Protein AF-R6Y3Z9-F1 (afdb_monomer_lite)

Structure (mmCIF, N/CA/C/O backbone):
data_AF-R6Y3Z9-F1
#
_entry.id   AF-R6Y3Z9-F1
#
loop_
_atom_site.group_PDB
_atom_site.id
_atom_site.type_symbol
_atom_site.label_atom_id
_atom_site.label_alt_id
_atom_site.label_comp_id
_atom_site.label_asym_id
_atom_site.label_entity_id
_atom_site.label_seq_id
_atom_site.pdbx_PDB_ins_code
_atom_site.Cartn_x
_atom_site.Cartn_y
_atom_site.Cartn_z
_atom_site.occupancy
_atom_site.B_iso_or_equiv
_atom_site.auth_seq_id
_atom_site.auth_comp_id
_atom_site.auth_asym_id
_atom_site.auth_atom_id
_atom_site.pdbx_PDB_model_num
ATOM 1 N N . MET A 1 1 ? -20.462 -10.550 63.765 1.00 69.75 1 MET A N 1
ATOM 2 C CA . MET A 1 1 ? -19.801 -11.656 64.482 1.00 69.75 1 MET A CA 1
ATOM 3 C C . MET A 1 1 ? -20.075 -11.483 65.968 1.00 69.75 1 MET A C 1
ATOM 5 O O . MET A 1 1 ? -20.494 -10.391 66.350 1.00 69.75 1 MET A O 1
ATOM 9 N N . THR A 1 2 ? -19.900 -12.527 66.764 1.00 77.75 2 THR A N 1
ATOM 10 C CA . THR A 1 2 ? -20.039 -12.509 68.226 1.00 77.75 2 THR A CA 1
ATOM 11 C C . THR A 1 2 ? -18.724 -13.006 68.818 1.00 77.75 2 THR A C 1
ATOM 13 O O . THR A 1 2 ? -18.253 -14.058 68.393 1.00 77.75 2 THR A O 1
ATOM 16 N N . LEU A 1 3 ? -18.127 -12.248 69.741 1.00 85.56 3 LEU A N 1
ATOM 17 C CA . LEU A 1 3 ? -16.827 -12.554 70.341 1.00 85.56 3 LEU A CA 1
ATOM 18 C C . LEU A 1 3 ? -17.008 -13.151 71.740 1.00 85.56 3 LEU A C 1
ATOM 20 O O . LEU A 1 3 ? -17.742 -12.592 72.562 1.00 85.56 3 LEU A O 1
ATOM 24 N N . TYR A 1 4 ? -16.312 -14.255 71.994 1.00 86.69 4 TYR A N 1
ATOM 25 C CA . TYR A 1 4 ? -16.205 -14.884 73.302 1.00 86.69 4 TYR A CA 1
ATOM 26 C C . TYR A 1 4 ? -14.735 -15.044 73.700 1.00 86.69 4 TYR A C 1
ATOM 28 O O . TYR A 1 4 ? -13.902 -15.367 72.856 1.00 86.69 4 TYR A O 1
ATOM 36 N N . LEU A 1 5 ? -14.437 -14.848 74.981 1.00 88.44 5 LEU A N 1
ATOM 37 C CA . LEU A 1 5 ? -13.170 -15.232 75.602 1.00 88.44 5 LEU A CA 1
ATOM 38 C C . LEU A 1 5 ? -13.414 -16.510 76.407 1.00 88.44 5 LEU A C 1
ATOM 40 O O . LEU A 1 5 ? -14.320 -16.521 77.242 1.00 88.44 5 LEU A O 1
ATOM 44 N N . ALA A 1 6 ? -12.656 -17.565 76.116 1.00 89.94 6 ALA A N 1
ATOM 45 C CA . ALA A 1 6 ? -12.663 -18.825 76.847 1.00 89.94 6 ALA A CA 1
ATOM 46 C C . ALA A 1 6 ? -11.373 -18.922 77.670 1.00 89.94 6 ALA A C 1
ATOM 48 O O . ALA A 1 6 ? -10.288 -19.070 77.104 1.00 89.94 6 ALA A O 1
ATOM 49 N N . GLU A 1 7 ? -11.503 -18.792 78.987 1.00 88.88 7 GLU A N 1
ATOM 50 C CA . GLU A 1 7 ? -10.387 -18.806 79.933 1.00 88.88 7 GLU A CA 1
ATOM 51 C C . GLU A 1 7 ? -10.322 -20.174 80.604 1.00 88.88 7 GLU A C 1
ATOM 53 O O . GLU A 1 7 ? -11.295 -20.598 81.229 1.00 88.88 7 GLU A O 1
ATOM 58 N N . GLY A 1 8 ? -9.196 -20.866 80.447 1.00 86.69 8 GLY A N 1
ATOM 59 C CA . GLY A 1 8 ? -8.933 -22.129 81.121 1.00 86.69 8 GLY A CA 1
ATOM 60 C C . GLY A 1 8 ? -8.849 -21.976 82.641 1.00 86.69 8 GLY A C 1
ATOM 61 O O . GLY A 1 8 ? -8.557 -20.899 83.167 1.00 86.69 8 GLY A O 1
ATOM 62 N N . VAL A 1 9 ? -9.127 -23.060 83.359 1.00 84.56 9 VAL A N 1
ATOM 63 C CA . VAL A 1 9 ? -9.030 -23.148 84.817 1.00 84.56 9 VAL A CA 1
ATOM 64 C C . VAL A 1 9 ? -8.372 -24.479 85.184 1.00 84.56 9 VAL A C 1
ATOM 66 O O . VAL A 1 9 ? -9.011 -25.534 85.115 1.00 84.56 9 VAL A O 1
ATOM 69 N N . ASP A 1 10 ? -7.112 -24.418 85.619 1.00 77.94 10 ASP A N 1
ATOM 70 C CA . ASP A 1 10 ? -6.374 -25.564 86.155 1.00 77.94 10 ASP A CA 1
ATOM 71 C C . ASP A 1 10 ? -6.906 -25.963 87.543 1.00 77.94 10 ASP A C 1
ATOM 73 O O . ASP A 1 10 ? -6.975 -25.156 88.477 1.00 77.94 10 ASP A O 1
ATOM 77 N N . LYS A 1 11 ? -7.286 -27.237 87.691 1.00 76.12 11 LYS A N 1
ATOM 78 C CA . LYS A 1 11 ? -7.746 -27.825 88.960 1.00 76.12 11 LYS A CA 1
ATOM 79 C C . LYS A 1 11 ? -6.637 -28.543 89.739 1.00 76.12 11 LYS A C 1
ATOM 81 O O . LYS A 1 11 ? -6.927 -29.178 90.756 1.00 76.12 11 LYS A O 1
ATOM 86 N N . GLY A 1 12 ? -5.378 -28.421 89.318 1.00 63.56 12 GLY A N 1
ATOM 87 C CA . GLY A 1 12 ? -4.197 -28.933 90.015 1.00 63.56 12 GLY A CA 1
ATOM 88 C C . GLY A 1 12 ? -3.803 -30.363 89.633 1.00 63.56 12 GLY A C 1
ATOM 89 O O . GLY A 1 12 ? -3.169 -31.056 90.432 1.00 63.56 12 GLY A O 1
ATOM 90 N N . SER A 1 13 ? -4.189 -30.837 88.442 1.00 60.31 13 SER A N 1
ATOM 91 C CA . SER A 1 13 ? -3.697 -32.097 87.865 1.00 60.31 13 SER A CA 1
ATOM 92 C C . SER A 1 13 ? -3.667 -32.018 86.338 1.00 60.31 13 SER A C 1
ATOM 94 O O . SER A 1 13 ? -4.591 -31.469 85.748 1.00 60.31 13 SER A O 1
ATOM 96 N N . SER A 1 14 ? -2.671 -32.635 85.690 1.00 57.97 14 SER A N 1
ATOM 97 C CA . SER A 1 14 ? -2.417 -32.557 84.235 1.00 57.97 14 SER A CA 1
ATOM 98 C C . SER A 1 14 ? -3.512 -33.138 83.315 1.00 57.97 14 SER A C 1
ATOM 100 O O . SER A 1 14 ? -3.312 -33.244 82.105 1.00 57.97 14 SER A O 1
ATOM 102 N N . VAL A 1 15 ? -4.659 -33.544 83.871 1.00 59.69 15 VAL A N 1
ATOM 103 C CA . VAL A 1 15 ? -5.774 -34.204 83.170 1.00 59.69 15 VAL A CA 1
ATOM 104 C C . VAL A 1 15 ? -7.168 -33.679 83.559 1.00 59.69 15 VAL A C 1
ATOM 106 O O . VAL A 1 15 ? -8.153 -34.189 83.029 1.00 59.69 15 VAL A O 1
ATOM 109 N N . ASP A 1 16 ? -7.290 -32.702 84.469 1.00 71.81 16 ASP A N 1
ATOM 110 C CA . ASP A 1 16 ? -8.589 -32.164 84.923 1.00 71.81 16 ASP A CA 1
ATOM 111 C C . ASP A 1 16 ? -8.645 -30.642 84.716 1.00 71.81 16 ASP A C 1
ATOM 113 O O . ASP A 1 16 ? -8.129 -29.876 85.529 1.00 71.81 16 ASP A O 1
ATOM 117 N N . PHE A 1 17 ? -9.267 -30.221 83.609 1.00 80.12 17 PHE A N 1
ATOM 118 C CA . PHE A 1 17 ? -9.411 -28.819 83.208 1.00 80.12 17 PHE A CA 1
ATOM 119 C C . PHE A 1 17 ? -10.882 -28.381 83.206 1.00 80.12 17 PHE A C 1
ATOM 121 O O . PHE A 1 17 ? -11.789 -29.165 82.916 1.00 80.12 17 PHE A O 1
ATOM 128 N N . ASP A 1 18 ? -11.123 -27.107 83.509 1.00 80.06 18 ASP A N 1
ATOM 129 C CA . ASP A 1 18 ? -12.419 -26.430 83.360 1.00 80.06 18 ASP A CA 1
ATOM 130 C C . ASP A 1 18 ? -12.234 -25.102 82.620 1.00 80.06 18 ASP A C 1
ATOM 132 O O . ASP A 1 18 ? -11.107 -24.737 82.289 1.00 80.06 18 ASP A O 1
ATOM 136 N N . PHE A 1 19 ? -13.317 -24.374 82.345 1.00 86.31 19 PHE A N 1
ATOM 137 C CA . PHE A 1 19 ? -13.204 -23.049 81.737 1.00 86.31 19 PHE A CA 1
ATOM 138 C C . PHE A 1 19 ? -14.346 -22.099 82.086 1.00 86.31 19 PHE A C 1
ATOM 140 O O . PHE A 1 19 ? -15.481 -22.501 82.347 1.00 86.31 19 PHE A O 1
ATOM 147 N N . GLU A 1 20 ? -14.048 -20.806 82.003 1.00 86.56 20 GLU A N 1
ATOM 148 C CA . GLU A 1 20 ? -15.029 -19.728 82.048 1.00 86.56 20 GLU A CA 1
ATOM 149 C C . GLU A 1 20 ? -15.212 -19.100 80.661 1.00 86.56 20 GLU A C 1
ATOM 151 O O . GLU A 1 20 ? -14.265 -18.969 79.885 1.00 86.56 20 GLU A O 1
ATOM 156 N N . LEU A 1 21 ? -16.447 -18.698 80.333 1.00 84.94 21 LEU A N 1
ATOM 157 C CA . LEU A 1 21 ? -16.773 -18.052 79.061 1.00 84.94 21 LEU A CA 1
ATOM 158 C C . LEU A 1 21 ? -17.305 -16.631 79.297 1.00 84.94 21 LEU A C 1
ATOM 160 O O . LEU A 1 21 ? -18.277 -16.420 80.026 1.00 84.94 21 LEU A O 1
ATOM 164 N N . LYS A 1 22 ? -16.721 -15.638 78.624 1.00 87.25 22 LYS A N 1
ATOM 165 C CA . LYS A 1 22 ? -17.171 -14.234 78.666 1.00 87.25 22 LYS A CA 1
ATOM 166 C C . LYS A 1 22 ? -17.605 -13.769 77.281 1.00 87.25 22 LYS A C 1
ATOM 168 O O . LYS A 1 22 ? -16.864 -13.923 76.315 1.00 87.25 22 LYS A O 1
ATOM 173 N N . LYS A 1 23 ? -18.808 -13.190 77.166 1.00 85.25 23 LYS A N 1
ATOM 174 C CA . LYS A 1 23 ? -19.363 -12.652 75.910 1.00 85.25 23 LYS A CA 1
ATOM 175 C C . LYS A 1 23 ? -19.139 -11.144 75.822 1.00 85.25 23 LYS A C 1
ATOM 177 O O . LYS A 1 23 ? -19.573 -10.405 76.707 1.00 85.25 23 LYS A O 1
ATOM 182 N N . TYR A 1 24 ? -18.559 -10.691 74.714 1.00 81.50 24 TYR A N 1
ATOM 183 C CA . TYR A 1 24 ? -18.303 -9.275 74.451 1.00 81.50 24 TYR A CA 1
ATOM 184 C C . TYR A 1 24 ? -19.310 -8.710 73.445 1.00 81.50 24 TYR A C 1
ATOM 186 O O . TYR A 1 24 ? -19.535 -9.281 72.372 1.00 81.50 24 TYR A O 1
ATOM 194 N N . SER A 1 25 ? -19.924 -7.568 73.770 1.00 74.00 25 SER A N 1
ATOM 195 C CA . SER A 1 25 ? -20.572 -6.728 72.759 1.00 74.00 25 SER A CA 1
ATOM 196 C C . SER A 1 25 ? -19.545 -5.830 72.058 1.00 74.00 25 SER A C 1
ATOM 198 O O . SER A 1 25 ? -18.432 -5.631 72.542 1.00 74.00 25 SER A O 1
ATOM 200 N N . TYR A 1 26 ? -19.922 -5.262 70.909 1.00 67.19 26 TYR A N 1
ATOM 201 C CA . TYR A 1 26 ? -19.079 -4.291 70.200 1.00 67.19 26 TYR A CA 1
ATOM 202 C C . TYR A 1 26 ? -18.751 -3.066 71.072 1.00 67.19 26 TYR A C 1
ATOM 204 O O . TYR A 1 26 ? -17.643 -2.539 71.024 1.00 67.19 26 TYR A O 1
ATOM 212 N N . GLU A 1 27 ? -19.704 -2.647 71.905 1.00 70.50 27 GLU A N 1
ATOM 213 C CA . GLU A 1 27 ? -19.538 -1.550 72.858 1.00 70.50 27 GLU A CA 1
ATOM 214 C C . GLU A 1 27 ? -18.656 -1.950 74.046 1.00 70.50 27 GLU A C 1
ATOM 216 O O . GLU A 1 27 ? -17.901 -1.113 74.532 1.00 70.50 27 GLU A O 1
ATOM 221 N N . ASP A 1 28 ? -18.701 -3.210 74.490 1.00 72.75 28 ASP A N 1
ATOM 222 C CA . ASP A 1 28 ? -17.817 -3.696 75.556 1.00 72.75 28 ASP A CA 1
ATOM 223 C C . ASP A 1 28 ? -16.355 -3.729 75.087 1.00 72.75 28 ASP A C 1
ATOM 225 O O . ASP A 1 28 ? -15.474 -3.285 75.815 1.00 72.75 28 ASP A O 1
ATOM 229 N N . TYR A 1 29 ? -16.109 -4.157 73.844 1.00 64.38 29 TYR A N 1
ATOM 230 C CA . TYR A 1 29 ? -14.773 -4.188 73.240 1.00 64.38 29 TYR A CA 1
ATOM 231 C C . TYR A 1 29 ? -14.165 -2.787 73.049 1.00 64.38 29 TYR A C 1
ATOM 233 O O . TYR A 1 29 ? -13.040 -2.547 73.472 1.00 64.38 29 TYR A O 1
ATOM 241 N N . ILE A 1 30 ? -14.902 -1.838 72.453 1.00 67.50 30 ILE A N 1
ATOM 242 C CA . ILE A 1 30 ? -14.382 -0.476 72.192 1.00 67.50 30 ILE A CA 1
ATOM 243 C C . ILE A 1 30 ? -14.073 0.287 73.480 1.00 67.50 30 ILE A C 1
ATOM 245 O O . ILE A 1 30 ? -13.162 1.110 73.506 1.00 67.50 30 ILE A O 1
ATOM 249 N N . ASN A 1 31 ? -14.854 0.048 74.532 1.00 72.62 31 ASN A N 1
ATOM 250 C CA . ASN A 1 31 ? -14.716 0.767 75.794 1.00 72.62 31 ASN A CA 1
ATOM 251 C C . ASN A 1 31 ? -13.853 0.018 76.820 1.00 72.62 31 ASN A C 1
ATOM 253 O O . ASN A 1 31 ? -13.790 0.453 77.967 1.00 72.62 31 ASN A O 1
ATOM 257 N N . SER A 1 32 ? -13.219 -1.096 76.432 1.00 67.56 32 SER A N 1
ATOM 258 C CA . SER A 1 32 ? -12.432 -1.961 77.322 1.00 67.56 32 SER A CA 1
ATOM 259 C C . SER A 1 32 ? -13.198 -2.398 78.582 1.00 67.56 32 SER A C 1
ATOM 261 O O . SER A 1 32 ? -12.622 -2.503 79.665 1.00 67.56 32 SER A O 1
ATOM 263 N N . ASN A 1 33 ? -14.510 -2.622 78.460 1.00 74.62 33 ASN A N 1
ATOM 264 C CA . ASN A 1 33 ? -15.328 -3.131 79.558 1.00 74.62 33 ASN A CA 1
ATOM 265 C C . ASN A 1 33 ? -15.111 -4.639 79.720 1.00 74.62 33 ASN A C 1
ATOM 267 O O . ASN A 1 33 ? -14.927 -5.361 78.738 1.00 74.62 33 ASN A O 1
ATOM 271 N N . ASP A 1 34 ? -15.206 -5.120 80.959 1.00 69.44 34 ASP A N 1
ATOM 272 C CA . ASP A 1 34 ? -15.143 -6.551 81.243 1.00 69.44 34 ASP A CA 1
ATOM 273 C C . ASP A 1 34 ? -16.349 -7.261 80.600 1.00 69.44 34 ASP A C 1
ATOM 275 O O . ASP A 1 34 ? -17.496 -6.807 80.716 1.00 69.44 34 ASP A O 1
ATOM 279 N N . GLY A 1 35 ? -16.085 -8.335 79.853 1.00 72.94 35 GLY A N 1
ATOM 280 C CA . GLY A 1 35 ? -17.117 -9.075 79.128 1.00 72.94 35 GLY A CA 1
ATOM 281 C C . GLY A 1 35 ? -18.161 -9.651 80.088 1.00 72.94 35 GLY A C 1
ATOM 282 O O . GLY A 1 35 ? -17.903 -9.858 81.271 1.00 72.94 35 GLY A O 1
ATOM 283 N N . LYS A 1 36 ? -19.371 -9.941 79.602 1.00 79.00 36 LYS A N 1
ATOM 284 C CA . LYS A 1 36 ? -20.421 -10.503 80.468 1.00 79.00 36 LYS A CA 1
ATOM 285 C C . LYS A 1 36 ? -20.208 -12.013 80.627 1.00 79.00 36 LYS A C 1
ATOM 287 O O . LYS A 1 36 ? -20.245 -12.704 79.602 1.00 79.00 36 LYS A O 1
ATOM 292 N N . PRO A 1 37 ? -20.037 -12.546 81.856 1.00 80.44 37 PRO A N 1
ATOM 293 C CA . PRO A 1 37 ? -19.935 -13.985 82.073 1.00 80.44 37 PRO A CA 1
ATOM 294 C C . PRO A 1 37 ? -21.169 -14.706 81.531 1.00 80.44 37 PRO A C 1
ATOM 296 O O . PRO A 1 37 ? -22.305 -14.264 81.721 1.00 80.44 37 PRO A O 1
ATOM 299 N N . THR A 1 38 ? -20.949 -15.820 80.850 1.00 77.81 38 THR A N 1
ATOM 300 C CA . THR A 1 38 ? -21.993 -16.704 80.336 1.00 77.81 38 THR A CA 1
ATOM 301 C C . THR A 1 38 ? -21.530 -18.149 80.477 1.00 77.81 38 THR A C 1
ATOM 303 O O . THR A 1 38 ? -20.341 -18.429 80.505 1.00 77.81 38 THR A O 1
ATOM 306 N N . SER A 1 39 ? -22.465 -19.088 80.565 1.00 67.44 39 SER A N 1
ATOM 307 C CA . SER A 1 39 ? -22.162 -20.524 80.558 1.00 67.44 39 SER A CA 1
ATOM 308 C C . SER A 1 39 ? -22.491 -21.193 79.223 1.00 67.44 39 SER A C 1
ATOM 310 O O . SER A 1 39 ? -22.217 -22.380 79.054 1.00 67.44 39 SER A O 1
ATOM 312 N N . VAL A 1 40 ? -23.101 -20.454 78.280 1.00 71.56 40 VAL A N 1
ATOM 313 C CA . VAL A 1 40 ? -23.561 -20.991 76.993 1.00 71.56 40 VAL A CA 1
ATOM 314 C C . VAL A 1 40 ? -23.344 -20.044 75.811 1.00 71.56 40 VAL A C 1
ATOM 316 O O . VAL A 1 40 ? -23.397 -18.817 75.952 1.00 71.56 40 VAL A O 1
ATOM 319 N N . ILE A 1 41 ? -23.187 -20.623 74.620 1.00 76.00 41 ILE A N 1
ATOM 320 C CA . ILE A 1 41 ? -23.390 -19.934 73.337 1.00 76.00 41 ILE A CA 1
ATOM 321 C C . ILE A 1 41 ? -24.903 -19.812 73.085 1.00 76.00 41 ILE A C 1
ATOM 323 O O . ILE A 1 41 ? -25.613 -20.810 73.120 1.00 76.00 41 ILE A O 1
ATOM 327 N N . ASP A 1 42 ? -25.414 -18.600 72.844 1.00 66.00 42 ASP A N 1
ATOM 328 C CA . ASP A 1 42 ? -26.853 -18.262 72.799 1.00 66.00 42 ASP A CA 1
ATOM 329 C C . ASP A 1 42 ? -27.325 -17.653 71.459 1.00 66.00 42 ASP A C 1
ATOM 331 O O . ASP A 1 42 ? -28.527 -17.567 71.205 1.00 66.00 42 ASP A O 1
ATOM 335 N N . ASP A 1 43 ? -26.398 -17.239 70.589 1.00 66.88 43 ASP A N 1
ATOM 336 C CA . ASP A 1 43 ? -26.689 -16.622 69.290 1.00 66.88 43 ASP A CA 1
ATOM 337 C C . ASP A 1 43 ? -25.793 -17.199 68.183 1.00 66.88 43 ASP A C 1
ATOM 339 O O . ASP A 1 43 ? -24.638 -16.807 68.020 1.00 66.88 43 ASP A O 1
ATOM 343 N N . VAL A 1 44 ? -26.365 -18.108 67.388 1.00 68.94 44 VAL A N 1
ATOM 344 C CA . VAL A 1 44 ? -25.735 -18.712 66.197 1.00 68.94 44 VAL A CA 1
ATOM 345 C C . VAL A 1 44 ? -26.158 -18.029 64.887 1.00 68.94 44 VAL A C 1
ATOM 347 O O . VAL A 1 44 ? -25.829 -18.502 63.800 1.00 68.94 44 VAL A O 1
ATOM 350 N N . SER A 1 45 ? -26.885 -16.903 64.961 1.00 64.88 45 SER A N 1
ATOM 351 C CA . SER A 1 45 ? -27.300 -16.131 63.776 1.00 64.88 45 SER A CA 1
ATOM 352 C C . SER A 1 45 ? -26.157 -15.317 63.154 1.00 64.88 45 SER A C 1
ATOM 354 O O . SER A 1 45 ? -26.309 -14.740 62.075 1.00 64.88 45 SER A O 1
ATOM 356 N N . LYS A 1 46 ? -24.999 -15.275 63.824 1.00 73.38 46 LYS A N 1
ATOM 357 C CA . LYS A 1 46 ? -23.768 -14.595 63.411 1.00 73.38 46 LYS A CA 1
ATOM 358 C C . LYS A 1 46 ? -22.587 -15.560 63.530 1.00 73.38 46 LYS A C 1
ATOM 360 O O . LYS A 1 46 ? -22.638 -16.505 64.309 1.00 73.38 46 LYS A O 1
ATOM 365 N N . HIS A 1 47 ? -21.497 -15.291 62.810 1.00 77.50 47 HIS A N 1
ATOM 366 C CA . HIS A 1 47 ? -20.234 -16.008 63.030 1.00 77.50 47 HIS A CA 1
ATOM 367 C C . HIS A 1 47 ? -19.709 -15.773 64.448 1.00 77.50 47 HIS A C 1
ATOM 369 O O . HIS A 1 47 ? -19.779 -14.644 64.942 1.00 77.50 47 HIS A O 1
ATOM 375 N N . ILE A 1 48 ? -19.182 -16.827 65.064 1.00 85.44 48 ILE A N 1
ATOM 376 C CA . ILE A 1 48 ? -18.653 -16.837 66.428 1.00 85.44 48 ILE A CA 1
ATOM 377 C C . ILE A 1 48 ? -17.125 -16.808 66.351 1.00 85.44 48 ILE A C 1
ATOM 379 O O . ILE A 1 48 ? -16.542 -17.555 65.569 1.00 85.44 48 ILE A O 1
ATOM 383 N N . VAL A 1 49 ? -16.502 -15.945 67.148 1.00 88.88 49 VAL A N 1
ATOM 384 C CA . VAL A 1 49 ? -15.050 -15.872 67.344 1.00 88.88 49 VAL A CA 1
ATOM 385 C C . VAL A 1 49 ? -14.769 -16.218 68.800 1.00 88.88 49 VAL A C 1
ATOM 387 O O . VAL A 1 49 ? -15.434 -15.679 69.686 1.00 88.88 49 VAL A O 1
ATOM 390 N N . ILE A 1 50 ? -13.820 -17.122 69.034 1.00 90.00 50 ILE A N 1
ATOM 391 C CA . ILE A 1 50 ? -13.415 -17.567 70.369 1.00 90.00 50 ILE A CA 1
ATOM 392 C C . ILE A 1 50 ? -11.933 -17.240 70.520 1.00 90.00 50 ILE A C 1
ATOM 394 O O . ILE A 1 50 ? -11.120 -17.751 69.756 1.00 90.00 50 ILE A O 1
ATOM 398 N N . ALA A 1 51 ? -11.601 -16.383 71.479 1.00 90.62 51 ALA A N 1
ATOM 399 C CA . ALA A 1 51 ? -10.234 -16.200 71.942 1.00 90.62 51 ALA A CA 1
ATOM 400 C C . ALA A 1 51 ? -9.986 -17.196 73.080 1.00 90.62 51 ALA A C 1
ATOM 402 O O . ALA A 1 51 ? -10.744 -17.209 74.050 1.00 90.62 51 ALA A O 1
ATOM 403 N N . PHE A 1 52 ? -8.977 -18.051 72.938 1.00 91.31 52 PHE A N 1
ATOM 404 C CA . PHE A 1 52 ? -8.581 -19.014 73.963 1.00 91.31 52 PHE A CA 1
ATOM 405 C C . PHE A 1 52 ? -7.439 -18.435 74.797 1.00 91.31 52 PHE A C 1
ATOM 407 O O . PHE A 1 52 ? -6.456 -17.958 74.234 1.00 91.31 52 PHE A O 1
ATOM 414 N N . ASN A 1 53 ? -7.580 -18.490 76.119 1.00 90.00 53 ASN A N 1
ATOM 415 C CA . ASN A 1 53 ? -6.535 -18.131 77.065 1.00 90.00 53 ASN A CA 1
ATOM 416 C C . ASN A 1 53 ? -6.248 -19.335 77.971 1.00 90.00 53 ASN A C 1
ATOM 418 O O . ASN A 1 53 ? -7.138 -19.770 78.705 1.00 90.00 53 ASN A O 1
ATOM 422 N N . SER A 1 54 ? -5.034 -19.879 77.878 1.00 89.62 54 SER A N 1
ATOM 423 C CA . SER A 1 54 ? -4.611 -21.067 78.630 1.00 89.62 54 SER A CA 1
ATOM 424 C C . SER A 1 54 ? -4.272 -20.708 80.075 1.00 89.62 54 SER A C 1
ATOM 426 O O . SER A 1 54 ? -3.614 -19.695 80.315 1.00 89.62 54 SER A O 1
ATOM 428 N N . SER A 1 55 ? -4.672 -21.545 81.034 1.00 88.62 55 SER A N 1
ATOM 429 C CA . SER A 1 55 ? -4.247 -21.391 82.435 1.00 88.62 55 SER A CA 1
ATOM 430 C C . SER A 1 55 ? -2.871 -22.002 82.718 1.00 88.62 55 SER A C 1
ATOM 432 O O . SER A 1 55 ? -2.268 -21.714 83.749 1.00 88.62 55 SER A O 1
ATOM 434 N N . VAL A 1 56 ? -2.357 -22.796 81.775 1.00 88.44 56 VAL A N 1
ATOM 435 C CA . VAL A 1 56 ? -1.106 -23.566 81.861 1.00 88.44 56 VAL A CA 1
ATOM 436 C C . VAL A 1 56 ? -0.170 -23.236 80.692 1.00 88.44 56 VAL A C 1
ATOM 438 O O . VAL A 1 56 ? 0.481 -24.111 80.127 1.00 88.44 56 VAL A O 1
ATOM 441 N N . ALA A 1 57 ? -0.131 -21.965 80.279 1.00 84.81 57 ALA A N 1
ATOM 442 C CA . ALA A 1 57 ? 0.576 -21.519 79.074 1.00 84.81 57 ALA A CA 1
ATOM 443 C C . ALA A 1 57 ? 2.083 -21.868 79.058 1.00 84.81 57 ALA A C 1
ATOM 445 O O . ALA A 1 57 ? 2.628 -22.149 77.989 1.00 84.81 57 ALA A O 1
ATOM 446 N N . ASP A 1 58 ? 2.731 -21.918 80.225 1.00 84.19 58 ASP A N 1
ATOM 447 C CA . ASP A 1 58 ? 4.163 -22.228 80.378 1.00 84.19 58 ASP A CA 1
ATOM 448 C C . ASP A 1 58 ? 4.485 -23.735 80.442 1.00 84.19 58 ASP A C 1
ATOM 450 O O . ASP A 1 58 ? 5.652 -24.119 80.410 1.00 84.19 58 ASP A O 1
ATOM 454 N N . SER A 1 59 ? 3.469 -24.603 80.510 1.00 88.06 59 SER A N 1
ATOM 455 C CA . SER A 1 59 ? 3.634 -26.064 80.543 1.00 88.06 59 SER A CA 1
ATOM 456 C C . SER A 1 59 ? 3.907 -26.652 79.155 1.00 88.06 59 SER A C 1
ATOM 458 O O . SER A 1 59 ? 3.818 -25.957 78.142 1.00 88.06 59 SER A O 1
ATOM 460 N N . SER A 1 60 ? 4.185 -27.957 79.081 1.00 89.38 60 SER A N 1
ATOM 461 C CA . SER A 1 60 ? 4.441 -28.663 77.815 1.00 89.38 60 SER A CA 1
ATOM 462 C C . SER A 1 60 ? 3.323 -28.548 76.765 1.00 89.38 60 SER A C 1
ATOM 464 O O . SER A 1 60 ? 2.151 -28.331 77.093 1.00 89.38 60 SER A O 1
ATOM 466 N N . ASN A 1 61 ? 3.659 -28.744 75.480 1.00 91.00 61 ASN A N 1
ATOM 467 C CA . ASN A 1 61 ? 2.688 -28.655 74.373 1.00 91.00 61 ASN A CA 1
ATOM 468 C C . ASN A 1 61 ? 1.496 -29.606 74.568 1.00 91.00 61 ASN A C 1
ATOM 470 O O . ASN A 1 61 ? 0.347 -29.220 74.347 1.00 91.00 61 ASN A O 1
ATOM 474 N N . TYR A 1 62 ? 1.750 -30.820 75.063 1.00 89.44 62 TYR A N 1
ATOM 475 C CA . TYR A 1 62 ? 0.704 -31.790 75.389 1.00 89.44 62 TYR A CA 1
ATOM 476 C C . TYR A 1 62 ? -0.258 -31.299 76.486 1.00 89.44 62 TYR A C 1
ATOM 478 O O . TYR A 1 62 ? -1.467 -31.516 76.400 1.00 89.44 62 TYR A O 1
ATOM 486 N N . THR A 1 63 ? 0.253 -30.608 77.508 1.00 89.50 63 THR A N 1
ATOM 487 C CA . THR A 1 63 ? -0.565 -30.107 78.625 1.00 89.50 63 THR A CA 1
ATOM 488 C C . THR A 1 63 ? -1.486 -28.974 78.172 1.00 89.50 63 THR A C 1
ATOM 490 O O . THR A 1 63 ? -2.687 -29.016 78.442 1.00 89.50 63 THR A O 1
ATOM 493 N N . VAL A 1 64 ? -0.957 -28.019 77.398 1.00 91.44 64 VAL A N 1
ATOM 494 C CA . VAL A 1 64 ? -1.750 -26.934 76.792 1.00 91.44 64 VAL A CA 1
ATOM 495 C C . VAL A 1 64 ? -2.799 -27.490 75.823 1.00 91.44 64 VAL A C 1
ATOM 497 O O . VAL A 1 64 ? -3.943 -27.029 75.806 1.00 91.44 64 VAL A O 1
ATOM 500 N N . TYR A 1 65 ? -2.439 -28.513 75.040 1.00 93.06 65 TYR A N 1
ATOM 501 C CA . TYR A 1 65 ? -3.366 -29.190 74.138 1.00 93.06 65 TYR A CA 1
ATOM 502 C C . TYR A 1 65 ? -4.558 -29.818 74.871 1.00 93.06 65 TYR A C 1
ATOM 504 O O . TYR A 1 65 ? -5.695 -29.644 74.433 1.00 93.06 65 TYR A O 1
ATOM 512 N N . ASN A 1 66 ? -4.336 -30.490 76.003 1.00 90.50 66 ASN A N 1
ATOM 513 C CA . ASN A 1 66 ? -5.415 -31.130 76.763 1.00 90.50 66 ASN A CA 1
ATOM 514 C C . ASN A 1 66 ? -6.450 -30.125 77.295 1.00 90.50 66 ASN A C 1
ATOM 516 O O . ASN A 1 66 ? -7.656 -30.398 77.249 1.00 90.50 66 ASN A O 1
ATOM 520 N N . GLU A 1 67 ? -6.005 -28.957 77.769 1.00 90.75 67 GLU A N 1
ATOM 521 C CA . GLU A 1 67 ? -6.909 -27.881 78.188 1.00 90.75 67 GLU A CA 1
ATOM 522 C C . GLU A 1 67 ? -7.709 -27.349 76.989 1.00 90.75 67 GLU A C 1
ATOM 524 O O . GLU A 1 67 ? -8.942 -27.327 77.017 1.00 90.75 67 GLU A O 1
ATOM 529 N N . PHE A 1 68 ? -7.023 -27.013 75.893 1.00 93.19 68 PHE A N 1
ATOM 530 C CA . PHE A 1 68 ? -7.645 -26.518 74.663 1.00 93.19 68 PHE A CA 1
ATOM 531 C C . PHE A 1 68 ? -8.694 -27.485 74.093 1.00 93.19 68 PHE A C 1
ATOM 533 O O . PHE A 1 68 ? -9.820 -27.087 73.770 1.00 93.19 68 PHE A O 1
ATOM 540 N N . HIS A 1 69 ? -8.343 -28.770 74.014 1.00 92.44 69 HIS A N 1
ATOM 541 C CA . HIS A 1 69 ? -9.217 -29.848 73.567 1.00 92.44 69 HIS A CA 1
ATOM 542 C C . HIS A 1 69 ? -10.498 -29.918 74.411 1.00 92.44 69 HIS A C 1
ATOM 544 O O . HIS A 1 69 ? -11.604 -29.942 73.868 1.00 92.44 69 HIS A O 1
ATOM 550 N N . THR A 1 70 ? -10.363 -29.881 75.742 1.00 88.44 70 THR A N 1
ATOM 551 C CA . THR A 1 70 ? -11.492 -29.952 76.687 1.00 88.44 70 THR A CA 1
ATOM 552 C C . THR A 1 70 ? -12.496 -28.812 76.472 1.00 88.44 70 THR A C 1
ATOM 554 O O . THR A 1 70 ? -13.713 -29.034 76.468 1.00 88.44 70 THR A O 1
ATOM 557 N N . ILE A 1 71 ? -12.003 -27.594 76.236 1.00 89.81 71 ILE A N 1
ATOM 558 C CA . ILE A 1 71 ? -12.836 -26.406 76.011 1.00 89.81 71 ILE A CA 1
ATOM 559 C C . ILE A 1 71 ? -13.584 -26.495 74.677 1.00 89.81 71 ILE A C 1
ATOM 561 O O . ILE A 1 71 ? -14.806 -26.297 74.630 1.00 89.81 71 ILE A O 1
ATOM 565 N N . LEU A 1 72 ? -12.879 -26.806 73.583 1.00 90.94 72 LEU A N 1
ATOM 566 C CA . LEU A 1 72 ? -13.495 -26.882 72.257 1.00 90.94 72 LEU A CA 1
ATOM 567 C C . LEU A 1 72 ? -14.524 -28.008 72.145 1.00 90.94 72 LEU A C 1
ATOM 569 O O . LEU A 1 72 ? -15.550 -27.827 71.478 1.00 90.94 72 LEU A O 1
ATOM 573 N N . ASP A 1 73 ? -14.314 -29.133 72.824 1.00 88.06 73 ASP A N 1
ATOM 574 C CA . ASP A 1 73 ? -15.287 -30.226 72.871 1.00 88.06 73 ASP A CA 1
ATOM 575 C C . ASP A 1 73 ? -16.588 -29.805 73.566 1.00 88.06 73 ASP A C 1
ATOM 577 O O . ASP A 1 73 ? -17.688 -30.070 73.058 1.00 88.06 73 ASP A O 1
ATOM 581 N N . ASN A 1 74 ? -16.495 -29.074 74.683 1.00 86.81 74 ASN A N 1
ATOM 582 C CA . ASN A 1 74 ? -17.672 -28.546 75.373 1.00 86.81 74 ASN A CA 1
ATOM 583 C C . ASN A 1 74 ? -18.440 -27.552 74.487 1.00 86.81 74 ASN A C 1
ATOM 585 O O . ASN A 1 74 ? -19.654 -27.676 74.298 1.00 86.81 74 ASN A O 1
ATOM 589 N N . ILE A 1 75 ? -17.726 -26.612 73.865 1.00 87.62 75 ILE A N 1
ATOM 590 C CA . ILE A 1 75 ? -18.301 -25.622 72.948 1.00 87.62 75 ILE A CA 1
ATOM 591 C C . ILE A 1 75 ? -18.970 -26.297 71.738 1.00 87.62 75 ILE A C 1
ATOM 593 O O . ILE A 1 75 ? -20.085 -25.928 71.345 1.00 87.62 75 ILE A O 1
ATOM 597 N N . SER A 1 76 ? -18.342 -27.331 71.177 1.00 87.62 76 SER A N 1
ATOM 598 C CA . SER A 1 76 ? -18.892 -28.116 70.066 1.00 87.62 76 SER A CA 1
ATOM 599 C C . SER A 1 76 ? -20.211 -28.790 70.428 1.00 87.62 76 SER A C 1
ATOM 601 O O . SER A 1 76 ? -21.163 -28.776 69.635 1.00 87.62 76 SER A O 1
ATOM 603 N N . ALA A 1 77 ? -20.299 -29.343 71.640 1.00 83.25 77 ALA A N 1
ATOM 604 C CA . ALA A 1 77 ? -21.522 -29.945 72.152 1.00 83.25 77 ALA A CA 1
ATOM 605 C C . ALA A 1 77 ? -22.658 -28.913 72.272 1.00 83.25 77 ALA A C 1
ATOM 607 O O . ALA A 1 77 ? -23.791 -29.193 71.866 1.00 83.25 77 ALA A O 1
ATOM 608 N N . GLN A 1 78 ? -22.364 -27.701 72.755 1.00 83.12 78 GLN A N 1
ATOM 609 C CA . GLN A 1 78 ? -23.351 -26.621 72.852 1.00 83.12 78 GLN A CA 1
ATOM 610 C C . GLN A 1 78 ? -23.866 -26.172 71.475 1.00 83.12 78 GLN A C 1
ATOM 612 O O . GLN A 1 78 ? -25.077 -26.056 71.275 1.00 83.12 78 GLN A O 1
ATOM 617 N N . TYR A 1 79 ? -22.975 -25.985 70.496 1.00 81.62 79 TYR A N 1
ATOM 618 C CA . TYR A 1 79 ? -23.353 -25.588 69.134 1.00 81.62 79 TYR A CA 1
ATOM 619 C C . TYR A 1 79 ? -24.265 -26.621 68.451 1.00 81.62 79 TYR A C 1
ATOM 621 O O . TYR A 1 79 ? -25.273 -26.267 67.824 1.00 81.62 79 TYR A O 1
ATOM 629 N N . LYS A 1 80 ? -23.955 -27.915 68.612 1.00 79.94 80 LYS A N 1
ATOM 630 C CA . LYS A 1 80 ? -24.762 -29.016 68.067 1.00 79.94 80 LYS A CA 1
ATOM 631 C C . LYS A 1 80 ? -26.182 -29.030 68.623 1.00 79.94 80 LYS A C 1
ATOM 633 O O . LYS A 1 80 ? -27.117 -29.295 67.869 1.00 79.94 80 LYS A O 1
ATOM 638 N N . ASN A 1 81 ? -26.360 -28.701 69.901 1.00 72.81 81 ASN A N 1
ATOM 639 C CA . ASN A 1 81 ? -27.685 -28.634 70.520 1.00 72.81 81 ASN A CA 1
ATOM 640 C C . ASN A 1 81 ? -28.579 -27.540 69.906 1.00 72.81 81 ASN A C 1
ATOM 642 O O . ASN A 1 81 ? -29.795 -27.712 69.861 1.00 72.81 81 ASN A O 1
ATOM 646 N N . LEU A 1 82 ? -28.002 -26.443 69.403 1.00 69.19 82 LEU A N 1
ATOM 647 C CA . LEU A 1 82 ? -28.753 -25.331 68.802 1.00 69.19 82 LEU A CA 1
ATOM 648 C C . LEU A 1 82 ? -29.072 -25.530 67.318 1.00 69.19 82 LEU A C 1
ATOM 650 O O . LEU A 1 82 ? -30.093 -25.047 66.832 1.00 69.19 82 LEU A O 1
ATOM 654 N N . THR A 1 83 ? -28.187 -26.204 66.585 1.00 70.12 83 THR A N 1
ATOM 655 C CA . THR A 1 83 ? -28.245 -26.270 65.113 1.00 70.12 83 THR A CA 1
ATOM 656 C C . THR A 1 83 ? -28.565 -27.661 64.569 1.00 70.12 83 THR A C 1
ATOM 658 O O . THR A 1 83 ? -28.976 -27.788 63.416 1.00 70.12 83 THR A O 1
ATOM 661 N N . GLY A 1 84 ? -28.392 -28.708 65.381 1.00 71.69 84 GLY A N 1
ATOM 662 C CA . GLY A 1 84 ? -28.523 -30.108 64.982 1.00 71.69 84 GLY A CA 1
ATOM 663 C C . GLY A 1 84 ? -27.273 -30.714 64.328 1.00 71.69 84 GLY A C 1
ATOM 664 O O . GLY A 1 84 ? -27.302 -31.897 63.987 1.00 71.69 84 GLY A O 1
ATOM 665 N N . VAL A 1 85 ? -26.177 -29.959 64.163 1.00 77.25 85 VAL A N 1
ATOM 666 C CA . VAL A 1 85 ? -24.927 -30.406 63.507 1.00 77.25 85 VAL A CA 1
ATOM 667 C C . VAL A 1 85 ? -23.681 -29.960 64.290 1.00 77.25 85 VAL A C 1
ATOM 669 O O . VAL A 1 85 ? -23.717 -28.941 64.970 1.00 77.25 85 VAL A O 1
ATOM 672 N N . LEU A 1 86 ? -22.578 -30.722 64.225 1.00 83.06 86 LEU A N 1
ATOM 673 C CA . LEU A 1 86 ? -21.297 -30.317 64.835 1.00 83.06 86 LEU A CA 1
ATOM 674 C C . LEU A 1 86 ? -20.692 -29.113 64.085 1.00 83.06 86 LEU A C 1
ATOM 676 O O . LEU A 1 86 ? -20.856 -29.033 62.862 1.00 83.06 86 LEU A O 1
ATOM 680 N N . PRO A 1 87 ? -20.003 -28.186 64.778 1.00 86.44 87 PRO A N 1
ATOM 681 C CA . PRO A 1 87 ? -19.306 -27.094 64.111 1.00 86.44 87 PRO A CA 1
ATOM 682 C C . PRO A 1 87 ? -18.060 -27.598 63.368 1.00 86.44 87 PRO A C 1
ATOM 684 O O . PRO A 1 87 ? -17.513 -28.653 63.683 1.00 86.44 87 PRO A O 1
ATOM 687 N N . ARG A 1 88 ? -17.592 -26.804 62.397 1.00 88.12 88 ARG A N 1
ATOM 688 C CA . ARG A 1 88 ? -16.212 -26.880 61.901 1.00 88.12 88 ARG A CA 1
ATOM 689 C C . ARG A 1 88 ? -15.471 -25.609 62.297 1.00 88.12 88 ARG A C 1
ATOM 691 O O . ARG A 1 88 ? -15.999 -24.517 62.084 1.00 88.12 88 ARG A O 1
ATOM 698 N N . PHE A 1 89 ? -14.269 -25.744 62.840 1.00 90.81 89 PHE A N 1
ATOM 699 C CA . PHE A 1 89 ? -13.465 -24.628 63.329 1.00 90.81 89 PHE A CA 1
ATOM 700 C C . PHE A 1 89 ? -12.494 -24.106 62.270 1.00 90.81 89 PHE A C 1
ATOM 702 O O . PHE A 1 89 ? -11.904 -24.875 61.513 1.00 90.81 89 PHE A O 1
ATOM 709 N N . ASN A 1 90 ? -12.316 -22.786 62.233 1.00 93.25 90 ASN A N 1
ATOM 710 C CA . ASN A 1 90 ? -11.107 -22.187 61.680 1.00 93.25 90 ASN A CA 1
ATOM 711 C C . ASN A 1 90 ? -10.185 -21.938 62.870 1.00 93.25 90 ASN A C 1
ATOM 713 O O . ASN A 1 90 ? -10.543 -21.159 63.751 1.00 93.25 90 ASN A O 1
ATOM 717 N N . LEU A 1 91 ? -9.058 -22.633 62.912 1.00 94.62 91 LEU A N 1
ATOM 718 C CA . LEU A 1 91 ? -8.076 -22.519 63.978 1.00 94.62 91 LEU A CA 1
ATOM 719 C C . LEU A 1 91 ? -6.990 -21.547 63.528 1.00 94.62 91 LEU A C 1
ATOM 721 O O . LEU A 1 91 ? -6.439 -21.714 62.444 1.00 94.62 91 LEU A O 1
ATOM 725 N N . VAL A 1 92 ? -6.717 -20.519 64.327 1.00 94.06 92 VAL A N 1
ATOM 726 C CA . VAL A 1 92 ? -5.649 -19.545 64.071 1.00 94.06 92 VAL A CA 1
ATOM 727 C C . VAL A 1 92 ? -4.719 -19.587 65.271 1.00 94.06 92 VAL A C 1
ATOM 729 O O . VAL A 1 92 ? -5.182 -19.457 66.402 1.00 94.06 92 VAL A O 1
ATOM 732 N N . GLY A 1 93 ? -3.436 -19.842 65.041 1.00 92.50 93 GLY A N 1
ATOM 733 C CA . GLY A 1 93 ? -2.432 -19.973 66.089 1.00 92.50 93 GLY A CA 1
ATOM 734 C C . GLY A 1 93 ? -1.164 -19.228 65.715 1.00 92.50 93 GLY A C 1
ATOM 735 O O . GLY A 1 93 ? -0.747 -19.243 64.561 1.00 92.50 93 GLY A O 1
ATOM 736 N N . HIS A 1 94 ? -0.557 -18.578 66.696 1.00 91.56 94 HIS A N 1
ATOM 737 C CA . HIS A 1 94 ? 0.768 -17.980 66.584 1.00 91.56 94 HIS A CA 1
ATOM 738 C C . HIS A 1 94 ? 1.722 -18.734 67.505 1.00 91.56 94 HIS A C 1
ATOM 740 O O . HIS A 1 94 ? 1.293 -19.215 68.561 1.00 91.56 94 HIS A O 1
ATOM 746 N N . SER A 1 95 ? 2.982 -18.876 67.092 1.00 89.94 95 SER A N 1
ATOM 747 C CA . SER A 1 95 ? 4.006 -19.588 67.855 1.00 89.94 95 SER A CA 1
ATOM 748 C C . SER A 1 95 ? 3.514 -20.988 68.272 1.00 89.94 95 SER A C 1
ATOM 750 O O . SER A 1 95 ? 2.915 -21.710 67.469 1.00 89.94 95 SER A O 1
ATOM 752 N N . ARG A 1 96 ? 3.680 -21.379 69.539 1.00 89.19 96 ARG A N 1
ATOM 753 C CA . ARG A 1 96 ? 3.198 -22.658 70.099 1.00 89.19 96 ARG A CA 1
ATOM 754 C C . ARG A 1 96 ? 1.699 -22.919 69.893 1.00 89.19 96 ARG A C 1
ATOM 756 O O . ARG A 1 96 ? 1.287 -24.074 69.796 1.00 89.19 96 ARG A O 1
ATOM 763 N N . GLY A 1 97 ? 0.876 -21.880 69.734 1.00 90.94 97 GLY A N 1
ATOM 764 C CA . GLY A 1 97 ? -0.549 -22.032 69.424 1.00 90.94 97 GLY A CA 1
ATOM 765 C C . GLY A 1 97 ? -0.813 -22.749 68.093 1.00 90.94 97 GLY A C 1
ATOM 766 O O . GLY A 1 97 ? -1.822 -23.442 67.953 1.00 90.94 97 GLY A O 1
ATOM 767 N N . GLY A 1 98 ? 0.097 -22.641 67.118 1.00 92.88 98 GLY A N 1
ATOM 768 C CA . GLY A 1 98 ? 0.009 -23.391 65.863 1.00 92.88 98 GLY A CA 1
ATOM 769 C C . GLY A 1 98 ? 0.253 -24.896 66.034 1.00 92.88 98 GLY A C 1
ATOM 770 O O . GLY A 1 98 ? -0.366 -25.690 65.319 1.00 92.88 98 GLY A O 1
ATOM 771 N N . ILE A 1 99 ? 1.082 -25.304 67.005 1.00 93.62 99 ILE A N 1
ATOM 772 C CA . ILE A 1 99 ? 1.295 -26.717 67.371 1.00 93.62 99 ILE A CA 1
ATOM 773 C C . ILE A 1 99 ? 0.024 -27.270 68.018 1.00 93.62 99 ILE A C 1
ATOM 775 O O . ILE A 1 99 ? -0.508 -28.274 67.546 1.00 93.62 99 ILE A O 1
ATOM 779 N N . THR A 1 100 ? -0.530 -26.567 69.011 1.00 94.31 100 THR A N 1
ATOM 780 C CA . THR A 1 100 ? -1.798 -26.932 69.671 1.00 94.31 100 THR A CA 1
ATOM 781 C C . THR A 1 100 ? -2.935 -27.129 68.663 1.00 94.31 100 THR A C 1
ATOM 783 O O . THR A 1 100 ? -3.679 -28.110 68.729 1.00 94.31 100 THR A O 1
ATOM 786 N N . ASN A 1 101 ? -3.043 -26.232 67.678 1.00 95.25 101 ASN A N 1
ATOM 787 C CA . ASN A 1 101 ? -4.042 -26.336 66.616 1.00 95.25 101 ASN A CA 1
ATOM 788 C C . ASN A 1 101 ? -3.834 -27.564 65.719 1.00 95.25 101 ASN A C 1
ATOM 790 O O . ASN A 1 101 ? -4.814 -28.200 65.328 1.00 95.25 101 ASN A O 1
ATOM 794 N N . ILE A 1 102 ? -2.584 -27.904 65.389 1.00 93.69 102 ILE A N 1
ATOM 795 C CA . ILE A 1 102 ? -2.266 -29.089 64.582 1.00 93.69 102 ILE A CA 1
ATOM 796 C C . ILE A 1 102 ? -2.519 -30.380 65.360 1.00 93.69 102 ILE A C 1
ATOM 798 O O . ILE A 1 102 ? -3.075 -31.311 64.780 1.00 93.69 102 ILE A O 1
ATOM 802 N N . MET A 1 103 ? -2.212 -30.427 66.659 1.00 94.19 103 MET A N 1
ATOM 803 C CA . MET A 1 103 ? -2.558 -31.563 67.522 1.00 94.19 103 MET A CA 1
ATOM 804 C C . MET A 1 103 ? -4.079 -31.793 67.545 1.00 94.19 103 MET A C 1
ATOM 806 O O . MET A 1 103 ? -4.535 -32.906 67.283 1.00 94.19 103 MET A O 1
ATOM 810 N N . TYR A 1 104 ? -4.879 -30.727 67.707 1.00 93.50 104 TYR A N 1
ATOM 811 C CA . TYR A 1 104 ? -6.346 -30.827 67.642 1.00 93.50 104 TYR A CA 1
ATOM 812 C C . TYR A 1 104 ? -6.840 -31.271 66.267 1.00 93.50 104 TYR A C 1
ATOM 814 O O . TYR A 1 104 ? -7.727 -32.115 66.154 1.00 93.50 104 TYR A O 1
ATOM 822 N N . ALA A 1 105 ? -6.267 -30.717 65.200 1.00 92.75 105 ALA A N 1
ATOM 823 C CA . ALA A 1 105 ? -6.646 -31.063 63.839 1.00 92.75 105 ALA A CA 1
ATOM 824 C C . ALA A 1 105 ? -6.254 -32.502 63.459 1.00 92.75 105 ALA A C 1
ATOM 826 O O . ALA A 1 105 ? -6.950 -33.111 62.648 1.00 92.75 105 ALA A O 1
ATOM 827 N N . ALA A 1 106 ? -5.184 -33.052 64.040 1.00 91.69 106 ALA A N 1
ATOM 828 C CA . ALA A 1 106 ? -4.772 -34.438 63.840 1.00 91.69 106 ALA A CA 1
ATOM 829 C C . ALA A 1 106 ? -5.740 -35.428 64.512 1.00 91.69 106 ALA A C 1
ATOM 831 O O . ALA A 1 106 ? -6.089 -36.443 63.909 1.00 91.69 106 ALA A O 1
ATOM 832 N N . GLU A 1 107 ? -6.230 -35.120 65.717 1.00 91.56 107 GLU A N 1
ATOM 833 C CA . GLU A 1 107 ? -7.207 -35.964 66.422 1.00 91.56 107 GLU A CA 1
ATOM 834 C C . GLU A 1 107 ? -8.650 -35.773 65.916 1.00 91.56 107 GLU A C 1
ATOM 836 O O . GLU A 1 107 ? -9.422 -36.734 65.856 1.00 91.56 107 GLU A O 1
ATOM 841 N N . HIS A 1 108 ? -9.009 -34.560 65.471 1.00 89.94 108 HIS A N 1
ATOM 842 C CA . HIS A 1 108 ? -10.370 -34.183 65.049 1.00 89.94 108 HIS A CA 1
ATOM 843 C C . HIS A 1 108 ? -10.454 -33.628 63.616 1.00 89.94 108 HIS A C 1
ATOM 845 O O . HIS A 1 108 ? -11.054 -32.569 63.389 1.00 89.94 108 HIS A O 1
ATOM 851 N N . PRO A 1 109 ? -9.937 -34.328 62.591 1.00 87.50 109 PRO A N 1
ATOM 852 C CA . PRO A 1 109 ? -9.718 -33.729 61.273 1.00 87.50 109 PRO A CA 1
ATOM 853 C C . PRO A 1 109 ? -11.005 -33.335 60.525 1.00 87.50 109 PRO A C 1
ATOM 855 O O . PRO A 1 109 ? -10.984 -32.469 59.650 1.00 87.50 109 PRO A O 1
ATOM 858 N N . TYR A 1 110 ? -12.157 -33.916 60.876 1.00 85.50 110 TYR A N 1
ATOM 859 C CA . TYR A 1 110 ? -13.455 -33.548 60.293 1.00 85.50 110 TYR A CA 1
ATOM 860 C C . TYR A 1 110 ? -14.090 -32.307 60.940 1.00 85.50 110 TYR A C 1
ATOM 862 O O . TYR A 1 110 ? -14.922 -31.647 60.308 1.00 85.50 110 TYR A O 1
ATOM 870 N N . ASN A 1 111 ? -13.682 -31.963 62.165 1.00 88.56 111 ASN A N 1
ATOM 871 C CA . ASN A 1 111 ? -14.195 -30.814 62.914 1.00 88.56 111 ASN A CA 1
ATOM 872 C C . ASN A 1 111 ? -13.396 -29.538 62.624 1.00 88.56 111 ASN A C 1
ATOM 874 O O . ASN A 1 111 ? -13.713 -28.478 63.155 1.00 88.56 111 ASN A O 1
ATOM 878 N N . VAL A 1 112 ? -12.390 -29.602 61.753 1.00 91.00 112 VAL A N 1
ATOM 879 C CA . VAL A 1 112 ? -11.557 -28.457 61.381 1.00 91.00 112 VAL A CA 1
ATOM 880 C C . VAL A 1 112 ? -11.764 -28.139 59.901 1.00 91.00 112 VAL A C 1
ATOM 882 O O . VAL A 1 112 ? -11.734 -29.009 59.030 1.00 91.00 112 VAL A O 1
ATOM 885 N N . ALA A 1 113 ? -12.081 -26.880 59.607 1.00 90.00 113 ALA A N 1
ATOM 886 C CA . ALA A 1 113 ? -12.187 -26.349 58.250 1.00 90.00 113 ALA A CA 1
ATOM 887 C C . ALA A 1 113 ? -10.837 -25.832 57.758 1.00 90.00 113 ALA A C 1
ATOM 889 O O . ALA A 1 113 ? -10.440 -26.127 56.627 1.00 90.00 113 ALA A O 1
ATOM 890 N N . SER A 1 114 ? -10.138 -25.109 58.632 1.00 92.81 114 SER A N 1
ATOM 891 C CA . SER A 1 114 ? -8.861 -24.485 58.317 1.00 92.81 114 SER A CA 1
ATOM 892 C C . SER A 1 114 ? -7.958 -24.432 59.539 1.00 92.81 114 SER A C 1
ATOM 894 O O . SER A 1 114 ? -8.461 -24.256 60.649 1.00 92.81 114 SER A O 1
ATOM 896 N N . VAL A 1 115 ? -6.649 -24.494 59.313 1.00 93.75 115 VAL A N 1
ATOM 897 C CA . VAL A 1 115 ? -5.619 -24.171 60.304 1.00 93.75 115 VAL A CA 1
ATOM 898 C C . VAL A 1 115 ? -4.726 -23.089 59.706 1.00 93.75 115 VAL A C 1
ATOM 900 O O . VAL A 1 115 ? -4.229 -23.258 58.596 1.00 93.75 115 VAL A O 1
ATOM 903 N N . PHE A 1 116 ? -4.555 -21.981 60.416 1.00 94.88 116 PHE A N 1
ATOM 904 C CA . PHE A 1 116 ? -3.661 -20.887 60.059 1.00 94.88 116 PHE A CA 1
ATOM 905 C C . PHE A 1 116 ? -2.617 -20.745 61.156 1.00 94.88 116 PHE A C 1
ATOM 907 O O . PHE A 1 116 ? -2.974 -20.585 62.324 1.00 94.88 116 PHE A O 1
ATOM 914 N N . SER A 1 117 ? -1.354 -20.788 60.766 1.00 94.12 117 SER A N 1
ATOM 915 C CA . SER A 1 117 ? -0.227 -20.789 61.689 1.00 94.12 117 SER A CA 1
ATOM 916 C C . SER A 1 117 ? 0.740 -19.678 61.323 1.00 94.12 117 SER A C 1
ATOM 918 O O . SER A 1 117 ? 1.067 -19.533 60.148 1.00 94.12 117 SER A O 1
ATOM 920 N N . LEU A 1 118 ? 1.172 -18.897 62.308 1.00 92.56 118 LEU A N 1
ATOM 921 C CA . LEU A 1 118 ? 2.162 -17.827 62.159 1.00 92.56 118 LEU A CA 1
ATOM 922 C C . LEU A 1 118 ? 3.347 -18.123 63.083 1.00 92.56 118 LEU A C 1
ATOM 924 O O . LEU A 1 118 ? 3.108 -18.528 64.226 1.00 92.56 118 LEU A O 1
ATOM 928 N N . GLY A 1 119 ? 4.582 -18.003 62.592 1.00 89.06 119 GLY A N 1
ATOM 929 C CA . GLY A 1 119 ? 5.792 -18.146 63.416 1.00 89.06 119 GLY A CA 1
ATOM 930 C C . GLY A 1 119 ? 5.884 -19.469 64.186 1.00 89.06 119 GLY A C 1
ATOM 931 O O . GLY A 1 119 ? 6.427 -19.526 65.280 1.00 89.06 119 GLY A O 1
ATOM 932 N N . THR A 1 120 ? 5.240 -20.542 63.721 1.00 93.31 120 THR A N 1
ATOM 933 C CA . THR A 1 120 ? 5.042 -21.749 64.544 1.00 93.31 120 THR A CA 1
ATOM 934 C C . THR A 1 120 ? 6.258 -22.681 64.490 1.00 93.31 120 THR A C 1
ATOM 936 O O . THR A 1 120 ? 6.618 -23.096 63.393 1.00 93.31 120 THR A O 1
ATOM 939 N N . PRO A 1 121 ? 6.845 -23.109 65.625 1.00 91.38 121 PRO A N 1
ATOM 940 C CA . PRO A 1 121 ? 8.048 -23.947 65.634 1.00 91.38 121 PRO A CA 1
ATOM 941 C C . PRO A 1 121 ? 7.752 -25.427 65.342 1.00 91.38 121 PRO A C 1
ATOM 943 O O . PRO A 1 121 ? 7.878 -26.286 66.211 1.00 91.38 121 PRO A O 1
ATOM 946 N N . TYR A 1 122 ? 7.324 -25.756 64.120 1.00 92.00 122 TYR A N 1
ATOM 947 C CA . TYR A 1 122 ? 6.964 -27.133 63.756 1.00 92.00 122 TYR A CA 1
ATOM 948 C C . TYR A 1 122 ? 8.133 -28.109 63.744 1.00 92.00 122 TYR A C 1
ATOM 950 O O . TYR A 1 122 ? 7.909 -29.311 63.923 1.00 92.00 122 TYR A O 1
ATOM 958 N N . SER A 1 123 ? 9.334 -27.585 63.507 1.00 86.25 123 SER A N 1
ATOM 959 C CA . SER A 1 123 ? 10.584 -28.337 63.482 1.00 86.25 123 SER A CA 1
ATOM 960 C C . SER A 1 123 ? 11.573 -27.898 64.563 1.00 86.25 123 SER A C 1
ATOM 962 O O . SER A 1 123 ? 12.757 -28.206 64.489 1.00 86.25 123 SER A O 1
ATOM 964 N N . GLY A 1 124 ? 11.072 -27.188 65.573 1.00 83.25 124 GLY A N 1
ATOM 965 C CA . GLY A 1 124 ? 11.858 -26.614 66.654 1.00 83.25 124 GLY A CA 1
ATOM 966 C C . GLY A 1 124 ? 12.309 -25.194 66.354 1.00 83.25 124 GLY A C 1
ATOM 967 O O . GLY A 1 124 ? 11.686 -24.500 65.546 1.00 83.25 124 GLY A O 1
ATOM 968 N N . SER A 1 125 ? 13.342 -24.739 67.054 1.00 81.25 125 SER A N 1
ATOM 969 C CA . SER A 1 125 ? 13.791 -23.353 67.005 1.00 81.25 125 SER A CA 1
ATOM 970 C C . SER A 1 125 ? 15.309 -23.272 66.869 1.00 81.25 125 SER A C 1
ATOM 972 O O . SER A 1 125 ? 16.024 -23.478 67.842 1.00 81.25 125 SER A O 1
ATOM 974 N N . ALA A 1 126 ? 15.813 -22.962 65.670 1.00 69.94 126 ALA A N 1
ATOM 975 C CA . ALA A 1 126 ? 17.257 -22.875 65.435 1.00 69.94 126 ALA A CA 1
ATOM 976 C C . ALA A 1 126 ? 17.934 -21.766 66.262 1.00 69.94 126 ALA A C 1
ATOM 978 O O . ALA A 1 126 ? 19.062 -21.938 66.713 1.00 69.94 126 ALA A O 1
ATOM 979 N N . LEU A 1 127 ? 17.248 -20.636 66.480 1.00 70.50 127 LEU A N 1
ATOM 980 C CA . LEU A 1 127 ? 17.749 -19.544 67.320 1.00 70.50 127 LEU A CA 1
ATOM 981 C C . LEU A 1 127 ? 17.250 -19.625 68.769 1.00 70.50 127 LEU A C 1
ATOM 983 O O . LEU A 1 127 ? 17.831 -19.000 69.649 1.00 70.50 127 LEU A O 1
ATOM 987 N N . GLY A 1 128 ? 16.232 -20.437 69.054 1.00 65.75 128 GLY A N 1
ATOM 988 C CA . GLY A 1 128 ? 15.767 -20.736 70.411 1.00 65.75 128 GLY A CA 1
ATOM 989 C C . GLY A 1 128 ? 16.715 -21.612 71.232 1.00 65.75 128 GLY A C 1
ATOM 990 O O . GLY A 1 128 ? 16.418 -21.859 72.391 1.00 65.75 128 GLY A O 1
ATOM 991 N N . GLU A 1 129 ? 17.845 -22.062 70.677 1.00 69.44 129 GLU A N 1
ATOM 992 C CA . GLU A 1 129 ? 18.976 -22.622 71.443 1.00 69.44 129 GLU A CA 1
ATOM 993 C C . GLU A 1 129 ? 19.932 -21.532 71.951 1.00 69.44 129 GLU A C 1
ATOM 995 O O . GLU A 1 129 ? 20.800 -21.809 72.777 1.00 69.44 129 GLU A O 1
ATOM 1000 N N . LEU A 1 130 ? 19.784 -20.287 71.479 1.00 78.06 130 LEU A N 1
ATOM 1001 C CA . LEU A 1 130 ? 20.626 -19.172 71.894 1.00 78.06 130 LEU A CA 1
ATOM 1002 C C . LEU A 1 130 ? 20.164 -18.626 73.239 1.00 78.06 130 LEU A C 1
ATOM 1004 O O . LEU A 1 130 ? 19.155 -17.924 73.336 1.00 78.06 130 LEU A O 1
ATOM 1008 N N . GLU A 1 131 ? 20.971 -18.873 74.262 1.00 78.88 131 GLU A N 1
ATOM 1009 C CA . GLU A 1 131 ? 20.766 -18.389 75.627 1.00 78.88 131 GLU A CA 1
ATOM 1010 C C . GLU A 1 131 ? 20.477 -16.871 75.681 1.00 78.88 131 GLU A C 1
ATOM 1012 O O . GLU A 1 131 ? 19.535 -16.447 76.349 1.00 78.88 131 GLU A O 1
ATOM 1017 N N . ILE A 1 132 ? 21.192 -16.051 74.896 1.00 80.06 132 ILE A N 1
ATOM 1018 C CA . ILE A 1 132 ? 20.974 -14.590 74.820 1.00 80.06 132 ILE A CA 1
ATOM 1019 C C . ILE A 1 132 ? 19.591 -14.220 74.280 1.00 80.06 132 ILE A C 1
ATOM 1021 O O . ILE A 1 132 ? 18.945 -13.303 74.795 1.00 80.06 132 ILE A O 1
ATOM 1025 N N . LEU A 1 133 ? 19.109 -14.940 73.266 1.00 79.12 133 LEU A N 1
ATOM 1026 C CA . LEU A 1 133 ? 17.789 -14.696 72.694 1.00 79.12 133 LEU A CA 1
ATOM 1027 C C . LEU A 1 133 ? 16.683 -15.154 73.652 1.00 79.12 133 LEU A C 1
ATOM 1029 O O . LEU A 1 133 ? 15.719 -14.423 73.871 1.00 79.12 133 LEU A O 1
ATOM 1033 N N . LEU A 1 134 ? 16.846 -16.322 74.280 1.00 79.25 134 LEU A N 1
ATOM 1034 C CA . LEU A 1 134 ? 15.909 -16.814 75.290 1.00 79.25 134 LEU A CA 1
ATOM 1035 C C . LEU A 1 134 ? 15.829 -15.880 76.507 1.00 79.25 134 LEU A C 1
ATOM 1037 O O . LEU A 1 134 ? 14.730 -15.621 77.003 1.00 79.25 134 LEU A O 1
ATOM 1041 N N . GLY A 1 135 ? 16.959 -15.319 76.944 1.00 79.00 135 GLY A N 1
ATOM 1042 C CA . GLY A 1 135 ? 17.007 -14.313 78.006 1.00 79.00 135 GLY A CA 1
ATOM 1043 C C . GLY A 1 135 ? 16.262 -13.030 77.641 1.00 79.00 135 GLY A C 1
ATOM 1044 O O . GLY A 1 135 ? 15.490 -12.511 78.448 1.00 79.00 135 GLY A O 1
ATOM 1045 N N . MET A 1 136 ? 16.379 -12.565 76.393 1.00 78.94 136 MET A N 1
ATOM 1046 C CA . MET A 1 136 ? 15.597 -11.424 75.894 1.00 78.94 136 MET A CA 1
ATOM 1047 C C . MET A 1 136 ? 14.102 -11.673 75.791 1.00 78.94 136 MET A C 1
ATOM 1049 O O . MET A 1 136 ? 13.297 -10.750 75.922 1.00 78.94 136 MET A O 1
ATOM 1053 N N . MET A 1 137 ? 13.721 -12.922 75.570 1.00 76.50 137 MET A N 1
ATOM 1054 C CA . MET A 1 137 ? 12.325 -13.328 75.553 1.00 76.50 137 MET A CA 1
ATOM 1055 C C . MET A 1 137 ? 11.771 -13.605 76.955 1.00 76.50 137 MET A C 1
ATOM 1057 O O . MET A 1 137 ? 10.555 -13.722 77.109 1.00 76.50 137 MET A O 1
ATOM 1061 N N . GLY A 1 138 ? 12.628 -13.616 77.982 1.00 76.38 138 GLY A N 1
ATOM 1062 C CA . GLY A 1 138 ? 12.256 -13.832 79.379 1.00 76.38 138 GLY A CA 1
ATOM 1063 C C . GLY A 1 138 ? 12.102 -15.304 79.765 1.00 76.38 138 GLY A C 1
ATOM 1064 O O . GLY A 1 138 ? 11.382 -15.600 80.714 1.00 76.38 138 GLY A O 1
ATOM 1065 N N . TYR A 1 139 ? 12.741 -16.220 79.029 1.00 78.56 139 TYR A N 1
ATOM 1066 C CA . TYR A 1 139 ? 12.666 -17.668 79.261 1.00 78.56 139 TYR A CA 1
ATOM 1067 C C . TYR A 1 139 ? 13.833 -18.243 80.069 1.00 78.56 139 TYR A C 1
ATOM 1069 O O . TYR A 1 139 ? 13.805 -19.427 80.416 1.00 78.56 139 TYR A O 1
ATOM 1077 N N . THR A 1 140 ? 14.841 -17.428 80.379 1.00 77.31 140 THR A N 1
ATOM 1078 C CA . THR A 1 140 ? 15.963 -17.822 81.234 1.00 77.31 140 THR A CA 1
ATOM 1079 C C . THR A 1 140 ? 16.038 -16.985 82.501 1.00 77.31 140 THR A C 1
ATOM 1081 O O . THR A 1 140 ? 15.564 -15.847 82.548 1.00 77.31 140 THR A O 1
ATOM 1084 N N . ASP A 1 141 ? 16.697 -17.529 83.522 1.00 72.81 141 ASP A N 1
ATOM 1085 C CA . ASP A 1 141 ? 17.145 -16.751 84.676 1.00 72.81 141 ASP A CA 1
ATOM 1086 C C . ASP A 1 141 ? 18.367 -15.868 84.338 1.00 72.81 141 ASP A C 1
ATOM 1088 O O . ASP A 1 141 ? 18.898 -15.901 83.227 1.00 72.81 141 ASP A O 1
ATOM 1092 N N . GLU A 1 142 ? 18.845 -15.092 85.320 1.00 67.38 142 GLU A N 1
ATOM 1093 C CA . GLU A 1 142 ? 20.028 -14.213 85.221 1.00 67.38 142 GLU A CA 1
ATOM 1094 C C . GLU A 1 142 ? 21.335 -14.951 84.835 1.00 67.38 142 GLU A C 1
ATOM 1096 O O . GLU A 1 142 ? 22.331 -14.304 84.515 1.00 67.38 142 GLU A O 1
ATOM 1101 N N . ASN A 1 143 ? 21.348 -16.290 84.877 1.00 70.38 143 ASN A N 1
ATOM 1102 C CA . ASN A 1 143 ? 22.483 -17.153 84.542 1.00 70.38 143 ASN A CA 1
ATOM 1103 C C . ASN A 1 143 ? 22.253 -17.964 83.256 1.00 70.38 143 ASN A C 1
ATOM 1105 O O . ASN A 1 143 ? 22.970 -18.942 83.046 1.00 70.38 143 ASN A O 1
ATOM 1109 N N . TYR A 1 144 ? 21.280 -17.572 82.426 1.00 70.88 144 TYR A N 1
ATOM 1110 C CA . TYR A 1 144 ? 20.941 -18.216 81.155 1.00 70.88 144 TYR A CA 1
ATOM 1111 C C . TYR A 1 144 ? 20.379 -19.648 81.264 1.00 70.88 144 TYR A C 1
ATOM 1113 O O . TYR A 1 144 ? 20.321 -20.382 80.280 1.00 70.88 144 TYR A O 1
ATOM 1121 N N . VAL A 1 145 ? 19.885 -20.054 82.439 1.00 76.12 145 VAL A N 1
ATOM 1122 C CA . VAL A 1 145 ? 19.240 -21.365 82.608 1.00 76.12 145 VAL A CA 1
ATOM 1123 C C . VAL A 1 145 ? 17.771 -21.275 82.196 1.00 76.12 145 VAL A C 1
ATOM 1125 O O . VAL A 1 145 ? 17.034 -20.453 82.739 1.00 76.12 145 VAL A O 1
ATOM 1128 N N . VAL A 1 146 ? 17.343 -22.126 81.258 1.00 76.69 146 VAL A N 1
ATOM 1129 C CA . VAL A 1 146 ? 15.942 -22.221 80.805 1.00 76.69 146 VAL A CA 1
ATOM 1130 C C . VAL A 1 146 ? 15.046 -22.714 81.945 1.00 76.69 146 VAL A C 1
ATOM 1132 O O . VAL A 1 146 ? 15.310 -23.765 82.525 1.00 76.69 146 VAL A O 1
ATOM 1135 N N . ASP A 1 147 ? 13.976 -21.972 82.245 1.00 73.00 147 ASP A N 1
ATOM 1136 C CA . ASP A 1 147 ? 12.979 -22.306 83.280 1.00 73.00 147 ASP A CA 1
ATOM 1137 C C . ASP A 1 147 ? 11.554 -22.257 82.694 1.00 73.00 147 ASP A C 1
ATOM 1139 O O . ASP A 1 147 ? 10.679 -21.520 83.151 1.00 73.00 147 ASP A O 1
ATOM 1143 N N . ASN A 1 148 ? 11.330 -22.981 81.589 1.00 82.25 148 ASN A N 1
ATOM 1144 C CA . ASN A 1 148 ? 10.031 -23.043 80.910 1.00 82.25 148 ASN A CA 1
ATOM 1145 C C . ASN A 1 148 ? 9.843 -24.386 80.176 1.00 82.25 148 ASN A C 1
ATOM 1147 O O . ASN A 1 148 ? 10.451 -24.622 79.130 1.00 82.25 148 ASN A O 1
ATOM 1151 N N . GLU A 1 149 ? 8.960 -25.254 80.688 1.00 83.56 149 GLU A N 1
ATOM 1152 C CA . GLU A 1 149 ? 8.654 -26.569 80.086 1.00 83.56 149 GLU A CA 1
ATOM 1153 C C . GLU A 1 149 ? 8.136 -26.450 78.640 1.00 83.56 149 GLU A C 1
ATOM 1155 O O . GLU A 1 149 ? 8.302 -27.348 77.809 1.00 83.56 149 GLU A O 1
ATOM 1160 N N . GLY A 1 150 ? 7.481 -25.333 78.325 1.00 84.75 150 GLY A N 1
ATOM 1161 C CA . GLY A 1 150 ? 7.012 -25.012 76.989 1.00 84.75 150 GLY A CA 1
ATOM 1162 C C . GLY A 1 150 ? 8.136 -24.804 75.977 1.00 84.75 150 GLY A C 1
ATOM 1163 O O . GLY A 1 150 ? 8.014 -25.270 74.842 1.00 84.75 150 GLY A O 1
ATOM 1164 N N . VAL A 1 151 ? 9.224 -24.146 76.389 1.00 84.50 151 VAL A N 1
ATOM 1165 C CA . VAL A 1 151 ? 10.444 -23.998 75.581 1.00 84.50 151 VAL A CA 1
ATOM 1166 C C . VAL A 1 151 ? 11.111 -25.359 75.408 1.00 84.50 151 VAL A C 1
ATOM 1168 O O . VAL A 1 151 ? 11.369 -25.765 74.281 1.00 84.50 151 VAL A O 1
ATOM 1171 N N . GLU A 1 152 ? 11.274 -26.134 76.482 1.00 85.00 152 GLU A N 1
ATOM 1172 C CA . GLU A 1 152 ? 11.830 -27.495 76.392 1.00 85.00 152 GLU A CA 1
ATOM 1173 C C . GLU A 1 152 ? 11.056 -28.384 75.399 1.00 85.00 152 GLU A C 1
ATOM 1175 O O . GLU A 1 152 ? 11.657 -29.138 74.635 1.00 85.00 152 GLU A O 1
ATOM 1180 N N . SER A 1 153 ? 9.725 -28.251 75.349 1.00 87.31 153 SER A N 1
ATOM 1181 C CA . SER A 1 153 ? 8.866 -29.035 74.447 1.00 87.31 153 SER A CA 1
ATOM 1182 C C . SER A 1 153 ? 9.035 -28.673 72.967 1.00 87.31 153 SER A C 1
ATOM 1184 O O . SER A 1 153 ? 8.853 -29.531 72.107 1.00 87.31 153 SER A O 1
ATOM 1186 N N . ILE A 1 154 ? 9.362 -27.417 72.635 1.00 87.44 154 ILE A N 1
ATOM 1187 C CA . ILE A 1 154 ? 9.664 -27.031 71.243 1.00 87.44 154 ILE A CA 1
ATOM 1188 C C . ILE A 1 154 ? 11.116 -27.332 70.857 1.00 87.44 154 ILE A C 1
ATOM 1190 O O . ILE A 1 154 ? 11.419 -27.390 69.673 1.00 87.44 154 ILE A O 1
ATOM 1194 N N . MET A 1 155 ? 12.000 -27.575 71.826 1.00 84.25 155 MET A N 1
ATOM 1195 C CA . MET A 1 155 ? 13.370 -28.041 71.573 1.00 84.25 155 MET A CA 1
ATOM 1196 C C . MET A 1 155 ? 13.472 -29.573 71.517 1.00 84.25 155 MET A C 1
ATOM 1198 O O . MET A 1 155 ? 14.497 -30.126 71.125 1.00 84.25 155 MET A O 1
ATOM 1202 N N . ASN A 1 156 ? 12.403 -30.285 71.884 1.00 87.94 156 ASN A N 1
ATOM 1203 C CA . ASN A 1 156 ? 12.347 -31.739 71.843 1.00 87.94 156 ASN A CA 1
ATOM 1204 C C . ASN A 1 156 ? 11.986 -32.245 70.437 1.00 87.94 156 ASN A C 1
ATOM 1206 O O . ASN A 1 156 ? 10.815 -32.356 70.065 1.00 87.94 156 ASN A O 1
ATOM 1210 N N . GLU A 1 157 ? 13.013 -32.598 69.663 1.00 86.06 157 GLU A N 1
ATOM 1211 C CA . GLU A 1 157 ? 12.858 -33.097 68.293 1.00 86.06 157 GLU A CA 1
ATOM 1212 C C . GLU A 1 157 ? 11.954 -34.343 68.209 1.00 86.06 157 GLU A C 1
ATOM 1214 O O . GLU A 1 157 ? 11.110 -34.434 67.318 1.00 86.06 157 GLU A O 1
ATOM 1219 N N . GLU A 1 158 ? 12.066 -35.282 69.158 1.00 88.69 158 GLU A N 1
ATOM 1220 C CA . GLU A 1 158 ? 11.250 -36.505 69.177 1.00 88.69 158 GLU A CA 1
ATOM 1221 C C . GLU A 1 158 ? 9.760 -36.180 69.376 1.00 88.69 158 GLU A C 1
ATOM 1223 O O . GLU A 1 158 ? 8.895 -36.753 68.707 1.00 88.69 158 GLU A O 1
ATOM 1228 N N . GLU A 1 159 ? 9.436 -35.239 70.267 1.00 90.94 159 GLU A N 1
ATOM 1229 C CA . GLU A 1 159 ? 8.058 -34.787 70.493 1.00 90.94 159 GLU A CA 1
ATOM 1230 C C . GLU A 1 159 ? 7.457 -34.165 69.225 1.00 90.94 159 GLU A C 1
ATOM 1232 O O . GLU A 1 159 ? 6.360 -34.543 68.800 1.00 90.94 159 GLU A O 1
ATOM 1237 N N . LEU A 1 160 ? 8.189 -33.262 68.572 1.00 91.00 160 LEU A N 1
ATOM 1238 C CA . LEU A 1 160 ? 7.709 -32.578 67.374 1.00 91.00 160 LEU A CA 1
ATOM 1239 C C . LEU A 1 160 ? 7.615 -33.509 66.152 1.00 91.00 160 LEU A C 1
ATOM 1241 O O . LEU A 1 160 ? 6.664 -33.403 65.370 1.00 91.00 160 LEU A O 1
ATOM 1245 N N . GLN A 1 161 ? 8.535 -34.469 66.004 1.00 91.19 161 GLN A N 1
ATOM 1246 C CA . GLN A 1 161 ? 8.439 -35.525 64.989 1.00 91.19 161 GLN A CA 1
ATOM 1247 C C . GLN A 1 161 ? 7.191 -36.395 65.206 1.00 91.19 161 GLN A C 1
ATOM 1249 O O . GLN A 1 161 ? 6.468 -36.682 64.249 1.00 91.19 161 GLN A O 1
ATOM 1254 N N . ASN A 1 162 ? 6.873 -36.752 66.455 1.00 91.56 162 ASN A N 1
ATOM 1255 C CA . ASN A 1 162 ? 5.656 -37.502 66.779 1.00 91.56 162 ASN A CA 1
ATOM 1256 C C . ASN A 1 162 ? 4.381 -36.714 66.427 1.00 91.56 162 ASN A C 1
ATOM 1258 O O . ASN A 1 162 ? 3.438 -37.282 65.866 1.00 91.56 162 ASN A O 1
ATOM 1262 N N . ILE A 1 163 ? 4.352 -35.403 66.695 1.00 93.00 163 ILE A N 1
ATOM 1263 C CA . ILE A 1 163 ? 3.235 -34.519 66.318 1.00 93.00 163 ILE A CA 1
ATOM 1264 C C . ILE A 1 163 ? 3.088 -34.449 64.790 1.00 93.00 163 ILE A C 1
ATOM 1266 O O . ILE A 1 163 ? 1.978 -34.597 64.265 1.00 93.00 163 ILE A O 1
ATOM 1270 N N . ARG A 1 164 ? 4.197 -34.288 64.058 1.00 92.88 164 ARG A N 1
ATOM 1271 C CA . ARG A 1 164 ? 4.215 -34.307 62.588 1.00 92.88 164 ARG A CA 1
ATOM 1272 C C . ARG A 1 164 ? 3.678 -35.615 62.029 1.00 92.88 164 ARG A C 1
ATOM 1274 O O . ARG A 1 164 ? 2.881 -35.601 61.091 1.00 92.88 164 ARG A O 1
ATOM 1281 N N . ASP A 1 165 ? 4.117 -36.744 62.566 1.00 92.25 165 ASP A N 1
ATOM 1282 C CA . ASP A 1 165 ? 3.747 -38.061 62.058 1.00 92.25 165 ASP A CA 1
ATOM 1283 C C . ASP A 1 165 ? 2.272 -38.374 62.344 1.00 92.25 165 ASP A C 1
ATOM 1285 O O . ASP A 1 165 ? 1.575 -38.918 61.476 1.00 92.25 165 ASP A O 1
ATOM 1289 N N . ALA A 1 166 ? 1.759 -37.944 63.502 1.00 91.38 166 ALA A N 1
ATOM 1290 C CA . ALA A 1 166 ? 0.333 -37.979 63.819 1.00 91.38 166 ALA A CA 1
ATOM 1291 C C . ALA A 1 166 ? -0.482 -37.125 62.832 1.00 91.38 166 ALA A C 1
ATOM 1293 O O . ALA A 1 166 ? -1.455 -37.614 62.248 1.00 91.38 166 ALA A O 1
ATOM 1294 N N . TRP A 1 167 ? -0.045 -35.890 62.561 1.00 91.88 167 TRP A N 1
ATOM 1295 C CA . TRP A 1 167 ? -0.659 -35.019 61.556 1.00 91.88 167 TRP A CA 1
ATOM 1296 C C . TRP A 1 167 ? -0.638 -35.638 60.154 1.00 91.88 167 TRP A C 1
ATOM 1298 O O . TRP A 1 167 ? -1.671 -35.731 59.491 1.00 91.88 167 TRP A O 1
ATOM 1308 N N . ASN A 1 168 ? 0.525 -36.093 59.689 1.00 91.94 168 ASN A N 1
ATOM 1309 C CA . ASN A 1 168 ? 0.701 -36.661 58.355 1.00 91.94 168 ASN A CA 1
ATOM 1310 C C . ASN A 1 168 ? -0.159 -37.919 58.159 1.00 91.94 168 ASN A C 1
ATOM 1312 O O . ASN A 1 168 ? -0.720 -38.128 57.076 1.00 91.94 168 ASN A O 1
ATOM 1316 N N . SER A 1 169 ? -0.315 -38.721 59.214 1.00 88.56 169 SER A N 1
ATOM 1317 C CA . SER A 1 169 ? -1.216 -39.874 59.242 1.00 88.56 169 SER A CA 1
ATOM 1318 C C . SER A 1 169 ? -2.688 -39.453 59.162 1.00 88.56 169 SER A C 1
ATOM 1320 O O . SER A 1 169 ? -3.443 -40.021 58.375 1.00 88.56 169 SER A O 1
ATOM 1322 N N . ALA A 1 170 ? -3.099 -38.425 59.907 1.00 84.81 170 ALA A N 1
ATOM 1323 C CA . ALA A 1 170 ? -4.460 -37.893 59.857 1.00 84.81 170 ALA A CA 1
ATOM 1324 C C . ALA A 1 170 ? -4.795 -37.247 58.498 1.00 84.81 170 ALA A C 1
ATOM 1326 O O . ALA A 1 170 ? -5.877 -37.463 57.950 1.00 84.81 170 ALA A O 1
ATOM 1327 N N . TYR A 1 171 ? -3.858 -36.499 57.909 1.00 83.69 171 TYR A N 1
ATOM 1328 C CA . TYR A 1 171 ? -4.062 -35.785 56.647 1.00 83.69 171 TYR A CA 1
ATOM 1329 C C . TYR A 1 171 ? -4.241 -36.726 55.444 1.00 83.69 171 TYR A C 1
ATOM 1331 O O . TYR A 1 171 ? -5.031 -36.455 54.539 1.00 83.69 171 TYR A O 1
ATOM 1339 N N . THR A 1 172 ? -3.545 -37.868 55.436 1.00 78.19 172 THR A N 1
ATOM 1340 C CA . THR A 1 172 ? -3.646 -38.866 54.353 1.00 78.19 172 THR A CA 1
ATOM 1341 C C . THR A 1 172 ? -4.995 -39.597 54.301 1.00 78.19 172 THR A C 1
ATOM 1343 O O . THR A 1 172 ? -5.288 -40.255 53.303 1.00 78.19 172 THR A O 1
ATOM 1346 N N . ALA A 1 173 ? -5.862 -39.425 55.306 1.00 67.81 173 ALA A N 1
ATOM 1347 C CA . ALA A 1 173 ? -7.210 -39.995 55.366 1.00 67.81 173 ALA A CA 1
ATOM 1348 C C . ALA A 1 173 ? -8.287 -39.215 54.562 1.00 67.81 173 ALA A C 1
ATOM 1350 O O . ALA A 1 173 ? -9.476 -39.374 54.832 1.00 67.81 173 ALA A O 1
ATOM 1351 N N . ASP A 1 174 ? -7.887 -38.417 53.560 1.00 60.50 174 ASP A N 1
ATOM 1352 C CA . ASP A 1 174 ? -8.749 -37.633 52.644 1.00 60.50 174 ASP A CA 1
ATOM 1353 C C . ASP A 1 174 ? -9.566 -36.517 53.328 1.00 60.50 174 ASP A C 1
ATOM 1355 O O . ASP A 1 174 ? -10.771 -36.336 53.127 1.00 60.50 174 ASP A O 1
ATOM 1359 N N . VAL A 1 175 ? -8.892 -35.743 54.180 1.00 63.41 175 VAL A N 1
ATOM 1360 C CA . VAL A 1 175 ? -9.499 -34.636 54.928 1.00 63.41 175 VAL A CA 1
ATOM 1361 C C . VAL A 1 175 ? -9.331 -33.326 54.149 1.00 63.41 175 VAL A C 1
ATOM 1363 O O . VAL A 1 175 ? -8.236 -32.792 53.997 1.00 63.41 175 VAL A O 1
ATOM 1366 N N . ASN A 1 176 ? -10.435 -32.791 53.614 1.00 72.38 176 ASN A N 1
ATOM 1367 C CA . ASN A 1 176 ? -10.458 -31.520 52.874 1.00 72.38 176 ASN A CA 1
ATOM 1368 C C . ASN A 1 176 ? -10.355 -30.318 53.841 1.00 72.38 176 ASN A C 1
ATOM 1370 O O . ASN A 1 176 ? -11.342 -29.613 54.096 1.00 72.38 176 ASN A O 1
ATOM 1374 N N . MET A 1 177 ? -9.170 -30.154 54.434 1.00 85.06 177 MET A N 1
ATOM 1375 C CA . MET A 1 177 ? -8.811 -29.111 55.394 1.00 85.06 177 MET A CA 1
ATOM 1376 C C . MET A 1 177 ? -7.835 -28.118 54.758 1.00 85.06 177 MET A C 1
ATOM 1378 O O . MET A 1 177 ? -6.855 -28.513 54.124 1.00 85.06 177 MET A O 1
ATOM 1382 N N . ASN A 1 178 ? -8.099 -26.822 54.924 1.00 88.25 178 ASN A N 1
ATOM 1383 C CA . ASN A 1 178 ? -7.216 -25.769 54.433 1.00 88.25 178 ASN A CA 1
ATOM 1384 C C . ASN A 1 178 ? -6.154 -25.430 55.484 1.00 88.25 178 ASN A C 1
ATOM 1386 O O . ASN A 1 178 ? -6.448 -24.697 56.422 1.00 88.25 178 ASN A O 1
ATOM 1390 N N . VAL A 1 179 ? -4.933 -25.937 55.330 1.00 91.12 179 VAL A N 1
ATOM 1391 C CA . VAL A 1 179 ? -3.838 -25.629 56.259 1.00 91.12 179 VAL A CA 1
ATOM 1392 C C . VAL A 1 179 ? -2.869 -24.648 55.629 1.00 91.12 179 VAL A C 1
ATOM 1394 O O . VAL A 1 179 ? -2.399 -24.870 54.511 1.00 91.12 179 VAL A O 1
ATOM 1397 N N . VAL A 1 180 ? -2.600 -23.555 56.334 1.00 93.38 180 VAL A N 1
ATOM 1398 C CA . VAL A 1 180 ? -1.773 -22.448 55.872 1.00 93.38 180 VAL A CA 1
ATOM 1399 C C . VAL A 1 180 ? -0.747 -22.099 56.945 1.00 93.38 180 VAL A C 1
ATOM 1401 O O . VAL A 1 180 ? -1.116 -21.792 58.073 1.00 93.38 180 VAL A O 1
ATOM 1404 N N . ALA A 1 181 ? 0.527 -22.130 56.576 1.00 94.50 181 ALA A N 1
ATOM 1405 C CA . ALA A 1 181 ? 1.639 -21.683 57.399 1.00 94.50 181 ALA A CA 1
ATOM 1406 C C . ALA A 1 181 ? 2.210 -20.387 56.811 1.00 94.50 181 ALA A C 1
ATOM 1408 O O . ALA A 1 181 ? 2.585 -20.347 55.633 1.00 94.50 181 ALA A O 1
ATOM 1409 N N . TYR A 1 182 ? 2.246 -19.341 57.628 1.00 93.62 182 TYR A N 1
ATOM 1410 C CA . TYR A 1 182 ? 2.883 -18.064 57.341 1.00 93.62 182 TYR A CA 1
ATOM 1411 C C . TYR A 1 182 ? 4.239 -18.051 58.031 1.00 93.62 182 TYR A C 1
ATOM 1413 O O . TYR A 1 182 ? 4.315 -18.172 59.251 1.00 93.62 182 TYR A O 1
ATOM 1421 N N . GLY A 1 183 ? 5.286 -17.943 57.223 1.00 92.62 183 GLY A N 1
ATOM 1422 C CA . GLY A 1 183 ? 6.659 -17.832 57.674 1.00 92.62 183 GLY A CA 1
ATOM 1423 C C . GLY A 1 183 ? 7.201 -16.430 57.430 1.00 92.62 183 GLY A C 1
ATOM 1424 O O . GLY A 1 183 ? 6.984 -15.849 56.363 1.00 92.62 183 GLY A O 1
ATOM 1425 N N . SER A 1 184 ? 7.929 -15.885 58.386 1.00 92.88 184 SER A N 1
ATOM 1426 C CA . SER A 1 184 ? 8.484 -14.542 58.304 1.00 92.88 184 SER A CA 1
ATOM 1427 C C . SER A 1 184 ? 10.003 -14.570 58.294 1.00 92.88 184 SER A C 1
ATOM 1429 O O . SER A 1 184 ? 10.641 -15.419 58.907 1.00 92.88 184 SER A O 1
ATOM 1431 N N . MET A 1 185 ? 10.567 -13.641 57.530 1.00 92.06 185 MET A N 1
ATOM 1432 C CA . MET A 1 185 ? 12.000 -13.412 57.402 1.00 92.06 185 MET A CA 1
ATOM 1433 C C . MET A 1 185 ? 12.300 -11.987 57.833 1.00 92.06 185 MET A C 1
ATOM 1435 O O . MET A 1 185 ? 11.532 -11.069 57.531 1.00 92.06 185 MET A O 1
ATOM 1439 N N . THR A 1 186 ? 13.441 -11.794 58.472 1.00 91.69 186 THR A N 1
ATOM 1440 C CA . THR A 1 186 ? 13.840 -10.498 59.009 1.00 91.69 186 THR A CA 1
ATOM 1441 C C . THR A 1 186 ? 14.814 -9.809 58.066 1.00 91.69 186 THR A C 1
ATOM 1443 O O . THR A 1 186 ? 15.879 -10.348 57.787 1.00 91.69 186 THR A O 1
ATOM 1446 N N . SER A 1 187 ? 14.483 -8.623 57.553 1.00 91.38 187 SER A N 1
ATOM 1447 C CA . SER A 1 187 ? 15.445 -7.839 56.766 1.00 91.38 187 SER A CA 1
ATOM 1448 C C . SER A 1 187 ? 16.511 -7.188 57.644 1.00 91.38 187 SER A C 1
ATOM 1450 O O . SER A 1 187 ? 16.263 -6.868 58.808 1.00 91.38 187 SER A O 1
ATOM 1452 N N . ILE A 1 188 ? 17.673 -6.900 57.055 1.00 87.69 188 ILE A N 1
ATOM 1453 C CA . ILE A 1 188 ? 18.699 -6.085 57.717 1.00 87.69 188 ILE A CA 1
ATOM 1454 C C . ILE A 1 188 ? 18.172 -4.698 58.122 1.00 87.69 188 ILE A C 1
ATOM 1456 O O . ILE A 1 188 ? 18.448 -4.244 59.224 1.00 87.69 188 ILE A O 1
ATOM 1460 N N . HIS A 1 189 ? 17.326 -4.071 57.300 1.00 90.12 189 HIS A N 1
ATOM 1461 C CA . HIS A 1 189 ? 16.752 -2.759 57.610 1.00 90.12 189 HIS A CA 1
ATOM 1462 C C . HIS A 1 189 ? 15.801 -2.795 58.816 1.00 90.12 189 HIS A C 1
ATOM 1464 O O . HIS A 1 189 ? 15.686 -1.811 59.543 1.00 90.12 189 HIS A O 1
ATOM 1470 N N . LEU A 1 190 ? 15.105 -3.915 59.054 1.00 91.81 190 LEU A N 1
ATOM 1471 C CA . LEU A 1 190 ? 14.317 -4.075 60.277 1.00 91.81 190 LEU A CA 1
ATOM 1472 C C . LEU A 1 190 ? 15.217 -4.265 61.503 1.00 91.81 190 LEU A C 1
ATOM 1474 O O . LEU A 1 190 ? 14.881 -3.750 62.565 1.00 91.81 190 LEU A O 1
ATOM 1478 N N . LEU A 1 191 ? 16.357 -4.953 61.369 1.00 90.06 191 LEU A N 1
ATOM 1479 C CA . LEU A 1 191 ? 17.338 -5.062 62.456 1.00 90.06 191 LEU A CA 1
ATOM 1480 C C . LEU A 1 191 ? 17.920 -3.698 62.829 1.00 90.06 191 LEU A C 1
ATOM 1482 O O . LEU A 1 191 ? 18.033 -3.396 64.010 1.00 90.06 191 LEU A O 1
ATOM 1486 N N . GLU A 1 192 ? 18.226 -2.855 61.842 1.00 90.19 192 GLU A N 1
ATOM 1487 C CA . GLU A 1 192 ? 18.661 -1.472 62.074 1.00 90.19 192 GLU A CA 1
ATOM 1488 C C . GLU A 1 192 ? 17.593 -0.669 62.833 1.00 90.19 192 GLU A C 1
ATOM 1490 O O . GLU A 1 192 ? 17.907 -0.002 63.818 1.00 90.19 192 GLU A O 1
ATOM 1495 N N . ALA A 1 193 ? 16.321 -0.784 62.432 1.00 90.56 193 ALA A N 1
ATOM 1496 C CA . ALA A 1 193 ? 15.205 -0.136 63.125 1.00 90.56 193 ALA A CA 1
ATOM 1497 C C . ALA A 1 193 ? 14.999 -0.674 64.557 1.00 90.56 193 ALA A C 1
ATOM 1499 O O . ALA A 1 193 ? 14.658 0.086 65.463 1.00 90.56 193 ALA A O 1
ATOM 1500 N N . LEU A 1 194 ? 15.228 -1.974 64.772 1.00 90.69 194 LEU A N 1
ATOM 1501 C CA . LEU A 1 194 ? 15.182 -2.616 66.086 1.00 90.69 194 LEU A CA 1
ATOM 1502 C C . LEU A 1 194 ? 16.306 -2.106 67.002 1.00 90.69 194 LEU A C 1
ATOM 1504 O O . LEU A 1 194 ? 16.031 -1.779 68.154 1.00 90.69 194 LEU A O 1
ATOM 1508 N N . ILE A 1 195 ? 17.543 -1.997 66.501 1.00 90.06 195 ILE A N 1
ATOM 1509 C CA . ILE A 1 195 ? 18.666 -1.398 67.244 1.00 90.06 195 ILE A CA 1
ATOM 1510 C C . ILE A 1 195 ? 18.351 0.055 67.605 1.00 90.06 195 ILE A C 1
ATOM 1512 O O . ILE A 1 195 ? 18.489 0.436 68.764 1.00 90.06 195 ILE A O 1
ATOM 1516 N N . GLU A 1 196 ? 17.867 0.851 66.647 1.00 89.94 196 GLU A N 1
ATOM 1517 C CA . GLU A 1 196 ? 17.506 2.250 66.896 1.00 89.94 196 GLU A CA 1
ATOM 1518 C C . GLU A 1 196 ? 16.425 2.371 67.987 1.00 89.94 196 GLU A C 1
ATOM 1520 O O . GLU A 1 196 ? 16.534 3.217 68.876 1.00 89.94 196 GLU A O 1
ATOM 1525 N N . ASP A 1 197 ? 15.409 1.501 67.981 1.00 88.81 197 ASP A N 1
ATOM 1526 C CA . ASP A 1 197 ? 14.388 1.458 69.034 1.00 88.81 197 ASP A CA 1
ATOM 1527 C C . ASP A 1 197 ? 14.966 1.055 70.398 1.00 88.81 197 ASP A C 1
ATOM 1529 O O . ASP A 1 197 ? 14.614 1.663 71.410 1.00 88.81 197 ASP A O 1
ATOM 1533 N N . MET A 1 198 ? 15.851 0.056 70.447 1.00 87.31 198 MET A N 1
ATOM 1534 C CA . MET A 1 198 ? 16.489 -0.376 71.695 1.00 87.31 198 MET A CA 1
ATOM 1535 C C . MET A 1 198 ? 17.418 0.695 72.270 1.00 87.31 198 MET A C 1
ATOM 1537 O O . MET A 1 198 ? 17.404 0.898 73.481 1.00 87.31 198 MET A O 1
ATOM 1541 N N . ASP A 1 199 ? 18.130 1.445 71.428 1.00 87.56 199 ASP A N 1
ATOM 1542 C CA . ASP A 1 199 ? 18.967 2.571 71.850 1.00 87.56 199 ASP A CA 1
ATOM 1543 C C . ASP A 1 199 ? 18.123 3.756 72.353 1.00 87.56 199 ASP A C 1
ATOM 1545 O O . ASP A 1 199 ? 18.410 4.338 73.404 1.00 87.56 199 ASP A O 1
ATOM 1549 N N . ILE A 1 200 ? 17.052 4.119 71.634 1.00 87.06 200 ILE A N 1
ATOM 1550 C CA . ILE A 1 200 ? 16.157 5.228 72.015 1.00 87.06 200 ILE A CA 1
ATOM 1551 C C . ILE A 1 200 ? 15.388 4.900 73.299 1.00 87.06 200 ILE A C 1
ATOM 1553 O O . ILE A 1 200 ? 15.217 5.767 74.161 1.00 87.06 200 ILE A O 1
ATOM 1557 N N . ASN A 1 201 ? 14.914 3.662 73.427 1.00 84.88 201 ASN A N 1
ATOM 1558 C CA . ASN A 1 201 ? 14.089 3.199 74.538 1.00 84.88 201 ASN A CA 1
ATOM 1559 C C . ASN A 1 201 ? 14.871 2.323 75.530 1.00 84.88 201 ASN A C 1
ATOM 1561 O O . ASN A 1 201 ? 14.267 1.542 76.263 1.00 84.88 201 ASN A O 1
ATOM 1565 N N . TYR A 1 202 ? 16.193 2.484 75.611 1.00 84.19 202 TYR A N 1
ATOM 1566 C CA . TYR A 1 202 ? 17.078 1.675 76.455 1.00 84.19 202 TYR A CA 1
ATOM 1567 C C . TYR A 1 202 ? 16.577 1.530 77.899 1.00 84.19 202 TYR A C 1
ATOM 1569 O O . TYR A 1 202 ? 16.413 0.418 78.395 1.00 84.19 202 TYR A O 1
ATOM 1577 N N . GLU A 1 203 ? 16.222 2.644 78.557 1.00 83.19 203 GLU A N 1
ATOM 1578 C CA . GLU A 1 203 ? 15.735 2.635 79.948 1.00 83.19 203 GLU A CA 1
ATOM 1579 C C . GLU A 1 203 ? 14.447 1.806 80.130 1.00 83.19 203 GLU A C 1
ATOM 1581 O O . GLU A 1 203 ? 14.199 1.267 81.210 1.00 83.19 203 GLU A O 1
ATOM 1586 N N . LYS A 1 204 ? 13.609 1.703 79.087 1.00 84.75 204 LYS A N 1
ATOM 1587 C CA . LYS A 1 204 ? 12.381 0.892 79.098 1.00 84.75 204 LYS A CA 1
ATOM 1588 C C . LYS A 1 204 ? 12.724 -0.596 79.104 1.00 84.75 204 LYS A C 1
ATOM 1590 O O . LYS A 1 204 ? 12.107 -1.338 79.859 1.00 84.75 204 LYS A O 1
ATOM 1595 N N . TYR A 1 205 ? 13.678 -1.018 78.280 1.00 85.56 205 TYR A N 1
ATOM 1596 C CA . TYR A 1 205 ? 14.025 -2.429 78.113 1.00 85.56 205 TYR A CA 1
ATOM 1597 C C . TYR A 1 205 ? 14.996 -2.935 79.182 1.00 85.56 205 TYR A C 1
ATOM 1599 O O . TYR A 1 205 ? 14.789 -4.022 79.711 1.00 85.56 205 TYR A O 1
ATOM 1607 N N . GLU A 1 206 ? 15.987 -2.133 79.583 1.00 82.44 206 GLU A N 1
ATOM 1608 C CA . GLU A 1 206 ? 16.904 -2.464 80.685 1.00 82.44 206 GLU A CA 1
ATOM 1609 C C . GLU A 1 206 ? 16.135 -2.711 81.992 1.00 82.44 206 GLU A C 1
ATOM 1611 O O . GLU A 1 206 ? 16.488 -3.587 82.780 1.00 82.44 206 GLU A O 1
ATOM 1616 N N . ARG A 1 207 ? 15.036 -1.979 82.218 1.00 82.38 207 ARG A N 1
ATOM 1617 C CA . ARG A 1 207 ? 14.189 -2.165 83.399 1.00 82.38 207 ARG A CA 1
ATOM 1618 C C . ARG A 1 207 ? 13.585 -3.568 83.492 1.00 82.38 207 ARG A C 1
ATOM 1620 O O . ARG A 1 207 ? 13.496 -4.096 84.600 1.00 82.38 207 ARG A O 1
ATOM 1627 N N . ASP A 1 208 ? 13.130 -4.112 82.369 1.00 78.31 208 ASP A N 1
ATOM 1628 C CA . ASP A 1 208 ? 12.371 -5.365 82.328 1.00 78.31 208 ASP A CA 1
ATOM 1629 C C . ASP A 1 208 ? 13.274 -6.576 82.020 1.00 78.31 208 ASP A C 1
ATOM 1631 O O . ASP A 1 208 ? 12.952 -7.685 82.440 1.00 78.31 208 ASP A O 1
ATOM 1635 N N . TYR A 1 209 ? 14.423 -6.365 81.361 1.00 80.12 209 TYR A N 1
ATOM 1636 C CA . TYR A 1 209 ? 15.320 -7.432 80.891 1.00 80.12 209 TYR A CA 1
ATOM 1637 C C . TYR A 1 209 ? 16.791 -7.288 81.329 1.00 80.12 209 TYR A C 1
ATOM 1639 O O . TYR A 1 209 ? 17.628 -8.115 80.975 1.00 80.12 209 TYR A O 1
ATOM 1647 N N . GLY A 1 210 ? 17.148 -6.268 82.113 1.00 80.50 210 GLY A N 1
ATOM 1648 C CA . GLY A 1 210 ? 18.492 -6.121 82.682 1.00 80.50 210 GLY A CA 1
ATOM 1649 C C . GLY A 1 210 ? 19.608 -6.061 81.632 1.00 80.50 210 GLY A C 1
ATOM 1650 O O . GLY A 1 210 ? 19.461 -5.436 80.584 1.00 80.50 210 GLY A O 1
ATOM 1651 N N . THR A 1 211 ? 20.741 -6.720 81.907 1.00 74.75 211 THR A N 1
ATOM 1652 C CA . THR A 1 211 ? 21.911 -6.725 81.007 1.00 74.75 211 THR A CA 1
ATOM 1653 C C . THR A 1 211 ? 21.697 -7.518 79.718 1.00 74.75 211 THR A C 1
ATOM 1655 O O . THR A 1 211 ? 22.483 -7.348 78.788 1.00 74.75 211 THR A O 1
ATOM 1658 N N . PHE A 1 212 ? 20.642 -8.340 79.629 1.00 81.00 212 PHE A N 1
ATOM 1659 C CA . PHE A 1 212 ? 20.330 -9.111 78.422 1.00 81.00 212 PHE A CA 1
ATOM 1660 C C . PHE A 1 212 ? 20.060 -8.206 77.215 1.00 81.00 212 PHE A C 1
ATOM 1662 O O . PHE A 1 212 ? 20.392 -8.582 76.097 1.00 81.00 212 PHE A O 1
ATOM 1669 N N . VAL A 1 213 ? 19.528 -6.991 77.427 1.00 83.62 213 VAL A N 1
ATOM 1670 C CA . VAL A 1 213 ? 19.262 -6.051 76.323 1.00 83.62 213 VAL A CA 1
ATOM 1671 C C . VAL A 1 213 ? 20.542 -5.552 75.661 1.00 83.62 213 VAL A C 1
ATOM 1673 O O . VAL A 1 213 ? 20.565 -5.353 74.448 1.00 83.62 213 VAL A O 1
ATOM 1676 N N . ASN A 1 214 ? 21.623 -5.434 76.432 1.00 84.38 214 ASN A N 1
ATOM 1677 C CA . ASN A 1 214 ? 22.925 -4.986 75.936 1.00 84.38 214 ASN A CA 1
ATOM 1678 C C . ASN A 1 214 ? 23.582 -6.109 75.155 1.00 84.38 214 ASN A C 1
ATOM 1680 O O . ASN A 1 214 ? 23.982 -5.911 74.016 1.00 84.38 214 ASN A O 1
ATOM 1684 N N . ASP A 1 215 ? 23.595 -7.306 75.742 1.00 85.88 215 ASP A N 1
ATOM 1685 C CA . ASP A 1 215 ? 24.159 -8.495 75.112 1.00 85.88 215 ASP A CA 1
ATOM 1686 C C . ASP A 1 215 ? 23.424 -8.829 73.792 1.00 85.88 215 ASP A C 1
ATOM 1688 O O . ASP A 1 215 ? 24.040 -9.205 72.796 1.00 85.88 215 ASP A O 1
ATOM 1692 N N . TYR A 1 216 ? 22.108 -8.617 73.732 1.00 86.31 216 TYR A N 1
ATOM 1693 C CA . TYR A 1 216 ? 21.328 -8.805 72.509 1.00 86.31 216 TYR A CA 1
ATOM 1694 C C . TYR A 1 216 ? 21.545 -7.710 71.462 1.00 86.31 216 TYR A C 1
ATOM 1696 O O . TYR A 1 216 ? 21.692 -8.011 70.276 1.00 86.31 216 TYR A O 1
ATOM 1704 N N . SER A 1 217 ? 21.609 -6.446 71.890 1.00 86.50 217 SER A N 1
ATOM 1705 C CA . SER A 1 217 ? 21.926 -5.315 71.007 1.00 86.50 217 SER A CA 1
ATOM 1706 C C . SER A 1 217 ? 23.316 -5.468 70.389 1.00 86.50 217 SER A C 1
ATOM 1708 O O . SER A 1 217 ? 23.474 -5.312 69.178 1.00 86.50 217 SER A O 1
ATOM 1710 N N . ASP A 1 218 ? 24.310 -5.851 71.191 1.00 86.19 218 ASP A N 1
ATOM 1711 C CA . ASP A 1 218 ? 25.683 -6.095 70.745 1.00 86.19 218 ASP A CA 1
ATOM 1712 C C . ASP A 1 218 ? 25.744 -7.268 69.750 1.00 86.19 218 ASP A C 1
ATOM 1714 O O . ASP A 1 218 ? 26.474 -7.205 68.752 1.00 86.19 218 ASP A O 1
ATOM 1718 N N . LEU A 1 219 ? 24.946 -8.325 69.967 1.00 84.38 219 LEU A N 1
ATOM 1719 C CA . LEU A 1 219 ? 24.862 -9.475 69.061 1.00 84.38 219 LEU A CA 1
ATOM 1720 C C . LEU A 1 219 ? 24.268 -9.073 67.704 1.00 84.38 219 LEU A C 1
ATOM 1722 O O . LEU A 1 219 ? 24.861 -9.371 66.665 1.00 84.38 219 LEU A O 1
ATOM 1726 N N . ILE A 1 220 ? 23.139 -8.359 67.696 1.00 86.19 220 ILE A N 1
ATOM 1727 C CA . ILE A 1 220 ? 22.504 -7.887 66.457 1.00 86.19 220 ILE A CA 1
ATOM 1728 C C . ILE A 1 220 ? 23.424 -6.909 65.713 1.00 86.19 220 ILE A C 1
ATOM 1730 O O . ILE A 1 220 ? 23.629 -7.070 64.510 1.00 86.19 220 ILE A O 1
ATOM 1734 N N . ASN A 1 221 ? 24.039 -5.949 66.410 1.00 84.81 221 ASN A N 1
ATOM 1735 C CA . ASN A 1 221 ? 24.999 -5.013 65.815 1.00 84.81 221 ASN A CA 1
ATOM 1736 C C . ASN A 1 221 ? 26.198 -5.737 65.189 1.00 84.81 221 ASN A C 1
ATOM 1738 O O . ASN A 1 221 ? 26.621 -5.403 64.082 1.00 84.81 221 ASN A O 1
ATOM 1742 N N . SER A 1 222 ? 26.727 -6.762 65.862 1.00 82.31 222 SER A N 1
ATOM 1743 C CA . SER A 1 222 ? 27.807 -7.598 65.328 1.00 82.31 222 SER A CA 1
ATOM 1744 C C . SER A 1 222 ? 27.391 -8.299 64.030 1.00 82.31 222 SER A C 1
ATOM 1746 O O . SER A 1 222 ? 28.161 -8.328 63.069 1.00 82.31 222 SER A O 1
ATOM 1748 N N . VAL A 1 223 ? 26.159 -8.814 63.963 1.00 78.94 223 VAL A N 1
ATOM 1749 C CA . VAL A 1 223 ? 25.605 -9.447 62.756 1.00 78.94 223 VAL A CA 1
ATOM 1750 C C . VAL A 1 223 ? 25.428 -8.431 61.622 1.00 78.94 223 VAL A C 1
ATOM 1752 O O . VAL A 1 223 ? 25.865 -8.710 60.504 1.00 78.94 223 VAL A O 1
ATOM 1755 N N . ILE A 1 224 ? 24.872 -7.243 61.893 1.00 81.88 224 ILE A N 1
ATOM 1756 C CA . ILE A 1 224 ? 24.731 -6.155 60.905 1.00 81.88 224 ILE A CA 1
ATOM 1757 C C . ILE A 1 224 ? 26.105 -5.770 60.342 1.00 81.88 224 ILE A C 1
ATOM 1759 O O . ILE A 1 224 ? 26.298 -5.816 59.128 1.00 81.88 224 ILE A O 1
ATOM 1763 N N . ASN A 1 225 ? 27.086 -5.497 61.209 1.00 80.31 225 ASN A N 1
ATOM 1764 C CA . ASN A 1 225 ? 28.445 -5.121 60.808 1.00 80.31 225 ASN A CA 1
ATOM 1765 C C . ASN A 1 225 ? 29.100 -6.184 59.909 1.00 80.31 225 ASN A C 1
ATOM 1767 O O . ASN A 1 225 ? 29.756 -5.863 58.914 1.00 80.31 225 ASN A O 1
ATOM 1771 N N . VAL A 1 226 ? 28.925 -7.469 60.239 1.00 75.44 226 VAL A N 1
ATOM 1772 C CA . VAL A 1 226 ? 29.440 -8.577 59.422 1.00 75.44 226 VAL A CA 1
ATOM 1773 C C . VAL A 1 226 ? 28.756 -8.621 58.052 1.00 75.44 226 VAL A C 1
ATOM 1775 O O . VAL A 1 226 ? 29.444 -8.814 57.045 1.00 75.44 226 VAL A O 1
ATOM 1778 N N . ILE A 1 227 ? 27.438 -8.417 57.991 1.00 74.06 227 ILE A N 1
ATOM 1779 C CA . ILE A 1 227 ? 26.671 -8.399 56.740 1.00 74.06 227 ILE A CA 1
ATOM 1780 C C . ILE A 1 227 ? 27.057 -7.198 55.859 1.00 74.06 227 ILE A C 1
ATOM 1782 O O . ILE A 1 227 ? 27.295 -7.380 54.663 1.00 74.06 227 ILE A O 1
ATOM 1786 N N . GLU A 1 228 ? 27.161 -5.991 56.422 1.00 75.94 228 GLU A N 1
ATOM 1787 C CA . GLU A 1 228 ? 27.518 -4.767 55.689 1.00 75.94 228 GLU A CA 1
ATOM 1788 C C . GLU A 1 228 ? 28.924 -4.833 55.080 1.00 75.94 228 GLU A C 1
ATOM 1790 O O . GLU A 1 228 ? 29.130 -4.461 53.921 1.00 75.94 228 GLU A O 1
ATOM 1795 N N . ASP A 1 229 ? 29.895 -5.353 55.835 1.00 71.00 229 ASP A N 1
ATOM 1796 C CA . ASP A 1 229 ? 31.273 -5.517 55.367 1.00 71.00 229 ASP A CA 1
ATOM 1797 C C . ASP A 1 229 ? 31.415 -6.642 54.330 1.00 71.00 229 ASP A C 1
ATOM 1799 O O . ASP A 1 229 ? 32.371 -6.664 53.545 1.00 71.00 229 ASP A O 1
ATOM 1803 N N . CYS A 1 230 ? 30.488 -7.602 54.332 1.00 67.12 230 CYS A N 1
ATOM 1804 C CA . CYS A 1 230 ? 30.477 -8.758 53.440 1.00 67.12 230 CYS A CA 1
ATOM 1805 C C . CYS A 1 230 ? 29.119 -8.902 52.723 1.00 67.12 230 CYS A C 1
ATOM 1807 O O . CYS A 1 230 ? 28.466 -9.937 52.854 1.00 67.12 230 CYS A O 1
ATOM 1809 N N . PRO A 1 231 ? 28.717 -7.951 51.855 1.00 58.75 231 PRO A N 1
ATOM 1810 C CA . PRO A 1 231 ? 27.360 -7.875 51.288 1.00 58.75 231 PRO A CA 1
ATOM 1811 C C . PRO A 1 231 ? 27.000 -9.015 50.309 1.00 58.75 231 PRO A C 1
ATOM 1813 O O . PRO A 1 231 ? 25.903 -9.049 49.758 1.00 58.75 231 PRO A O 1
ATOM 1816 N N . GLY A 1 232 ? 27.931 -9.942 50.048 1.00 55.53 232 GLY A N 1
ATOM 1817 C CA . GLY A 1 232 ? 27.734 -11.165 49.254 1.00 55.53 232 GLY A CA 1
ATOM 1818 C C . GLY A 1 232 ? 27.690 -12.458 50.082 1.00 55.53 232 GLY A C 1
ATOM 1819 O O . GLY A 1 232 ? 27.776 -13.553 49.511 1.00 55.53 232 GLY A O 1
ATOM 1820 N N . LEU A 1 233 ? 27.620 -12.352 51.412 1.00 62.44 233 LEU A N 1
ATOM 1821 C CA . LEU A 1 233 ? 27.475 -13.487 52.318 1.00 62.44 233 LEU A CA 1
ATOM 1822 C C . LEU A 1 233 ? 26.057 -14.066 52.157 1.00 62.44 233 LEU A C 1
ATOM 1824 O O . LEU A 1 233 ? 25.070 -13.452 52.539 1.00 62.44 233 LEU A O 1
ATOM 1828 N N . THR A 1 234 ? 25.952 -15.232 51.522 1.00 57.28 234 THR A N 1
ATOM 1829 C CA . THR A 1 234 ? 24.697 -15.993 51.390 1.00 57.28 234 THR A CA 1
ATOM 1830 C C . THR A 1 234 ? 24.892 -17.366 52.019 1.00 57.28 234 THR A C 1
ATOM 1832 O O . THR A 1 234 ? 26.026 -17.849 52.063 1.00 57.28 234 THR A O 1
ATOM 1835 N N . SER A 1 235 ? 23.818 -18.056 52.403 1.00 52.91 235 SER A N 1
ATOM 1836 C CA . SER A 1 235 ? 23.874 -19.453 52.872 1.00 52.91 235 SER A CA 1
ATOM 1837 C C . SER A 1 235 ? 24.628 -20.399 51.914 1.00 52.91 235 SER A C 1
ATOM 1839 O O . SER A 1 235 ? 25.271 -21.360 52.335 1.00 52.91 235 SER A O 1
ATOM 1841 N N . THR A 1 236 ? 24.642 -20.108 50.605 1.00 51.47 236 THR A N 1
ATOM 1842 C CA . THR A 1 236 ? 25.417 -20.874 49.607 1.00 51.47 236 THR A CA 1
ATOM 1843 C C . THR A 1 236 ? 26.916 -20.532 49.649 1.00 51.47 236 THR A C 1
ATOM 1845 O O . THR A 1 236 ? 27.759 -21.411 49.465 1.00 51.47 236 THR A O 1
ATOM 1848 N N . THR A 1 237 ? 27.259 -19.270 49.929 1.00 54.62 237 THR A N 1
ATOM 1849 C CA . THR A 1 237 ? 28.637 -18.797 50.146 1.00 54.62 237 THR A CA 1
ATOM 1850 C C . THR A 1 237 ? 29.204 -19.334 51.466 1.00 54.62 237 THR A C 1
ATOM 1852 O O . THR A 1 237 ? 30.365 -19.730 51.499 1.00 54.62 237 THR A O 1
ATOM 1855 N N . LEU A 1 238 ? 28.389 -19.426 52.523 1.00 53.19 238 LEU A N 1
ATOM 1856 C CA . LEU A 1 238 ? 28.772 -19.975 53.830 1.00 53.19 238 LEU A CA 1
ATOM 1857 C C . LEU A 1 238 ? 29.005 -21.488 53.783 1.00 53.19 238 LEU A C 1
ATOM 1859 O O . LEU A 1 238 ? 30.038 -21.936 54.250 1.00 53.19 238 LEU A O 1
ATOM 1863 N N . ASN A 1 239 ? 28.166 -22.264 53.088 1.00 50.41 239 ASN A N 1
ATOM 1864 C CA . ASN A 1 239 ? 28.422 -23.698 52.868 1.00 50.41 239 ASN A CA 1
ATOM 1865 C C . ASN A 1 239 ? 29.732 -23.971 52.088 1.00 50.41 239 ASN A C 1
ATOM 1867 O O . ASN A 1 239 ? 30.409 -24.979 52.302 1.00 50.41 239 ASN A O 1
ATOM 1871 N N . PHE A 1 240 ? 30.116 -23.067 51.175 1.00 49.53 240 PHE A N 1
ATOM 1872 C CA . PHE A 1 240 ? 31.408 -23.106 50.476 1.00 49.53 240 PHE A CA 1
ATOM 1873 C C . PHE A 1 240 ? 32.579 -22.712 51.398 1.00 49.53 240 PHE A C 1
ATOM 1875 O O . PHE A 1 240 ? 33.649 -23.320 51.325 1.00 49.53 240 PHE A O 1
ATOM 1882 N N . VAL A 1 241 ? 32.365 -21.735 52.285 1.00 51.78 241 VAL A N 1
ATOM 1883 C CA . VAL A 1 241 ? 33.312 -21.298 53.322 1.00 51.78 241 VAL A CA 1
ATOM 1884 C C . VAL A 1 241 ? 33.489 -22.361 54.410 1.00 51.78 241 VAL A C 1
ATOM 1886 O O . VAL A 1 241 ? 34.626 -22.592 54.782 1.00 51.78 241 VAL A O 1
ATOM 1889 N N . ASP A 1 242 ? 32.455 -23.098 54.817 1.00 49.09 242 ASP A N 1
ATOM 1890 C CA . ASP A 1 242 ? 32.522 -24.239 55.746 1.00 49.09 242 ASP A CA 1
ATOM 1891 C C . ASP A 1 242 ? 33.307 -25.418 55.163 1.00 49.09 242 ASP A C 1
ATOM 1893 O O . ASP A 1 242 ? 34.142 -26.037 55.833 1.00 49.09 242 ASP A O 1
ATOM 1897 N N . GLY A 1 243 ? 33.091 -25.711 53.875 1.00 52.16 243 GLY A N 1
ATOM 1898 C CA . GLY A 1 243 ? 33.875 -26.702 53.138 1.00 52.16 243 GLY A CA 1
ATOM 1899 C C . GLY A 1 243 ? 35.361 -26.331 53.046 1.00 52.16 243 GLY A C 1
ATOM 1900 O O . GLY A 1 243 ? 36.219 -27.211 53.117 1.00 52.16 243 GLY A O 1
ATOM 1901 N N . LEU A 1 244 ? 35.673 -25.035 52.934 1.00 50.50 244 LEU A N 1
ATOM 1902 C CA . LEU A 1 244 ? 37.037 -24.497 52.970 1.00 50.50 244 LEU A CA 1
ATOM 1903 C C . LEU A 1 244 ? 37.598 -24.404 54.398 1.00 50.50 244 LEU A C 1
ATOM 1905 O O . LEU A 1 244 ? 38.767 -24.716 54.592 1.00 50.50 244 LEU A O 1
ATOM 1909 N N . ALA A 1 245 ? 36.795 -24.041 55.397 1.00 50.72 245 ALA A N 1
ATOM 1910 C CA . ALA A 1 245 ? 37.183 -23.916 56.799 1.00 50.72 245 ALA A CA 1
ATOM 1911 C C . ALA A 1 245 ? 37.573 -25.277 57.385 1.00 50.72 245 ALA A C 1
ATOM 1913 O O . ALA A 1 245 ? 38.579 -25.364 58.079 1.00 50.72 245 ALA A O 1
ATOM 1914 N N . LYS A 1 246 ? 36.892 -26.370 57.002 1.00 52.41 246 LYS A N 1
ATOM 1915 C CA . LYS A 1 246 ? 37.347 -27.743 57.307 1.00 52.41 246 LYS A CA 1
ATOM 1916 C C . LYS A 1 246 ? 38.721 -28.070 56.710 1.00 52.41 246 LYS A C 1
ATOM 1918 O O . LYS A 1 246 ? 39.494 -28.776 57.344 1.00 52.41 246 LYS A O 1
ATOM 1923 N N . ILE A 1 247 ? 39.042 -27.548 55.523 1.00 50.22 247 ILE A N 1
ATOM 1924 C CA . ILE A 1 247 ? 40.357 -27.725 54.882 1.00 50.22 247 ILE A CA 1
ATOM 1925 C C . ILE A 1 247 ? 41.420 -26.840 55.553 1.00 50.22 247 ILE A C 1
ATOM 1927 O O . ILE A 1 247 ? 42.554 -27.280 55.706 1.00 50.22 247 ILE A O 1
ATOM 1931 N N . PHE A 1 248 ? 41.088 -25.610 55.955 1.00 49.53 248 PHE A N 1
ATOM 1932 C CA . PHE A 1 248 ? 42.022 -24.665 56.584 1.00 49.53 248 PHE A CA 1
ATOM 1933 C C . PHE A 1 248 ? 42.259 -24.925 58.079 1.00 49.53 248 PHE A C 1
ATOM 1935 O O . PHE A 1 248 ? 43.371 -24.676 58.552 1.00 49.53 248 PHE A O 1
ATOM 1942 N N . ASN A 1 249 ? 41.301 -25.528 58.790 1.00 54.03 249 ASN A N 1
ATOM 1943 C CA . ASN A 1 249 ? 41.503 -25.998 60.162 1.00 54.03 249 ASN A CA 1
ATOM 1944 C C . ASN A 1 249 ? 42.570 -27.106 60.240 1.00 54.03 249 ASN A C 1
ATOM 1946 O O . ASN A 1 249 ? 43.373 -27.109 61.172 1.00 54.03 249 ASN A O 1
ATOM 1950 N N . ASP A 1 250 ? 42.707 -27.951 59.209 1.00 52.06 250 ASP A N 1
ATOM 1951 C CA . ASP A 1 250 ? 43.829 -28.902 59.082 1.00 52.06 250 ASP A CA 1
ATOM 1952 C C . ASP A 1 250 ? 45.201 -28.204 58.897 1.00 52.06 250 ASP A C 1
ATOM 1954 O O . ASP A 1 250 ? 46.252 -28.813 59.118 1.00 52.06 250 ASP A O 1
ATOM 1958 N N . PHE A 1 251 ? 45.213 -26.915 58.531 1.00 46.72 251 PHE A N 1
ATOM 1959 C CA . PHE A 1 251 ? 46.402 -26.055 58.442 1.00 46.72 251 PHE A CA 1
ATOM 1960 C C . PHE A 1 251 ? 46.554 -25.084 59.630 1.00 46.72 251 PHE A C 1
ATOM 1962 O O . PHE A 1 251 ? 47.468 -24.256 59.617 1.00 46.72 251 PHE A O 1
ATOM 1969 N N . GLY A 1 252 ? 45.712 -25.197 60.665 1.00 45.91 252 GLY A N 1
ATOM 1970 C CA . GLY A 1 252 ? 45.767 -24.364 61.871 1.00 45.91 252 GLY A CA 1
ATOM 1971 C C . GLY A 1 252 ? 45.310 -22.915 61.671 1.00 45.91 252 GLY A C 1
ATOM 1972 O O . GLY A 1 252 ? 45.765 -22.039 62.403 1.00 45.91 252 GLY A O 1
ATOM 1973 N N . ILE A 1 253 ? 44.469 -22.654 60.665 1.00 51.28 253 ILE A N 1
ATOM 1974 C CA . ILE A 1 253 ? 43.861 -21.344 60.403 1.00 51.28 253 ILE A CA 1
ATOM 1975 C C . ILE A 1 253 ? 42.348 -21.509 60.529 1.00 51.28 253 ILE A C 1
ATOM 1977 O O . ILE A 1 253 ? 41.726 -22.095 59.640 1.00 51.28 253 ILE A O 1
ATOM 1981 N N . ASP A 1 254 ? 41.766 -20.982 61.606 1.00 54.28 254 ASP A N 1
ATOM 1982 C CA . ASP A 1 254 ? 40.315 -20.936 61.748 1.00 54.28 254 ASP A CA 1
ATOM 1983 C C . ASP A 1 254 ? 39.782 -19.763 60.917 1.00 54.28 254 ASP A C 1
ATOM 1985 O O . ASP A 1 254 ? 40.014 -18.588 61.209 1.00 54.28 254 ASP A O 1
ATOM 1989 N N . LEU A 1 255 ? 39.138 -20.075 59.794 1.00 51.81 255 LEU A N 1
ATOM 1990 C CA . LEU A 1 255 ? 38.670 -19.059 58.852 1.00 51.81 255 LEU A CA 1
ATOM 1991 C C . LEU A 1 255 ? 37.559 -18.191 59.460 1.00 51.81 255 LEU A C 1
ATOM 1993 O O . LEU A 1 255 ? 37.339 -17.069 59.000 1.00 51.81 255 LEU A O 1
ATOM 1997 N N . PHE A 1 256 ? 36.904 -18.679 60.511 1.00 54.56 256 PHE A N 1
ATOM 1998 C CA . PHE A 1 256 ? 35.910 -17.909 61.223 1.00 54.56 256 PHE A CA 1
ATOM 1999 C C . PHE A 1 256 ? 36.466 -17.071 62.371 1.00 54.56 256 PHE A C 1
ATOM 2001 O O . PHE A 1 256 ? 35.795 -16.106 62.716 1.00 54.56 256 PHE A O 1
ATOM 2008 N N . ASP A 1 257 ? 37.686 -17.302 62.874 1.00 60.91 257 ASP A N 1
ATOM 2009 C CA . ASP A 1 257 ? 38.326 -16.379 63.834 1.00 60.91 257 ASP A CA 1
ATOM 2010 C C . ASP A 1 257 ? 38.386 -14.951 63.262 1.00 60.91 257 ASP A C 1
ATOM 2012 O O . ASP A 1 257 ? 38.206 -13.964 63.968 1.00 60.91 257 ASP A O 1
ATOM 2016 N N . VAL A 1 258 ? 38.568 -14.816 61.945 1.00 59.81 258 VAL A N 1
ATOM 2017 C CA . VAL A 1 258 ? 38.603 -13.513 61.261 1.00 59.81 258 VAL A CA 1
ATOM 2018 C C . VAL A 1 258 ? 37.229 -12.832 61.240 1.00 59.81 258 VAL A C 1
ATOM 2020 O O . VAL A 1 258 ? 37.159 -11.609 61.345 1.00 59.81 258 VAL A O 1
ATOM 2023 N N . LEU A 1 259 ? 36.136 -13.592 61.130 1.00 59.38 259 LEU A N 1
ATOM 2024 C CA . LEU A 1 259 ? 34.775 -13.052 61.238 1.00 59.38 259 LEU A CA 1
ATOM 2025 C C . LEU A 1 259 ? 34.405 -12.792 62.706 1.00 59.38 259 LEU A C 1
ATOM 2027 O O . LEU A 1 259 ? 33.816 -11.759 63.006 1.00 59.38 259 LEU A O 1
ATOM 2031 N N . PHE A 1 260 ? 34.834 -13.665 63.622 1.00 64.88 260 PHE A N 1
ATOM 2032 C CA . PHE A 1 260 ? 34.593 -13.562 65.061 1.00 64.88 260 PHE A CA 1
ATOM 2033 C C . PHE A 1 260 ? 35.331 -12.373 65.694 1.00 64.88 260 PHE A C 1
ATOM 2035 O O . PHE A 1 260 ? 34.817 -11.760 66.619 1.00 64.88 260 PHE A O 1
ATOM 2042 N N . THR A 1 261 ? 36.476 -11.940 65.142 1.00 67.81 261 THR A N 1
ATOM 2043 C CA . THR A 1 261 ? 37.150 -10.691 65.576 1.00 67.81 261 THR A CA 1
ATOM 2044 C C . THR A 1 261 ? 36.331 -9.415 65.352 1.00 67.81 261 THR A C 1
ATOM 2046 O O . THR A 1 261 ? 36.724 -8.356 65.841 1.00 67.81 261 THR A O 1
ATOM 2049 N N . LYS A 1 262 ? 35.226 -9.492 64.598 1.00 68.19 262 LYS A N 1
ATOM 2050 C CA . LYS A 1 262 ? 34.292 -8.379 64.376 1.00 68.19 262 LYS A CA 1
ATOM 2051 C C . LYS A 1 262 ? 33.089 -8.395 65.313 1.00 68.19 262 LYS A C 1
ATOM 2053 O O . LYS A 1 262 ? 32.289 -7.465 65.268 1.00 68.19 262 LYS A O 1
ATOM 2058 N N . ILE A 1 263 ? 32.955 -9.444 66.115 1.00 73.12 263 ILE A N 1
ATOM 2059 C CA . ILE A 1 263 ? 31.940 -9.520 67.157 1.00 73.12 263 ILE A CA 1
ATOM 2060 C C . ILE A 1 263 ? 32.363 -8.616 68.300 1.00 73.12 263 ILE A C 1
ATOM 2062 O O . ILE A 1 263 ? 33.556 -8.504 68.599 1.00 73.12 263 ILE A O 1
ATOM 2066 N N . ASP A 1 264 ? 31.383 -7.973 68.925 1.00 76.69 264 ASP A N 1
ATOM 2067 C CA . ASP A 1 264 ? 31.626 -7.149 70.095 1.00 76.69 264 ASP A CA 1
ATOM 2068 C C . ASP A 1 264 ? 32.384 -7.949 71.182 1.00 76.69 264 ASP A C 1
ATOM 2070 O O . ASP A 1 264 ? 31.910 -9.004 71.619 1.00 76.69 264 ASP A O 1
ATOM 2074 N N . PRO A 1 265 ? 33.555 -7.470 71.648 1.00 77.75 265 PRO A N 1
ATOM 2075 C CA . PRO A 1 265 ? 34.312 -8.112 72.720 1.00 77.75 265 PRO A CA 1
ATOM 2076 C C . PRO A 1 265 ? 33.516 -8.315 74.019 1.00 77.75 265 PRO A C 1
ATOM 2078 O O . PRO A 1 265 ? 33.872 -9.180 74.817 1.00 77.75 265 PRO A O 1
ATOM 2081 N N . ASN A 1 266 ? 32.443 -7.552 74.252 1.00 79.06 266 ASN A N 1
ATOM 2082 C CA . ASN A 1 266 ? 31.565 -7.708 75.416 1.00 79.06 266 ASN A CA 1
ATOM 2083 C C . ASN A 1 266 ? 30.798 -9.043 75.422 1.00 79.06 266 ASN A C 1
ATOM 2085 O O . ASN A 1 266 ? 30.322 -9.469 76.480 1.00 79.06 266 ASN A O 1
ATOM 2089 N N . LEU A 1 267 ? 30.714 -9.718 74.271 1.00 76.25 267 LEU A N 1
ATOM 2090 C CA . LEU A 1 267 ? 30.079 -11.028 74.105 1.00 76.25 267 LEU A CA 1
ATOM 2091 C C . LEU A 1 267 ? 31.054 -12.200 74.317 1.00 76.25 267 LEU A C 1
ATOM 2093 O O . LEU A 1 267 ? 30.641 -13.363 74.286 1.00 76.25 267 LEU A O 1
ATOM 2097 N N . GLU A 1 268 ? 32.344 -11.928 74.557 1.00 74.00 268 GLU A N 1
ATOM 2098 C CA . GLU A 1 268 ? 33.369 -12.956 74.761 1.00 74.00 268 GLU A CA 1
ATOM 2099 C C . GLU A 1 268 ? 33.037 -13.834 75.985 1.00 74.00 268 GLU A C 1
ATOM 2101 O O . GLU A 1 268 ? 32.974 -13.370 77.124 1.00 74.00 268 GLU A O 1
ATOM 2106 N N . GLY A 1 269 ? 32.812 -15.130 75.744 1.00 72.06 269 GLY A N 1
ATOM 2107 C CA . GLY A 1 269 ? 32.427 -16.102 76.773 1.00 72.06 269 GLY A CA 1
ATOM 2108 C C . GLY A 1 269 ? 30.929 -16.159 77.096 1.00 72.06 269 GLY A C 1
ATOM 2109 O O . GLY A 1 269 ? 30.555 -16.974 77.937 1.00 72.06 269 GLY A O 1
ATOM 2110 N N . LYS A 1 270 ? 30.095 -15.337 76.439 1.00 74.00 270 LYS A N 1
ATOM 2111 C CA . LYS A 1 270 ? 28.622 -15.354 76.540 1.00 74.00 270 LYS A CA 1
ATOM 2112 C C . LYS A 1 270 ? 27.929 -15.956 75.318 1.00 74.00 270 LYS A C 1
ATOM 2114 O O . LYS A 1 270 ? 26.817 -16.441 75.447 1.00 74.00 270 LYS A O 1
ATOM 2119 N N . ILE A 1 271 ? 28.584 -15.914 74.158 1.00 74.00 271 ILE A N 1
ATOM 2120 C CA . ILE A 1 271 ? 28.162 -16.636 72.955 1.00 74.00 271 ILE A CA 1
ATOM 2121 C C . ILE A 1 271 ? 29.251 -17.593 72.505 1.00 74.00 271 ILE A C 1
ATOM 2123 O O . ILE A 1 271 ? 30.450 -17.306 72.626 1.00 74.00 271 ILE A O 1
ATOM 2127 N N . THR A 1 272 ? 28.847 -18.724 71.946 1.00 75.50 272 THR A N 1
ATOM 2128 C CA . THR A 1 272 ? 29.776 -19.664 71.332 1.00 75.50 272 THR A CA 1
ATOM 2129 C C . THR A 1 272 ? 29.979 -19.362 69.852 1.00 75.50 272 THR A C 1
ATOM 2131 O O . THR A 1 272 ? 29.163 -18.760 69.156 1.00 75.50 272 THR A O 1
ATOM 2134 N N . TYR A 1 273 ? 31.115 -19.817 69.335 1.00 71.00 273 TYR A N 1
ATOM 2135 C CA . TYR A 1 273 ? 31.422 -19.712 67.915 1.00 71.00 273 TYR A CA 1
ATOM 2136 C C . TYR A 1 273 ? 30.369 -20.407 67.024 1.00 71.00 273 TYR A C 1
ATOM 2138 O O . TYR A 1 273 ? 30.003 -19.901 65.961 1.00 71.00 273 TYR A O 1
ATOM 2146 N N . LYS A 1 274 ? 29.836 -21.539 67.497 1.00 72.06 274 LYS A N 1
ATOM 2147 C CA . LYS A 1 274 ? 28.785 -22.303 66.821 1.00 72.06 274 LYS A CA 1
ATOM 2148 C C . LYS A 1 274 ? 27.497 -21.486 66.680 1.00 72.06 274 LYS A C 1
ATOM 2150 O O . LYS A 1 274 ? 26.964 -21.401 65.582 1.00 72.06 274 LYS A O 1
ATOM 2155 N N . GLU A 1 275 ? 27.084 -20.807 67.741 1.00 73.31 275 GLU A N 1
ATOM 2156 C CA . GLU A 1 275 ? 25.879 -19.970 67.774 1.00 73.31 275 GLU A CA 1
ATOM 2157 C C . GLU A 1 275 ? 25.927 -18.821 66.762 1.00 73.31 275 GLU A C 1
ATOM 2159 O O . GLU A 1 275 ? 24.978 -18.587 66.018 1.00 73.31 275 GLU A O 1
ATOM 2164 N N . VAL A 1 276 ? 27.069 -18.141 66.656 1.00 72.38 276 VAL A N 1
ATOM 2165 C CA . VAL A 1 276 ? 27.253 -17.069 65.666 1.00 72.38 276 VAL A CA 1
ATOM 2166 C C . VAL A 1 276 ? 27.234 -17.626 64.248 1.00 72.38 276 VAL A C 1
ATOM 2168 O O . VAL A 1 276 ? 26.663 -17.021 63.339 1.00 72.38 276 VAL A O 1
ATOM 2171 N N . SER A 1 277 ? 27.859 -18.786 64.050 1.00 71.31 277 SER A N 1
ATOM 2172 C CA . SER A 1 277 ? 27.812 -19.483 62.770 1.00 71.31 277 SER A CA 1
ATOM 2173 C C . SER A 1 277 ? 26.383 -19.869 62.376 1.00 71.31 277 SER A C 1
ATOM 2175 O O . SER A 1 277 ? 26.053 -19.802 61.194 1.00 71.31 277 SER A O 1
ATOM 2177 N N . ASP A 1 278 ? 25.542 -20.248 63.337 1.00 74.06 278 ASP A N 1
ATOM 2178 C CA . ASP A 1 278 ? 24.150 -20.632 63.100 1.00 74.06 278 ASP A CA 1
ATOM 2179 C C . ASP A 1 278 ? 23.281 -19.420 62.734 1.00 74.06 278 ASP A C 1
ATOM 2181 O O . ASP A 1 278 ? 22.569 -19.473 61.731 1.00 74.06 278 ASP A O 1
ATOM 2185 N N . VAL A 1 279 ? 23.445 -18.277 63.415 1.00 74.81 279 VAL A N 1
ATOM 2186 C CA . VAL A 1 279 ? 22.790 -17.006 63.035 1.00 74.81 279 VAL A CA 1
ATOM 2187 C C . VAL A 1 279 ? 23.197 -16.558 61.627 1.00 74.81 279 VAL A C 1
ATOM 2189 O O . VAL A 1 279 ? 22.345 -16.224 60.801 1.00 74.81 279 VAL A O 1
ATOM 2192 N N . LEU A 1 280 ? 24.498 -16.575 61.311 1.00 74.94 280 LEU A N 1
ATOM 2193 C CA . LEU A 1 280 ? 24.993 -16.185 59.985 1.00 74.94 280 LEU A CA 1
ATOM 2194 C C . LEU A 1 280 ? 24.573 -17.181 58.893 1.00 74.94 280 LEU A C 1
ATOM 2196 O O . LEU A 1 280 ? 24.313 -16.772 57.762 1.00 74.94 280 LEU A O 1
ATOM 2200 N N . GLY A 1 281 ? 24.465 -18.473 59.217 1.00 72.00 281 GLY A N 1
ATOM 2201 C CA . GLY A 1 281 ? 24.010 -19.536 58.314 1.00 72.00 281 GLY A CA 1
ATOM 2202 C C . GLY A 1 281 ? 22.590 -19.332 57.780 1.00 72.00 281 GLY A C 1
ATOM 2203 O O . GLY A 1 281 ? 22.273 -19.786 56.676 1.00 72.00 281 GLY A O 1
ATOM 2204 N N . LEU A 1 282 ? 21.765 -18.590 58.522 1.00 77.50 282 LEU A N 1
ATOM 2205 C CA . LEU A 1 282 ? 20.404 -18.216 58.141 1.00 77.50 282 LEU A CA 1
ATOM 2206 C C . LEU A 1 282 ? 20.355 -16.974 57.234 1.00 77.50 282 LEU A C 1
ATOM 2208 O O . LEU A 1 282 ? 19.296 -16.671 56.684 1.00 77.50 282 LEU A O 1
ATOM 2212 N N . VAL A 1 283 ? 21.471 -16.269 57.015 1.00 80.19 283 VAL A N 1
ATOM 2213 C CA . VAL A 1 283 ? 21.520 -15.081 56.149 1.00 80.19 283 VAL A CA 1
ATOM 2214 C C . VAL A 1 283 ? 21.414 -15.469 54.671 1.00 80.19 283 VAL A C 1
ATOM 2216 O O . VAL A 1 283 ? 22.131 -16.329 54.144 1.00 80.19 283 VAL A O 1
ATOM 2219 N N . ASN A 1 284 ? 20.522 -14.790 53.958 1.00 79.06 284 ASN A N 1
ATOM 2220 C CA . ASN A 1 284 ? 20.280 -14.989 52.540 1.00 79.06 284 ASN A CA 1
ATOM 2221 C C . ASN A 1 284 ? 19.969 -13.662 51.836 1.00 79.06 284 ASN A C 1
ATOM 2223 O O . ASN A 1 284 ? 19.709 -12.645 52.471 1.00 79.06 284 ASN A O 1
ATOM 2227 N N . VAL A 1 285 ? 19.985 -13.669 50.503 1.00 78.19 285 VAL A N 1
ATOM 2228 C CA . VAL A 1 285 ? 19.598 -12.505 49.696 1.00 78.19 285 VAL A CA 1
ATOM 2229 C C . VAL A 1 285 ? 18.376 -12.861 48.864 1.00 78.19 285 VAL A C 1
ATOM 2231 O O . VAL A 1 285 ? 18.456 -13.668 47.936 1.00 78.19 285 VAL A O 1
ATOM 2234 N N . ILE A 1 286 ? 17.238 -12.246 49.183 1.00 75.94 286 ILE A N 1
ATOM 2235 C CA . ILE A 1 286 ? 15.956 -12.472 48.508 1.00 75.94 286 ILE A CA 1
ATOM 2236 C C . ILE A 1 286 ? 15.460 -11.137 47.965 1.00 75.94 286 ILE A C 1
ATOM 2238 O O . ILE A 1 286 ? 15.434 -10.142 48.673 1.00 75.94 286 ILE A O 1
ATOM 2242 N N . ASN A 1 287 ? 15.077 -11.097 46.685 1.00 77.00 287 ASN A N 1
ATOM 2243 C CA . ASN A 1 287 ? 14.614 -9.873 46.013 1.00 77.00 287 ASN A CA 1
ATOM 2244 C C . ASN A 1 287 ? 15.567 -8.665 46.163 1.00 77.00 287 ASN A C 1
ATOM 2246 O O . ASN A 1 287 ? 15.112 -7.530 46.249 1.00 77.00 287 ASN A O 1
ATOM 2250 N N . ASN A 1 288 ? 16.884 -8.913 46.138 1.00 76.38 288 ASN A N 1
ATOM 2251 C CA . ASN A 1 288 ? 17.953 -7.924 46.356 1.00 76.38 288 ASN A CA 1
ATOM 2252 C C . ASN A 1 288 ? 18.016 -7.318 47.771 1.00 76.38 288 ASN A C 1
ATOM 2254 O O . ASN A 1 288 ? 18.738 -6.343 47.972 1.00 76.38 288 ASN A O 1
ATOM 2258 N N . GLU A 1 289 ? 17.326 -7.905 48.741 1.00 78.62 289 GLU A N 1
ATOM 2259 C CA . GLU A 1 289 ? 17.398 -7.527 50.147 1.00 78.62 289 GLU A CA 1
ATOM 2260 C C . GLU A 1 289 ? 18.127 -8.612 50.942 1.00 78.62 289 GLU A C 1
ATOM 2262 O O . GLU A 1 289 ? 17.912 -9.806 50.709 1.00 78.62 289 GLU A O 1
ATOM 2267 N N . VAL A 1 290 ? 19.022 -8.201 51.845 1.00 83.25 290 VAL A N 1
ATOM 2268 C CA . VAL A 1 290 ? 19.671 -9.133 52.770 1.00 83.25 290 VAL A CA 1
ATOM 2269 C C . VAL A 1 290 ? 18.703 -9.423 53.906 1.00 83.25 290 VAL A C 1
ATOM 2271 O O . VAL A 1 290 ? 18.214 -8.505 54.567 1.00 83.25 290 VAL A O 1
ATOM 2274 N N . VAL A 1 291 ? 18.415 -10.704 54.102 1.00 86.56 291 VAL A N 1
ATOM 2275 C CA . VAL A 1 291 ? 17.429 -11.185 55.063 1.00 86.56 291 VAL A CA 1
ATOM 2276 C C . VAL A 1 291 ? 18.008 -12.319 55.891 1.00 86.56 291 VAL A C 1
ATOM 2278 O O . VAL A 1 291 ? 18.744 -13.162 55.382 1.00 86.56 291 VAL A O 1
ATOM 2281 N N . ILE A 1 292 ? 17.639 -12.369 57.161 1.00 87.06 292 ILE A N 1
ATOM 2282 C CA . ILE A 1 292 ? 17.763 -13.556 57.994 1.00 87.06 292 ILE A CA 1
ATOM 2283 C C . ILE A 1 292 ? 16.519 -14.405 57.729 1.00 87.06 292 ILE A C 1
ATOM 2285 O O . ILE A 1 292 ? 15.390 -13.916 57.806 1.00 87.06 292 ILE A O 1
ATOM 2289 N N . MET A 1 293 ? 16.723 -15.672 57.372 1.00 88.19 293 MET A N 1
ATOM 2290 C CA . MET A 1 293 ? 15.672 -16.661 57.105 1.00 88.19 293 MET A CA 1
ATOM 2291 C C . MET A 1 293 ? 15.009 -17.147 58.407 1.00 88.19 293 MET A C 1
ATOM 2293 O O . MET A 1 293 ? 14.864 -18.347 58.621 1.00 88.19 293 MET A O 1
ATOM 2297 N N . ASP A 1 294 ? 14.650 -16.208 59.277 1.00 89.00 294 ASP A N 1
ATOM 2298 C CA . ASP A 1 294 ? 14.167 -16.401 60.641 1.00 89.00 294 ASP A CA 1
ATOM 2299 C C . ASP A 1 294 ? 13.359 -15.161 61.072 1.00 89.00 294 ASP A C 1
ATOM 2301 O O . ASP A 1 294 ? 13.606 -14.049 60.579 1.00 89.00 294 ASP A O 1
ATOM 2305 N N . ASP A 1 295 ? 12.408 -15.333 61.988 1.00 89.75 295 ASP A N 1
ATOM 2306 C CA . ASP A 1 295 ? 11.625 -14.244 62.588 1.00 89.75 295 ASP A CA 1
ATOM 2307 C C . ASP A 1 295 ? 12.275 -13.642 63.861 1.00 89.75 295 ASP A C 1
ATOM 2309 O O . ASP A 1 295 ? 11.640 -12.883 64.603 1.00 89.75 295 ASP A O 1
ATOM 2313 N N . LEU A 1 296 ? 13.566 -13.933 64.054 1.00 85.69 296 LEU A N 1
ATOM 2314 C CA . LEU A 1 296 ? 14.377 -13.695 65.253 1.00 85.69 296 LEU A CA 1
ATOM 2315 C C . LEU A 1 296 ? 13.935 -14.523 66.456 1.00 85.69 296 LEU A C 1
ATOM 2317 O O . LEU A 1 296 ? 14.161 -14.119 67.594 1.00 85.69 296 LEU A O 1
ATOM 2321 N N . PHE A 1 297 ? 13.321 -15.670 66.201 1.00 85.19 297 PHE A N 1
ATOM 2322 C CA . PHE A 1 297 ? 13.105 -16.715 67.180 1.00 85.19 297 PHE A CA 1
ATOM 2323 C C . PHE A 1 297 ? 13.077 -18.078 66.497 1.00 85.19 297 PHE A C 1
ATOM 2325 O O . PHE A 1 297 ? 13.865 -18.940 66.862 1.00 85.19 297 PHE A O 1
ATOM 2332 N N . ILE A 1 298 ? 12.208 -18.267 65.507 1.00 88.38 298 ILE A N 1
ATOM 2333 C CA . ILE A 1 298 ? 11.972 -19.526 64.805 1.00 88.38 298 ILE A CA 1
ATOM 2334 C C . ILE A 1 298 ? 12.471 -19.427 63.361 1.00 88.38 298 ILE A C 1
ATOM 2336 O O . ILE A 1 298 ? 12.120 -18.498 62.629 1.00 88.38 298 ILE A O 1
ATOM 2340 N N . ASP A 1 299 ? 13.190 -20.442 62.881 1.00 87.31 299 ASP A N 1
ATOM 2341 C CA . ASP A 1 299 ? 13.682 -20.452 61.503 1.00 87.31 299 ASP A CA 1
ATOM 2342 C C . ASP A 1 299 ? 12.545 -20.648 60.496 1.00 87.31 299 ASP A C 1
ATOM 2344 O O . ASP A 1 299 ? 11.556 -21.346 60.742 1.00 87.31 299 ASP A O 1
ATOM 2348 N N . LEU A 1 300 ? 12.696 -20.062 59.309 1.00 90.44 300 LEU A N 1
ATOM 2349 C CA . LEU A 1 300 ? 11.648 -20.059 58.294 1.00 90.44 300 LEU A CA 1
ATOM 2350 C C . LEU A 1 300 ? 11.205 -21.474 57.894 1.00 90.44 300 LEU A C 1
ATOM 2352 O O . LEU A 1 300 ? 10.035 -21.686 57.571 1.00 90.44 300 LEU A O 1
ATOM 2356 N N . ASN A 1 301 ? 12.112 -22.453 57.875 1.00 89.31 301 ASN A N 1
ATOM 2357 C CA . ASN A 1 301 ? 11.745 -23.802 57.460 1.00 89.31 301 ASN A CA 1
ATOM 2358 C C . ASN A 1 301 ? 10.880 -24.493 58.514 1.00 89.31 301 ASN A C 1
ATOM 2360 O O . ASN A 1 301 ? 9.874 -25.110 58.147 1.00 89.31 301 ASN A O 1
ATOM 2364 N N . SER A 1 302 ? 11.223 -24.325 59.791 1.00 90.12 302 SER A N 1
ATOM 2365 C CA . SER A 1 302 ? 10.393 -24.740 60.919 1.00 90.12 302 SER A CA 1
ATOM 2366 C C . SER A 1 302 ? 9.033 -24.038 60.900 1.00 90.12 302 SER A C 1
ATOM 2368 O O . SER A 1 302 ? 8.008 -24.718 60.898 1.00 90.12 302 SER A O 1
ATOM 2370 N N . GLN A 1 303 ? 8.984 -22.712 60.712 1.00 92.94 303 GLN A N 1
ATOM 2371 C CA . GLN A 1 303 ? 7.724 -21.954 60.590 1.00 92.94 303 GLN A CA 1
ATOM 2372 C C . GLN A 1 303 ? 6.782 -22.516 59.513 1.00 92.94 303 GLN A C 1
ATOM 2374 O O . GLN A 1 303 ? 5.559 -22.560 59.671 1.00 92.94 303 GLN A O 1
ATOM 2379 N N . LEU A 1 304 ? 7.354 -22.976 58.399 1.00 93.00 304 LEU A N 1
ATOM 2380 C CA . LEU A 1 304 ? 6.621 -23.504 57.252 1.00 93.00 304 LEU A CA 1
ATOM 2381 C C . LEU A 1 304 ? 6.351 -25.016 57.329 1.00 93.00 304 LEU A C 1
ATOM 2383 O O . LEU A 1 304 ? 5.761 -25.578 56.397 1.00 93.00 304 LEU A O 1
ATOM 2387 N N . GLY A 1 305 ? 6.781 -25.697 58.393 1.00 90.50 305 GLY A N 1
ATOM 2388 C CA . GLY A 1 305 ? 6.650 -27.146 58.538 1.00 90.50 305 GLY A CA 1
ATOM 2389 C C . GLY A 1 305 ? 7.379 -27.917 57.433 1.00 90.50 305 GLY A C 1
ATOM 2390 O O . GLY A 1 305 ? 6.845 -28.898 56.896 1.00 90.50 305 GLY A O 1
ATOM 2391 N N . TYR A 1 306 ? 8.546 -27.431 57.002 1.00 88.62 306 TYR A N 1
ATOM 2392 C CA . TYR A 1 306 ? 9.487 -28.229 56.217 1.00 88.62 306 TYR A CA 1
ATOM 2393 C C . TYR A 1 306 ? 10.219 -29.221 57.129 1.00 88.62 306 TYR A C 1
ATOM 2395 O O . TYR A 1 306 ? 10.308 -29.019 58.337 1.00 88.62 306 TYR A O 1
ATOM 2403 N N . GLY A 1 307 ? 10.661 -30.341 56.555 1.00 72.19 307 GLY A N 1
ATOM 2404 C CA . GLY A 1 307 ? 11.194 -31.458 57.335 1.00 72.19 307 GLY A CA 1
ATOM 2405 C C . GLY A 1 307 ? 12.456 -31.135 58.130 1.00 72.19 307 GLY A C 1
ATOM 2406 O O . GLY A 1 307 ? 13.211 -30.241 57.756 1.00 72.19 307 GLY A O 1
ATOM 2407 N N . PHE A 1 308 ? 12.649 -31.908 59.201 1.00 66.69 308 PHE A N 1
ATOM 2408 C CA . PHE A 1 308 ? 13.847 -31.941 60.046 1.00 66.69 308 PHE A CA 1
ATOM 2409 C C . PHE A 1 308 ? 15.047 -32.519 59.265 1.00 66.69 308 PHE A C 1
ATOM 2411 O O . PHE A 1 308 ? 15.027 -32.610 58.034 1.00 66.69 308 PHE A O 1
ATOM 2418 N N . GLU A 1 309 ? 16.076 -33.009 59.961 1.00 66.88 309 GLU A N 1
ATOM 2419 C CA . GLU A 1 309 ? 17.185 -33.750 59.343 1.00 66.88 309 GLU A CA 1
ATOM 2420 C C . GLU A 1 309 ? 16.730 -35.014 58.583 1.00 66.88 309 GLU A C 1
ATOM 2422 O O . GLU A 1 309 ? 17.391 -35.453 57.639 1.00 66.88 309 GLU A O 1
ATOM 2427 N N . ASP A 1 310 ? 15.572 -35.582 58.939 1.00 75.44 310 ASP A N 1
ATOM 2428 C CA . ASP A 1 310 ? 14.983 -36.748 58.269 1.00 75.44 310 ASP A CA 1
ATOM 2429 C C . ASP A 1 310 ? 14.352 -36.440 56.893 1.00 75.44 310 ASP A C 1
ATOM 2431 O O . ASP A 1 310 ? 14.012 -37.358 56.138 1.00 75.44 310 ASP A O 1
ATOM 2435 N N . GLY A 1 311 ? 14.210 -35.156 56.543 1.00 78.25 311 GLY A N 1
ATOM 2436 C CA . GLY A 1 311 ? 13.673 -34.679 55.269 1.00 78.25 311 GLY A CA 1
ATOM 2437 C C . GLY A 1 311 ? 12.152 -34.803 55.104 1.00 78.25 311 GLY A C 1
ATOM 2438 O O . GLY A 1 311 ? 11.641 -34.559 54.005 1.00 78.25 311 GLY A O 1
ATOM 2439 N N . ILE A 1 312 ? 11.398 -35.163 56.150 1.00 85.50 312 ILE A N 1
ATOM 2440 C CA . ILE A 1 312 ? 9.944 -35.376 56.067 1.00 85.50 312 ILE A CA 1
ATOM 2441 C C . ILE A 1 312 ? 9.197 -34.110 56.502 1.00 85.50 312 ILE A C 1
ATOM 2443 O O . ILE A 1 312 ? 9.213 -33.730 57.669 1.00 85.50 312 ILE A O 1
ATOM 2447 N N . SER A 1 313 ? 8.501 -33.463 55.562 1.00 91.38 313 SER A N 1
ATOM 2448 C CA . SER A 1 313 ? 7.712 -32.240 55.811 1.00 91.38 313 SER A CA 1
ATOM 2449 C C . SER A 1 313 ? 6.281 -32.533 56.286 1.00 91.38 313 SER A C 1
ATOM 2451 O O . SER A 1 313 ? 5.753 -33.628 56.078 1.00 91.38 313 SER A O 1
ATOM 2453 N N . TYR A 1 314 ? 5.609 -31.525 56.848 1.00 91.56 314 TYR A N 1
ATOM 2454 C CA . TYR A 1 314 ? 4.169 -31.576 57.109 1.00 91.56 314 TYR A CA 1
ATOM 2455 C C . TYR A 1 314 ? 3.375 -31.575 55.789 1.00 91.56 314 TYR A C 1
ATOM 2457 O O . TYR A 1 314 ? 3.573 -30.732 54.900 1.00 91.56 314 TYR A O 1
ATOM 2465 N N . ASN A 1 315 ? 2.455 -32.531 55.660 1.00 88.75 315 ASN A N 1
ATOM 2466 C CA . ASN A 1 315 ? 1.598 -32.721 54.496 1.00 88.75 315 ASN A CA 1
ATOM 2467 C C . ASN A 1 315 ? 0.498 -31.658 54.438 1.00 88.75 315 ASN A C 1
ATOM 2469 O O . ASN A 1 315 ? -0.072 -31.273 55.455 1.00 88.75 315 ASN A O 1
ATOM 2473 N N . GLY A 1 316 ? 0.166 -31.205 53.227 1.00 86.81 316 GLY A N 1
ATOM 2474 C CA . GLY A 1 316 ? -0.994 -30.338 52.988 1.00 86.81 316 GLY A CA 1
ATOM 2475 C C . GLY A 1 316 ? -0.808 -28.849 53.282 1.00 86.81 316 GLY A C 1
ATOM 2476 O O . GLY A 1 316 ? -1.693 -28.064 52.945 1.00 86.81 316 GLY A O 1
ATOM 2477 N N . PHE A 1 317 ? 0.326 -28.445 53.861 1.00 92.19 317 PHE A N 1
ATOM 2478 C CA . PHE A 1 317 ? 0.589 -27.053 54.223 1.00 92.19 317 PHE A CA 1
ATOM 2479 C C . PHE A 1 317 ? 0.744 -26.173 52.978 1.00 92.19 317 PHE A C 1
ATOM 2481 O O . PHE A 1 317 ? 1.628 -26.389 52.139 1.00 92.19 317 PHE A O 1
ATOM 2488 N N . LYS A 1 318 ? -0.087 -25.135 52.886 1.00 92.62 318 LYS A N 1
ATOM 2489 C CA . LYS A 1 318 ? 0.131 -23.988 52.003 1.00 92.62 318 LYS A CA 1
ATOM 2490 C C . LYS A 1 318 ? 1.066 -23.023 52.711 1.00 92.62 318 LYS A C 1
ATOM 2492 O O . LYS A 1 318 ? 0.797 -22.627 53.835 1.00 92.62 318 LYS A O 1
ATOM 2497 N N . ARG A 1 319 ? 2.163 -22.671 52.060 1.00 92.44 319 ARG A N 1
ATOM 2498 C CA . ARG A 1 319 ? 3.269 -21.946 52.680 1.00 92.44 319 ARG A CA 1
ATOM 2499 C C . ARG A 1 319 ? 3.337 -20.549 52.088 1.00 92.44 319 ARG A C 1
ATOM 2501 O O . ARG A 1 319 ? 3.454 -20.417 50.870 1.00 92.44 319 ARG A O 1
ATOM 2508 N N . TYR A 1 320 ? 3.239 -19.539 52.938 1.00 90.38 320 TYR A N 1
ATOM 2509 C CA . TYR A 1 320 ? 3.360 -18.135 52.568 1.00 90.38 320 TYR A CA 1
ATOM 2510 C C . TYR A 1 320 ? 4.530 -17.533 53.314 1.00 90.38 320 TYR A C 1
ATOM 2512 O O . TYR A 1 320 ? 4.720 -17.824 54.487 1.00 90.38 320 TYR A O 1
ATOM 2520 N N . THR A 1 321 ? 5.305 -16.699 52.631 1.00 91.00 321 THR A N 1
ATOM 2521 C CA . THR A 1 321 ? 6.487 -16.076 53.219 1.00 91.00 321 THR A CA 1
ATOM 2522 C C . THR A 1 321 ? 6.465 -14.574 53.031 1.00 91.00 321 THR A C 1
ATOM 2524 O O . THR A 1 321 ? 6.167 -14.116 51.923 1.00 91.00 321 THR A O 1
ATOM 2527 N N . LYS A 1 322 ? 6.845 -13.814 54.059 1.00 90.38 322 LYS A N 1
ATOM 2528 C CA . LYS A 1 322 ? 7.042 -12.361 53.967 1.00 90.38 322 LYS A CA 1
ATOM 2529 C C . LYS A 1 322 ? 8.408 -11.960 54.519 1.00 90.38 322 LYS A C 1
ATOM 2531 O O . LYS A 1 322 ? 8.854 -12.497 55.525 1.00 90.38 322 LYS A O 1
ATOM 2536 N N . ILE A 1 323 ? 9.041 -10.997 53.853 1.00 91.94 323 ILE A N 1
ATOM 2537 C CA . ILE A 1 323 ? 10.187 -10.261 54.394 1.00 91.94 323 ILE A CA 1
ATOM 2538 C C . ILE A 1 323 ? 9.621 -9.079 55.179 1.00 91.94 323 ILE A C 1
ATOM 2540 O O . ILE A 1 323 ? 8.846 -8.307 54.614 1.00 91.94 323 ILE A O 1
ATOM 2544 N N . PHE A 1 324 ? 9.971 -8.966 56.456 1.00 92.62 324 PHE A N 1
ATOM 2545 C CA . PHE A 1 324 ? 9.616 -7.819 57.282 1.00 92.62 324 PHE A CA 1
ATOM 2546 C C . PHE A 1 324 ? 10.708 -6.751 57.161 1.00 92.62 324 PHE A C 1
ATOM 2548 O O . PHE A 1 324 ? 11.873 -6.986 57.502 1.00 92.62 324 PHE A O 1
ATOM 2555 N N . GLY A 1 325 ? 10.314 -5.598 56.619 1.00 91.38 325 GLY A N 1
ATOM 2556 C CA . GLY A 1 325 ? 11.159 -4.424 56.382 1.00 91.38 325 GLY A CA 1
ATOM 2557 C C . GLY A 1 325 ? 11.076 -3.396 57.510 1.00 91.38 325 GLY A C 1
ATOM 2558 O O . GLY A 1 325 ? 10.215 -3.498 58.378 1.00 91.38 325 GLY A O 1
ATOM 2559 N N . ALA A 1 326 ? 11.893 -2.340 57.462 1.00 88.62 326 ALA A N 1
ATOM 2560 C CA . ALA A 1 326 ? 11.808 -1.225 58.418 1.00 88.62 326 ALA A CA 1
ATOM 2561 C C . ALA A 1 326 ? 10.392 -0.606 58.510 1.00 88.62 326 ALA A C 1
ATOM 2563 O O . ALA A 1 326 ? 9.963 -0.168 59.571 1.00 88.62 326 ALA A O 1
ATOM 2564 N N . GLU A 1 327 ? 9.635 -0.612 57.408 1.00 87.88 327 GLU A N 1
ATOM 2565 C CA . GLU A 1 327 ? 8.234 -0.167 57.348 1.00 87.88 327 GLU A CA 1
ATOM 2566 C C . GLU A 1 327 ? 7.233 -1.044 58.115 1.00 87.88 327 GLU A C 1
ATOM 2568 O O . GLU A 1 327 ? 6.149 -0.570 58.453 1.00 87.88 327 GLU A O 1
ATOM 2573 N N . ASP A 1 328 ? 7.574 -2.308 58.373 1.00 89.12 328 ASP A N 1
ATOM 2574 C CA . ASP A 1 328 ? 6.762 -3.215 59.182 1.00 89.12 328 ASP A CA 1
ATOM 2575 C C . ASP A 1 328 ? 7.060 -3.058 60.688 1.00 89.12 328 ASP A C 1
ATOM 2577 O O . ASP A 1 328 ? 6.315 -3.599 61.509 1.00 89.12 328 ASP A O 1
ATOM 2581 N N . TYR A 1 329 ? 8.110 -2.314 61.071 1.00 88.06 329 TYR A N 1
ATOM 2582 C CA . TYR A 1 329 ? 8.435 -2.050 62.474 1.00 88.06 329 TYR A CA 1
ATOM 2583 C C . TYR A 1 329 ? 7.429 -1.068 63.091 1.00 88.06 329 TYR A C 1
ATOM 2585 O O . TYR A 1 329 ? 7.175 0.018 62.567 1.00 88.06 329 TYR A O 1
ATOM 2593 N N . THR A 1 330 ? 6.834 -1.440 64.225 1.00 82.31 330 THR A N 1
ATOM 2594 C CA . THR A 1 330 ? 5.776 -0.662 64.881 1.00 82.31 330 THR A CA 1
ATOM 2595 C C . THR A 1 330 ? 5.823 -0.815 66.399 1.00 82.31 330 THR A C 1
ATOM 2597 O O . THR A 1 330 ? 6.183 -1.867 66.926 1.00 82.31 330 THR A O 1
ATOM 2600 N N . GLU A 1 331 ? 5.396 0.225 67.121 1.00 75.50 331 GLU A N 1
ATOM 2601 C CA . GLU A 1 331 ? 5.187 0.157 68.575 1.00 75.50 331 GLU A CA 1
ATOM 2602 C C . GLU A 1 331 ? 4.001 -0.753 68.954 1.00 75.50 331 GLU A C 1
ATOM 2604 O O . GLU A 1 331 ? 3.895 -1.202 70.097 1.00 75.50 331 GLU A O 1
ATOM 2609 N N . ASN A 1 332 ? 3.098 -1.035 68.006 1.00 78.31 332 ASN A N 1
ATOM 2610 C CA . ASN A 1 332 ? 1.963 -1.928 68.213 1.00 78.31 332 ASN A CA 1
ATOM 2611 C C . ASN A 1 332 ? 2.364 -3.386 67.945 1.00 78.31 332 ASN A C 1
ATOM 2613 O O . ASN A 1 332 ? 2.312 -3.852 66.809 1.00 78.31 332 ASN A O 1
ATOM 2617 N N . ARG A 1 333 ? 2.741 -4.097 69.007 1.00 81.31 333 ARG A N 1
ATOM 2618 C CA . ARG A 1 333 ? 3.267 -5.472 68.989 1.00 81.31 333 ARG A CA 1
ATOM 2619 C C . ARG A 1 333 ? 2.517 -6.375 69.966 1.00 81.31 333 ARG A C 1
ATOM 2621 O O . ARG A 1 333 ? 1.876 -5.877 70.891 1.00 81.31 333 ARG A O 1
ATOM 2628 N N . ALA A 1 334 ? 2.611 -7.692 69.766 1.00 77.88 334 ALA A N 1
ATOM 2629 C CA . ALA A 1 334 ? 1.925 -8.703 70.579 1.00 77.88 334 ALA A CA 1
ATOM 2630 C C . ALA A 1 334 ? 2.160 -8.523 72.087 1.00 77.88 334 ALA A C 1
ATOM 2632 O O . ALA A 1 334 ? 1.222 -8.584 72.881 1.00 77.88 334 ALA A O 1
ATOM 2633 N N . ILE A 1 335 ? 3.415 -8.252 72.459 1.00 77.50 335 ILE A N 1
ATOM 2634 C CA . ILE A 1 335 ? 3.854 -8.008 73.832 1.00 77.50 335 ILE A CA 1
ATOM 2635 C C . ILE A 1 335 ? 4.508 -6.616 73.870 1.00 77.50 335 ILE A C 1
ATOM 2637 O O . ILE A 1 335 ? 5.688 -6.478 73.549 1.00 77.50 335 ILE A O 1
ATOM 2641 N N . PRO A 1 336 ? 3.765 -5.547 74.227 1.00 75.62 336 PRO A N 1
ATOM 2642 C CA . PRO A 1 336 ? 4.246 -4.161 74.138 1.00 75.62 336 PRO A CA 1
ATOM 2643 C C . PRO A 1 336 ? 5.514 -3.848 74.951 1.00 75.62 336 PRO A C 1
ATOM 2645 O O . PRO A 1 336 ? 6.202 -2.859 74.670 1.00 75.62 336 PRO A O 1
ATOM 2648 N N . THR A 1 337 ? 5.837 -4.670 75.949 1.00 75.69 337 THR A N 1
ATOM 2649 C CA . THR A 1 337 ? 7.020 -4.528 76.810 1.00 75.69 337 THR A CA 1
ATOM 2650 C C . THR A 1 337 ? 8.301 -5.091 76.186 1.00 75.69 337 THR A C 1
ATOM 2652 O O . THR A 1 337 ? 9.361 -4.536 76.443 1.00 75.69 337 THR A O 1
ATOM 2655 N N . GLN A 1 338 ? 8.221 -6.092 75.302 1.00 81.50 338 GLN A N 1
ATOM 2656 C CA . GLN A 1 338 ? 9.383 -6.690 74.619 1.00 81.50 338 GLN A CA 1
ATOM 2657 C C . GLN A 1 338 ? 9.831 -5.862 73.411 1.00 81.50 338 GLN A C 1
ATOM 2659 O O . GLN A 1 338 ? 8.976 -5.209 72.824 1.00 81.50 338 GLN A O 1
ATOM 2664 N N . PRO A 1 339 ? 11.109 -5.888 72.989 1.00 83.81 339 PRO A N 1
ATOM 2665 C CA . PRO A 1 339 ? 11.539 -5.309 71.713 1.00 83.81 339 PRO A CA 1
ATOM 2666 C C . PRO A 1 339 ? 10.754 -5.862 70.508 1.00 83.81 339 PRO A C 1
ATOM 2668 O O . PRO A 1 339 ? 10.194 -6.960 70.552 1.00 83.81 339 PRO A O 1
ATOM 2671 N N . GLY A 1 340 ? 10.672 -5.083 69.426 1.00 84.44 340 GLY A N 1
ATOM 2672 C CA . GLY A 1 340 ? 9.873 -5.406 68.240 1.00 84.44 340 GLY A CA 1
ATOM 2673 C C . GLY A 1 340 ? 10.515 -6.445 67.318 1.00 84.44 340 GLY A C 1
ATOM 2674 O O . GLY A 1 340 ? 10.765 -6.144 66.157 1.00 84.44 340 GLY A O 1
ATOM 2675 N N . ILE A 1 341 ? 10.782 -7.657 67.805 1.00 87.50 341 ILE A N 1
ATOM 2676 C CA . ILE A 1 341 ? 11.247 -8.755 66.945 1.00 87.50 341 ILE A CA 1
ATOM 2677 C C . ILE A 1 341 ? 10.134 -9.219 66.001 1.00 87.50 341 ILE A C 1
ATOM 2679 O O . ILE A 1 341 ? 8.951 -9.131 66.351 1.00 87.50 341 ILE A O 1
ATOM 2683 N N . VAL A 1 342 ? 10.492 -9.735 64.818 1.00 90.62 342 VAL A N 1
ATOM 2684 C CA . VAL A 1 342 ? 9.505 -10.117 63.793 1.00 90.62 342 VAL A CA 1
ATOM 2685 C C . VAL A 1 342 ? 8.472 -11.084 64.357 1.00 90.62 342 VAL A C 1
ATOM 2687 O O . VAL A 1 342 ? 7.287 -10.827 64.156 1.00 90.62 342 VAL A O 1
ATOM 2690 N N . HIS A 1 343 ? 8.886 -12.072 65.158 1.00 89.00 343 HIS A N 1
ATOM 2691 C CA . HIS A 1 343 ? 7.999 -13.030 65.825 1.00 89.00 343 HIS A CA 1
ATOM 2692 C C . HIS A 1 343 ? 6.806 -12.363 66.540 1.00 89.00 343 HIS A C 1
ATOM 2694 O O . HIS A 1 343 ? 5.670 -12.814 66.429 1.00 89.00 343 HIS A O 1
ATOM 2700 N N . ASN A 1 344 ? 7.014 -11.222 67.206 1.00 87.31 344 ASN A N 1
ATOM 2701 C CA . ASN A 1 344 ? 5.968 -10.514 67.958 1.00 87.31 344 ASN A CA 1
ATOM 2702 C C . ASN A 1 344 ? 5.226 -9.450 67.129 1.00 87.31 344 ASN A C 1
ATOM 2704 O O . ASN A 1 344 ? 4.228 -8.879 67.590 1.00 87.31 344 ASN A O 1
ATOM 2708 N N . LEU A 1 345 ? 5.714 -9.162 65.920 1.00 89.81 345 LEU A N 1
ATOM 2709 C CA . LEU A 1 345 ? 5.109 -8.241 64.957 1.00 89.81 345 LEU A CA 1
ATOM 2710 C C . LEU A 1 345 ? 4.151 -8.955 63.993 1.00 89.81 345 LEU A C 1
ATOM 2712 O O . LEU A 1 345 ? 3.241 -8.318 63.458 1.00 89.81 345 LEU A O 1
ATOM 2716 N N . GLU A 1 346 ? 4.299 -10.267 63.786 1.00 90.12 346 GLU A N 1
ATOM 2717 C CA . GLU A 1 346 ? 3.529 -11.022 62.786 1.00 90.12 346 GLU A CA 1
ATOM 2718 C C . GLU A 1 346 ? 2.012 -10.897 62.967 1.00 90.12 346 GLU A C 1
ATOM 2720 O O . GLU A 1 346 ? 1.283 -10.654 62.002 1.00 90.12 346 GLU A O 1
ATOM 2725 N N . ILE A 1 347 ? 1.527 -11.020 64.210 1.00 86.44 347 ILE A N 1
ATOM 2726 C CA . ILE A 1 347 ? 0.090 -10.974 64.520 1.00 86.44 347 ILE A CA 1
ATOM 2727 C C . ILE A 1 347 ? -0.506 -9.565 64.409 1.00 86.44 347 ILE A C 1
ATOM 2729 O O . ILE A 1 347 ? -1.724 -9.412 64.334 1.00 86.44 347 ILE A O 1
ATOM 2733 N N . MET A 1 348 ? 0.345 -8.537 64.385 1.00 85.31 348 MET A N 1
ATOM 2734 C CA . MET A 1 348 ? -0.051 -7.141 64.194 1.00 85.31 348 MET A CA 1
ATOM 2735 C C . MET A 1 348 ? 0.101 -6.700 62.734 1.00 85.31 348 MET A C 1
ATOM 2737 O O . MET A 1 348 ? -0.300 -5.590 62.379 1.00 85.31 348 MET A O 1
ATOM 2741 N N . ASN A 1 349 ? 0.635 -7.564 61.862 1.00 89.06 349 ASN A N 1
ATOM 2742 C CA . ASN A 1 349 ? 0.804 -7.244 60.456 1.00 89.06 349 ASN A CA 1
ATOM 2743 C C . ASN A 1 349 ? -0.541 -7.280 59.719 1.00 89.06 349 ASN A C 1
ATOM 2745 O O . ASN A 1 349 ? -1.155 -8.337 59.540 1.00 89.06 349 ASN A O 1
ATOM 2749 N N . GLU A 1 350 ? -0.977 -6.125 59.212 1.00 84.25 350 GLU A N 1
ATOM 2750 C CA . GLU A 1 350 ? -2.254 -6.002 58.503 1.00 84.25 350 GLU A CA 1
ATOM 2751 C C . GLU A 1 350 ? -2.350 -6.932 57.286 1.00 84.25 350 GLU A C 1
ATOM 2753 O O . GLU A 1 350 ? -3.442 -7.380 56.945 1.00 84.25 350 GLU A O 1
ATOM 2758 N N . THR A 1 351 ? -1.231 -7.251 56.624 1.00 84.94 351 THR A N 1
ATOM 2759 C CA . THR A 1 351 ? -1.249 -8.117 55.434 1.00 84.94 351 THR A CA 1
ATOM 2760 C C . THR A 1 351 ? -1.614 -9.549 55.808 1.00 84.94 351 THR A C 1
ATOM 2762 O O . THR A 1 351 ? -2.530 -10.115 55.213 1.00 84.94 351 THR A O 1
ATOM 2765 N N . TYR A 1 352 ? -0.951 -10.112 56.820 1.00 88.38 352 TYR A N 1
ATOM 2766 C CA . TYR A 1 352 ? -1.264 -11.449 57.322 1.00 88.38 352 TYR A CA 1
ATOM 2767 C C . TYR A 1 352 ? -2.670 -11.514 57.909 1.00 88.38 352 TYR A C 1
ATOM 2769 O O . TYR A 1 352 ? -3.434 -12.413 57.563 1.00 88.38 352 TYR A O 1
ATOM 2777 N N . MET A 1 353 ? -3.059 -10.533 58.729 1.00 88.38 353 MET A N 1
ATOM 2778 C CA . MET A 1 353 ? -4.390 -10.527 59.338 1.00 88.38 353 MET A CA 1
ATOM 2779 C C . MET A 1 353 ? -5.507 -10.400 58.297 1.00 88.38 353 MET A C 1
ATOM 2781 O O . MET A 1 353 ? -6.518 -11.097 58.397 1.00 88.38 353 MET A O 1
ATOM 2785 N N . ASN A 1 354 ? -5.327 -9.573 57.262 1.00 87.38 354 ASN A N 1
ATOM 2786 C CA . ASN A 1 354 ? -6.288 -9.474 56.164 1.00 87.38 354 ASN A CA 1
ATOM 2787 C C . ASN A 1 354 ? -6.338 -10.758 55.328 1.00 87.38 354 ASN A C 1
ATOM 2789 O O . ASN A 1 354 ? -7.428 -11.184 54.951 1.00 87.38 354 ASN A O 1
ATOM 2793 N N . ASP A 1 355 ? -5.197 -11.383 55.027 1.00 88.38 355 ASP A N 1
ATOM 2794 C CA . ASP A 1 355 ? -5.165 -12.627 54.251 1.00 88.38 355 ASP A CA 1
ATOM 2795 C C . ASP A 1 355 ? -5.831 -13.786 55.002 1.00 88.38 355 ASP A C 1
ATOM 2797 O O . ASP A 1 355 ? -6.687 -14.474 54.438 1.00 88.38 355 ASP A O 1
ATOM 2801 N N . ILE A 1 356 ? -5.538 -13.932 56.298 1.00 90.06 356 ILE A N 1
ATOM 2802 C CA . ILE A 1 356 ? -6.206 -14.903 57.168 1.00 90.06 356 ILE A CA 1
ATOM 2803 C C . ILE A 1 356 ? -7.704 -14.615 57.196 1.00 90.06 356 ILE A C 1
ATOM 2805 O O . ILE A 1 356 ? -8.486 -15.504 56.867 1.00 90.06 356 ILE A O 1
ATOM 2809 N N . ALA A 1 357 ? -8.120 -13.378 57.495 1.00 86.31 357 ALA A N 1
ATOM 2810 C CA . ALA A 1 357 ? -9.534 -12.999 57.556 1.00 86.31 357 ALA A CA 1
ATOM 2811 C C . ALA A 1 357 ? -10.289 -13.274 56.242 1.00 86.31 357 ALA A C 1
ATOM 2813 O O . ALA A 1 357 ? -11.444 -13.706 56.275 1.00 86.31 357 ALA A O 1
ATOM 2814 N N . ASN A 1 358 ? -9.636 -13.067 55.094 1.00 85.75 358 ASN A N 1
ATOM 2815 C CA . ASN A 1 358 ? -10.187 -13.357 53.769 1.00 85.75 358 ASN A CA 1
ATOM 2816 C C . ASN A 1 358 ? -10.193 -14.858 53.429 1.00 85.75 358 ASN A C 1
ATOM 2818 O O . ASN A 1 358 ? -10.991 -15.289 52.595 1.00 85.75 358 ASN A O 1
ATOM 2822 N N . SER A 1 359 ? -9.328 -15.645 54.069 1.00 87.12 359 SER A N 1
ATOM 2823 C CA . SER A 1 359 ? -9.177 -17.087 53.851 1.00 87.12 359 SER A CA 1
ATOM 2824 C C . SER A 1 359 ? -10.009 -17.946 54.807 1.00 87.12 359 SER A C 1
ATOM 2826 O O . SER A 1 359 ? -10.151 -19.150 54.575 1.00 87.12 359 SER A O 1
ATOM 2828 N N . LEU A 1 360 ? -10.577 -17.355 55.866 1.00 87.94 360 LEU A N 1
ATOM 2829 C CA . LEU A 1 360 ? -11.462 -18.044 56.805 1.00 87.94 360 LEU A CA 1
ATOM 2830 C C . LEU A 1 360 ? -12.644 -18.697 56.067 1.00 87.94 360 LEU A C 1
ATOM 2832 O O . LEU A 1 360 ? -13.393 -18.061 55.321 1.00 87.94 360 LEU A O 1
ATOM 2836 N N . VAL A 1 361 ? -12.858 -19.987 56.323 1.00 84.56 361 VAL A N 1
ATOM 2837 C CA . VAL A 1 361 ? -13.972 -20.745 55.749 1.00 84.56 361 VAL A CA 1
ATOM 2838 C C . VAL A 1 361 ? -15.213 -20.512 56.603 1.00 84.56 361 VAL A C 1
ATOM 2840 O O . VAL A 1 361 ? -15.403 -21.125 57.656 1.00 84.56 361 VAL A O 1
ATOM 2843 N N . PHE A 1 362 ? -16.078 -19.612 56.148 1.00 76.31 362 PHE A N 1
ATOM 2844 C CA . PHE A 1 362 ? -17.333 -19.298 56.823 1.00 76.31 362 PHE A CA 1
ATOM 2845 C C . PHE A 1 362 ? -18.481 -20.197 56.340 1.00 76.31 362 PHE A C 1
ATOM 2847 O O . PHE A 1 362 ? -18.793 -20.254 55.151 1.00 76.31 362 PHE A O 1
ATOM 2854 N N . GLY A 1 363 ? -19.164 -20.873 57.269 1.00 65.62 363 GLY A N 1
ATOM 2855 C CA . GLY A 1 363 ? -20.449 -21.529 56.991 1.00 65.62 363 GLY A CA 1
ATOM 2856 C C . GLY A 1 363 ? -21.593 -20.515 56.876 1.00 65.62 363 GLY A C 1
ATOM 2857 O O . GLY A 1 363 ? -21.530 -19.441 57.463 1.00 65.62 363 GLY A O 1
ATOM 2858 N N . THR A 1 364 ? -22.670 -20.824 56.151 1.00 57.28 364 THR A N 1
ATOM 2859 C CA . THR A 1 364 ? -23.850 -19.940 56.094 1.00 57.28 364 THR A CA 1
ATOM 2860 C C . THR A 1 364 ? -24.514 -19.817 57.473 1.00 57.28 364 THR A C 1
ATOM 2862 O O . THR A 1 364 ? -24.886 -20.853 58.030 1.00 57.28 364 THR A O 1
ATOM 2865 N N . PRO A 1 365 ? -24.731 -18.598 58.010 1.00 52.88 365 PRO A N 1
ATOM 2866 C CA . PRO A 1 365 ? -25.498 -18.412 59.239 1.00 52.88 365 PRO A CA 1
ATOM 2867 C C . PRO A 1 365 ? -26.895 -19.024 59.092 1.00 52.88 365 PRO A C 1
ATOM 2869 O O . PRO A 1 365 ? -27.579 -18.796 58.091 1.00 52.88 365 PRO A O 1
ATOM 2872 N N . THR A 1 366 ? -27.344 -19.806 60.070 1.00 50.69 366 THR A N 1
ATOM 2873 C CA . THR A 1 366 ? -28.670 -20.430 60.036 1.00 50.69 366 THR A CA 1
ATOM 2874 C C . THR A 1 366 ? -29.749 -19.383 60.347 1.00 50.69 366 THR A C 1
ATOM 2876 O O . THR A 1 366 ? -30.078 -19.082 61.490 1.00 50.69 366 THR A O 1
ATOM 2879 N N . SER A 1 367 ? -30.306 -18.776 59.295 1.00 44.09 367 SER A N 1
ATOM 2880 C CA . SER A 1 367 ? -31.356 -17.753 59.371 1.00 44.09 367 SER A CA 1
ATOM 2881 C C . SER A 1 367 ? -32.738 -18.365 59.655 1.00 44.09 367 SER A C 1
ATOM 2883 O O . SER A 1 367 ? -33.364 -18.931 58.757 1.00 44.09 367 SER A O 1
ATOM 2885 N N . ALA A 1 368 ? -33.274 -18.222 60.867 1.00 53.75 368 ALA A N 1
ATOM 2886 C CA . ALA A 1 368 ? -34.634 -18.690 61.173 1.00 53.75 368 ALA A CA 1
ATOM 2887 C C . ALA A 1 368 ? -35.766 -17.699 60.780 1.00 53.75 368 ALA A C 1
ATOM 2889 O O . ALA A 1 368 ? -36.936 -18.077 60.838 1.00 53.75 368 ALA A O 1
ATOM 2890 N N . ILE A 1 369 ? -35.466 -16.464 60.335 1.00 58.53 369 ILE A N 1
ATOM 2891 C CA . ILE A 1 369 ? -36.464 -15.434 59.948 1.00 58.53 369 ILE A CA 1
ATOM 2892 C C . ILE A 1 369 ? -36.316 -15.052 58.466 1.00 58.53 369 ILE A C 1
ATOM 2894 O O . ILE A 1 369 ? -35.215 -14.752 58.012 1.00 58.53 369 ILE A O 1
ATOM 2898 N N . VAL A 1 370 ? -37.428 -15.024 57.719 1.00 63.59 370 VAL A N 1
ATOM 2899 C CA . VAL A 1 370 ? -37.464 -14.724 56.272 1.00 63.59 370 VAL A CA 1
ATOM 2900 C C . VAL A 1 370 ? -38.007 -13.307 56.009 1.00 63.59 370 VAL A C 1
ATOM 2902 O O . VAL A 1 370 ? -39.038 -12.925 56.562 1.00 63.59 370 VAL A O 1
ATOM 2905 N N . GLY A 1 371 ? -37.339 -12.521 55.155 1.00 72.81 371 GLY A N 1
ATOM 2906 C CA . GLY A 1 371 ? -37.814 -11.203 54.695 1.00 72.81 371 GLY A CA 1
ATOM 2907 C C . GLY A 1 371 ? -38.703 -11.277 53.443 1.00 72.81 371 GLY A C 1
ATOM 2908 O O . GLY A 1 371 ? -38.493 -12.155 52.609 1.00 72.81 371 GLY A O 1
ATOM 2909 N N . LEU A 1 372 ? -39.674 -10.362 53.290 1.00 80.94 372 LEU A N 1
ATOM 2910 C CA . LEU A 1 372 ? -40.596 -10.312 52.134 1.00 80.94 372 LEU A CA 1
ATOM 2911 C C . LEU A 1 372 ? -40.359 -9.085 51.227 1.00 80.94 372 LEU A C 1
ATOM 2913 O O . LEU A 1 372 ? -40.224 -7.968 51.726 1.00 80.94 372 LEU A O 1
ATOM 2917 N N . SER A 1 373 ? -40.374 -9.291 49.902 1.00 80.31 373 SER A N 1
ATOM 2918 C CA . SER A 1 373 ? -40.399 -8.257 48.844 1.00 80.31 373 SER A CA 1
ATOM 2919 C C . SER A 1 373 ? -41.752 -8.234 48.116 1.00 80.31 373 SER A C 1
ATOM 2921 O O . SER A 1 373 ? -42.465 -9.232 48.137 1.00 80.31 373 SER A O 1
ATOM 2923 N N . ASP A 1 374 ? -42.098 -7.131 47.434 1.00 81.56 374 ASP A N 1
ATOM 2924 C CA . ASP A 1 374 ? -43.395 -6.907 46.745 1.00 81.56 374 ASP A CA 1
ATOM 2925 C C . ASP A 1 374 ? -43.709 -7.890 45.574 1.00 81.56 374 ASP A C 1
ATOM 2927 O O . ASP A 1 374 ? -44.711 -7.729 44.872 1.00 81.56 374 ASP A O 1
ATOM 2931 N N . ASP A 1 375 ? -42.866 -8.899 45.349 1.00 79.56 375 ASP A N 1
ATOM 2932 C CA . ASP A 1 375 ? -42.974 -9.981 44.359 1.00 79.56 375 ASP A CA 1
ATOM 2933 C C . ASP A 1 375 ? -42.458 -11.346 44.872 1.00 79.56 375 ASP A C 1
ATOM 2935 O O . ASP A 1 375 ? -42.155 -12.255 44.089 1.00 79.56 375 ASP A O 1
ATOM 2939 N N . PHE A 1 376 ? -42.356 -11.503 46.192 1.00 85.50 376 PHE A N 1
ATOM 2940 C CA . PHE A 1 376 ? -41.807 -12.688 46.837 1.00 85.50 376 PHE A CA 1
ATOM 2941 C C . PHE A 1 376 ? -42.614 -13.954 46.520 1.00 85.50 376 PHE A C 1
ATOM 2943 O O . PHE A 1 376 ? -43.842 -13.971 46.597 1.00 85.50 376 PHE A O 1
ATOM 2950 N N . ASN A 1 377 ? -41.909 -15.048 46.231 1.00 86.50 377 ASN A N 1
ATOM 2951 C CA . ASN A 1 377 ? -42.463 -16.395 46.128 1.00 86.50 377 ASN A CA 1
ATOM 2952 C C . ASN A 1 377 ? -41.475 -17.390 46.749 1.00 86.50 377 ASN A C 1
ATOM 2954 O O . ASN A 1 377 ? -40.284 -17.345 46.448 1.00 86.50 377 ASN A O 1
ATOM 2958 N N . GLY A 1 378 ? -41.955 -18.303 47.589 1.00 82.62 378 GLY A N 1
ATOM 2959 C CA . GLY A 1 378 ? -41.124 -19.303 48.259 1.00 82.62 378 GLY A CA 1
ATOM 2960 C C . GLY A 1 378 ? -41.920 -20.532 48.686 1.00 82.62 378 GLY A C 1
ATOM 2961 O O . GLY A 1 378 ? -43.144 -20.518 48.681 1.00 82.62 378 GLY A O 1
ATOM 2962 N N . SER A 1 379 ? -41.229 -21.607 49.060 1.00 83.00 379 SER A N 1
ATOM 2963 C CA . SER A 1 379 ? -41.847 -22.809 49.629 1.00 83.00 379 SER A CA 1
ATOM 2964 C C . SER A 1 379 ? -41.051 -23.249 50.845 1.00 83.00 379 SER A C 1
ATOM 2966 O O . SER A 1 379 ? -39.822 -23.299 50.784 1.00 83.00 379 SER A O 1
ATOM 2968 N N . TYR A 1 380 ? -41.729 -23.548 51.950 1.00 78.50 380 TYR A N 1
ATOM 2969 C CA . TYR A 1 380 ? -41.061 -23.885 53.204 1.00 78.50 380 TYR A CA 1
ATOM 2970 C C . TYR A 1 380 ? -41.697 -25.084 53.896 1.00 78.50 380 TYR A C 1
ATOM 2972 O O . TYR A 1 380 ? -42.917 -25.167 54.006 1.00 78.50 380 TYR A O 1
ATOM 2980 N N . LEU A 1 381 ? -40.844 -25.961 54.428 1.00 76.06 381 LEU A N 1
ATOM 2981 C CA . LEU A 1 381 ? -41.226 -27.073 55.293 1.00 76.06 381 LEU A CA 1
ATOM 2982 C C . LEU A 1 381 ? -41.140 -26.643 56.765 1.00 76.06 381 LEU A C 1
ATOM 2984 O O . LEU A 1 381 ? -40.081 -26.194 57.207 1.00 76.06 381 LEU A O 1
ATOM 2988 N N . PHE A 1 382 ? -42.234 -26.760 57.518 1.00 69.38 382 PHE A N 1
ATOM 2989 C CA . PHE A 1 382 ? -42.269 -26.498 58.964 1.00 69.38 382 PHE A CA 1
ATOM 2990 C C . PHE A 1 382 ? -43.436 -27.243 59.638 1.00 69.38 382 PHE A C 1
ATOM 2992 O O . PHE A 1 382 ? -44.414 -27.581 58.978 1.00 69.38 382 PHE A O 1
ATOM 2999 N N . ASN A 1 383 ? -43.302 -27.540 60.941 1.00 56.69 383 ASN A N 1
ATOM 3000 C CA . ASN A 1 383 ? -44.247 -28.376 61.708 1.00 56.69 383 ASN A CA 1
ATOM 3001 C C . ASN A 1 383 ? -45.261 -27.572 62.546 1.00 56.69 383 ASN A C 1
ATOM 3003 O O . ASN A 1 383 ? -46.382 -28.018 62.731 1.00 56.69 383 ASN A O 1
ATOM 3007 N N . LEU A 1 384 ? -44.862 -26.410 63.083 1.00 60.50 384 LEU A N 1
ATOM 3008 C CA . LEU A 1 384 ? -45.652 -25.670 64.090 1.00 60.50 384 LEU A CA 1
ATOM 3009 C C . LEU A 1 384 ? -45.815 -24.175 63.780 1.00 60.50 384 LEU A C 1
ATOM 3011 O O . LEU A 1 384 ? -46.765 -23.550 64.239 1.00 60.50 384 LEU A O 1
ATOM 3015 N N . GLY A 1 385 ? -44.922 -23.595 62.978 1.00 67.69 385 GLY A N 1
ATOM 3016 C CA . GLY A 1 385 ? -45.073 -22.230 62.491 1.00 67.69 385 GLY A CA 1
ATOM 3017 C C . GLY A 1 385 ? -43.811 -21.688 61.832 1.00 67.69 385 GLY A C 1
ATOM 3018 O O . GLY A 1 385 ? -42.717 -22.225 62.018 1.00 67.69 385 GLY A O 1
ATOM 3019 N N . LYS A 1 386 ? -43.965 -20.622 61.047 1.00 77.69 386 LYS A N 1
ATOM 3020 C CA . LYS A 1 386 ? -42.862 -19.879 60.432 1.00 77.69 386 LYS A CA 1
ATOM 3021 C C . LYS A 1 386 ? -43.167 -18.385 60.404 1.00 77.69 386 LYS A C 1
ATOM 3023 O O . LYS A 1 386 ? -44.294 -17.986 60.121 1.00 77.69 386 LYS A O 1
ATOM 3028 N N . ALA A 1 387 ? -42.159 -17.570 60.701 1.00 75.94 387 ALA A N 1
ATOM 3029 C CA . ALA A 1 387 ? -42.295 -16.122 60.805 1.00 75.94 387 ALA A CA 1
ATOM 3030 C C . ALA A 1 387 ? -41.644 -15.395 59.619 1.00 75.94 387 ALA A C 1
ATOM 3032 O O . ALA A 1 387 ? -40.535 -15.729 59.191 1.00 75.94 387 ALA A O 1
ATOM 3033 N N . PHE A 1 388 ? -42.332 -14.364 59.134 1.00 83.88 388 PHE A N 1
ATOM 3034 C CA . PHE A 1 388 ? -41.918 -13.499 58.034 1.00 83.88 388 PHE A CA 1
ATOM 3035 C C . PHE A 1 388 ? -42.003 -12.040 58.482 1.00 83.88 388 PHE A C 1
ATOM 3037 O O . PHE A 1 388 ? -43.035 -11.618 58.991 1.00 83.88 388 PHE A O 1
ATOM 3044 N N . SER A 1 389 ? -40.948 -11.248 58.302 1.00 81.62 389 SER A N 1
ATOM 3045 C CA . SER A 1 389 ? -40.920 -9.836 58.725 1.00 81.62 389 SER A CA 1
ATOM 3046 C C . SER A 1 389 ? -40.694 -8.923 57.524 1.00 81.62 389 SER A C 1
ATOM 3048 O O . SER A 1 389 ? -39.868 -9.229 56.667 1.00 81.62 389 SER A O 1
ATOM 3050 N N . PHE A 1 390 ? -41.366 -7.769 57.482 1.00 85.88 390 PHE A N 1
ATOM 3051 C CA . PHE A 1 390 ? -41.108 -6.740 56.465 1.00 85.88 390 PHE A CA 1
ATOM 3052 C C . PHE A 1 390 ? -41.557 -5.338 56.908 1.00 85.88 390 PHE A C 1
ATOM 3054 O O . PHE A 1 390 ? -42.394 -5.196 57.795 1.00 85.88 390 PHE A O 1
ATOM 3061 N N . THR A 1 391 ? -41.006 -4.299 56.276 1.00 86.19 391 THR A N 1
ATOM 3062 C CA . THR A 1 391 ? -41.347 -2.886 56.523 1.00 86.19 391 THR A CA 1
ATOM 3063 C C . THR A 1 391 ? -41.592 -2.197 55.173 1.00 86.19 391 THR A C 1
ATOM 3065 O O . THR A 1 391 ? -40.628 -1.974 54.436 1.00 86.19 391 THR A O 1
ATOM 3068 N N . PRO A 1 392 ? -42.844 -1.867 54.796 1.00 84.25 392 PRO A N 1
ATOM 3069 C CA . PRO A 1 392 ? -43.138 -1.192 53.538 1.00 84.25 392 PRO A CA 1
ATOM 3070 C C . PRO A 1 392 ? -42.575 0.229 53.528 1.00 84.25 392 PRO A C 1
ATOM 3072 O O . PRO A 1 392 ? -42.698 0.973 54.498 1.00 84.25 392 PRO A O 1
ATOM 3075 N N . THR A 1 393 ? -42.023 0.653 52.396 1.00 80.56 393 THR A N 1
ATOM 3076 C CA . THR A 1 393 ? -41.548 2.035 52.194 1.00 80.56 393 THR A CA 1
ATOM 3077 C C . THR A 1 393 ? -42.607 2.943 51.562 1.00 80.56 393 THR A C 1
ATOM 3079 O O . THR A 1 393 ? -42.521 4.162 51.685 1.00 80.56 393 THR A O 1
ATOM 3082 N N . HIS A 1 394 ? -43.614 2.356 50.905 1.00 86.69 394 HIS A N 1
ATOM 3083 C CA . HIS A 1 394 ? -44.678 3.049 50.174 1.00 86.69 394 HIS A CA 1
ATOM 3084 C C . HIS A 1 394 ? -46.031 2.392 50.455 1.00 86.69 394 HIS A C 1
ATOM 3086 O O . HIS A 1 394 ? -46.130 1.160 50.534 1.00 86.69 394 HIS A O 1
ATOM 3092 N N . LYS A 1 395 ? -47.071 3.218 50.559 1.00 88.56 395 LYS A N 1
ATOM 3093 C CA . LYS A 1 395 ? -48.457 2.784 50.708 1.00 88.56 395 LYS A CA 1
ATOM 3094 C C . LYS A 1 395 ? -48.921 2.042 49.453 1.00 88.56 395 LYS A C 1
ATOM 3096 O O . LYS A 1 395 ? -48.658 2.493 48.339 1.00 88.56 395 LYS A O 1
ATOM 3101 N N . GLY A 1 396 ? -49.593 0.914 49.648 1.00 88.56 396 GLY A N 1
ATOM 3102 C CA . GLY A 1 396 ? -50.137 0.101 48.561 1.00 88.56 396 GLY A CA 1
ATOM 3103 C C . GLY A 1 396 ? -50.713 -1.222 49.053 1.00 88.56 396 GLY A C 1
ATOM 3104 O O . GLY A 1 396 ? -50.341 -1.723 50.125 1.00 88.56 396 GLY A O 1
ATOM 3105 N N . THR A 1 397 ? -51.608 -1.790 48.257 1.00 91.12 397 THR A N 1
ATOM 3106 C CA . THR A 1 397 ? -52.281 -3.057 48.553 1.00 91.12 397 THR A CA 1
ATOM 3107 C C . THR A 1 397 ? -51.378 -4.229 48.183 1.00 91.12 397 THR A C 1
ATOM 3109 O O . THR A 1 397 ? -51.003 -4.373 47.018 1.00 91.12 397 THR A O 1
ATOM 3112 N N . ARG A 1 398 ? -51.037 -5.087 49.156 1.00 91.75 398 ARG A N 1
ATOM 3113 C CA . ARG A 1 398 ? -50.342 -6.359 48.891 1.00 91.75 398 ARG A CA 1
ATOM 3114 C C . ARG A 1 398 ? -51.193 -7.555 49.277 1.00 91.75 398 ARG A C 1
ATOM 3116 O O . ARG A 1 398 ? -51.985 -7.485 50.216 1.00 91.75 398 ARG A O 1
ATOM 3123 N N . LYS A 1 399 ? -50.963 -8.667 48.584 1.00 92.06 399 LYS A N 1
ATOM 3124 C CA . LYS A 1 399 ? -51.558 -9.970 48.858 1.00 92.06 399 LYS A CA 1
ATOM 3125 C C . LYS A 1 399 ? -50.490 -10.957 49.319 1.00 92.06 399 LYS A C 1
ATOM 3127 O O . LYS A 1 399 ? -49.584 -11.282 48.558 1.00 92.06 399 LYS A O 1
ATOM 3132 N N . PHE A 1 400 ? -50.625 -11.462 50.540 1.00 92.12 400 PHE A N 1
ATOM 3133 C CA . PHE A 1 400 ? -49.894 -12.615 51.058 1.00 92.12 400 PHE A CA 1
ATOM 3134 C C . PHE A 1 400 ? -50.728 -13.887 50.853 1.00 92.12 400 PHE A C 1
ATOM 3136 O O . PHE A 1 400 ? -51.929 -13.892 51.116 1.00 92.12 400 PHE A O 1
ATOM 3143 N N . THR A 1 401 ? -50.130 -14.976 50.381 1.00 90.44 401 THR A N 1
ATOM 3144 C CA . THR A 1 401 ? -50.801 -16.276 50.200 1.00 90.44 401 THR A CA 1
ATOM 3145 C C . THR A 1 401 ? -49.972 -17.358 50.873 1.00 90.44 401 THR A C 1
ATOM 3147 O O . THR A 1 401 ? -48.769 -17.398 50.663 1.00 90.44 401 THR A O 1
ATOM 3150 N N . ALA A 1 402 ? -50.611 -18.221 51.658 1.00 88.44 402 ALA A N 1
ATOM 3151 C CA . ALA A 1 402 ? -50.072 -19.436 52.262 1.00 88.44 402 ALA A CA 1
ATOM 3152 C C . ALA A 1 402 ? -51.210 -20.471 52.363 1.00 88.44 402 ALA A C 1
ATOM 3154 O O . ALA A 1 402 ? -51.948 -20.517 53.348 1.00 88.44 402 ALA A O 1
ATOM 3155 N N . ASN A 1 403 ? -51.406 -21.258 51.302 1.00 82.94 403 ASN A N 1
ATOM 3156 C CA . ASN A 1 403 ? -52.553 -22.167 51.184 1.00 82.94 403 ASN A CA 1
ATOM 3157 C C . ASN A 1 403 ? -52.495 -23.301 52.223 1.00 82.94 403 ASN A C 1
ATOM 3159 O O . ASN A 1 403 ? -51.466 -23.958 52.357 1.00 82.94 403 ASN A O 1
ATOM 3163 N N . GLY A 1 404 ? -53.614 -23.565 52.901 1.00 79.75 404 GLY A N 1
ATOM 3164 C CA . GLY A 1 404 ? -53.735 -24.592 53.942 1.00 79.75 404 GLY A CA 1
ATOM 3165 C C . GLY A 1 404 ? -53.235 -24.165 55.326 1.00 79.75 404 GLY A C 1
ATOM 3166 O O . GLY A 1 404 ? -53.163 -25.011 56.212 1.00 79.75 404 GLY A O 1
ATOM 3167 N N . CYS A 1 405 ? -52.895 -22.885 55.509 1.00 85.12 405 CYS A N 1
ATOM 3168 C CA . CYS A 1 405 ? -52.344 -22.356 56.754 1.00 85.12 405 CYS A CA 1
ATOM 3169 C C . CYS A 1 405 ? -53.164 -21.195 57.322 1.00 85.12 405 CYS A C 1
ATOM 3171 O O . CYS A 1 405 ? -53.778 -20.408 56.589 1.00 85.12 405 CYS A O 1
ATOM 3173 N N . THR A 1 406 ? -53.058 -21.030 58.640 1.00 87.06 406 THR A N 1
ATOM 3174 C CA . THR A 1 406 ? -53.513 -19.832 59.348 1.00 87.06 406 THR A CA 1
ATOM 3175 C C . THR A 1 406 ? -52.438 -18.753 59.243 1.00 87.06 406 THR A C 1
ATOM 3177 O O . THR A 1 406 ? -51.285 -18.992 59.596 1.00 87.06 406 THR A O 1
ATOM 3180 N N . ILE A 1 407 ? -52.802 -17.559 58.779 1.00 90.00 407 ILE A N 1
ATOM 3181 C CA . ILE A 1 407 ? -51.920 -16.392 58.678 1.00 90.00 407 ILE A CA 1
ATOM 3182 C C . ILE A 1 407 ? -52.331 -15.389 59.754 1.00 90.00 407 ILE A C 1
ATOM 3184 O O . ILE A 1 407 ? -53.471 -14.927 59.768 1.00 90.00 407 ILE A O 1
ATOM 3188 N N . LYS A 1 408 ? -51.397 -15.016 60.627 1.00 88.12 408 LYS A N 1
ATOM 3189 C CA . LYS A 1 408 ? -51.560 -13.959 61.631 1.00 88.12 408 LYS A CA 1
ATOM 3190 C C . LYS A 1 408 ? -50.675 -12.776 61.264 1.00 88.12 408 LYS A C 1
ATOM 3192 O O . LYS A 1 408 ? -49.460 -12.927 61.148 1.00 88.12 408 LYS A O 1
ATOM 3197 N N . LEU A 1 409 ? -51.274 -11.604 61.084 1.00 90.50 409 LEU A N 1
ATOM 3198 C CA . LEU A 1 409 ? -50.563 -10.355 60.832 1.00 90.50 409 LEU A CA 1
ATOM 3199 C C . LEU A 1 409 ? -50.433 -9.558 62.128 1.00 90.50 409 LEU A C 1
ATOM 3201 O O . LEU A 1 409 ? -51.421 -9.304 62.815 1.00 90.50 409 LEU A O 1
ATOM 3205 N N . TYR A 1 410 ? -49.217 -9.105 62.402 1.00 84.06 410 TYR A N 1
ATOM 3206 C CA . TYR A 1 410 ? -48.868 -8.224 63.504 1.00 84.06 410 TYR A CA 1
ATOM 3207 C C . TYR A 1 410 ? -48.190 -6.957 62.983 1.00 84.06 410 TYR A C 1
ATOM 3209 O O . TYR A 1 410 ? -47.550 -6.970 61.928 1.00 84.06 410 TYR A O 1
ATOM 3217 N N . GLN A 1 411 ? -48.260 -5.888 63.770 1.00 86.94 411 GLN A N 1
ATOM 3218 C CA . GLN A 1 411 ? -47.428 -4.692 63.629 1.00 86.94 411 GLN A CA 1
ATOM 3219 C C . GLN A 1 411 ? -46.623 -4.446 64.902 1.00 86.94 411 GLN A C 1
ATOM 3221 O O . GLN A 1 411 ? -47.070 -4.786 65.997 1.00 86.94 411 GLN A O 1
ATOM 3226 N N . TYR A 1 412 ? -45.450 -3.838 64.756 1.00 78.12 412 TYR A N 1
ATOM 3227 C CA . TYR A 1 412 ? -44.682 -3.320 65.885 1.00 78.12 412 TYR A CA 1
ATOM 3228 C C . TYR A 1 412 ? -45.163 -1.914 66.246 1.00 78.12 412 TYR A C 1
ATOM 3230 O O . TYR A 1 412 ? -45.362 -1.078 65.361 1.00 78.12 412 TYR A O 1
ATOM 3238 N N . ASP A 1 413 ? -45.331 -1.649 67.539 1.00 76.25 413 ASP A N 1
ATOM 3239 C CA . ASP A 1 413 ? -45.552 -0.296 68.049 1.00 76.25 413 ASP A CA 1
ATOM 3240 C C . ASP A 1 413 ? -44.231 0.486 68.227 1.00 76.25 413 ASP A C 1
ATOM 3242 O O . ASP A 1 413 ? -43.138 -0.004 67.928 1.00 76.25 413 ASP A O 1
ATOM 3246 N N . ALA A 1 414 ? -44.326 1.726 68.720 1.00 69.06 414 ALA A N 1
ATOM 3247 C CA . ALA A 1 414 ? -43.182 2.620 68.915 1.00 69.06 414 ALA A CA 1
ATOM 3248 C C . ALA A 1 414 ? -42.146 2.124 69.949 1.00 69.06 414 ALA A C 1
ATOM 3250 O O . ALA A 1 414 ? -41.026 2.626 69.957 1.00 69.06 414 ALA A O 1
ATOM 3251 N N . ASN A 1 415 ? -42.495 1.142 70.789 1.00 66.69 415 ASN A N 1
ATOM 3252 C CA . ASN A 1 415 ? -41.617 0.552 71.805 1.00 66.69 415 ASN A CA 1
ATOM 3253 C C . ASN A 1 415 ? -41.072 -0.824 71.380 1.00 66.69 415 ASN A C 1
ATOM 3255 O O . ASN A 1 415 ? -40.475 -1.528 72.192 1.00 66.69 415 ASN A O 1
ATOM 3259 N N . ASN A 1 416 ? -41.255 -1.200 70.109 1.00 63.00 416 ASN A N 1
ATOM 3260 C CA . ASN A 1 416 ? -40.826 -2.474 69.533 1.00 63.00 416 ASN A CA 1
ATOM 3261 C C . ASN A 1 416 ? -41.578 -3.703 70.098 1.00 63.00 416 ASN A C 1
ATOM 3263 O O . ASN A 1 416 ? -41.057 -4.821 70.065 1.00 63.00 416 ASN A O 1
ATOM 3267 N N . CYS A 1 417 ? -42.823 -3.509 70.556 1.00 61.28 417 CYS A N 1
ATOM 3268 C CA . CYS A 1 417 ? -43.727 -4.570 71.010 1.00 61.28 417 CYS A CA 1
ATOM 3269 C C . CYS A 1 417 ? -44.722 -4.986 69.907 1.00 61.28 417 CYS A C 1
ATOM 3271 O O . CYS A 1 417 ? -45.174 -4.158 69.117 1.00 61.28 417 CYS A O 1
ATOM 3273 N N . LEU A 1 418 ? -45.082 -6.276 69.853 1.00 69.50 418 LEU A N 1
ATOM 3274 C CA . LEU A 1 418 ? -45.980 -6.854 68.838 1.00 69.50 418 LEU A CA 1
ATOM 3275 C C . LEU A 1 418 ? -47.471 -6.632 69.165 1.00 69.50 418 LEU A C 1
ATOM 3277 O O . LEU A 1 418 ? -47.922 -6.976 70.255 1.00 69.50 418 LEU A O 1
ATOM 3281 N N . GLN A 1 419 ? -48.248 -6.151 68.186 1.00 78.12 419 GLN A N 1
ATOM 3282 C CA . GLN A 1 419 ? -49.709 -5.972 68.234 1.00 78.12 419 GLN A CA 1
ATOM 3283 C C . GLN A 1 419 ? -50.394 -6.752 67.101 1.00 78.12 419 GLN A C 1
ATOM 3285 O O . GLN A 1 419 ? -49.980 -6.638 65.949 1.00 78.12 419 GLN A O 1
ATOM 3290 N N . VAL A 1 420 ? -51.446 -7.523 67.402 1.00 82.75 420 VAL A N 1
ATOM 3291 C CA . VAL A 1 420 ? -52.207 -8.302 66.400 1.00 82.75 420 VAL A CA 1
ATOM 3292 C C . VAL A 1 420 ? -53.097 -7.372 65.568 1.00 82.75 420 VAL A C 1
ATOM 3294 O O . VAL A 1 420 ? -53.848 -6.582 66.133 1.00 82.75 420 VAL A O 1
ATOM 3297 N N . ILE A 1 421 ? -53.045 -7.499 64.239 1.00 88.50 421 ILE A N 1
ATOM 3298 C CA . ILE A 1 421 ? -53.910 -6.771 63.295 1.00 88.50 421 ILE A CA 1
ATOM 3299 C C . ILE A 1 421 ? -55.030 -7.676 62.784 1.00 88.50 421 ILE A C 1
ATOM 3301 O O . ILE A 1 421 ? -56.202 -7.329 62.886 1.00 88.50 421 ILE A O 1
ATOM 3305 N N . GLU A 1 422 ? -54.674 -8.832 62.220 1.00 88.06 422 GLU A N 1
ATOM 3306 C CA . GLU A 1 422 ? -55.624 -9.689 61.509 1.00 88.06 422 GLU A CA 1
ATOM 3307 C C . GLU A 1 422 ? -55.221 -11.165 61.598 1.00 88.06 422 GLU A C 1
ATOM 3309 O O . GLU A 1 422 ? -54.045 -11.500 61.747 1.00 88.06 422 GLU A O 1
ATOM 3314 N N . THR A 1 423 ? -56.196 -12.069 61.522 1.00 88.31 423 THR A N 1
ATOM 3315 C CA . THR A 1 423 ? -55.969 -13.517 61.431 1.00 88.31 423 THR A CA 1
ATOM 3316 C C . THR A 1 423 ? -56.900 -14.099 60.377 1.00 88.31 423 THR A C 1
ATOM 3318 O O . THR A 1 423 ? -58.117 -13.991 60.511 1.00 88.31 423 THR A O 1
ATOM 3321 N N . VAL A 1 424 ? -56.338 -14.710 59.334 1.00 91.12 424 VAL A N 1
ATOM 3322 C CA . VAL A 1 424 ? -57.089 -15.223 58.176 1.00 91.12 424 VAL A CA 1
ATOM 3323 C C . VAL A 1 424 ? -56.553 -16.571 57.700 1.00 91.12 424 VAL A C 1
ATOM 3325 O O . VAL A 1 424 ? -55.431 -16.958 58.012 1.00 91.12 424 VAL A O 1
ATOM 3328 N N . GLN A 1 425 ? -57.361 -17.290 56.922 1.00 90.00 425 GLN A N 1
ATOM 3329 C CA . GLN A 1 425 ? -56.975 -18.553 56.287 1.00 90.00 425 GLN A CA 1
ATOM 3330 C C . GLN A 1 425 ? -56.533 -18.334 54.840 1.00 90.00 425 GLN A C 1
ATOM 3332 O O . GLN A 1 425 ? -57.166 -17.570 54.112 1.00 90.00 425 GLN A O 1
ATOM 3337 N N . ASN A 1 426 ? -55.527 -19.091 54.397 1.00 88.19 426 ASN A N 1
ATOM 3338 C CA . ASN A 1 426 ? -55.034 -19.199 53.015 1.00 88.19 426 ASN A CA 1
ATOM 3339 C C . ASN A 1 426 ? -54.409 -17.942 52.397 1.00 88.19 426 ASN A C 1
ATOM 3341 O O . ASN A 1 426 ? -53.365 -18.034 51.761 1.00 88.19 426 ASN A O 1
ATOM 3345 N N . SER A 1 427 ? -55.039 -16.775 52.499 1.00 91.50 427 SER A N 1
ATOM 3346 C CA . SER A 1 427 ? -54.533 -15.545 51.897 1.00 91.50 427 SER A CA 1
ATOM 3347 C C . SER A 1 427 ? -55.024 -14.314 52.644 1.00 91.50 427 SER A C 1
ATOM 3349 O O . SER A 1 427 ? -56.163 -14.263 53.098 1.00 91.50 427 SER A O 1
ATOM 3351 N N . LEU A 1 428 ? -54.146 -13.319 52.735 1.00 91.81 428 LEU A N 1
ATOM 3352 C CA . LEU A 1 428 ? -54.376 -12.023 53.347 1.00 91.81 428 LEU A CA 1
ATOM 3353 C C . LEU A 1 428 ? -54.103 -10.928 52.317 1.00 91.81 428 LEU A C 1
ATOM 3355 O O . LEU A 1 428 ? -52.981 -10.821 51.826 1.00 91.81 428 LEU A O 1
ATOM 3359 N N . THR A 1 429 ? -55.096 -10.094 52.024 1.00 92.31 429 THR A N 1
ATOM 3360 C CA . THR A 1 429 ? -54.906 -8.871 51.233 1.00 92.31 429 THR A CA 1
ATOM 3361 C C . THR A 1 429 ? -55.084 -7.675 52.148 1.00 92.31 429 THR A C 1
ATOM 3363 O O . THR A 1 429 ? -56.145 -7.521 52.743 1.00 92.31 429 THR A O 1
ATOM 3366 N N . TYR A 1 430 ? -54.065 -6.825 52.245 1.00 91.56 430 TYR A N 1
ATOM 3367 C CA . TYR A 1 430 ? -54.071 -5.696 53.170 1.00 91.56 430 TYR A CA 1
ATOM 3368 C C . TYR A 1 430 ? -53.372 -4.471 52.558 1.00 91.56 430 TYR A C 1
ATOM 3370 O O . TYR A 1 430 ? -52.415 -4.597 51.785 1.00 91.56 430 TYR A O 1
ATOM 3378 N N . GLU A 1 431 ? -53.864 -3.270 52.880 1.00 90.00 431 GLU A N 1
ATOM 3379 C CA . GLU A 1 431 ? -53.233 -2.006 52.484 1.00 90.00 431 GLU A CA 1
ATOM 3380 C C . GLU A 1 431 ? -52.185 -1.618 53.530 1.00 90.00 431 GLU A C 1
ATOM 3382 O O . GLU A 1 431 ? -52.492 -1.112 54.609 1.00 90.00 431 GLU A O 1
ATOM 3387 N N . TYR A 1 432 ? -50.918 -1.862 53.211 1.00 89.06 432 TYR A N 1
ATOM 3388 C CA . TYR A 1 432 ? -49.832 -1.622 54.151 1.00 89.06 432 TYR A CA 1
ATOM 3389 C C . TYR A 1 432 ? -49.366 -0.168 54.094 1.00 89.06 432 TYR A C 1
ATOM 3391 O O . TYR A 1 432 ? -49.048 0.358 53.023 1.00 89.06 432 TYR A O 1
ATOM 3399 N N . VAL A 1 433 ? -49.290 0.468 55.262 1.00 86.56 433 VAL A N 1
ATOM 3400 C CA . VAL A 1 433 ? -48.809 1.847 55.422 1.00 86.56 433 VAL A CA 1
ATOM 3401 C C . VAL A 1 433 ? -47.280 1.873 55.441 1.00 86.56 433 VAL A C 1
ATOM 3403 O O . VAL A 1 433 ? -46.639 0.977 55.992 1.00 86.56 433 VAL A O 1
ATOM 3406 N N . SER A 1 434 ? -46.688 2.909 54.846 1.00 82.38 434 SER A N 1
ATOM 3407 C CA . SER A 1 434 ? -45.238 3.112 54.851 1.00 82.38 434 SER A CA 1
ATOM 3408 C C . SER A 1 434 ? -44.669 3.282 56.266 1.00 82.38 434 SER A C 1
ATOM 3410 O O . SER A 1 434 ? -45.304 3.902 57.116 1.00 82.38 434 SER A O 1
ATOM 3412 N N . SER A 1 435 ? -43.437 2.817 56.476 1.00 81.44 435 SER A N 1
ATOM 3413 C CA . SER A 1 435 ? -42.619 2.997 57.688 1.00 81.44 435 SER A CA 1
ATOM 3414 C C . SER A 1 435 ? -43.063 2.228 58.941 1.00 81.44 435 SER A C 1
ATOM 3416 O O . SER A 1 435 ? -42.458 2.407 59.994 1.00 81.44 435 SER A O 1
ATOM 3418 N N . ILE A 1 436 ? -44.060 1.345 58.845 1.00 83.62 436 ILE A N 1
ATOM 3419 C CA . ILE A 1 436 ? -44.468 0.448 59.941 1.00 83.62 436 ILE A CA 1
ATOM 3420 C C . ILE A 1 436 ? -43.847 -0.938 59.719 1.00 83.62 436 ILE A C 1
ATOM 3422 O O . ILE A 1 436 ? -43.916 -1.468 58.611 1.00 83.62 436 ILE A O 1
ATOM 3426 N N . ARG A 1 437 ? -43.233 -1.540 60.749 1.00 85.25 437 ARG A N 1
ATOM 3427 C CA . ARG A 1 437 ? -42.730 -2.924 60.680 1.00 85.25 437 ARG A CA 1
ATOM 3428 C C . ARG A 1 437 ? -43.878 -3.896 60.938 1.00 85.25 437 ARG A C 1
ATOM 3430 O O . ARG A 1 437 ? -44.559 -3.787 61.955 1.00 85.25 437 ARG A O 1
ATOM 3437 N N . TYR A 1 438 ? -44.041 -4.869 60.050 1.00 87.69 438 TYR A N 1
ATOM 3438 C CA . TYR A 1 438 ? -45.041 -5.927 60.145 1.00 87.69 438 TYR A CA 1
ATOM 3439 C C . TYR A 1 438 ? -44.375 -7.295 60.309 1.00 87.69 438 TYR A C 1
ATOM 3441 O O . TYR A 1 438 ? -43.295 -7.554 59.766 1.00 87.69 438 TYR A O 1
ATOM 3449 N N . LEU A 1 439 ? -45.043 -8.178 61.048 1.00 83.69 439 LEU A N 1
ATOM 3450 C CA . LEU A 1 439 ? -44.678 -9.582 61.208 1.00 83.69 439 LEU A CA 1
ATOM 3451 C C . LEU A 1 439 ? -45.867 -10.445 60.780 1.00 83.69 439 LEU A C 1
ATOM 3453 O O . LEU A 1 439 ? -46.978 -10.268 61.263 1.00 83.69 439 LEU A O 1
ATOM 3457 N N . LEU A 1 440 ? -45.631 -11.378 59.871 1.00 86.44 440 LEU A N 1
ATOM 3458 C CA . LEU A 1 440 ? -46.574 -12.389 59.418 1.00 86.44 440 LEU A CA 1
ATOM 3459 C C . LEU A 1 440 ? -46.149 -13.728 60.013 1.00 86.44 440 LEU A C 1
ATOM 3461 O O . LEU A 1 440 ? -45.045 -14.204 59.750 1.00 86.44 440 LEU A O 1
ATOM 3465 N N . ILE A 1 441 ? -47.013 -14.338 60.812 1.00 83.38 441 ILE A N 1
ATOM 3466 C CA . ILE A 1 441 ? -46.803 -15.685 61.342 1.00 83.38 441 ILE A CA 1
ATOM 3467 C C . ILE A 1 441 ? -47.732 -16.630 60.594 1.00 83.38 441 ILE A C 1
ATOM 3469 O O . ILE A 1 441 ? -48.936 -16.392 60.511 1.00 83.38 441 ILE A O 1
ATOM 3473 N N . VAL A 1 442 ? -47.157 -17.689 60.035 1.00 82.94 442 VAL A N 1
ATOM 3474 C CA . VAL A 1 442 ? -47.881 -18.740 59.324 1.00 82.94 442 VAL A CA 1
ATOM 3475 C C . VAL A 1 442 ? -47.840 -20.000 60.172 1.00 82.94 442 VAL A C 1
ATOM 3477 O O . VAL A 1 442 ? -46.757 -20.486 60.489 1.00 82.94 442 VAL A O 1
ATOM 3480 N N . GLU A 1 443 ? -49.003 -20.531 60.525 1.00 82.38 443 GLU A N 1
ATOM 3481 C CA . GLU A 1 443 ? -49.166 -21.742 61.334 1.00 82.38 443 GLU A CA 1
ATOM 3482 C C . GLU A 1 443 ? -49.823 -22.843 60.493 1.00 82.38 443 GLU A C 1
ATOM 3484 O O . GLU A 1 443 ? -50.745 -22.571 59.718 1.00 82.38 443 GLU A O 1
ATOM 3489 N N . ALA A 1 444 ? -49.332 -24.075 60.643 1.00 75.12 444 ALA A N 1
ATOM 3490 C CA . ALA A 1 444 ? -49.827 -25.262 59.950 1.00 75.12 444 ALA A CA 1
ATOM 3491 C C . ALA A 1 444 ? -50.164 -26.359 60.969 1.00 75.12 444 ALA A C 1
ATOM 3493 O O . ALA A 1 444 ? -49.465 -26.501 61.970 1.00 75.12 444 ALA A O 1
ATOM 3494 N N . ASP A 1 445 ? -51.198 -27.153 60.687 1.00 70.06 445 ASP A N 1
ATOM 3495 C CA . ASP A 1 445 ? -51.687 -28.201 61.599 1.00 70.06 445 ASP A CA 1
ATOM 3496 C C . ASP A 1 445 ? -50.847 -29.501 61.552 1.00 70.06 445 ASP A C 1
ATOM 3498 O O . ASP A 1 445 ? -51.047 -30.411 62.357 1.00 70.06 445 ASP A O 1
ATOM 3502 N N . SER A 1 446 ? -49.910 -29.615 60.601 1.00 69.25 446 SER A N 1
ATOM 3503 C CA . SER A 1 446 ? -48.998 -30.756 60.421 1.00 69.25 446 SER A CA 1
ATOM 3504 C C . SER A 1 446 ? -47.787 -30.376 59.558 1.00 69.25 446 SER A C 1
ATOM 3506 O O . SER A 1 446 ? -47.867 -29.421 58.785 1.00 69.25 446 SER A O 1
ATOM 3508 N N . ILE A 1 447 ? -46.701 -31.166 59.603 1.00 65.81 447 ILE A N 1
ATOM 3509 C CA . ILE A 1 447 ? -45.528 -31.003 58.719 1.00 65.81 447 ILE A CA 1
ATOM 3510 C C . ILE A 1 447 ? -45.963 -31.011 57.250 1.00 65.81 447 ILE A C 1
ATOM 3512 O O . ILE A 1 447 ? -46.268 -32.065 56.700 1.00 65.81 447 ILE A O 1
ATOM 3516 N N . ASN A 1 448 ? -45.936 -29.847 56.605 1.00 69.31 448 ASN A N 1
ATOM 3517 C CA . ASN A 1 448 ? -46.273 -29.681 55.194 1.00 69.31 448 ASN A CA 1
ATOM 3518 C C . ASN A 1 448 ? -45.288 -28.720 54.524 1.00 69.31 448 ASN A C 1
ATOM 3520 O O . ASN A 1 448 ? -44.761 -27.804 55.156 1.00 69.31 448 ASN A O 1
ATOM 3524 N N . ASN A 1 449 ? -45.040 -28.927 53.229 1.00 80.44 449 ASN A N 1
ATOM 3525 C CA . ASN A 1 449 ? -44.328 -27.954 52.409 1.00 80.44 449 ASN A CA 1
ATOM 3526 C C . ASN A 1 449 ? -45.336 -26.921 51.889 1.00 80.44 449 ASN A C 1
ATOM 3528 O O . ASN A 1 449 ? -46.186 -27.247 51.061 1.00 80.44 449 ASN A O 1
ATOM 3532 N N . VAL A 1 450 ? -45.264 -25.694 52.400 1.00 80.88 450 VAL A N 1
ATOM 3533 C CA . VAL A 1 450 ? -46.254 -24.642 52.143 1.00 80.88 450 VAL A CA 1
ATOM 3534 C C . VAL A 1 450 ? -45.690 -23.641 51.146 1.00 80.88 450 VAL A C 1
ATOM 3536 O O . VAL A 1 450 ? -44.655 -23.023 51.402 1.00 80.88 450 VAL A O 1
ATOM 3539 N N . GLY A 1 451 ? -46.394 -23.461 50.027 1.00 85.50 451 GLY A N 1
ATOM 3540 C CA . GLY A 1 451 ? -46.117 -22.401 49.060 1.00 85.50 451 GLY A CA 1
ATOM 3541 C C . GLY A 1 451 ? -46.599 -21.048 49.579 1.00 85.50 451 GLY A C 1
ATOM 3542 O O . GLY A 1 451 ? -47.755 -20.915 49.983 1.00 85.50 451 GLY A O 1
ATOM 3543 N N . ILE A 1 452 ? -45.711 -20.059 49.556 1.00 88.50 452 ILE A N 1
ATOM 3544 C CA . ILE A 1 452 ? -45.929 -18.708 50.062 1.00 88.50 452 ILE A CA 1
ATOM 3545 C C . ILE A 1 452 ? -45.669 -17.689 48.956 1.00 88.50 452 ILE A C 1
ATOM 3547 O O . ILE A 1 452 ? -44.627 -17.743 48.306 1.00 88.50 452 ILE A O 1
ATOM 3551 N N . SER A 1 453 ? -46.576 -16.730 48.772 1.00 90.25 453 SER A N 1
ATOM 3552 C CA . SER A 1 453 ? -46.379 -15.597 47.860 1.00 90.25 453 SER A CA 1
ATOM 3553 C C . SER A 1 453 ? -46.726 -14.269 48.527 1.00 90.25 453 SER A C 1
ATOM 3555 O O . SER A 1 453 ? -47.653 -14.213 49.330 1.00 90.25 453 SER A O 1
ATOM 3557 N N . PHE A 1 454 ? -46.029 -13.193 48.167 1.00 90.25 454 PHE A N 1
ATOM 3558 C CA . PHE A 1 454 ? -46.341 -11.819 48.565 1.00 90.25 454 PHE A CA 1
ATOM 3559 C C . PHE A 1 454 ? -46.231 -10.903 47.340 1.00 90.25 454 PHE A C 1
ATOM 3561 O O . PHE A 1 454 ? -45.161 -10.806 46.747 1.00 90.25 454 PHE A O 1
ATOM 3568 N N . SER A 1 455 ? -47.333 -10.275 46.918 1.00 89.31 455 SER A N 1
ATOM 3569 C CA . SER A 1 455 ? -47.374 -9.479 45.679 1.00 89.31 455 SER A CA 1
ATOM 3570 C C . SER A 1 455 ? -48.107 -8.147 45.819 1.00 89.31 455 SER A C 1
ATOM 3572 O O . SER A 1 455 ? -49.140 -8.079 46.482 1.00 89.31 455 SER A O 1
ATOM 3574 N N . LEU A 1 456 ? -47.613 -7.100 45.147 1.00 90.25 456 LEU A N 1
ATOM 3575 C CA . LEU A 1 456 ? -48.332 -5.829 44.969 1.00 90.25 456 LEU A CA 1
ATOM 3576 C C . LEU A 1 456 ? -49.502 -5.974 43.977 1.00 90.25 456 LEU A C 1
ATOM 3578 O O . LEU A 1 456 ? -49.311 -6.442 42.850 1.00 90.25 456 LEU A O 1
ATOM 3582 N N . GLU A 1 457 ? -50.687 -5.501 44.370 1.00 90.44 457 GLU A N 1
ATOM 3583 C CA . GLU A 1 457 ? -51.922 -5.603 43.576 1.00 90.44 457 GLU A CA 1
ATOM 3584 C C . GLU A 1 457 ? -52.276 -4.325 42.793 1.00 90.44 457 GLU A C 1
ATOM 3586 O O . GLU A 1 457 ? -52.928 -4.418 41.751 1.00 90.44 457 GLU A O 1
ATOM 3591 N N . ASP A 1 458 ? -51.823 -3.147 43.235 1.00 89.25 458 ASP A N 1
ATOM 3592 C CA . ASP A 1 458 ? -52.118 -1.865 42.577 1.00 89.25 458 ASP A CA 1
ATOM 3593 C C . ASP A 1 458 ? -51.397 -1.745 41.216 1.00 89.25 458 ASP A C 1
ATOM 3595 O O . ASP A 1 458 ? -50.171 -1.879 41.131 1.00 89.25 458 ASP A O 1
ATOM 3599 N N . LYS A 1 459 ? -52.144 -1.477 40.132 1.00 89.62 459 LYS A N 1
ATOM 3600 C CA . LYS A 1 459 ? -51.647 -1.486 38.737 1.00 89.62 459 LYS A CA 1
ATOM 3601 C C . LYS A 1 459 ? -51.826 -0.144 38.025 1.00 89.62 459 LYS A C 1
ATOM 3603 O O . LYS A 1 459 ? -52.754 0.601 38.320 1.00 89.62 459 LYS A O 1
ATOM 3608 N N . MET A 1 460 ? -50.939 0.125 37.069 1.00 89.12 460 MET A N 1
ATOM 3609 C CA . MET A 1 460 ? -51.010 1.227 36.107 1.00 89.12 460 MET A CA 1
ATOM 3610 C C . MET A 1 460 ? -50.923 0.644 34.690 1.00 89.12 460 MET A C 1
ATOM 3612 O O . MET A 1 460 ? -50.024 -0.150 34.403 1.00 89.12 460 MET A O 1
ATOM 3616 N N . GLU A 1 461 ? -51.861 1.005 33.820 1.00 88.94 461 GLU A N 1
ATOM 3617 C CA . GLU A 1 461 ? -51.977 0.501 32.449 1.00 88.94 461 GLU A CA 1
ATOM 3618 C C . GLU A 1 461 ? -51.358 1.467 31.426 1.00 88.94 461 GLU A C 1
ATOM 3620 O O . GLU A 1 461 ? -51.073 2.629 31.723 1.00 88.94 461 GLU A O 1
ATOM 3625 N N . LEU A 1 462 ? -51.131 0.977 30.203 1.00 89.69 462 LEU A N 1
ATOM 3626 C CA . LEU A 1 462 ? -50.816 1.845 29.067 1.00 89.69 462 LEU A CA 1
ATOM 3627 C C . LEU A 1 462 ? -52.076 2.636 28.681 1.00 89.69 462 LEU A C 1
ATOM 3629 O O . LEU A 1 462 ? -53.146 2.048 28.549 1.00 89.69 462 LEU A O 1
ATOM 3633 N N . GLY A 1 463 ? -51.942 3.945 28.469 1.00 88.56 463 GLY A N 1
ATOM 3634 C CA . GLY A 1 463 ? -53.060 4.874 28.293 1.00 88.56 463 GLY A CA 1
ATOM 3635 C C . GLY A 1 463 ? -53.351 5.696 29.551 1.00 88.56 463 GLY A C 1
ATOM 3636 O O . GLY A 1 463 ? -52.449 5.965 30.346 1.00 88.56 463 GLY A O 1
ATOM 3637 N N . ASP A 1 464 ? -54.601 6.129 29.701 1.00 90.81 464 ASP A N 1
ATOM 3638 C CA . ASP A 1 464 ? -55.058 7.000 30.785 1.00 90.81 464 ASP A CA 1
ATOM 3639 C C . ASP A 1 464 ? -55.287 6.244 32.100 1.00 90.81 464 ASP A C 1
ATOM 3641 O O . ASP A 1 464 ? -56.067 5.295 32.161 1.00 90.81 464 ASP A O 1
ATOM 3645 N N . ASN A 1 465 ? -54.689 6.727 33.190 1.00 90.44 465 ASN A N 1
ATOM 3646 C CA . ASN A 1 465 ? -54.893 6.198 34.539 1.00 90.44 465 ASN A CA 1
ATOM 3647 C C . ASN A 1 465 ? -55.369 7.310 35.476 1.00 90.44 465 ASN A C 1
ATOM 3649 O O . ASN A 1 465 ? -54.746 8.365 35.543 1.00 90.44 465 ASN A O 1
ATOM 3653 N N . THR A 1 466 ? -56.431 7.080 36.250 1.00 91.00 466 THR A N 1
ATOM 3654 C CA . THR A 1 466 ? -56.886 8.031 37.281 1.00 91.00 466 THR A CA 1
ATOM 3655 C C . THR A 1 466 ? -56.429 7.559 38.655 1.00 91.00 466 THR A C 1
ATOM 3657 O O . THR A 1 466 ? -56.798 6.471 39.088 1.00 91.00 466 THR A O 1
ATOM 3660 N N . VAL A 1 467 ? -55.627 8.375 39.341 1.00 88.88 467 VAL A N 1
ATOM 3661 C CA . VAL A 1 467 ? -54.994 8.020 40.617 1.00 88.88 467 VAL A CA 1
ATOM 3662 C C . VAL A 1 467 ? -55.285 9.077 41.677 1.00 88.88 467 VAL A C 1
ATOM 3664 O O . VAL A 1 467 ? -55.107 10.267 41.437 1.00 88.88 467 VAL A O 1
ATOM 3667 N N . GLU A 1 468 ? -55.687 8.646 42.872 1.00 88.62 468 GLU A N 1
ATOM 3668 C CA . GLU A 1 468 ? -55.819 9.504 44.053 1.00 88.62 468 GLU A CA 1
ATOM 3669 C C . GLU A 1 468 ? -54.632 9.292 45.002 1.00 88.62 468 GLU A C 1
ATOM 3671 O O . GLU A 1 468 ? -54.295 8.156 45.329 1.00 88.62 468 GLU A O 1
ATOM 3676 N N . VAL A 1 469 ? -53.993 10.372 45.459 1.00 87.69 469 VAL A N 1
ATOM 3677 C CA . VAL A 1 469 ? -52.878 10.322 46.421 1.00 87.69 469 VAL A CA 1
ATOM 3678 C C . VAL A 1 469 ? -53.192 11.243 47.601 1.00 87.69 469 VAL A C 1
ATOM 3680 O O . VAL A 1 469 ? -53.425 12.436 47.403 1.00 87.69 469 VAL A O 1
ATOM 3683 N N . GLY A 1 470 ? -53.211 10.697 48.823 1.00 83.12 470 GLY A N 1
ATOM 3684 C CA . GLY A 1 470 ? -53.508 11.438 50.053 1.00 83.12 470 GLY A CA 1
ATOM 3685 C C . GLY A 1 470 ? -52.460 12.501 50.402 1.00 83.12 470 GLY A C 1
ATOM 3686 O O . GLY A 1 470 ? -51.409 12.586 49.769 1.00 83.12 470 GLY A O 1
ATOM 3687 N N . SER A 1 471 ? -52.747 13.343 51.396 1.00 83.50 471 SER A N 1
ATOM 3688 C CA . SER A 1 471 ? -51.818 14.380 51.884 1.00 83.50 471 SER A CA 1
ATOM 3689 C C . SER A 1 471 ? -50.528 13.763 52.436 1.00 83.50 471 SER A C 1
ATOM 3691 O O . SER A 1 471 ? -50.591 12.948 53.352 1.00 83.50 471 SER A O 1
ATOM 3693 N N . GLY A 1 472 ? -49.366 14.131 51.885 1.00 78.12 472 GLY A N 1
ATOM 3694 C CA . GLY A 1 472 ? -48.065 13.581 52.296 1.00 78.12 472 GLY A CA 1
ATOM 3695 C C . GLY A 1 472 ? -47.842 12.095 51.967 1.00 78.12 472 GLY A C 1
ATOM 3696 O O . GLY A 1 472 ? -46.793 11.549 52.318 1.00 78.12 472 GLY A O 1
ATOM 3697 N N . ASP A 1 473 ? -48.791 11.443 51.285 1.00 83.00 473 ASP A N 1
ATOM 3698 C CA . ASP A 1 473 ? -48.723 10.019 50.956 1.00 83.00 473 ASP A CA 1
ATOM 3699 C C . ASP A 1 473 ? -47.681 9.728 49.864 1.00 83.00 473 ASP A C 1
ATOM 3701 O O . ASP A 1 473 ? -47.474 10.498 48.915 1.00 83.00 473 ASP A O 1
ATOM 3705 N N . LYS A 1 474 ? -47.091 8.533 49.964 1.00 87.44 474 LYS A N 1
ATOM 3706 C CA . LYS A 1 474 ? -46.259 7.908 48.931 1.00 87.44 474 LYS A CA 1
ATOM 3707 C C . LYS A 1 474 ? -46.920 6.615 48.467 1.00 87.44 474 LYS A C 1
ATOM 3709 O O . LYS A 1 474 ? -47.010 5.679 49.259 1.00 87.44 474 LYS A O 1
ATOM 3714 N N . ARG A 1 475 ? -47.361 6.540 47.210 1.00 89.56 475 ARG A N 1
ATOM 3715 C CA . ARG A 1 475 ? -48.016 5.355 46.626 1.00 89.56 475 ARG A CA 1
ATOM 3716 C C . ARG A 1 475 ? -47.124 4.625 45.630 1.00 89.56 475 ARG A C 1
ATOM 3718 O O . ARG A 1 475 ? -46.295 5.259 44.983 1.00 89.56 475 ARG A O 1
ATOM 3725 N N . ILE A 1 476 ? -47.320 3.315 45.494 1.00 91.75 476 ILE A N 1
ATOM 3726 C CA . ILE A 1 476 ? -46.624 2.445 44.535 1.00 91.75 476 ILE A CA 1
ATOM 3727 C C . ILE A 1 476 ? -47.630 1.775 43.588 1.00 91.75 476 ILE A C 1
ATOM 3729 O O . ILE A 1 476 ? -48.685 1.328 44.023 1.00 91.75 476 ILE A O 1
ATOM 3733 N N . TYR A 1 477 ? -47.290 1.696 42.301 1.00 91.62 477 TYR A N 1
ATOM 3734 C CA . TYR A 1 477 ? -48.076 1.025 41.263 1.00 91.62 477 TYR A CA 1
ATOM 3735 C C . TYR A 1 477 ? -47.192 0.124 40.404 1.00 91.62 477 TYR A C 1
ATOM 3737 O O . TYR A 1 477 ? -46.044 0.460 40.104 1.00 91.62 477 TYR A O 1
ATOM 3745 N N . LYS A 1 478 ? -47.745 -1.000 39.951 1.00 91.31 478 LYS A N 1
ATOM 3746 C CA . LYS A 1 478 ? -47.120 -1.916 38.993 1.00 91.31 478 LYS A CA 1
ATOM 3747 C C . LYS A 1 478 ? -47.503 -1.554 37.555 1.00 91.31 478 LYS A C 1
ATOM 3749 O O . LYS A 1 478 ? -48.677 -1.595 37.204 1.00 91.31 478 LYS A O 1
ATOM 3754 N N . LEU A 1 479 ? -46.510 -1.271 36.714 1.00 92.06 479 LEU A N 1
ATOM 3755 C CA . LEU A 1 479 ? -46.643 -0.991 35.281 1.00 92.06 479 LEU A CA 1
ATOM 3756 C C . LEU A 1 479 ? -46.027 -2.129 34.454 1.00 92.06 479 LEU A C 1
ATOM 3758 O O . LEU A 1 479 ? -44.910 -2.573 34.726 1.00 92.06 479 LEU A O 1
ATOM 3762 N N . THR A 1 480 ? -46.737 -2.596 33.427 1.00 90.12 480 THR A N 1
ATOM 3763 C CA . THR A 1 480 ? -46.276 -3.646 32.501 1.00 90.12 480 THR A CA 1
ATOM 3764 C C . THR A 1 480 ? -46.577 -3.265 31.058 1.00 90.12 480 THR A C 1
ATOM 3766 O O . THR A 1 480 ? -47.624 -2.687 30.784 1.00 90.12 480 THR A O 1
ATOM 3769 N N . ALA A 1 481 ? -45.702 -3.648 30.126 1.00 91.19 481 ALA A N 1
ATOM 3770 C CA . ALA A 1 481 ? -45.929 -3.497 28.689 1.00 91.19 481 ALA A CA 1
ATOM 3771 C C . ALA A 1 481 ? -45.672 -4.817 27.951 1.00 91.19 481 ALA A C 1
ATOM 3773 O O . ALA A 1 481 ? -44.818 -5.604 28.358 1.00 91.19 481 ALA A O 1
ATOM 3774 N N . SER A 1 482 ? -46.387 -5.049 26.850 1.00 89.62 482 SER A N 1
ATOM 3775 C CA . SER A 1 482 ? -46.241 -6.252 26.014 1.00 89.62 482 SER A CA 1
ATOM 3776 C C . SER A 1 482 ? -45.009 -6.217 25.101 1.00 89.62 482 SER A C 1
ATOM 3778 O O . SER A 1 482 ? -44.541 -7.266 24.664 1.00 89.62 482 SER A O 1
ATOM 3780 N N . VAL A 1 483 ? -44.456 -5.028 24.835 1.00 90.06 483 VAL A N 1
ATOM 3781 C CA . VAL A 1 483 ? -43.282 -4.819 23.975 1.00 90.06 483 VAL A CA 1
ATOM 3782 C C . VAL A 1 483 ? -42.210 -4.049 24.742 1.00 90.06 483 VAL A C 1
ATOM 3784 O O . VAL A 1 483 ? -42.502 -3.022 25.361 1.00 90.06 483 VAL A O 1
ATOM 3787 N N . SER A 1 484 ? -40.964 -4.531 24.687 1.00 93.94 484 SER A N 1
ATOM 3788 C CA . SER A 1 484 ? -39.823 -3.831 25.282 1.00 93.94 484 SER A CA 1
ATOM 3789 C C . SER A 1 484 ? -39.576 -2.502 24.569 1.00 93.94 484 SER A C 1
ATOM 3791 O O . SER A 1 484 ? -39.526 -2.464 23.340 1.00 93.94 484 SER A O 1
ATOM 3793 N N . GLY A 1 485 ? -39.381 -1.420 25.316 1.00 93.69 485 GLY A N 1
ATOM 3794 C CA . GLY A 1 485 ? -39.124 -0.111 24.728 1.00 93.69 485 GLY A CA 1
ATOM 3795 C C . GLY A 1 485 ? -39.181 1.031 25.730 1.00 93.69 485 GLY A C 1
ATOM 3796 O O . GLY A 1 485 ? -39.393 0.829 26.926 1.00 93.69 485 GLY A O 1
ATOM 3797 N N . TYR A 1 486 ? -38.976 2.244 25.225 1.00 94.25 486 TYR A N 1
ATOM 3798 C CA . TYR A 1 486 ? -39.165 3.467 25.996 1.00 94.25 486 TYR A CA 1
ATOM 3799 C C . TYR A 1 486 ? -40.583 3.997 25.799 1.00 94.25 486 TYR A C 1
ATOM 3801 O O . TYR A 1 486 ? -41.071 4.054 24.672 1.00 94.25 486 TYR A O 1
ATOM 3809 N N . TYR A 1 487 ? -41.209 4.403 26.898 1.00 93.44 487 TYR A N 1
ATOM 3810 C CA . TYR A 1 487 ? -42.553 4.972 26.955 1.00 93.44 487 TYR A CA 1
ATOM 3811 C C . TYR A 1 487 ? -42.497 6.331 27.647 1.00 93.44 487 TYR A C 1
ATOM 3813 O O . TYR A 1 487 ? -41.665 6.551 28.531 1.00 93.44 487 TYR A O 1
ATOM 3821 N N . LEU A 1 488 ? -43.370 7.243 27.236 1.00 93.50 488 LEU A N 1
ATOM 3822 C CA . LEU A 1 488 ? -43.546 8.555 27.844 1.00 93.50 488 LEU A CA 1
ATOM 3823 C C . LEU A 1 488 ? -44.670 8.486 28.876 1.00 93.50 488 LEU A C 1
ATOM 3825 O O . LEU A 1 488 ? -45.657 7.785 28.675 1.00 93.50 488 LEU A O 1
ATOM 3829 N N . ILE A 1 489 ? -44.512 9.216 29.978 1.00 93.19 489 ILE A N 1
ATOM 3830 C CA . ILE A 1 489 ? -45.520 9.347 31.030 1.00 93.19 489 ILE A CA 1
ATOM 3831 C C . ILE A 1 489 ? -45.843 10.825 31.204 1.00 93.19 489 ILE A C 1
ATOM 3833 O O . ILE A 1 489 ? -44.929 11.648 31.316 1.00 93.19 489 ILE A O 1
ATOM 3837 N N . SER A 1 490 ? -47.125 11.174 31.269 1.00 91.75 490 SER A N 1
ATOM 3838 C CA . SER A 1 490 ? -47.548 12.510 31.671 1.00 91.75 490 SER A CA 1
ATOM 3839 C C . SER A 1 490 ? -48.494 12.535 32.846 1.00 91.75 490 SER A C 1
ATOM 3841 O O . SER A 1 490 ? -49.419 11.745 32.916 1.00 91.75 490 SER A O 1
ATOM 3843 N N . VAL A 1 491 ? -48.246 13.472 33.755 1.00 91.31 491 VAL A N 1
ATOM 3844 C CA . VAL A 1 491 ? -48.970 13.650 35.010 1.00 91.31 491 VAL A CA 1
ATOM 3845 C C . VAL A 1 491 ? -49.668 15.005 34.956 1.00 91.31 491 VAL A C 1
ATOM 3847 O O . VAL A 1 491 ? -49.012 16.031 34.773 1.00 91.31 491 VAL A O 1
ATOM 3850 N N . SER A 1 492 ? -50.993 15.024 35.111 1.00 88.06 492 SER A N 1
ATOM 3851 C CA . SER A 1 492 ? -51.802 16.234 34.900 1.00 88.06 492 SER A CA 1
ATOM 3852 C C . SER A 1 492 ? -51.640 17.322 35.974 1.00 88.06 492 SER A C 1
ATOM 3854 O O . SER A 1 492 ? -52.090 18.450 35.773 1.00 88.06 492 SER A O 1
ATOM 3856 N N . ASN A 1 493 ? -50.987 17.023 37.104 1.00 85.44 493 ASN A N 1
ATOM 3857 C CA . ASN A 1 493 ? -50.780 17.956 38.212 1.00 85.44 493 ASN A CA 1
ATOM 3858 C C . ASN A 1 493 ? -49.327 17.941 38.705 1.00 85.44 493 ASN A C 1
ATOM 3860 O O . ASN A 1 493 ? -48.808 16.909 39.120 1.00 85.44 493 ASN A O 1
ATOM 3864 N N . THR A 1 494 ? -48.688 19.108 38.723 1.00 81.44 494 THR A N 1
ATOM 3865 C CA . THR A 1 494 ? -47.261 19.271 39.041 1.00 81.44 494 THR A CA 1
ATOM 3866 C C . THR A 1 494 ? -46.926 19.136 40.527 1.00 81.44 494 THR A C 1
ATOM 3868 O O . THR A 1 494 ? -45.752 19.009 40.866 1.00 81.44 494 THR A O 1
ATOM 3871 N N . LYS A 1 495 ? -47.926 19.128 41.425 1.00 85.56 495 LYS A N 1
ATOM 3872 C CA . LYS A 1 495 ? -47.719 18.835 42.857 1.00 85.56 495 LYS A CA 1
ATOM 3873 C C . LYS A 1 495 ? -47.495 17.345 43.142 1.00 85.56 495 LYS A C 1
ATOM 3875 O O . LYS A 1 495 ? -47.041 17.001 44.237 1.00 85.56 495 LYS A O 1
ATOM 3880 N N . ILE A 1 496 ? -47.802 16.488 42.166 1.00 88.50 496 ILE A N 1
ATOM 3881 C CA . ILE A 1 496 ? -47.505 15.059 42.190 1.00 88.50 496 ILE A CA 1
ATOM 3882 C C . ILE A 1 496 ? -46.168 14.834 41.491 1.00 88.50 496 ILE A C 1
ATOM 3884 O O . ILE A 1 496 ? -46.026 15.084 40.291 1.00 88.50 496 ILE A O 1
ATOM 3888 N N . SER A 1 497 ? -45.183 14.349 42.243 1.00 86.44 497 SER A N 1
ATOM 3889 C CA . SER A 1 497 ? -43.913 13.908 41.675 1.00 86.44 497 SER A CA 1
ATOM 3890 C C . SER A 1 497 ? -43.938 12.404 41.441 1.00 86.44 497 SER A C 1
ATOM 3892 O O . SER A 1 497 ? -44.534 11.642 42.206 1.00 86.44 497 SER A O 1
ATOM 3894 N N . LEU A 1 498 ? -43.295 11.986 40.353 1.00 90.06 498 LEU A N 1
ATOM 3895 C CA . LEU A 1 498 ? -43.193 10.590 39.961 1.00 90.06 498 LEU A CA 1
ATOM 3896 C C . LEU A 1 498 ? -41.730 10.154 40.055 1.00 90.06 498 LEU A C 1
ATOM 3898 O O . LEU A 1 498 ? -40.842 10.812 39.512 1.00 90.06 498 LEU A O 1
ATOM 3902 N N . SER A 1 499 ? -41.480 9.039 40.736 1.00 86.81 499 SER A N 1
ATOM 3903 C CA . SER A 1 499 ? -40.187 8.351 40.738 1.00 86.81 499 SER A CA 1
ATOM 3904 C C . SER A 1 499 ? -40.349 6.919 40.209 1.00 86.81 499 SER A C 1
ATOM 3906 O O . SER A 1 499 ? -41.462 6.417 40.049 1.00 86.81 499 SER A O 1
ATOM 3908 N N . GLY A 1 500 ? -39.246 6.275 39.818 1.00 87.69 500 GLY A N 1
ATOM 3909 C CA . GLY A 1 500 ? -39.276 5.025 39.033 1.00 87.69 500 GLY A CA 1
ATOM 3910 C C . GLY A 1 500 ? -39.295 5.237 37.508 1.00 87.69 500 GLY A C 1
ATOM 3911 O O . GLY A 1 500 ? -39.103 4.282 36.754 1.00 87.69 500 GLY A O 1
ATOM 3912 N N . ALA A 1 501 ? -39.421 6.492 37.064 1.00 91.94 501 ALA A N 1
ATOM 3913 C CA . ALA A 1 501 ? -39.200 6.952 35.694 1.00 91.94 501 ALA A CA 1
ATOM 3914 C C . ALA A 1 501 ? -38.231 8.148 35.681 1.00 91.94 501 ALA A C 1
ATOM 3916 O O . ALA A 1 501 ? -37.972 8.772 36.712 1.00 91.94 501 ALA A O 1
ATOM 3917 N N . THR A 1 502 ? -37.688 8.482 34.514 1.00 91.88 502 THR A N 1
ATOM 3918 C CA . THR A 1 502 ? -36.756 9.597 34.337 1.00 91.88 502 THR A CA 1
ATOM 3919 C C . THR A 1 502 ? -37.504 10.879 33.987 1.00 91.88 502 THR A C 1
ATOM 3921 O O . THR A 1 502 ? -38.279 10.922 33.035 1.00 91.88 502 THR A O 1
ATOM 3924 N N . TYR A 1 503 ? -37.256 11.941 34.750 1.00 89.94 503 TYR A N 1
ATOM 3925 C CA . TYR A 1 503 ? -37.848 13.262 34.537 1.00 89.94 503 TYR A CA 1
ATOM 3926 C C . TYR A 1 503 ? -37.384 13.904 33.218 1.00 89.94 503 TYR A C 1
ATOM 3928 O O . TYR A 1 503 ? -36.194 13.884 32.896 1.00 89.94 503 TYR A O 1
ATOM 3936 N N . ILE A 1 504 ? -38.320 14.496 32.467 1.00 88.00 504 ILE A N 1
ATOM 3937 C CA . ILE A 1 504 ? -38.047 15.271 31.245 1.00 88.00 504 ILE A CA 1
ATOM 3938 C C . ILE A 1 504 ? -38.212 16.764 31.520 1.00 88.00 504 ILE A C 1
ATOM 3940 O O . ILE A 1 504 ? -37.284 17.546 31.337 1.00 88.00 504 ILE A O 1
ATOM 3944 N N . THR A 1 505 ? -39.427 17.148 31.902 1.00 87.00 505 THR A N 1
ATOM 3945 C CA . THR A 1 505 ? -39.855 18.515 32.203 1.00 87.00 505 THR A CA 1
ATOM 3946 C C . THR A 1 505 ? -41.119 18.444 33.062 1.00 87.00 505 THR A C 1
ATOM 3948 O O . THR A 1 505 ? -41.611 17.351 33.340 1.00 87.00 505 THR A O 1
ATOM 3951 N N . SER A 1 506 ? -41.648 19.585 33.500 1.00 86.19 506 SER A N 1
ATOM 3952 C CA . SER A 1 506 ? -42.779 19.661 34.430 1.00 86.19 506 SER A CA 1
ATOM 3953 C C . SER A 1 506 ? -43.943 18.759 33.990 1.00 86.19 506 SER A C 1
ATOM 3955 O O . SER A 1 506 ? -44.513 18.950 32.916 1.00 86.19 506 SER A O 1
ATOM 3957 N N . GLY A 1 507 ? -44.253 17.735 34.797 1.00 86.25 507 GLY A N 1
ATOM 3958 C CA . GLY A 1 507 ? -45.324 16.766 34.529 1.00 86.25 507 GLY A CA 1
ATOM 3959 C C . GLY A 1 507 ? -45.059 15.752 33.404 1.00 86.25 507 GLY A C 1
ATOM 3960 O O . GLY A 1 507 ? -45.984 15.037 33.031 1.00 86.25 507 GLY A O 1
ATOM 3961 N N . LYS A 1 508 ? -43.842 15.656 32.849 1.00 90.19 508 LYS A N 1
ATOM 3962 C CA . LYS A 1 508 ? -43.473 14.723 31.766 1.00 90.19 508 LYS A CA 1
ATOM 3963 C C . LYS A 1 508 ? -42.245 13.886 32.147 1.00 90.19 508 LYS A C 1
ATOM 3965 O O . LYS A 1 508 ? -41.217 14.424 32.562 1.00 90.19 508 LYS A O 1
ATOM 3970 N N . TYR A 1 509 ? -42.332 12.576 31.950 1.00 92.69 509 TYR A N 1
ATOM 3971 C CA . TYR A 1 509 ? -41.301 11.591 32.286 1.00 92.69 509 TYR A CA 1
ATOM 3972 C C . TYR A 1 509 ? -41.155 10.561 31.156 1.00 92.69 509 TYR A C 1
ATOM 3974 O O . TYR A 1 509 ? -42.014 10.473 30.281 1.00 92.69 509 TYR A O 1
ATOM 3982 N N . TYR A 1 510 ? -40.094 9.756 31.178 1.00 93.38 510 TYR A N 1
ATOM 3983 C CA . TYR A 1 510 ? -39.988 8.545 30.362 1.00 93.38 510 TYR A CA 1
ATOM 3984 C C . TYR A 1 510 ? -39.509 7.352 31.181 1.00 93.38 510 TYR A C 1
ATOM 3986 O O . TYR A 1 510 ? -38.772 7.503 32.153 1.00 93.38 510 TYR A O 1
ATOM 3994 N N . VAL A 1 511 ? -39.884 6.148 30.765 1.00 94.12 511 VAL A N 1
ATOM 3995 C CA . VAL A 1 511 ? -39.477 4.900 31.413 1.00 94.12 511 VAL A CA 1
ATOM 3996 C C . VAL A 1 511 ? -39.128 3.852 30.363 1.00 94.12 511 VAL A C 1
ATOM 3998 O O . VAL A 1 511 ? -39.770 3.768 29.318 1.00 94.12 511 VAL A O 1
ATOM 4001 N N . HIS A 1 512 ? -38.099 3.049 30.634 1.00 94.69 512 HIS A N 1
ATOM 4002 C CA . HIS A 1 512 ? -37.835 1.830 29.872 1.00 94.69 512 HIS A CA 1
ATOM 4003 C C . HIS A 1 512 ? -38.603 0.665 30.494 1.00 94.69 512 HIS A C 1
ATOM 4005 O O . HIS A 1 512 ? -38.456 0.390 31.688 1.00 94.69 512 HIS A O 1
ATOM 4011 N N . LEU A 1 513 ? -39.413 -0.011 29.684 1.00 92.88 513 LEU A N 1
ATOM 4012 C CA . LEU A 1 513 ? -40.161 -1.202 30.070 1.00 92.88 513 LEU A CA 1
ATOM 4013 C C . LEU A 1 513 ? -39.618 -2.396 29.289 1.00 92.88 513 LEU A C 1
ATOM 4015 O O . LEU A 1 513 ? -39.418 -2.312 28.079 1.00 92.88 513 LEU A O 1
ATOM 4019 N N . LYS A 1 514 ? -39.397 -3.517 29.979 1.00 91.19 514 LYS A N 1
ATOM 4020 C CA . LYS A 1 514 ? -39.126 -4.814 29.348 1.00 91.19 514 LYS A CA 1
ATOM 4021 C C . LYS A 1 514 ? -40.445 -5.557 29.159 1.00 91.19 514 LYS A C 1
ATOM 4023 O O . LYS A 1 514 ? -41.302 -5.515 30.043 1.00 91.19 514 LYS A O 1
ATOM 4028 N N . ALA A 1 515 ? -40.593 -6.241 28.027 1.00 90.12 515 ALA A N 1
ATOM 4029 C CA . ALA A 1 515 ? -41.790 -7.007 27.702 1.00 90.12 515 ALA A CA 1
ATOM 4030 C C . ALA A 1 515 ? -42.172 -7.954 28.851 1.00 90.12 515 ALA A C 1
ATOM 4032 O O . ALA A 1 515 ? -41.329 -8.686 29.373 1.00 90.12 515 ALA A O 1
ATOM 4033 N N . ASN A 1 516 ? -43.444 -7.913 29.247 1.00 86.50 516 ASN A N 1
ATOM 4034 C CA . ASN A 1 516 ? -44.055 -8.758 30.276 1.00 86.50 516 ASN A CA 1
ATOM 4035 C C . ASN A 1 516 ? -43.356 -8.716 31.650 1.00 86.50 516 ASN A C 1
ATOM 4037 O O . ASN A 1 516 ? -43.554 -9.605 32.473 1.00 86.50 516 ASN A O 1
ATOM 4041 N N . THR A 1 517 ? -42.549 -7.683 31.915 1.00 89.06 517 THR A N 1
ATOM 4042 C CA . THR A 1 517 ? -41.844 -7.496 33.187 1.00 89.06 517 THR A CA 1
ATOM 4043 C C . THR A 1 517 ? -42.463 -6.335 33.957 1.00 89.06 517 THR A C 1
ATOM 4045 O O . THR A 1 517 ? -42.717 -5.269 33.396 1.00 89.06 517 THR A O 1
ATOM 4048 N N . ALA A 1 518 ? -42.695 -6.537 35.253 1.00 87.00 518 ALA A N 1
ATOM 4049 C CA . ALA A 1 518 ? -43.206 -5.509 36.150 1.00 87.00 518 ALA A CA 1
ATOM 4050 C C . ALA A 1 518 ? -42.167 -4.400 36.374 1.00 87.00 518 ALA A C 1
ATOM 4052 O O . ALA A 1 518 ? -41.021 -4.678 36.726 1.00 87.00 518 ALA A O 1
ATOM 4053 N N . LYS A 1 519 ? -42.576 -3.140 36.224 1.00 90.94 519 LYS A N 1
ATOM 4054 C CA . LYS A 1 519 ? -41.822 -1.966 36.669 1.00 90.94 519 LYS A CA 1
ATOM 4055 C C . LYS A 1 519 ? -42.654 -1.215 37.701 1.00 90.94 519 LYS A C 1
ATOM 4057 O O . LYS A 1 519 ? -43.833 -0.969 37.473 1.00 90.94 519 LYS A O 1
ATOM 4062 N N . TYR A 1 520 ? -42.047 -0.847 38.822 1.00 90.88 520 TYR A N 1
ATOM 4063 C CA . TYR A 1 520 ? -42.741 -0.124 39.886 1.00 90.88 520 TYR A CA 1
ATOM 4064 C C . TYR A 1 520 ? -42.587 1.388 39.708 1.00 90.88 520 TYR A C 1
ATOM 4066 O O . TYR A 1 520 ? -41.471 1.888 39.539 1.00 90.88 520 TYR A O 1
ATOM 4074 N N . ILE A 1 521 ? -43.718 2.090 39.724 1.00 91.81 521 ILE A N 1
ATOM 4075 C CA . ILE A 1 521 ? -43.831 3.544 39.605 1.00 91.81 521 ILE A CA 1
ATOM 4076 C C . ILE A 1 521 ? -44.336 4.091 40.934 1.00 91.81 521 ILE A C 1
ATOM 4078 O O . ILE A 1 521 ? -45.315 3.585 41.482 1.00 91.81 521 ILE A O 1
ATOM 4082 N N . TYR A 1 522 ? -43.681 5.131 41.441 1.00 90.88 522 TYR A N 1
ATOM 4083 C CA . TYR A 1 522 ? -44.001 5.707 42.740 1.00 90.88 522 TYR A CA 1
ATOM 4084 C C . TYR A 1 522 ? -44.505 7.133 42.572 1.00 90.88 522 TYR A C 1
ATOM 4086 O O . TYR A 1 522 ? -43.894 7.937 41.867 1.00 90.88 522 TYR A O 1
ATOM 4094 N N . LEU A 1 523 ? -45.609 7.454 43.240 1.00 90.75 523 LEU A N 1
ATOM 4095 C CA . LEU A 1 523 ? -46.206 8.782 43.238 1.00 90.75 523 LEU A CA 1
ATOM 4096 C C . LEU A 1 523 ? -46.102 9.372 44.638 1.00 90.75 523 LEU A C 1
ATOM 4098 O O . LEU A 1 523 ? -46.511 8.741 45.611 1.00 90.75 523 LEU A O 1
ATOM 4102 N N . THR A 1 524 ? -45.570 10.586 44.738 1.00 89.44 524 THR A N 1
ATOM 4103 C CA . THR A 1 524 ? -45.475 11.324 46.002 1.00 89.44 524 THR A CA 1
ATOM 4104 C C . THR A 1 524 ? -46.297 12.599 45.911 1.00 89.44 524 THR A C 1
ATOM 4106 O O . THR A 1 524 ? -46.102 13.406 44.999 1.00 89.44 524 THR A O 1
ATOM 4109 N N . ASN A 1 525 ? -47.206 12.792 46.866 1.00 90.00 525 ASN A N 1
ATOM 4110 C CA . ASN A 1 525 ? -47.966 14.029 46.977 1.00 90.00 525 ASN A CA 1
ATOM 4111 C C . ASN A 1 525 ? -47.281 14.997 47.946 1.00 90.00 525 ASN A C 1
ATOM 4113 O O . ASN A 1 525 ? -47.185 14.742 49.143 1.00 90.00 525 ASN A O 1
ATOM 4117 N N . SER A 1 526 ? -46.822 16.130 47.417 1.00 85.56 526 SER A N 1
ATOM 4118 C CA . SER A 1 526 ? -46.191 17.195 48.209 1.00 85.56 526 SER A CA 1
ATOM 4119 C C . SER A 1 526 ? -47.192 18.188 48.817 1.00 85.56 526 SER A C 1
ATOM 4121 O O . SER A 1 526 ? -46.803 19.076 49.575 1.00 85.56 526 SER A O 1
ATOM 4123 N N . ALA A 1 527 ? -48.480 18.078 48.481 1.00 84.19 527 ALA A N 1
ATOM 4124 C CA . ALA A 1 527 ? -49.522 18.954 48.995 1.00 84.19 527 ALA A CA 1
ATOM 4125 C C . ALA A 1 527 ? -50.060 18.479 50.352 1.00 84.19 527 ALA A C 1
ATOM 4127 O O . ALA A 1 527 ? -50.144 17.285 50.623 1.00 84.19 527 ALA A O 1
ATOM 4128 N N . ALA A 1 528 ? -50.526 19.434 51.161 1.00 84.75 528 ALA A N 1
ATOM 4129 C CA . ALA A 1 528 ? -51.181 19.181 52.447 1.00 84.75 528 ALA A CA 1
ATOM 4130 C C . ALA A 1 528 ? -52.635 18.658 52.321 1.00 84.75 528 ALA A C 1
ATOM 4132 O O . ALA A 1 528 ? -53.381 18.656 53.299 1.00 84.75 528 ALA A O 1
ATOM 4133 N N . TYR A 1 529 ? -53.059 18.248 51.124 1.00 87.38 529 TYR A N 1
ATOM 4134 C CA . TYR A 1 529 ? -54.403 17.758 50.812 1.00 87.38 529 TYR A CA 1
ATOM 4135 C C . TYR A 1 529 ? -54.342 16.679 49.722 1.00 87.38 529 TYR A C 1
ATOM 4137 O O . TYR A 1 529 ? -53.384 16.635 48.948 1.00 87.38 529 TYR A O 1
ATOM 4145 N N . SER A 1 530 ? -55.362 15.819 49.650 1.00 87.44 530 SER A N 1
ATOM 4146 C CA . SER A 1 530 ? -55.456 14.752 48.643 1.00 87.44 530 SER A CA 1
ATOM 4147 C C . SER A 1 530 ? -55.606 15.306 47.223 1.00 87.44 530 SER A C 1
ATOM 4149 O O . SER A 1 530 ? -56.318 16.287 47.005 1.00 87.44 530 SER A O 1
ATOM 4151 N N . ILE A 1 531 ? -54.957 14.669 46.248 1.00 89.75 531 ILE A N 1
ATOM 4152 C CA . ILE A 1 531 ? -55.016 15.057 44.832 1.00 89.75 531 ILE A CA 1
ATOM 4153 C C . ILE A 1 531 ? -55.434 13.854 43.986 1.00 89.75 531 ILE A C 1
ATOM 4155 O O . ILE A 1 531 ? -54.811 12.796 44.063 1.00 89.75 531 ILE A O 1
ATOM 4159 N N . THR A 1 532 ? -56.431 14.051 43.120 1.00 90.44 532 THR A N 1
ATOM 4160 C CA . THR A 1 532 ? -56.736 13.150 42.001 1.00 90.44 532 THR A CA 1
ATOM 4161 C C . THR A 1 532 ? -56.006 13.636 40.752 1.00 90.44 532 THR A C 1
ATOM 4163 O O . THR A 1 532 ? -56.143 14.796 40.358 1.00 90.44 532 THR A O 1
ATOM 4166 N N . VAL A 1 533 ? -55.209 12.767 40.136 1.00 90.00 533 VAL A N 1
ATOM 4167 C CA . VAL A 1 533 ? -54.367 13.082 38.979 1.00 90.00 533 VAL A CA 1
ATOM 4168 C C . VAL A 1 533 ? -54.585 12.062 37.863 1.00 90.00 533 VAL A C 1
ATOM 4170 O O . VAL A 1 533 ? -54.774 10.876 38.131 1.00 90.00 533 VAL A O 1
ATOM 4173 N N . ASN A 1 534 ? -54.567 12.526 36.611 1.00 91.38 534 ASN A N 1
ATOM 4174 C CA . ASN A 1 534 ? -54.493 11.647 35.446 1.00 91.38 534 ASN A CA 1
ATOM 4175 C C . ASN A 1 534 ? -53.009 11.397 35.131 1.00 91.38 534 ASN A C 1
ATOM 4177 O O . ASN A 1 534 ? -52.216 12.345 35.065 1.00 91.38 534 ASN A O 1
ATOM 4181 N N . VAL A 1 535 ? -52.652 10.122 34.985 1.00 91.81 535 VAL A N 1
ATOM 4182 C CA . VAL A 1 535 ? -51.342 9.649 34.547 1.00 91.81 535 VAL A CA 1
ATOM 4183 C C . VAL A 1 535 ? -51.505 8.913 33.219 1.00 91.81 535 VAL A C 1
ATOM 4185 O O . VAL A 1 535 ? -52.029 7.801 33.181 1.00 91.81 535 VAL A O 1
ATOM 4188 N N . GLU A 1 536 ? -51.039 9.522 32.137 1.00 93.56 536 GLU A N 1
ATOM 4189 C CA . GLU A 1 536 ? -51.088 8.957 30.787 1.00 93.56 536 GLU A CA 1
ATOM 4190 C C . GLU A 1 536 ? -49.747 8.294 30.444 1.00 93.56 536 GLU A C 1
ATOM 4192 O O . GLU A 1 536 ? -48.701 8.934 30.582 1.00 93.56 536 GLU A O 1
ATOM 4197 N N . VAL A 1 537 ? -49.754 7.043 29.972 1.00 92.69 537 VAL A N 1
ATOM 4198 C CA . VAL A 1 537 ? -48.554 6.314 29.512 1.00 92.69 537 VAL A CA 1
ATOM 4199 C C . VAL A 1 537 ? -48.672 5.977 28.020 1.00 92.69 537 VAL A C 1
ATOM 4201 O O . VAL A 1 537 ? -49.542 5.202 27.635 1.00 92.69 537 VAL A O 1
ATOM 4204 N N . TYR A 1 538 ? -47.789 6.513 27.172 1.00 92.19 538 TYR A N 1
ATOM 4205 C CA . TYR A 1 538 ? -47.902 6.438 25.703 1.00 92.19 538 TYR A CA 1
ATOM 4206 C C . TYR A 1 538 ? -46.553 6.213 24.997 1.00 92.19 538 TYR A C 1
ATOM 4208 O O . TYR A 1 538 ? -45.478 6.315 25.593 1.00 92.19 538 TYR A O 1
ATOM 4216 N N . THR A 1 539 ? -46.592 5.862 23.707 1.00 91.19 539 THR A N 1
ATOM 4217 C CA . THR A 1 539 ? -45.386 5.609 22.901 1.00 91.19 539 THR A CA 1
ATOM 4218 C C . THR A 1 539 ? -44.759 6.902 22.360 1.00 91.19 539 THR A C 1
ATOM 4220 O O . THR A 1 539 ? -45.498 7.819 22.006 1.00 91.19 539 THR A O 1
ATOM 4223 N N . PRO A 1 540 ? -43.421 6.977 22.219 1.00 92.00 540 PRO A N 1
ATOM 4224 C CA . PRO A 1 540 ? -42.746 8.130 21.619 1.00 92.00 540 PRO A CA 1
ATOM 4225 C C . PRO A 1 540 ? -43.047 8.311 20.120 1.00 92.00 540 PRO A C 1
ATOM 4227 O O . PRO A 1 540 ? -43.414 7.354 19.437 1.00 92.00 540 PRO A O 1
ATOM 4230 N N . ASN A 1 541 ? -42.808 9.519 19.602 1.00 89.69 541 ASN A N 1
ATOM 4231 C CA . ASN A 1 541 ? -42.948 9.851 18.176 1.00 89.69 541 ASN A CA 1
ATOM 4232 C C . ASN A 1 541 ? -41.898 9.137 17.302 1.00 89.69 541 ASN A C 1
ATOM 4234 O O . ASN A 1 541 ? -40.780 8.883 17.758 1.00 89.69 541 ASN A O 1
ATOM 4238 N N . GLU A 1 542 ? -42.226 8.855 16.035 1.00 89.12 542 GLU A N 1
ATOM 4239 C CA . GLU A 1 542 ? -41.301 8.211 15.089 1.00 89.12 542 GLU A CA 1
ATOM 4240 C C . GLU A 1 542 ? -40.384 9.208 14.355 1.00 89.12 542 GLU A C 1
ATOM 4242 O O . GLU A 1 542 ? -40.781 10.330 14.035 1.00 89.12 542 GLU A O 1
ATOM 4247 N N . ILE A 1 543 ? -39.143 8.793 14.080 1.00 86.88 543 ILE A N 1
ATOM 4248 C CA . ILE A 1 543 ? -38.201 9.507 13.212 1.00 86.88 543 ILE A CA 1
ATOM 4249 C C . ILE A 1 543 ? -38.495 9.134 11.754 1.00 86.88 543 ILE A C 1
ATOM 4251 O O . ILE A 1 543 ? -38.395 7.963 11.388 1.00 86.88 543 ILE A O 1
ATOM 4255 N N . ASP A 1 544 ? -38.809 10.126 10.920 1.00 78.12 544 ASP A N 1
ATOM 4256 C CA . ASP A 1 544 ? -38.981 9.963 9.473 1.00 78.12 544 ASP A CA 1
ATOM 4257 C C . ASP A 1 544 ? -37.645 10.191 8.746 1.00 78.12 544 ASP A C 1
ATOM 4259 O O . ASP A 1 544 ? -37.087 11.287 8.792 1.00 78.12 544 ASP A O 1
ATOM 4263 N N . LEU A 1 545 ? -37.149 9.158 8.055 1.00 72.88 545 LEU A N 1
ATOM 4264 C CA . LEU A 1 545 ? -35.923 9.200 7.242 1.00 72.88 545 LEU A CA 1
ATOM 4265 C C . LEU A 1 545 ? -36.001 10.183 6.064 1.00 72.88 545 LEU A C 1
ATOM 4267 O O . LEU A 1 545 ? -34.964 10.609 5.565 1.00 72.88 545 LEU A O 1
ATOM 4271 N N . ASN A 1 546 ? -37.203 10.518 5.589 1.00 67.94 546 ASN A N 1
ATOM 4272 C CA . ASN A 1 546 ? -37.385 11.418 4.448 1.00 67.94 546 ASN A CA 1
ATOM 4273 C C . ASN A 1 546 ? -37.432 12.894 4.861 1.00 67.94 546 ASN A C 1
ATOM 4275 O O . ASN A 1 546 ? -37.406 13.776 4.000 1.00 67.94 546 ASN A O 1
ATOM 4279 N N . GLN A 1 547 ? -37.511 13.184 6.162 1.00 70.38 547 GLN A N 1
ATOM 4280 C CA . GLN A 1 547 ? -37.451 14.548 6.668 1.00 70.38 547 GLN A CA 1
ATOM 4281 C C . GLN A 1 547 ? -35.999 14.963 6.875 1.00 70.38 547 GLN A C 1
ATOM 4283 O O . GLN A 1 547 ? -35.274 14.393 7.686 1.00 70.38 547 GLN A O 1
ATOM 4288 N N . THR A 1 548 ? -35.586 16.014 6.169 1.00 63.97 548 THR A N 1
ATOM 4289 C CA . THR A 1 548 ? -34.206 16.507 6.209 1.00 63.97 548 THR A CA 1
ATOM 4290 C C . THR A 1 548 ? -33.818 17.124 7.546 1.00 63.97 548 THR A C 1
ATOM 4292 O O . THR A 1 548 ? -32.627 17.299 7.764 1.00 63.97 548 THR A O 1
ATOM 4295 N N . THR A 1 549 ? -34.774 17.502 8.412 1.00 77.69 549 THR A N 1
ATOM 4296 C CA . THR A 1 549 ? -34.495 18.086 9.736 1.00 77.69 549 THR A CA 1
ATOM 4297 C C . THR A 1 549 ? -35.628 17.874 10.735 1.00 77.69 549 THR A C 1
ATOM 4299 O O . THR A 1 549 ? -36.765 18.265 10.478 1.00 77.69 549 THR A O 1
ATOM 4302 N N . GLN A 1 550 ? -35.303 17.321 11.909 1.00 76.81 550 GLN A N 1
ATOM 4303 C CA . GLN A 1 550 ? -36.221 17.219 13.047 1.00 76.81 550 GLN A CA 1
ATOM 4304 C C . GLN A 1 550 ? -35.914 18.275 14.112 1.00 76.81 550 GLN A C 1
ATOM 4306 O O . GLN A 1 550 ? -34.767 18.394 14.534 1.00 76.81 550 GLN A O 1
ATOM 4311 N N . ILE A 1 551 ? -36.936 19.012 14.561 1.00 76.75 551 ILE A N 1
ATOM 4312 C CA . ILE A 1 551 ? -36.863 19.984 15.669 1.00 76.75 551 ILE A CA 1
ATOM 4313 C C . ILE A 1 551 ? -37.246 19.273 16.971 1.00 76.75 551 ILE A C 1
ATOM 4315 O O . ILE A 1 551 ? -38.224 18.531 16.970 1.00 76.75 551 ILE A O 1
ATOM 4319 N N . ILE A 1 552 ? -36.514 19.492 18.070 1.00 79.50 552 ILE A N 1
ATOM 4320 C CA . ILE A 1 552 ? -36.721 18.767 19.338 1.00 79.50 552 ILE A CA 1
ATOM 4321 C C . ILE A 1 552 ? -37.479 19.609 20.375 1.00 79.50 552 ILE A C 1
ATOM 4323 O O . ILE A 1 552 ? -36.993 20.634 20.828 1.00 79.50 552 ILE A O 1
ATOM 4327 N N . ASN A 1 553 ? -38.646 19.150 20.835 1.00 79.31 553 ASN A N 1
ATOM 4328 C CA . ASN A 1 553 ? -39.372 19.722 21.983 1.00 79.31 553 ASN A CA 1
ATOM 4329 C C . ASN A 1 553 ? -39.638 18.675 23.086 1.00 79.31 553 ASN A C 1
ATOM 4331 O O . ASN A 1 553 ? -39.130 17.554 23.034 1.00 79.31 553 ASN A O 1
ATOM 4335 N N . SER A 1 554 ? -40.429 19.019 24.111 1.00 73.06 554 SER A N 1
ATOM 4336 C CA . SER A 1 554 ? -40.730 18.130 25.248 1.00 73.06 554 SER A CA 1
ATOM 4337 C C . SER A 1 554 ? -41.349 16.782 24.852 1.00 73.06 554 SER A C 1
ATOM 4339 O O . SER A 1 554 ? -41.026 15.777 25.482 1.00 73.06 554 SER A O 1
ATOM 4341 N N . ASN A 1 555 ? -42.157 16.732 23.789 1.00 75.94 555 ASN A N 1
ATOM 4342 C CA . ASN A 1 555 ? -42.760 15.497 23.269 1.00 75.94 555 ASN A CA 1
ATOM 4343 C C . ASN A 1 555 ? -41.824 14.727 22.318 1.00 75.94 555 ASN A C 1
ATOM 4345 O O . ASN A 1 555 ? -42.125 13.601 21.937 1.00 75.94 555 ASN A O 1
ATOM 4349 N N . GLN A 1 556 ? -40.694 15.324 21.929 1.00 84.06 556 GLN A N 1
ATOM 4350 C CA . GLN A 1 556 ? -39.678 14.741 21.041 1.00 84.06 556 GLN A CA 1
ATOM 4351 C C . GLN A 1 556 ? -38.346 14.499 21.769 1.00 84.06 556 GLN A C 1
ATOM 4353 O O . GLN A 1 556 ? -37.330 14.187 21.157 1.00 84.06 556 GLN A O 1
ATOM 4358 N N . LYS A 1 557 ? -38.344 14.613 23.104 1.00 87.19 557 LYS A N 1
ATOM 4359 C CA . LYS A 1 557 ? -37.201 14.279 23.964 1.00 87.19 557 LYS A CA 1
ATOM 4360 C C . LYS A 1 557 ? -36.729 12.840 23.771 1.00 87.19 557 LYS A C 1
ATOM 4362 O O . LYS A 1 557 ? -35.534 12.565 23.855 1.00 87.19 557 LYS A O 1
ATOM 4367 N N . VAL A 1 558 ? -37.684 11.940 23.572 1.00 91.19 558 VAL A N 1
ATOM 4368 C CA . VAL A 1 558 ? -37.474 10.538 23.234 1.00 91.19 558 VAL A CA 1
ATOM 4369 C C . VAL A 1 558 ? -38.138 10.330 21.883 1.00 91.19 558 VAL A C 1
ATOM 4371 O O . VAL A 1 558 ? -39.316 10.641 21.731 1.00 91.19 558 VAL A O 1
ATOM 4374 N N . MET A 1 559 ? -37.387 9.822 20.917 1.00 91.38 559 MET A N 1
ATOM 4375 C CA . MET A 1 559 ? -37.869 9.511 19.574 1.00 91.38 559 MET A CA 1
ATOM 4376 C C . MET A 1 559 ? -37.615 8.040 19.272 1.00 91.38 559 MET A C 1
ATOM 4378 O O . MET A 1 559 ? -36.664 7.453 19.786 1.00 91.38 559 MET A O 1
ATOM 4382 N N . LYS A 1 560 ? -38.454 7.439 18.436 1.00 93.25 560 LYS A N 1
ATOM 4383 C CA . LYS A 1 560 ? -38.382 6.035 18.025 1.00 93.25 560 LYS A CA 1
ATOM 4384 C C . LYS A 1 560 ? -37.984 5.951 16.553 1.00 93.25 560 LYS A C 1
ATOM 4386 O O . LYS A 1 560 ? -38.543 6.662 15.732 1.00 93.25 560 LYS A O 1
ATOM 4391 N N . PHE A 1 561 ? -37.078 5.055 16.187 1.00 92.81 561 PHE A N 1
ATOM 4392 C CA . PHE A 1 561 ? -36.762 4.780 14.785 1.00 92.81 561 PHE A CA 1
ATOM 4393 C C . PHE A 1 561 ? -36.723 3.276 14.527 1.00 92.81 561 PHE A C 1
ATOM 4395 O O . PHE A 1 561 ? -36.121 2.531 15.297 1.00 92.81 561 PHE A O 1
ATOM 4402 N N . THR A 1 562 ? -37.352 2.833 13.439 1.00 92.50 562 THR A N 1
ATOM 4403 C CA . THR A 1 562 ? -37.387 1.422 13.037 1.00 92.50 562 THR A CA 1
ATOM 4404 C C . THR A 1 562 ? -36.697 1.272 11.692 1.00 92.50 562 THR A C 1
ATOM 4406 O O . THR A 1 562 ? -37.081 1.941 10.737 1.00 92.50 562 THR A O 1
ATOM 4409 N N . ASN A 1 563 ? -35.716 0.371 11.596 1.00 90.50 563 ASN A N 1
ATOM 4410 C CA . ASN A 1 563 ? -35.054 0.060 10.331 1.00 90.50 563 ASN A CA 1
ATOM 4411 C C . ASN A 1 563 ? -36.091 -0.429 9.290 1.00 90.50 563 ASN A C 1
ATOM 4413 O O . ASN A 1 563 ? -36.654 -1.514 9.478 1.00 90.50 563 ASN A O 1
ATOM 4417 N N . PRO A 1 564 ? -36.357 0.313 8.194 1.00 86.50 564 PRO A N 1
ATOM 4418 C CA . PRO A 1 564 ? -37.380 -0.076 7.224 1.00 86.50 564 PRO A CA 1
ATOM 4419 C C . PRO A 1 564 ? -36.924 -1.218 6.304 1.00 86.50 564 PRO A C 1
ATOM 4421 O O . PRO A 1 564 ? -37.753 -1.814 5.615 1.00 86.50 564 PRO A O 1
ATOM 4424 N N . TYR A 1 565 ? -35.628 -1.543 6.295 1.00 85.25 565 TYR A N 1
ATOM 4425 C CA . TYR A 1 565 ? -35.040 -2.549 5.419 1.00 85.25 565 TYR A CA 1
ATOM 4426 C C . TYR A 1 565 ? -35.079 -3.953 6.043 1.00 85.25 565 TYR A C 1
ATOM 4428 O O . TYR A 1 565 ? -35.039 -4.134 7.264 1.00 85.25 565 TYR A O 1
ATOM 4436 N N . ASN A 1 566 ? -35.109 -4.973 5.180 1.00 86.19 566 ASN A N 1
ATOM 4437 C CA . ASN A 1 566 ? -35.038 -6.390 5.567 1.00 86.19 566 ASN A CA 1
ATOM 4438 C C . ASN A 1 566 ? -33.591 -6.874 5.805 1.00 86.19 566 ASN A C 1
ATOM 4440 O O . ASN A 1 566 ? -33.345 -8.072 5.923 1.00 86.19 566 ASN A O 1
ATOM 4444 N N . SER A 1 567 ? -32.632 -5.952 5.879 1.00 85.62 567 SER A N 1
ATOM 4445 C CA . SER A 1 567 ? -31.206 -6.219 6.085 1.00 85.62 567 SER A CA 1
ATOM 4446 C C . SER A 1 567 ? -30.659 -5.316 7.187 1.00 85.62 567 SER A C 1
ATOM 4448 O O . SER A 1 567 ? -31.285 -4.316 7.550 1.00 85.62 567 SER A O 1
ATOM 4450 N N . SER A 1 568 ? -29.502 -5.675 7.744 1.00 88.75 568 SER A N 1
ATOM 4451 C CA . SER A 1 568 ? -28.849 -4.848 8.756 1.00 88.75 568 SER A CA 1
ATOM 4452 C C . SER A 1 568 ? -28.276 -3.582 8.121 1.00 88.75 568 SER A C 1
ATOM 4454 O O . SER A 1 568 ? -27.505 -3.663 7.166 1.00 88.75 568 SER A O 1
ATOM 4456 N N . MET A 1 569 ? -28.620 -2.426 8.683 1.00 88.69 569 MET A N 1
ATOM 4457 C CA . MET A 1 569 ? -28.230 -1.115 8.168 1.00 88.69 569 MET A CA 1
ATOM 4458 C C . MET A 1 569 ? -27.511 -0.309 9.247 1.00 88.69 569 MET A C 1
ATOM 4460 O O . MET A 1 569 ? -27.947 -0.257 10.400 1.00 88.69 569 MET A O 1
ATOM 4464 N N . ALA A 1 570 ? -26.410 0.321 8.862 1.00 90.31 570 ALA A N 1
ATOM 4465 C CA . ALA A 1 570 ? -25.691 1.299 9.648 1.00 90.31 570 ALA A CA 1
ATOM 4466 C C . ALA A 1 570 ? -26.262 2.685 9.350 1.00 90.31 570 ALA A C 1
ATOM 4468 O O . ALA A 1 570 ? -26.439 3.079 8.198 1.00 90.31 570 ALA A O 1
ATOM 4469 N N . TYR A 1 571 ? -26.521 3.438 10.406 1.00 89.56 571 TYR A N 1
ATOM 4470 C CA . TYR A 1 571 ? -27.090 4.771 10.363 1.00 89.56 571 TYR A CA 1
ATOM 4471 C C . TYR A 1 571 ? -26.123 5.785 10.964 1.00 89.56 571 TYR A C 1
ATOM 4473 O O . TYR A 1 571 ? -25.271 5.449 11.792 1.00 89.56 571 TYR A O 1
ATOM 4481 N N . LYS A 1 572 ? -26.268 7.030 10.523 1.00 88.31 572 LYS A N 1
ATOM 4482 C CA . LYS A 1 572 ? -25.566 8.217 10.999 1.00 88.31 572 LYS A CA 1
ATOM 4483 C C . LYS A 1 572 ? -26.619 9.248 11.414 1.00 88.31 572 LYS A C 1
ATOM 4485 O O . LYS A 1 572 ? -27.427 9.648 10.586 1.00 88.31 572 LYS A O 1
ATOM 4490 N N . LEU A 1 573 ? -26.624 9.663 12.675 1.00 88.38 573 LEU A N 1
ATOM 4491 C CA . LEU A 1 573 ? -27.483 10.716 13.217 1.00 88.38 573 LEU A CA 1
ATOM 4492 C C . LEU A 1 573 ? -26.632 11.951 13.511 1.00 88.38 573 LEU A C 1
ATOM 4494 O O . LEU A 1 573 ? -25.827 11.937 14.442 1.00 88.38 573 LEU A O 1
ATOM 4498 N N . ASP A 1 574 ? -26.829 13.011 12.739 1.00 85.12 574 ASP A N 1
ATOM 4499 C CA . ASP A 1 574 ? -26.199 14.309 12.960 1.00 85.12 574 ASP A CA 1
ATOM 4500 C C . ASP A 1 574 ? -27.098 15.193 13.815 1.00 85.12 574 ASP A C 1
ATOM 4502 O O . ASP A 1 574 ? -28.299 15.277 13.576 1.00 85.12 574 ASP A O 1
ATOM 4506 N N . ILE A 1 575 ? -26.521 15.852 14.817 1.00 84.81 575 ILE A N 1
ATOM 4507 C CA . ILE A 1 575 ? -27.218 16.746 15.744 1.00 84.81 575 ILE A CA 1
ATOM 4508 C C . ILE A 1 575 ? -26.493 18.089 15.778 1.00 84.81 575 ILE A C 1
ATOM 4510 O O . ILE A 1 575 ? -25.275 18.115 15.960 1.00 84.81 575 ILE A O 1
ATOM 4514 N N . SER A 1 576 ? -27.242 19.186 15.655 1.00 80.75 576 SER A N 1
ATOM 4515 C CA . SER A 1 576 ? -26.735 20.562 15.732 1.00 80.75 576 SER A CA 1
ATOM 4516 C C . SER A 1 576 ? -27.450 21.361 16.825 1.00 80.75 576 SER A C 1
ATOM 4518 O O . SER A 1 576 ? -28.665 21.218 16.993 1.00 80.75 576 SER A O 1
ATOM 4520 N N . TRP A 1 577 ? -26.710 22.195 17.571 1.00 76.12 577 TRP A N 1
ATOM 4521 C CA . TRP A 1 577 ? -27.268 23.084 18.602 1.00 76.12 577 TRP A CA 1
ATOM 4522 C C . TRP A 1 577 ? -26.429 24.361 18.846 1.00 76.12 577 TRP A C 1
ATOM 4524 O O . TRP A 1 577 ? -25.260 24.407 18.457 1.00 76.12 577 TRP A O 1
ATOM 4534 N N . PRO A 1 578 ? -26.956 25.380 19.563 1.00 64.81 578 PRO A N 1
ATOM 4535 C CA . PRO A 1 578 ? -26.254 26.650 19.803 1.00 64.81 578 PRO A CA 1
ATOM 4536 C C . PRO A 1 578 ? -25.154 26.634 20.890 1.00 64.81 578 PRO A C 1
ATOM 4538 O O . PRO A 1 578 ? -24.125 27.276 20.698 1.00 64.81 578 PRO A O 1
ATOM 4541 N N . SER A 1 579 ? -25.319 25.937 22.030 1.00 62.91 579 SER A N 1
ATOM 4542 C CA . SER A 1 579 ? -24.274 25.773 23.071 1.00 62.91 579 SER A CA 1
ATOM 4543 C C . SER A 1 579 ? -24.584 24.644 24.086 1.00 62.91 579 SER A C 1
ATOM 4545 O O . SER A 1 579 ? -25.739 24.260 24.249 1.00 62.91 579 SER A O 1
ATOM 4547 N N . GLY A 1 580 ? -23.562 24.090 24.771 1.00 57.78 580 GLY A N 1
ATOM 4548 C CA . GLY A 1 580 ? -23.716 23.120 25.883 1.00 57.78 580 GLY A CA 1
ATOM 4549 C C . GLY A 1 580 ? -23.012 21.755 25.719 1.00 57.78 580 GLY A C 1
ATOM 4550 O O . GLY A 1 580 ? -22.533 21.410 24.641 1.00 57.78 580 GLY A O 1
ATOM 4551 N N . SER A 1 581 ? -22.949 20.973 26.810 1.00 56.84 581 SER A N 1
ATOM 4552 C CA . SER A 1 581 ? -22.093 19.774 26.975 1.00 56.84 581 SER A CA 1
ATOM 4553 C C . SER A 1 581 ? -22.846 18.434 27.126 1.00 56.84 581 SER A C 1
ATOM 4555 O O . SER A 1 581 ? -22.371 17.575 27.864 1.00 56.84 581 SER A O 1
ATOM 4557 N N . LYS A 1 582 ? -24.029 18.199 26.527 1.00 55.28 582 LYS A N 1
ATOM 4558 C CA . LYS A 1 582 ? -24.696 16.870 26.624 1.00 55.28 582 LYS A CA 1
ATOM 4559 C C . LYS A 1 582 ? -25.366 16.384 25.336 1.00 55.28 582 LYS A C 1
ATOM 4561 O O . LYS A 1 582 ? -25.915 17.169 24.579 1.00 55.28 582 LYS A O 1
ATOM 4566 N N . TYR A 1 583 ? -25.388 15.058 25.166 1.00 68.62 583 TYR A N 1
ATOM 4567 C CA . TYR A 1 583 ? -25.106 14.301 23.940 1.00 68.62 583 TYR A CA 1
ATOM 4568 C C . TYR A 1 583 ? -26.180 13.223 23.704 1.00 68.62 583 TYR A C 1
ATOM 4570 O O . TYR A 1 583 ? -26.171 12.242 24.433 1.00 68.62 583 TYR A O 1
ATOM 4578 N N . ALA A 1 584 ? -27.141 13.389 22.786 1.00 83.00 584 ALA A N 1
ATOM 4579 C CA . ALA A 1 584 ? -28.228 12.410 22.618 1.00 83.00 584 ALA A CA 1
ATOM 4580 C C . ALA A 1 584 ? -27.744 10.944 22.656 1.00 83.00 584 ALA A C 1
ATOM 4582 O O . ALA A 1 584 ? -26.671 10.623 22.165 1.00 83.00 584 ALA A O 1
ATOM 4583 N N . SER A 1 585 ? -28.506 10.048 23.268 1.00 88.50 585 SER A N 1
ATOM 4584 C CA . SER A 1 585 ? -28.108 8.649 23.448 1.00 88.50 585 SER A CA 1
ATOM 4585 C C . SER A 1 585 ? -29.031 7.731 22.662 1.00 88.50 585 SER A C 1
ATOM 4587 O O . SER A 1 585 ? -30.249 7.892 22.717 1.00 88.50 585 SER A O 1
ATOM 4589 N N . VAL A 1 586 ? -28.451 6.775 21.933 1.00 92.44 586 VAL A N 1
ATOM 4590 C CA . VAL A 1 586 ? -29.202 5.825 21.103 1.00 92.44 586 VAL A CA 1
ATOM 4591 C C . VAL A 1 586 ? -29.256 4.476 21.808 1.00 92.44 586 VAL A C 1
ATOM 4593 O O . VAL A 1 586 ? -28.216 3.869 22.070 1.00 92.44 586 VAL A O 1
ATOM 4596 N N . TYR A 1 587 ? -30.465 4.007 22.096 1.00 93.38 587 TYR A N 1
ATOM 4597 C CA . TYR A 1 587 ? -30.730 2.751 22.791 1.00 93.38 587 TYR A CA 1
ATOM 4598 C C . TYR A 1 587 ? -31.467 1.767 21.889 1.00 93.38 587 TYR A C 1
ATOM 4600 O O . TYR A 1 587 ? -32.312 2.158 21.086 1.00 93.38 587 TYR A O 1
ATOM 4608 N N . ASN A 1 588 ? -31.199 0.474 22.043 1.00 93.25 588 ASN A N 1
ATOM 4609 C CA . ASN A 1 588 ? -32.061 -0.560 21.473 1.00 93.25 588 ASN A CA 1
ATOM 4610 C C . ASN A 1 588 ? -33.339 -0.742 22.320 1.00 93.25 588 ASN A C 1
ATOM 4612 O O . ASN A 1 588 ? -33.484 -0.185 23.409 1.00 93.25 588 ASN A O 1
ATOM 4616 N N . SER A 1 589 ? -34.262 -1.578 21.843 1.00 92.12 589 SER A N 1
ATOM 4617 C CA . SER A 1 589 ? -35.525 -1.865 22.548 1.00 92.12 589 SER A CA 1
ATOM 4618 C C . SER A 1 589 ? -35.342 -2.510 23.936 1.00 92.12 589 SER A C 1
ATOM 4620 O O . SER A 1 589 ? -36.214 -2.391 24.792 1.00 92.12 589 SER A O 1
ATOM 4622 N N . ASN A 1 590 ? -34.191 -3.133 24.208 1.00 90.25 590 ASN A N 1
ATOM 4623 C CA . ASN A 1 590 ? -33.864 -3.746 25.500 1.00 90.25 590 ASN A CA 1
ATOM 4624 C C . ASN A 1 590 ? -33.199 -2.774 26.493 1.00 90.25 590 ASN A C 1
ATOM 4626 O O . ASN A 1 590 ? -32.906 -3.182 27.618 1.00 90.25 590 ASN A O 1
ATOM 4630 N N . GLY A 1 591 ? -32.989 -1.511 26.104 1.00 87.44 591 GLY A N 1
ATOM 4631 C CA . GLY A 1 591 ? -32.382 -0.478 26.947 1.00 87.44 591 GLY A CA 1
ATOM 4632 C C . GLY A 1 591 ? -30.850 -0.464 26.919 1.00 87.44 591 GLY A C 1
ATOM 4633 O O . GLY A 1 591 ? -30.235 0.235 27.719 1.00 87.44 591 GLY A O 1
ATOM 4634 N N . SER A 1 592 ? -30.210 -1.215 26.017 1.00 91.44 592 SER A N 1
ATOM 4635 C CA . SER A 1 592 ? -28.752 -1.173 25.839 1.00 91.44 592 SER A CA 1
ATOM 4636 C C . SER A 1 592 ? -28.353 -0.021 24.922 1.00 91.44 592 SER A C 1
ATOM 4638 O O . SER A 1 592 ? -28.995 0.207 23.896 1.00 91.44 592 SER A O 1
ATOM 4640 N N . TYR A 1 593 ? -27.273 0.673 25.269 1.00 91.12 593 TYR A N 1
ATOM 4641 C CA . TYR A 1 593 ? -26.686 1.733 24.451 1.00 91.12 593 TYR A CA 1
ATOM 4642 C C . TYR A 1 593 ? -26.012 1.151 23.195 1.00 91.12 593 TYR A C 1
ATOM 4644 O O . TYR A 1 593 ? -25.248 0.195 23.300 1.00 91.12 593 TYR A O 1
ATOM 4652 N N . ILE A 1 594 ? -26.309 1.708 22.014 1.00 92.19 594 ILE A N 1
ATOM 4653 C CA . ILE A 1 594 ? -25.840 1.193 20.707 1.00 92.19 594 ILE A CA 1
ATOM 4654 C C . ILE A 1 594 ? -25.190 2.254 19.800 1.00 92.19 594 ILE A C 1
ATOM 4656 O O . ILE A 1 594 ? -24.778 1.933 18.686 1.00 92.19 594 ILE A O 1
ATOM 4660 N N . GLY A 1 595 ? -25.124 3.516 20.234 1.00 85.06 595 GLY A N 1
ATOM 4661 C CA . GLY A 1 595 ? -24.541 4.615 19.455 1.00 85.06 595 GLY A CA 1
ATOM 4662 C C . GLY A 1 595 ? -23.052 4.829 19.724 1.00 85.06 595 GLY A C 1
ATOM 4663 O O . GLY A 1 595 ? -22.617 4.830 20.863 1.00 85.06 595 GLY A O 1
ATOM 4664 N N . SER A 1 596 ? -22.252 5.094 18.699 1.00 84.44 596 SER A N 1
ATOM 4665 C CA . SER A 1 596 ? -20.882 5.606 18.837 1.00 84.44 596 SER A CA 1
ATOM 4666 C C . SER A 1 596 ? -20.835 7.059 18.376 1.00 84.44 596 SER A C 1
ATOM 4668 O O . SER A 1 596 ? -21.403 7.369 17.334 1.00 84.44 596 SER A O 1
ATOM 4670 N N . VAL A 1 597 ? -20.207 7.963 19.131 1.00 82.50 597 VAL A N 1
ATOM 4671 C CA . VAL A 1 597 ? -20.229 9.409 18.846 1.00 82.50 597 VAL A CA 1
ATOM 4672 C C . VAL A 1 597 ? -18.863 9.928 18.413 1.00 82.50 597 VAL A C 1
ATOM 4674 O O . VAL A 1 597 ? -17.843 9.614 19.018 1.00 82.50 597 VAL A O 1
ATOM 4677 N N . THR A 1 598 ? -18.860 10.785 17.395 1.00 74.81 598 THR A N 1
ATOM 4678 C CA . THR A 1 598 ? -17.706 11.590 16.972 1.00 74.81 598 THR A CA 1
ATOM 4679 C C . THR A 1 598 ? -18.078 13.075 17.029 1.00 74.81 598 THR A C 1
ATOM 4681 O O . THR A 1 598 ? -19.237 13.448 16.822 1.00 74.81 598 THR A O 1
ATOM 4684 N N . THR A 1 599 ? -17.127 13.934 17.407 1.00 68.25 599 THR A N 1
ATOM 4685 C CA . THR A 1 599 ? -17.389 15.350 17.723 1.00 68.25 599 THR A CA 1
ATOM 4686 C C . THR A 1 599 ? -16.619 16.306 16.824 1.00 68.25 599 THR A C 1
ATOM 4688 O O . THR A 1 599 ? -15.399 16.193 16.733 1.00 68.25 599 THR A O 1
ATOM 4691 N N . SER A 1 600 ? -17.306 17.316 16.277 1.00 56.19 600 SER A N 1
ATOM 4692 C CA . SER A 1 600 ? -16.680 18.487 15.651 1.00 56.19 600 SER A CA 1
ATOM 4693 C C . SER A 1 600 ? -17.448 19.768 16.014 1.00 56.19 600 SER A C 1
ATOM 4695 O O . SER A 1 600 ? -18.533 20.027 15.490 1.00 56.19 600 SER A O 1
ATOM 4697 N N . GLY A 1 601 ? -16.895 20.588 16.911 1.00 65.69 601 GLY A N 1
ATOM 4698 C CA . GLY A 1 601 ? -17.512 21.861 17.307 1.00 65.69 601 GLY A CA 1
ATOM 4699 C C . GLY A 1 601 ? -18.913 21.696 17.919 1.00 65.69 601 GLY A C 1
ATOM 4700 O O . GLY A 1 601 ? -19.114 20.867 18.805 1.00 65.69 601 GLY A O 1
ATOM 4701 N N . THR A 1 602 ? -19.879 22.492 17.453 1.00 67.25 602 THR A N 1
ATOM 4702 C CA . THR A 1 602 ? -21.286 22.478 17.903 1.00 67.25 602 THR A CA 1
ATOM 4703 C C . THR A 1 602 ? -22.133 21.355 17.289 1.00 67.25 602 THR A C 1
ATOM 4705 O O . THR A 1 602 ? -23.299 21.209 17.653 1.00 67.25 602 THR A O 1
ATOM 4708 N N . ASN A 1 603 ? -21.554 20.537 16.400 1.00 74.44 603 ASN A N 1
ATOM 4709 C CA . ASN A 1 603 ? -22.223 19.408 15.757 1.00 74.44 603 ASN A CA 1
ATOM 4710 C C . ASN A 1 603 ? -21.704 18.070 16.304 1.00 74.44 603 ASN A C 1
ATOM 4712 O O . ASN A 1 603 ? -20.504 17.888 16.545 1.00 74.44 603 ASN A O 1
ATOM 4716 N N . LYS A 1 604 ? -22.613 17.110 16.488 1.00 81.88 604 LYS A N 1
ATOM 4717 C CA . LYS A 1 604 ? -22.286 15.747 16.927 1.00 81.88 604 LYS A CA 1
ATOM 4718 C C . LYS A 1 604 ? -22.887 14.712 16.005 1.00 81.88 604 LYS A C 1
ATOM 4720 O O . LYS A 1 604 ? -24.065 14.795 15.679 1.00 81.88 604 LYS A O 1
ATOM 4725 N N . THR A 1 605 ? -22.091 13.702 15.684 1.00 86.25 605 THR A N 1
ATOM 4726 C CA . THR A 1 605 ? -22.476 12.621 14.784 1.00 86.25 605 THR A CA 1
ATOM 4727 C C . THR A 1 605 ? -22.467 11.298 15.536 1.00 86.25 605 THR A C 1
ATOM 4729 O O . THR A 1 605 ? -21.422 10.871 16.029 1.00 86.25 605 THR A O 1
ATOM 4732 N N . TYR A 1 606 ? -23.618 10.632 15.596 1.00 88.12 606 TYR A N 1
ATOM 4733 C CA . TYR A 1 606 ? -23.778 9.304 16.189 1.00 88.12 606 TYR A CA 1
ATOM 4734 C C . TYR A 1 606 ? -23.877 8.255 15.089 1.00 88.12 606 TYR A C 1
ATOM 4736 O O . TYR A 1 606 ? -24.659 8.408 14.161 1.00 88.12 606 TYR A O 1
ATOM 4744 N N . SER A 1 607 ? -23.125 7.169 15.204 1.00 90.06 607 SER A N 1
ATOM 4745 C CA . SER A 1 607 ? -23.188 6.014 14.310 1.00 90.06 607 SER A CA 1
ATOM 4746 C C . SER A 1 607 ? -23.707 4.797 15.064 1.00 90.06 607 SER A C 1
ATOM 4748 O O . SER A 1 607 ? -23.229 4.504 16.156 1.00 90.06 607 SER A O 1
ATOM 4750 N N . PHE A 1 608 ? -24.674 4.079 14.503 1.00 92.25 608 PHE A N 1
ATOM 4751 C CA . PHE A 1 608 ? -25.227 2.857 15.097 1.00 92.25 608 PHE A CA 1
ATOM 4752 C C . PHE A 1 608 ? -25.714 1.905 14.009 1.00 92.25 608 PHE A C 1
ATOM 4754 O O . PHE A 1 608 ? -26.005 2.331 12.898 1.00 92.25 608 PHE A O 1
ATOM 4761 N N . THR A 1 609 ? -25.815 0.615 14.324 1.00 91.94 609 THR A N 1
ATOM 4762 C CA . THR A 1 609 ? -26.306 -0.406 13.386 1.00 91.94 609 THR A CA 1
ATOM 4763 C C . THR A 1 609 ? -27.580 -1.036 13.919 1.00 91.94 609 THR A C 1
ATOM 4765 O O . THR A 1 609 ? -27.659 -1.366 15.101 1.00 91.94 609 THR A O 1
ATOM 4768 N N . LEU A 1 610 ? -28.569 -1.210 13.045 1.00 92.25 610 LEU A N 1
ATOM 4769 C CA . LEU A 1 610 ? -29.822 -1.891 13.346 1.00 92.25 610 LEU A CA 1
ATOM 4770 C C . LEU A 1 610 ? -29.978 -3.108 12.446 1.00 92.25 610 LEU A C 1
ATOM 4772 O O . LEU A 1 610 ? -29.859 -3.002 11.227 1.00 92.25 610 LEU A O 1
ATOM 4776 N N . SER A 1 611 ? -30.316 -4.244 13.047 1.00 91.12 611 SER A N 1
ATOM 4777 C CA . SER A 1 611 ? -30.738 -5.447 12.327 1.00 91.12 611 SER A CA 1
ATOM 4778 C C . SER A 1 611 ? -32.033 -5.197 11.545 1.00 91.12 611 SER A C 1
ATOM 4780 O O . SER A 1 611 ? -32.708 -4.178 11.732 1.00 91.12 611 SER A O 1
ATOM 4782 N N . ALA A 1 612 ? -32.394 -6.129 10.662 1.00 89.25 612 ALA A N 1
ATOM 4783 C CA . ALA A 1 612 ? -33.631 -6.066 9.885 1.00 89.25 612 ALA A CA 1
ATOM 4784 C C . ALA A 1 612 ? -34.844 -5.799 10.794 1.00 89.25 612 ALA A C 1
ATOM 4786 O O . ALA A 1 612 ? -35.038 -6.504 11.784 1.00 89.25 612 ALA A O 1
ATOM 4787 N N . ARG A 1 613 ? -35.643 -4.774 10.468 1.00 89.62 613 ARG A N 1
ATOM 4788 C CA . ARG A 1 613 ? -36.849 -4.376 11.229 1.00 89.62 613 ARG A CA 1
ATOM 4789 C C . ARG A 1 613 ? -36.629 -4.040 12.713 1.00 89.62 613 ARG A C 1
ATOM 4791 O O . ARG A 1 613 ? -37.595 -3.946 13.464 1.00 89.62 613 ARG A O 1
ATOM 4798 N N . GLN A 1 614 ? -35.386 -3.842 13.153 1.00 93.38 614 GLN A N 1
ATOM 4799 C CA . GLN A 1 614 ? -35.082 -3.523 14.546 1.00 93.38 614 GLN A CA 1
ATOM 4800 C C . GLN A 1 614 ? -35.397 -2.055 14.870 1.00 93.38 614 GLN A C 1
ATOM 4802 O O . GLN A 1 614 ? -35.106 -1.157 14.078 1.00 93.38 614 GLN A O 1
ATOM 4807 N N . THR A 1 615 ? -35.941 -1.827 16.069 1.00 93.56 615 THR A N 1
ATOM 4808 C CA . THR A 1 615 ? -36.265 -0.498 16.607 1.00 93.56 615 THR A CA 1
ATOM 4809 C C . THR A 1 615 ? -35.195 -0.004 17.579 1.00 93.56 615 THR A C 1
ATOM 4811 O O . THR A 1 615 ? -34.778 -0.735 18.490 1.00 93.56 615 THR A O 1
ATOM 4814 N N . CYS A 1 616 ? -34.810 1.261 17.434 1.00 94.62 616 CYS A N 1
ATOM 4815 C CA . CYS A 1 616 ? -34.045 2.017 18.416 1.00 94.62 616 CYS A CA 1
ATOM 4816 C C . CYS A 1 616 ? -34.804 3.246 18.922 1.00 94.62 616 CYS A C 1
ATOM 4818 O O . CYS A 1 616 ? -35.821 3.663 18.365 1.00 94.62 616 CYS A O 1
ATOM 4820 N N . TYR A 1 617 ? -34.284 3.813 20.006 1.00 94.50 617 TYR A N 1
ATOM 4821 C CA . TYR A 1 617 ? -34.807 4.993 20.667 1.00 94.50 617 TYR A CA 1
ATOM 4822 C C . TYR A 1 617 ? -33.688 6.014 20.835 1.00 94.50 617 TYR A C 1
ATOM 4824 O O . TYR A 1 617 ? -32.626 5.695 21.370 1.00 94.50 617 TYR A O 1
ATOM 4832 N N . VAL A 1 618 ? -33.925 7.240 20.385 1.00 92.56 618 VAL A N 1
ATOM 4833 C CA . VAL A 1 618 ? -33.000 8.365 20.525 1.00 92.56 618 VAL A CA 1
ATOM 4834 C C . VAL A 1 618 ? -33.493 9.242 21.666 1.00 92.56 618 VAL A C 1
ATOM 4836 O O . VAL A 1 618 ? -34.603 9.765 21.615 1.00 92.56 618 VAL A O 1
ATOM 4839 N N . ILE A 1 619 ? -32.675 9.394 22.706 1.00 91.25 619 ILE A N 1
ATOM 4840 C CA . ILE A 1 619 ? -32.986 10.220 23.876 1.00 91.25 619 ILE A CA 1
ATOM 4841 C C . ILE A 1 619 ? -32.096 11.455 23.850 1.00 91.25 619 ILE A C 1
ATOM 4843 O O . ILE A 1 619 ? -30.889 11.364 24.074 1.00 91.25 619 ILE A O 1
ATOM 4847 N N . TYR A 1 620 ? -32.684 12.619 23.598 1.00 87.88 620 TYR A N 1
ATOM 4848 C CA . TYR A 1 620 ? -31.960 13.884 23.537 1.00 87.88 620 TYR A CA 1
ATOM 4849 C C . TYR A 1 620 ? -31.618 14.396 24.939 1.00 87.88 620 TYR A C 1
ATOM 4851 O O . TYR A 1 620 ? -32.316 14.146 25.919 1.00 87.88 620 TYR A O 1
ATOM 4859 N N . SER A 1 621 ? -30.537 15.159 25.067 1.00 81.44 621 SER A N 1
ATOM 4860 C CA . SER A 1 621 ? -30.041 15.676 26.351 1.00 81.44 621 SER A CA 1
ATOM 4861 C C . SER A 1 621 ? -30.828 16.872 26.892 1.00 81.44 621 SER A C 1
ATOM 4863 O O . SER A 1 621 ? -30.941 17.016 28.108 1.00 81.44 621 SER A O 1
ATOM 4865 N N . SER A 1 622 ? -31.496 17.639 26.023 1.00 77.25 622 SER A N 1
ATOM 4866 C CA . SER A 1 622 ? -32.387 18.764 26.362 1.00 77.25 622 SER A CA 1
ATOM 4867 C C . SER A 1 622 ? -33.729 18.669 25.613 1.00 77.25 622 SER A C 1
ATOM 4869 O O . SER A 1 622 ? -33.895 17.797 24.766 1.00 77.25 622 SER A O 1
ATOM 4871 N N . THR A 1 623 ? -34.700 19.504 25.983 1.00 78.19 623 THR A N 1
ATOM 4872 C CA . THR A 1 623 ? -35.968 19.730 25.255 1.00 78.19 623 THR A CA 1
ATOM 4873 C C . THR A 1 623 ? -35.954 21.067 24.501 1.00 78.19 623 THR A C 1
ATOM 4875 O O . THR A 1 623 ? -37.011 21.638 24.245 1.00 78.19 623 THR A O 1
ATOM 4878 N N . ASP A 1 624 ? -34.762 21.612 24.248 1.00 77.81 624 ASP A N 1
ATOM 4879 C CA . ASP A 1 624 ? -34.548 22.893 23.576 1.00 77.81 624 ASP A CA 1
ATOM 4880 C C . ASP A 1 624 ? -34.883 22.789 22.081 1.00 77.81 624 ASP A C 1
ATOM 4882 O O . ASP A 1 624 ? -34.268 22.008 21.353 1.00 77.81 624 ASP A O 1
ATOM 4886 N N . SER A 1 625 ? -35.823 23.621 21.630 1.00 79.75 625 SER A N 1
ATOM 4887 C CA . SER A 1 625 ? -36.294 23.680 20.242 1.00 79.75 625 SER A CA 1
ATOM 4888 C C . SER A 1 625 ? -35.265 24.194 19.236 1.00 79.75 625 SER A C 1
ATOM 4890 O O . SER A 1 625 ? -35.538 24.180 18.042 1.00 79.75 625 SER A O 1
ATOM 4892 N N . SER A 1 626 ? -34.095 24.654 19.679 1.00 78.50 626 SER A N 1
ATOM 4893 C CA . SER A 1 626 ? -32.959 24.958 18.803 1.00 78.50 626 SER A CA 1
ATOM 4894 C C . SER A 1 626 ? -32.150 23.719 18.407 1.00 78.50 626 SER A C 1
ATOM 4896 O O . SER A 1 626 ? -31.346 23.795 17.476 1.00 78.50 626 SER A O 1
ATOM 4898 N N . ILE A 1 627 ? -32.353 22.576 19.078 1.00 80.69 627 ILE A N 1
ATOM 4899 C CA . ILE A 1 627 ? -31.716 21.316 18.694 1.00 80.69 627 ILE A CA 1
ATOM 4900 C C . ILE A 1 627 ? -32.378 20.806 17.419 1.00 80.69 627 ILE A C 1
ATOM 4902 O O . ILE A 1 627 ? -33.593 20.597 17.369 1.00 80.69 627 ILE A O 1
ATOM 4906 N N . THR A 1 628 ? -31.547 20.554 16.412 1.00 83.12 628 THR A N 1
ATOM 4907 C CA . THR A 1 628 ? -31.953 19.903 15.168 1.00 83.12 628 THR A CA 1
ATOM 4908 C C . THR A 1 628 ? -31.215 18.585 14.990 1.00 83.12 628 THR A C 1
ATOM 4910 O O . THR A 1 628 ? -30.057 18.465 15.398 1.00 83.12 628 THR A O 1
ATOM 4913 N N . SER A 1 629 ? -31.871 17.581 14.404 1.00 85.69 629 SER A N 1
ATOM 4914 C CA . SER A 1 629 ? -31.210 16.317 14.072 1.00 85.69 629 SER A CA 1
ATOM 4915 C C . SER A 1 629 ? -31.637 15.726 12.738 1.00 85.69 629 SER A C 1
ATOM 4917 O O . SER A 1 629 ? -32.822 15.772 12.401 1.00 85.69 629 SER A O 1
ATOM 4919 N N . ASN A 1 630 ? -30.681 15.110 12.043 1.00 84.06 630 ASN A N 1
ATOM 4920 C CA . ASN A 1 630 ? -30.842 14.523 10.716 1.00 84.06 630 ASN A CA 1
ATOM 4921 C C . ASN A 1 630 ? -30.315 13.082 10.730 1.00 84.06 630 ASN A C 1
ATOM 4923 O O . ASN A 1 630 ? -29.204 12.839 11.204 1.00 84.06 630 ASN A O 1
ATOM 4927 N N . LEU A 1 631 ? -31.100 12.129 10.228 1.00 86.19 631 LEU A N 1
ATOM 4928 C CA . LEU A 1 631 ? -30.749 10.708 10.206 1.00 86.19 631 LEU A CA 1
ATOM 4929 C C . LEU A 1 631 ? -30.494 10.244 8.767 1.00 86.19 631 LEU A C 1
ATOM 4931 O O . LEU A 1 631 ? -31.367 10.368 7.915 1.00 86.19 631 LEU A O 1
ATOM 4935 N N . TYR A 1 632 ? -29.326 9.654 8.522 1.00 84.38 632 TYR A N 1
ATOM 4936 C CA . TYR A 1 632 ? -28.884 9.169 7.213 1.00 84.38 632 TYR A CA 1
ATOM 4937 C C . TYR A 1 632 ? -28.406 7.717 7.288 1.00 84.38 632 TYR A C 1
ATOM 4939 O O . TYR A 1 632 ? -28.050 7.219 8.360 1.00 84.38 632 TYR A O 1
ATOM 4947 N N . ILE A 1 633 ? -28.329 7.040 6.139 1.00 84.69 633 ILE A N 1
ATOM 4948 C CA . ILE A 1 633 ? -27.548 5.799 6.030 1.00 84.69 633 ILE A CA 1
ATOM 4949 C C . ILE A 1 633 ? -26.066 6.151 6.179 1.00 84.69 633 ILE A C 1
ATOM 4951 O O . ILE A 1 633 ? -25.590 7.160 5.657 1.00 84.69 633 ILE A O 1
ATOM 4955 N N . ASN A 1 634 ? -25.328 5.332 6.921 1.00 85.06 634 ASN A N 1
ATOM 4956 C CA . ASN A 1 634 ? -23.921 5.573 7.178 1.00 85.06 634 ASN A CA 1
ATOM 4957 C C . ASN A 1 634 ? -23.100 5.442 5.873 1.00 85.06 634 ASN A C 1
ATOM 4959 O O . ASN A 1 634 ? -23.196 4.406 5.206 1.00 85.06 634 ASN A O 1
ATOM 4963 N N . PRO A 1 635 ? -22.241 6.427 5.533 1.00 82.19 635 PRO A N 1
ATOM 4964 C CA . PRO A 1 635 ? -21.413 6.402 4.323 1.00 82.19 635 PRO A CA 1
ATOM 4965 C C . PRO A 1 635 ? -20.554 5.147 4.143 1.00 82.19 635 PRO A C 1
ATOM 4967 O O . PRO A 1 635 ? -20.231 4.775 3.020 1.00 82.19 635 PRO A O 1
ATOM 4970 N N . THR A 1 636 ? -20.201 4.466 5.236 1.00 82.50 636 THR A N 1
ATOM 4971 C CA . THR A 1 636 ? -19.393 3.236 5.198 1.00 82.50 636 THR A CA 1
ATOM 4972 C C . THR A 1 636 ? -20.029 2.113 4.372 1.00 82.50 636 THR A C 1
ATOM 4974 O O . THR A 1 636 ? -19.300 1.326 3.763 1.00 82.50 636 THR A O 1
ATOM 4977 N N . GLN A 1 637 ? -21.362 2.060 4.293 1.00 87.00 637 GLN A N 1
ATOM 4978 C CA . GLN A 1 637 ? -22.096 1.066 3.505 1.00 87.00 637 GLN A CA 1
ATOM 4979 C C . GLN A 1 637 ? -22.471 1.547 2.099 1.00 87.00 637 GLN A C 1
ATOM 4981 O O . GLN A 1 637 ? -22.986 0.757 1.313 1.00 87.00 637 GLN A O 1
ATOM 4986 N N . LEU A 1 638 ? -22.229 2.813 1.763 1.00 87.12 638 LEU A N 1
ATOM 4987 C CA . LEU A 1 638 ? -22.568 3.367 0.455 1.00 87.12 638 LEU A CA 1
ATOM 4988 C C . LEU A 1 638 ? -21.449 3.103 -0.552 1.00 87.12 638 LEU A C 1
ATOM 4990 O O . LEU A 1 638 ? -20.272 3.203 -0.211 1.00 87.12 638 LEU A O 1
ATOM 4994 N N . ARG A 1 639 ? -21.808 2.774 -1.795 1.00 89.50 639 ARG A N 1
ATOM 4995 C CA . ARG A 1 639 ? -20.884 2.709 -2.937 1.00 89.50 639 ARG A CA 1
ATOM 4996 C C . ARG A 1 639 ? -21.519 3.311 -4.176 1.00 89.50 639 ARG A C 1
ATOM 4998 O O . ARG A 1 639 ? -22.725 3.186 -4.385 1.00 89.50 639 ARG A O 1
ATOM 5005 N N . TRP A 1 640 ? -20.690 3.919 -5.014 1.00 89.81 640 TRP A N 1
ATOM 5006 C CA . TRP A 1 640 ? -21.106 4.358 -6.340 1.00 89.81 640 TRP A CA 1
ATOM 5007 C C . TRP A 1 640 ? -20.970 3.199 -7.326 1.00 89.81 640 TRP A C 1
ATOM 5009 O O . TRP A 1 640 ? -19.928 2.547 -7.385 1.00 89.81 640 TRP A O 1
ATOM 5019 N N . ARG A 1 641 ? -22.029 2.930 -8.089 1.00 90.06 641 ARG A N 1
ATOM 5020 C CA . ARG A 1 641 ? -22.046 1.962 -9.186 1.00 90.06 641 ARG A CA 1
ATOM 5021 C C . ARG A 1 641 ? -22.161 2.711 -10.505 1.00 90.06 641 ARG A C 1
ATOM 5023 O O . ARG A 1 641 ? -23.079 3.512 -10.671 1.00 90.06 641 ARG A O 1
ATOM 5030 N N . ILE A 1 642 ? -21.226 2.461 -11.418 1.00 92.06 642 ILE A N 1
ATOM 5031 C CA . ILE A 1 642 ? -21.129 3.163 -12.699 1.00 92.06 642 ILE A CA 1
ATOM 5032 C C . ILE A 1 642 ? -21.004 2.153 -13.822 1.00 92.06 642 ILE A C 1
ATOM 5034 O O . ILE A 1 642 ? -20.084 1.337 -13.811 1.00 92.06 642 ILE A O 1
ATOM 5038 N N . ASP A 1 643 ? -21.979 2.163 -14.731 1.00 91.25 643 ASP A N 1
ATOM 5039 C CA . ASP A 1 643 ? -22.140 1.159 -15.794 1.00 91.25 643 ASP A CA 1
ATOM 5040 C C . ASP A 1 643 ? -21.955 -0.286 -15.288 1.00 91.25 643 ASP A C 1
ATOM 5042 O O . ASP A 1 643 ? -21.306 -1.127 -15.903 1.00 91.25 643 ASP A O 1
ATOM 5046 N N . GLY A 1 644 ? -22.517 -0.569 -14.106 1.00 87.00 644 GLY A N 1
ATOM 5047 C CA . GLY A 1 644 ? -22.458 -1.879 -13.450 1.00 87.00 644 GLY A CA 1
ATOM 5048 C C . GLY A 1 644 ? -21.209 -2.139 -12.598 1.00 87.00 644 GLY A C 1
ATOM 5049 O O . GLY A 1 644 ? -21.216 -3.084 -11.812 1.00 87.00 644 GLY A O 1
ATOM 5050 N N . THR A 1 645 ? -20.179 -1.293 -12.671 1.00 89.38 645 THR A N 1
ATOM 5051 C CA . THR A 1 645 ? -18.940 -1.433 -11.886 1.00 89.38 645 THR A CA 1
ATOM 5052 C C . THR A 1 645 ? -19.046 -0.694 -10.554 1.00 89.38 645 THR A C 1
ATOM 5054 O O . THR A 1 645 ? -19.468 0.458 -10.521 1.00 89.38 645 THR A O 1
ATOM 5057 N N . LEU A 1 646 ? -18.667 -1.337 -9.446 1.00 90.44 646 LEU A N 1
ATOM 5058 C CA . LEU A 1 646 ? -18.653 -0.724 -8.111 1.00 90.44 646 LEU A CA 1
ATOM 5059 C C . LEU A 1 646 ? -17.334 0.012 -7.851 1.00 90.44 646 LEU A C 1
ATOM 5061 O O . LEU A 1 646 ? -16.261 -0.525 -8.113 1.00 90.44 646 LEU A O 1
ATOM 5065 N N . TYR A 1 647 ? -17.425 1.213 -7.283 1.00 89.25 647 TYR A N 1
ATOM 5066 C CA . TYR A 1 647 ? -16.285 2.051 -6.920 1.00 89.25 647 TYR A CA 1
ATOM 5067 C C . TYR A 1 647 ? -16.252 2.292 -5.409 1.00 89.25 647 TYR A C 1
ATOM 5069 O O . TYR A 1 647 ? -17.233 2.743 -4.818 1.00 89.25 647 TYR A O 1
ATOM 5077 N N . ASP A 1 648 ? -15.092 2.038 -4.798 1.00 85.81 648 ASP A N 1
ATOM 5078 C CA . ASP A 1 648 ? -14.816 2.342 -3.384 1.00 85.81 648 ASP A CA 1
ATOM 5079 C C . ASP A 1 648 ? -14.425 3.812 -3.145 1.00 85.81 648 ASP A C 1
ATOM 5081 O O . ASP A 1 648 ? -14.407 4.277 -2.006 1.00 85.81 648 ASP A O 1
ATOM 5085 N N . THR A 1 649 ? -14.119 4.554 -4.214 1.00 88.06 649 THR A N 1
ATOM 5086 C CA . THR A 1 649 ? -13.788 5.985 -4.182 1.00 88.06 649 THR A CA 1
ATOM 5087 C C . THR A 1 649 ? -14.989 6.840 -4.577 1.00 88.06 649 THR A C 1
ATOM 5089 O O . THR A 1 649 ? -15.803 6.463 -5.418 1.00 88.06 649 THR A O 1
ATOM 5092 N N . ASN A 1 650 ? -15.061 8.036 -4.001 1.00 90.00 650 ASN A N 1
ATOM 5093 C CA . ASN A 1 650 ? -16.038 9.064 -4.341 1.00 90.00 650 ASN A CA 1
ATOM 5094 C C . ASN A 1 650 ? -15.515 10.077 -5.374 1.00 90.00 650 ASN A C 1
ATOM 5096 O O . ASN A 1 650 ? -16.226 11.009 -5.740 1.00 90.00 650 ASN A O 1
ATOM 5100 N N . ARG A 1 651 ? -14.277 9.906 -5.849 1.00 92.31 651 ARG A N 1
ATOM 5101 C CA . ARG A 1 651 ? -13.691 10.679 -6.942 1.00 92.31 651 ARG A CA 1
ATOM 5102 C C . ARG A 1 651 ? -13.222 9.738 -8.037 1.00 92.31 651 ARG A C 1
ATOM 5104 O O . ARG A 1 651 ? -12.370 8.882 -7.796 1.00 92.31 651 ARG A O 1
ATOM 5111 N N . ILE A 1 652 ? -13.759 9.925 -9.232 1.00 91.69 652 ILE A N 1
ATOM 5112 C CA . ILE A 1 652 ? -13.478 9.100 -10.406 1.00 91.69 652 ILE A CA 1
ATOM 5113 C C . ILE A 1 652 ? -13.153 9.980 -11.605 1.00 91.69 652 ILE A C 1
ATOM 5115 O O . ILE A 1 652 ? -13.531 11.148 -11.645 1.00 91.69 652 ILE A O 1
ATOM 5119 N N . GLN A 1 653 ? -12.496 9.406 -12.604 1.00 90.12 653 GLN A N 1
ATOM 5120 C CA . GLN A 1 653 ? -12.291 10.048 -13.895 1.00 90.12 653 GLN A CA 1
ATOM 5121 C C . GLN A 1 653 ? -13.119 9.308 -14.947 1.00 90.12 653 GLN A C 1
ATOM 5123 O O . GLN A 1 653 ? -13.111 8.081 -14.947 1.00 90.12 653 GLN A O 1
ATOM 5128 N N . LEU A 1 654 ? -13.828 10.026 -15.823 1.00 90.62 654 LEU A N 1
ATOM 5129 C CA . LEU A 1 654 ? -14.617 9.426 -16.910 1.00 90.62 654 LEU A CA 1
ATOM 5130 C C . LEU A 1 654 ? -14.357 10.151 -18.239 1.00 90.62 654 LEU A C 1
ATOM 5132 O O . LEU A 1 654 ? -14.335 11.386 -18.242 1.00 90.62 654 LEU A O 1
ATOM 5136 N N . PRO A 1 655 ? -14.154 9.433 -19.362 1.00 89.56 655 PRO A N 1
ATOM 5137 C CA . PRO A 1 655 ? -13.987 10.055 -20.674 1.00 89.56 655 PRO A CA 1
ATOM 5138 C C . PRO A 1 655 ? -15.165 10.961 -21.060 1.00 89.56 655 PRO A C 1
ATOM 5140 O O . PRO A 1 655 ? -16.335 10.633 -20.845 1.00 89.56 655 PRO A O 1
ATOM 5143 N N . ARG A 1 656 ? -14.869 12.117 -21.655 1.00 89.94 656 ARG A N 1
ATOM 5144 C CA . ARG A 1 656 ? -15.891 12.992 -22.249 1.00 89.94 656 ARG A CA 1
ATOM 5145 C C . ARG A 1 656 ? -16.424 12.438 -23.573 1.00 89.94 656 ARG A C 1
ATOM 5147 O O . ARG A 1 656 ? -15.713 11.741 -24.285 1.00 89.94 656 ARG A O 1
ATOM 5154 N N . GLY A 1 657 ? -17.628 12.852 -23.965 1.00 89.50 657 GLY A N 1
ATOM 5155 C CA . GLY A 1 657 ? -18.271 12.438 -25.218 1.00 89.50 657 GLY A CA 1
ATOM 5156 C C . GLY A 1 657 ? -19.154 11.195 -25.097 1.00 89.50 657 GLY A C 1
ATOM 5157 O O . GLY A 1 657 ? -19.847 10.870 -26.059 1.00 89.50 657 GLY A O 1
ATOM 5158 N N . ASP A 1 658 ? -19.174 10.569 -23.921 1.00 90.44 658 ASP A N 1
ATOM 5159 C CA . ASP A 1 658 ? -19.931 9.359 -23.617 1.00 90.44 658 ASP A CA 1
ATOM 5160 C C . ASP A 1 658 ? -21.018 9.609 -22.562 1.00 90.44 658 ASP A C 1
ATOM 5162 O O . ASP A 1 658 ? -21.180 10.708 -22.013 1.00 90.44 658 ASP A O 1
ATOM 5166 N N . SER A 1 659 ? -21.820 8.576 -22.309 1.00 93.44 659 SER A N 1
ATOM 5167 C CA . SER A 1 659 ? -22.850 8.574 -21.274 1.00 93.44 659 SER A CA 1
ATOM 5168 C C . SER A 1 659 ? -22.693 7.382 -20.347 1.00 93.44 659 SER A C 1
ATOM 5170 O O . SER A 1 659 ? -22.499 6.271 -20.825 1.00 93.44 659 SER A O 1
ATOM 5172 N N . TYR A 1 660 ? -22.890 7.624 -19.056 1.00 93.81 660 TYR A N 1
ATOM 5173 C CA . TYR A 1 660 ? -22.669 6.673 -17.976 1.00 93.81 660 TYR A CA 1
ATOM 5174 C C . TYR A 1 660 ? -23.917 6.565 -17.105 1.00 93.81 660 TYR A C 1
ATOM 5176 O O . TYR A 1 660 ? -24.563 7.571 -16.796 1.00 93.81 660 TYR A O 1
ATOM 5184 N N . THR A 1 661 ? -24.249 5.353 -16.688 1.00 93.31 661 THR A N 1
ATOM 5185 C CA . THR A 1 661 ? -25.296 5.076 -15.702 1.00 93.31 661 THR A CA 1
ATOM 5186 C C . THR A 1 661 ? -24.691 5.212 -14.313 1.00 93.31 661 THR A C 1
ATOM 5188 O O . THR A 1 661 ? -23.752 4.491 -14.009 1.00 93.31 661 THR A O 1
ATOM 5191 N N . ILE A 1 662 ? -25.199 6.122 -13.482 1.00 91.19 662 ILE A N 1
ATOM 5192 C CA . ILE A 1 662 ? -24.705 6.408 -12.131 1.00 91.19 662 ILE A CA 1
ATOM 5193 C C . ILE A 1 662 ? -25.770 6.015 -11.111 1.00 91.19 662 ILE A C 1
ATOM 5195 O O . ILE A 1 662 ? -26.878 6.550 -11.123 1.00 91.19 662 ILE A O 1
ATOM 5199 N N . GLU A 1 663 ? -25.412 5.126 -10.192 1.00 88.69 663 GLU A N 1
ATOM 5200 C CA . GLU A 1 663 ? -26.288 4.652 -9.125 1.00 88.69 663 GLU A CA 1
ATOM 5201 C C . GLU A 1 663 ? -25.551 4.674 -7.780 1.00 88.69 663 GLU A C 1
ATOM 5203 O O . GLU A 1 663 ? -24.346 4.444 -7.698 1.00 88.69 663 GLU A O 1
ATOM 5208 N N . LEU A 1 664 ? -26.285 4.941 -6.706 1.00 87.69 664 LEU A N 1
ATOM 5209 C CA . LEU A 1 664 ? -25.810 4.893 -5.332 1.00 87.69 664 LEU A CA 1
ATOM 5210 C C . LEU A 1 664 ? -26.434 3.653 -4.716 1.00 87.69 664 LEU A C 1
ATOM 5212 O O . LEU A 1 664 ? -27.657 3.543 -4.666 1.00 87.69 664 LEU A O 1
ATOM 5216 N N . VAL A 1 665 ? -25.602 2.721 -4.276 1.00 87.06 665 VAL A N 1
ATOM 5217 C CA . VAL A 1 665 ? -26.050 1.439 -3.736 1.00 87.06 665 VAL A CA 1
ATOM 5218 C C . VAL A 1 665 ? -25.601 1.279 -2.291 1.00 87.06 665 VAL A C 1
ATOM 5220 O O . VAL A 1 665 ? -24.588 1.846 -1.878 1.00 87.06 665 VAL A O 1
ATOM 5223 N N . VAL A 1 666 ? -26.349 0.481 -1.529 1.00 87.31 666 VAL A N 1
ATOM 5224 C CA . VAL A 1 666 ? -25.981 0.084 -0.166 1.00 87.31 666 VAL A CA 1
ATOM 5225 C C . VAL A 1 666 ? -25.444 -1.343 -0.201 1.00 87.31 666 VAL A C 1
ATOM 5227 O O . VAL A 1 666 ? -26.093 -2.238 -0.744 1.00 87.31 666 VAL A O 1
ATOM 5230 N N . LEU A 1 667 ? -24.269 -1.563 0.387 1.00 85.50 667 LEU A N 1
ATOM 5231 C CA . LEU A 1 667 ? -23.656 -2.878 0.532 1.00 85.50 667 LEU A CA 1
ATOM 5232 C C . LEU A 1 667 ? -23.859 -3.444 1.940 1.00 85.50 667 LEU A C 1
ATOM 5234 O O . LEU A 1 667 ? -23.512 -2.820 2.945 1.00 85.50 667 LEU A O 1
ATOM 5238 N N . TYR A 1 668 ? -24.329 -4.688 1.995 1.00 81.75 668 TYR A N 1
ATOM 5239 C CA . TYR A 1 668 ? -24.372 -5.507 3.202 1.00 81.75 668 TYR A CA 1
ATOM 5240 C C . TYR A 1 668 ? -23.721 -6.866 2.924 1.00 81.75 668 TYR A C 1
ATOM 5242 O O . TYR A 1 668 ? -24.156 -7.591 2.032 1.00 81.75 668 TYR A O 1
ATOM 5250 N N . ASN A 1 669 ? -22.650 -7.204 3.655 1.00 77.25 669 ASN A N 1
ATOM 5251 C CA . ASN A 1 669 ? -21.854 -8.427 3.450 1.00 77.25 669 ASN A CA 1
ATOM 5252 C C . ASN A 1 669 ? -21.471 -8.674 1.973 1.00 77.25 669 ASN A C 1
ATOM 5254 O O . ASN A 1 669 ? -21.558 -9.792 1.472 1.00 77.25 669 ASN A O 1
ATOM 5258 N N . GLY A 1 670 ? -21.100 -7.611 1.253 1.00 75.19 670 GLY A N 1
ATOM 5259 C CA . GLY A 1 670 ? -20.735 -7.678 -0.168 1.00 75.19 670 GLY A CA 1
ATOM 5260 C C . GLY A 1 670 ? -21.911 -7.798 -1.147 1.00 75.19 670 GLY A C 1
ATOM 5261 O O . GLY A 1 670 ? -21.681 -7.824 -2.351 1.00 75.19 670 GLY A O 1
ATOM 5262 N N . THR A 1 671 ? -23.159 -7.833 -0.667 1.00 80.94 671 THR A N 1
ATOM 5263 C CA . THR A 1 671 ? -24.367 -7.887 -1.506 1.00 80.94 671 THR A CA 1
ATOM 5264 C C . THR A 1 671 ? -25.042 -6.519 -1.574 1.00 80.94 671 THR A C 1
ATOM 5266 O O . THR A 1 671 ? -25.112 -5.805 -0.572 1.00 80.94 671 THR A O 1
ATOM 5269 N N . ILE A 1 672 ? -25.546 -6.156 -2.756 1.00 83.25 672 ILE A N 1
ATOM 5270 C CA . ILE A 1 672 ? -26.323 -4.930 -2.966 1.00 83.25 672 ILE A CA 1
ATOM 5271 C C . ILE A 1 672 ? -27.721 -5.116 -2.368 1.00 83.25 672 ILE A C 1
ATOM 5273 O O . ILE A 1 672 ? -28.419 -6.069 -2.707 1.00 83.25 672 ILE A O 1
ATOM 5277 N N . VAL A 1 673 ? -28.117 -4.204 -1.485 1.00 81.50 673 VAL A N 1
ATOM 5278 C CA . VAL A 1 673 ? -29.467 -4.124 -0.914 1.00 81.50 673 VAL A CA 1
ATOM 5279 C C . VAL A 1 673 ? -30.280 -3.116 -1.724 1.00 81.50 673 VAL A C 1
ATOM 5281 O O . VAL A 1 673 ? -29.747 -2.068 -2.093 1.00 81.50 673 VAL A O 1
ATOM 5284 N N . ASP A 1 674 ? -31.559 -3.413 -1.981 1.00 66.31 674 ASP A N 1
ATOM 5285 C CA . ASP A 1 674 ? -32.477 -2.496 -2.666 1.00 66.31 674 ASP A CA 1
ATOM 5286 C C . ASP A 1 674 ? -32.554 -1.160 -1.913 1.00 66.31 674 ASP A C 1
ATOM 5288 O O . ASP A 1 674 ? -33.172 -1.033 -0.853 1.00 66.31 674 ASP A O 1
ATOM 5292 N N . TYR A 1 675 ? -31.883 -0.161 -2.476 1.00 71.94 675 TYR A N 1
ATOM 5293 C CA . TYR A 1 675 ? -31.823 1.207 -1.993 1.00 71.94 675 TYR A CA 1
ATOM 5294 C C . TYR A 1 675 ? -32.054 2.130 -3.178 1.00 71.94 675 TYR A C 1
ATOM 5296 O O . TYR A 1 675 ? -31.364 2.052 -4.192 1.00 71.94 675 TYR A O 1
ATOM 5304 N N . THR A 1 676 ? -33.053 2.997 -3.063 1.00 63.16 676 THR A N 1
ATOM 5305 C CA . THR A 1 676 ? -33.385 3.969 -4.102 1.00 63.16 676 THR A CA 1
ATOM 5306 C C . THR A 1 676 ? -33.136 5.356 -3.535 1.00 63.16 676 THR A C 1
ATOM 5308 O O . THR A 1 676 ? -33.912 5.832 -2.710 1.00 63.16 676 THR A O 1
ATOM 5311 N N . SER A 1 677 ? -32.049 6.008 -3.953 1.00 65.75 677 SER A N 1
ATOM 5312 C CA . SER A 1 677 ? -31.852 7.427 -3.648 1.00 65.75 677 SER A CA 1
ATOM 5313 C C . SER A 1 677 ? -32.378 8.268 -4.805 1.00 65.75 677 SER A C 1
ATOM 5315 O O . SER A 1 677 ? -31.900 8.101 -5.926 1.00 65.75 677 SER A O 1
ATOM 5317 N N . PRO A 1 678 ? -33.298 9.215 -4.569 1.00 68.38 678 PRO A N 1
ATOM 5318 C CA . PRO A 1 678 ? -33.510 10.295 -5.516 1.00 68.38 678 PRO A CA 1
ATOM 5319 C C . PRO A 1 678 ? -32.234 11.146 -5.624 1.00 68.38 678 PRO A C 1
ATOM 5321 O O . PRO A 1 678 ? -31.441 11.244 -4.676 1.00 68.38 678 PRO A O 1
ATOM 5324 N N . TYR A 1 679 ? -32.032 11.739 -6.799 1.00 75.62 679 TYR A N 1
ATOM 5325 C CA . TYR A 1 679 ? -30.911 12.628 -7.091 1.00 75.62 679 TYR A CA 1
ATOM 5326 C C . TYR A 1 679 ? -31.403 14.015 -7.473 1.00 75.62 679 TYR A C 1
ATOM 5328 O O . TYR A 1 679 ? -32.516 14.189 -7.974 1.00 75.62 679 TYR A O 1
ATOM 5336 N N . VAL A 1 680 ? -30.526 15.001 -7.312 1.00 78.31 680 VAL A N 1
ATOM 5337 C CA . VAL A 1 680 ? -30.739 16.331 -7.878 1.00 78.31 680 VAL A CA 1
ATOM 5338 C C . VAL A 1 680 ? -30.336 16.306 -9.353 1.00 78.31 680 VAL A C 1
ATOM 5340 O O . VAL A 1 680 ? -29.174 16.059 -9.674 1.00 78.31 680 VAL A O 1
ATOM 5343 N N . ASN A 1 681 ? -31.287 16.571 -10.255 1.00 83.56 681 ASN A N 1
ATOM 5344 C CA . ASN A 1 681 ? -30.983 16.763 -11.675 1.00 83.56 681 ASN A CA 1
ATOM 5345 C C . ASN A 1 681 ? -30.091 17.998 -11.842 1.00 83.56 681 ASN A C 1
ATOM 5347 O O . ASN A 1 681 ? -30.420 19.078 -11.346 1.00 83.56 681 ASN A O 1
ATOM 5351 N N . THR A 1 682 ? -28.983 17.856 -12.563 1.00 83.06 682 THR A N 1
ATOM 5352 C CA . THR A 1 682 ? -28.024 18.941 -12.792 1.00 83.06 682 THR A CA 1
ATOM 5353 C C . THR A 1 682 ? -27.570 18.945 -14.245 1.00 83.06 682 THR A C 1
ATOM 5355 O O . THR A 1 682 ? -27.371 17.905 -14.865 1.00 83.06 682 THR A O 1
ATOM 5358 N N . SER A 1 683 ? -27.420 20.128 -14.831 1.00 86.31 683 SER A N 1
ATOM 5359 C CA . SER A 1 683 ? -26.981 20.271 -16.220 1.00 86.31 683 SER A CA 1
ATOM 5360 C C . SER A 1 683 ? -26.146 21.528 -16.398 1.00 86.31 683 SER A C 1
ATOM 5362 O O . SER A 1 683 ? -26.405 22.547 -15.760 1.00 86.31 683 SER A O 1
ATOM 5364 N N . SER A 1 684 ? -25.181 21.471 -17.307 1.00 87.31 684 SER A N 1
ATOM 5365 C CA . SER A 1 684 ? -24.352 22.595 -17.735 1.00 87.31 684 SER A CA 1
ATOM 5366 C C . SER A 1 684 ? -24.015 22.462 -19.225 1.00 87.31 684 SER A C 1
ATOM 5368 O O . SER A 1 684 ? -24.439 21.517 -19.885 1.00 87.31 684 SER A O 1
ATOM 5370 N N . ALA A 1 685 ? -23.203 23.376 -19.761 1.00 86.00 685 ALA A N 1
ATOM 5371 C CA . ALA A 1 685 ? -22.652 23.228 -21.111 1.00 86.00 685 ALA A CA 1
ATOM 5372 C C . ALA A 1 685 ? -21.685 22.029 -21.255 1.00 86.00 685 ALA A C 1
ATOM 5374 O O . ALA A 1 685 ? -21.416 21.608 -22.374 1.00 86.00 685 ALA A O 1
ATOM 5375 N N . ASN A 1 686 ? -21.167 21.486 -20.144 1.00 87.50 686 ASN A N 1
ATOM 5376 C CA . ASN A 1 686 ? -20.189 20.393 -20.139 1.00 87.50 686 ASN A CA 1
ATOM 5377 C C . ASN A 1 686 ? -20.820 19.013 -19.903 1.00 87.50 686 ASN A C 1
ATOM 5379 O O . ASN A 1 686 ? -20.205 18.004 -20.235 1.00 87.50 686 ASN A O 1
ATOM 5383 N N . PHE A 1 687 ? -22.003 18.940 -19.287 1.00 94.12 687 PHE A N 1
ATOM 5384 C CA . PHE A 1 687 ? -22.643 17.666 -18.954 1.00 94.12 687 PHE A CA 1
ATOM 5385 C C . PHE A 1 687 ? -24.143 17.816 -18.679 1.00 94.12 687 PHE A C 1
ATOM 5387 O O . PHE A 1 687 ? -24.620 18.894 -18.324 1.00 94.12 687 PHE A O 1
ATOM 5394 N N . VAL A 1 688 ? -24.871 16.705 -18.760 1.00 94.25 688 VAL A N 1
ATOM 5395 C CA . VAL A 1 688 ? -26.265 16.577 -18.318 1.00 94.25 688 VAL A CA 1
ATOM 5396 C C . VAL A 1 688 ? -26.381 15.352 -17.420 1.00 94.25 688 VAL A C 1
ATOM 5398 O O . VAL A 1 688 ? -26.018 14.255 -17.838 1.00 94.25 688 VAL A O 1
ATOM 5401 N N . PHE A 1 689 ? -26.897 15.525 -16.206 1.00 93.06 689 PHE A N 1
ATOM 5402 C CA . PHE A 1 689 ? -27.224 14.447 -15.282 1.00 93.06 689 PHE A CA 1
ATOM 5403 C C . PHE A 1 689 ? -28.723 14.438 -14.973 1.00 93.06 689 PHE A C 1
ATOM 5405 O O . PHE A 1 689 ? -29.261 15.369 -14.370 1.00 93.06 689 PHE A O 1
ATOM 5412 N N . SER A 1 690 ? -29.405 13.379 -15.405 1.00 90.12 690 SER A N 1
ATOM 5413 C CA . SER A 1 690 ? -30.831 13.168 -15.138 1.00 90.12 690 SER A CA 1
ATOM 5414 C C . SER A 1 690 ? -31.181 11.688 -15.237 1.00 90.12 690 SER A C 1
ATOM 5416 O O . SER A 1 690 ? -30.590 10.988 -16.058 1.00 90.12 690 SER A O 1
ATOM 5418 N N . ASN A 1 691 ? -32.148 11.216 -14.442 1.00 85.69 691 ASN A N 1
ATOM 5419 C CA . ASN A 1 691 ? -32.618 9.820 -14.461 1.00 85.69 691 ASN A CA 1
ATOM 5420 C C . ASN A 1 691 ? -31.468 8.796 -14.380 1.00 85.69 691 ASN A C 1
ATOM 5422 O O . ASN A 1 691 ? -31.386 7.887 -15.204 1.00 85.69 691 ASN A O 1
ATOM 5426 N N . ASN A 1 692 ? -30.549 8.981 -13.427 1.00 88.25 692 ASN A N 1
ATOM 5427 C CA . ASN A 1 692 ? -29.369 8.129 -13.216 1.00 88.25 692 ASN A CA 1
ATOM 5428 C C . ASN A 1 692 ? -28.398 8.084 -14.405 1.00 88.25 692 ASN A C 1
ATOM 5430 O O . ASN A 1 692 ? -27.542 7.211 -14.460 1.00 88.25 692 ASN A O 1
ATOM 5434 N N . LYS A 1 693 ? -28.496 9.008 -15.365 1.00 92.12 693 LYS A N 1
ATOM 5435 C CA . LYS A 1 693 ? -27.626 9.044 -16.540 1.00 92.12 693 LYS A CA 1
ATOM 5436 C C . LYS A 1 693 ? -26.823 10.335 -16.573 1.00 92.12 693 LYS A C 1
ATOM 5438 O O . LYS A 1 693 ? -27.401 11.415 -16.690 1.00 92.12 693 LYS A O 1
ATOM 5443 N N . LEU A 1 694 ? -25.499 10.214 -16.511 1.00 94.69 694 LEU A N 1
ATOM 5444 C CA . LEU A 1 694 ? -24.542 11.299 -16.717 1.00 94.69 694 LEU A CA 1
ATOM 5445 C C . LEU A 1 694 ? -24.053 11.268 -18.165 1.00 94.69 694 LEU A C 1
ATOM 5447 O O . LEU A 1 694 ? -23.374 10.333 -18.563 1.00 94.69 694 LEU A O 1
ATOM 5451 N N . SER A 1 695 ? -24.369 12.291 -18.949 1.00 94.31 695 SER A N 1
ATOM 5452 C CA . SER A 1 695 ? -23.843 12.480 -20.307 1.00 94.31 695 SER A CA 1
ATOM 5453 C C . SER A 1 695 ? -22.818 13.608 -20.285 1.00 94.31 695 SER A C 1
ATOM 5455 O O . SER A 1 695 ? -23.172 14.726 -19.915 1.00 94.31 695 SER A O 1
ATOM 5457 N N . ILE A 1 696 ? -21.567 13.337 -20.658 1.00 94.62 696 ILE A N 1
ATOM 5458 C CA . ILE A 1 696 ? -20.488 14.336 -20.668 1.00 94.62 696 ILE A CA 1
ATOM 5459 C C . ILE A 1 696 ? -20.299 14.824 -22.107 1.00 94.62 696 ILE A C 1
ATOM 5461 O O . ILE A 1 696 ? -20.052 14.023 -23.006 1.00 94.62 696 ILE A O 1
ATOM 5465 N N . ASP A 1 697 ? -20.404 16.131 -22.351 1.00 92.00 697 ASP A N 1
ATOM 5466 C CA . ASP A 1 697 ? -20.259 16.688 -23.699 1.00 92.00 697 ASP A CA 1
ATOM 5467 C C . ASP A 1 697 ? -18.831 16.479 -24.224 1.00 92.00 697 ASP A C 1
ATOM 5469 O O . ASP A 1 697 ? -17.851 16.625 -23.497 1.00 92.00 697 ASP A O 1
ATOM 5473 N N . LYS A 1 698 ? -18.682 16.186 -25.519 1.00 88.88 698 LYS A N 1
ATOM 5474 C CA . LYS A 1 698 ? -17.366 16.003 -26.157 1.00 88.88 698 LYS A CA 1
ATOM 5475 C C . LYS A 1 698 ? -16.454 17.237 -26.074 1.00 88.88 698 LYS A C 1
ATOM 5477 O O . LYS A 1 698 ? -15.249 17.105 -26.250 1.00 88.88 698 LYS A O 1
ATOM 5482 N N . LYS A 1 699 ? -17.018 18.431 -25.864 1.00 86.81 699 LYS A N 1
ATOM 5483 C CA . LYS A 1 699 ? -16.307 19.706 -25.690 1.00 86.81 699 LYS A CA 1
ATOM 5484 C C . LYS A 1 699 ? -16.060 20.053 -24.222 1.00 86.81 699 LYS A C 1
ATOM 5486 O O . LYS A 1 699 ? -15.505 21.116 -23.955 1.00 86.81 699 LYS A O 1
ATOM 5491 N N . ALA A 1 700 ? -16.474 19.199 -23.285 1.00 89.00 700 ALA A N 1
ATOM 5492 C CA . ALA A 1 700 ? -16.221 19.417 -21.872 1.00 89.00 700 ALA A CA 1
ATOM 5493 C C . ALA A 1 700 ? -14.717 19.587 -21.621 1.00 89.00 700 ALA A C 1
ATOM 5495 O O . ALA A 1 700 ? -13.881 18.871 -22.191 1.00 89.00 700 ALA A O 1
ATOM 5496 N N . LEU A 1 701 ? -14.382 20.566 -20.780 1.00 86.75 701 LEU A N 1
ATOM 5497 C CA . LEU A 1 701 ? -12.999 20.875 -20.448 1.00 86.75 701 LEU A CA 1
ATOM 5498 C C . LEU A 1 701 ? -12.388 19.713 -19.659 1.00 86.75 701 LEU A C 1
ATOM 5500 O O . LEU A 1 701 ? -12.902 19.323 -18.612 1.00 86.75 701 LEU A O 1
ATOM 5504 N N . ILE A 1 702 ? -11.271 19.181 -20.150 1.00 88.69 702 ILE A N 1
ATOM 5505 C CA . ILE A 1 702 ? -10.528 18.124 -19.462 1.00 88.69 702 ILE A CA 1
ATOM 5506 C C . ILE A 1 702 ? -10.053 18.652 -18.108 1.00 88.69 702 ILE A C 1
ATOM 5508 O O . ILE A 1 702 ? -9.435 19.717 -18.036 1.00 88.69 702 ILE A O 1
ATOM 5512 N N . GLY A 1 703 ? -10.363 17.903 -17.051 1.00 85.56 703 GLY A N 1
ATOM 5513 C CA . GLY A 1 703 ? -10.098 18.276 -15.665 1.00 85.56 703 GLY A CA 1
ATOM 5514 C C . GLY A 1 703 ? -11.197 19.037 -14.949 1.00 85.56 703 GLY A C 1
ATOM 5515 O O . GLY A 1 703 ? -11.052 19.309 -13.761 1.00 85.56 703 GLY A O 1
ATOM 5516 N N . TYR A 1 704 ? -12.294 19.347 -15.634 1.00 88.56 704 TYR A N 1
ATOM 5517 C CA . TYR A 1 704 ? -13.484 19.886 -14.993 1.00 88.56 704 TYR A CA 1
ATOM 5518 C C . TYR A 1 704 ? -14.106 18.844 -14.052 1.00 88.56 704 TYR A C 1
ATOM 5520 O O . TYR A 1 704 ? -14.286 17.691 -14.442 1.00 88.56 704 TYR A O 1
ATOM 5528 N N . ASP A 1 705 ? -14.445 19.251 -12.829 1.00 93.00 705 ASP A N 1
ATOM 5529 C CA . ASP A 1 705 ? -15.082 18.388 -11.834 1.00 93.00 705 ASP A CA 1
ATOM 5530 C C . ASP A 1 705 ? -16.608 18.534 -11.898 1.00 93.00 705 ASP A C 1
ATOM 5532 O O . ASP A 1 705 ? -17.155 19.631 -11.776 1.00 93.00 705 ASP A O 1
ATOM 5536 N N . ILE A 1 706 ? -17.297 17.410 -12.071 1.00 92.19 706 ILE A N 1
ATOM 5537 C CA . ILE A 1 706 ? -18.754 17.296 -12.031 1.00 92.19 706 ILE A CA 1
ATOM 5538 C C . ILE A 1 706 ? -19.138 16.662 -10.696 1.00 92.19 706 ILE A C 1
ATOM 5540 O O . ILE A 1 706 ? -18.739 15.533 -10.424 1.00 92.19 706 ILE A O 1
ATOM 5544 N N . THR A 1 707 ? -19.936 17.351 -9.883 1.00 90.94 707 THR A N 1
ATOM 5545 C CA . THR A 1 707 ? -20.393 16.822 -8.589 1.00 90.94 707 THR A CA 1
ATOM 5546 C C . THR A 1 707 ? -21.840 16.346 -8.673 1.00 90.94 707 THR A C 1
ATOM 5548 O O . THR A 1 707 ? -22.731 17.113 -9.041 1.00 90.94 707 THR A O 1
ATOM 5551 N N . ILE A 1 708 ? -22.082 15.087 -8.308 1.00 88.19 708 ILE A N 1
ATOM 5552 C CA . ILE A 1 708 ? -23.414 14.481 -8.220 1.00 88.19 708 ILE A CA 1
ATOM 5553 C C . ILE A 1 708 ? -23.824 14.377 -6.749 1.00 88.19 708 ILE A C 1
ATOM 5555 O O . ILE A 1 708 ? -23.087 13.832 -5.923 1.00 88.19 708 ILE A O 1
ATOM 5559 N N . TYR A 1 709 ? -25.022 14.885 -6.446 1.00 82.75 709 TYR A N 1
ATOM 5560 C CA . TYR A 1 709 ? -25.583 14.954 -5.097 1.00 82.75 709 TYR A CA 1
ATOM 5561 C C . TYR A 1 709 ? -26.745 13.963 -4.932 1.00 82.75 709 TYR A C 1
ATOM 5563 O O . TYR A 1 709 ? -27.791 14.136 -5.573 1.00 82.75 709 TYR A O 1
ATOM 5571 N N . PRO A 1 710 ? -26.604 12.942 -4.070 1.00 81.38 710 PRO A N 1
ATOM 5572 C CA . PRO A 1 710 ? -27.733 12.125 -3.642 1.00 81.38 710 PRO A CA 1
ATOM 5573 C C . PRO A 1 710 ? -28.534 12.854 -2.550 1.00 81.38 710 PRO A C 1
ATOM 5575 O O . PRO A 1 710 ? -27.965 13.414 -1.614 1.00 81.38 710 PRO A O 1
ATOM 5578 N N . THR A 1 711 ? -29.867 12.845 -2.641 1.00 72.00 711 THR A N 1
ATOM 5579 C CA . THR A 1 711 ? -30.736 13.581 -1.701 1.00 72.00 711 THR A CA 1
ATOM 5580 C C . THR A 1 711 ? -30.729 12.985 -0.289 1.00 72.00 711 THR A C 1
ATOM 5582 O O . THR A 1 711 ? -30.813 13.724 0.686 1.00 72.00 711 THR A O 1
ATOM 5585 N N . LEU A 1 712 ? -30.606 11.659 -0.166 1.00 69.31 712 LEU A N 1
ATOM 5586 C CA . LEU A 1 712 ? -30.670 10.937 1.115 1.00 69.31 712 LEU A CA 1
ATOM 5587 C C . LEU A 1 712 ? -29.296 10.736 1.786 1.00 69.31 712 LEU A C 1
ATOM 5589 O O . LEU A 1 712 ? -29.222 10.155 2.869 1.00 69.31 712 LEU A O 1
ATOM 5593 N N . ALA A 1 713 ? -28.212 11.190 1.151 1.00 73.44 713 ALA A N 1
ATOM 5594 C CA . ALA A 1 713 ? -26.845 11.094 1.670 1.00 73.44 713 ALA A CA 1
ATOM 5595 C C . ALA A 1 713 ? -25.975 12.274 1.183 1.00 73.44 713 ALA A C 1
ATOM 5597 O O . ALA A 1 713 ? -24.951 12.051 0.537 1.00 73.44 713 ALA A O 1
ATOM 5598 N N . PRO A 1 714 ? -26.361 13.533 1.462 1.00 69.56 714 PRO A N 1
ATOM 5599 C CA . PRO A 1 714 ? -25.752 14.720 0.847 1.00 69.56 714 PRO A CA 1
ATOM 5600 C C . PRO A 1 714 ? -24.238 14.854 1.093 1.00 69.56 714 PRO A C 1
ATOM 5602 O O . PRO A 1 714 ? -23.536 15.447 0.275 1.00 69.56 714 PRO A O 1
ATOM 5605 N N . ASP A 1 715 ? -23.726 14.253 2.171 1.00 75.00 715 ASP A N 1
ATOM 5606 C CA . ASP A 1 715 ? -22.299 14.233 2.520 1.00 75.00 715 ASP A CA 1
ATOM 5607 C C . ASP A 1 715 ? -21.479 13.196 1.721 1.00 75.00 715 ASP A C 1
ATOM 5609 O O . ASP A 1 715 ? -20.250 13.196 1.782 1.00 75.00 715 ASP A O 1
ATOM 5613 N N . TYR A 1 716 ? -22.131 12.294 0.980 1.00 85.75 716 TYR A N 1
ATOM 5614 C CA . TYR A 1 716 ? -21.492 11.237 0.190 1.00 85.75 716 TYR A CA 1
ATOM 5615 C C . TYR A 1 716 ? -21.610 11.523 -1.312 1.00 85.75 716 TYR A C 1
ATOM 5617 O O . TYR A 1 716 ? -22.202 10.760 -2.071 1.00 85.75 716 TYR A O 1
ATOM 5625 N N . LEU A 1 717 ? -21.072 12.668 -1.735 1.00 89.12 717 LEU A N 1
ATOM 5626 C CA . LEU A 1 717 ? -21.069 13.123 -3.130 1.00 89.12 717 LEU A CA 1
ATOM 5627 C C . LEU A 1 717 ? -20.182 12.258 -4.037 1.00 89.12 717 LEU A C 1
ATOM 5629 O O . LEU A 1 717 ? -19.218 11.662 -3.564 1.00 89.12 717 LEU A O 1
ATOM 5633 N N . LEU A 1 718 ? -20.479 12.224 -5.338 1.00 91.06 718 LEU A N 1
ATOM 5634 C CA . LEU A 1 718 ? -19.568 11.705 -6.367 1.00 91.06 718 LEU A CA 1
ATOM 5635 C C . LEU A 1 718 ? -18.967 12.869 -7.144 1.00 91.06 718 LEU A C 1
ATOM 5637 O O . LEU A 1 718 ? -19.708 13.650 -7.738 1.00 91.06 718 LEU A O 1
ATOM 5641 N N . THR A 1 719 ? -17.642 12.936 -7.203 1.00 94.06 719 THR A N 1
ATOM 5642 C CA . THR A 1 719 ? -16.922 13.850 -8.088 1.00 94.06 719 THR A CA 1
ATOM 5643 C C . THR A 1 719 ? -16.404 13.097 -9.307 1.00 94.06 719 THR A C 1
ATOM 5645 O O . THR A 1 719 ? -15.493 12.275 -9.207 1.00 94.06 719 THR A O 1
ATOM 5648 N N . VAL A 1 720 ? -16.958 13.405 -10.474 1.00 93.00 720 VAL A N 1
ATOM 5649 C CA . VAL A 1 720 ? -16.493 12.914 -11.770 1.00 93.00 720 VAL A CA 1
ATOM 5650 C C . VAL A 1 720 ? -15.593 13.964 -12.409 1.00 93.00 720 VAL A C 1
ATOM 5652 O O . VAL A 1 720 ? -16.066 15.004 -12.861 1.00 93.00 720 VAL A O 1
ATOM 5655 N N . GLN A 1 721 ? -14.293 13.694 -12.471 1.00 92.12 721 GLN A N 1
ATOM 5656 C CA . GLN A 1 721 ? -13.356 14.507 -13.232 1.00 92.12 721 GLN A CA 1
ATOM 5657 C C . GLN A 1 721 ? -13.434 14.133 -14.715 1.00 92.12 721 GLN A C 1
ATOM 5659 O O . GLN A 1 721 ? -13.245 12.976 -15.095 1.00 92.12 721 GLN A O 1
ATOM 5664 N N . VAL A 1 722 ? -13.685 15.122 -15.567 1.00 91.00 722 VAL A N 1
ATOM 5665 C CA . VAL A 1 722 ? -13.755 14.935 -17.017 1.00 91.00 722 VAL A CA 1
ATOM 5666 C C . VAL A 1 722 ? -12.386 14.506 -17.558 1.00 91.00 722 VAL A C 1
ATOM 5668 O O . VAL A 1 722 ? -11.399 15.240 -17.460 1.00 91.00 722 VAL A O 1
ATOM 5671 N N . GLY A 1 723 ? -12.331 13.303 -18.124 1.00 87.88 723 GLY A N 1
ATOM 5672 C CA . GLY A 1 723 ? -11.155 12.687 -18.731 1.00 87.88 723 GLY A CA 1
ATOM 5673 C C . GLY A 1 723 ? -11.084 12.865 -20.249 1.00 87.88 723 GLY A C 1
ATOM 5674 O O . GLY A 1 723 ? -12.049 13.255 -20.910 1.00 87.88 723 GLY A O 1
ATOM 5675 N N . TYR A 1 724 ? -9.911 12.564 -20.802 1.00 85.75 724 TYR A N 1
ATOM 5676 C CA . TYR A 1 724 ? -9.625 12.632 -22.234 1.00 85.75 724 TYR A CA 1
ATOM 5677 C C . TYR A 1 724 ? -10.299 11.488 -23.016 1.00 85.75 724 TYR A C 1
ATOM 5679 O O . TYR A 1 724 ? -10.367 10.361 -22.535 1.00 85.75 724 TYR A O 1
ATOM 5687 N N . ASP A 1 725 ? -10.764 11.764 -24.238 1.00 77.94 725 ASP A N 1
ATOM 5688 C CA . ASP A 1 725 ? -11.549 10.856 -25.093 1.00 77.94 725 ASP A CA 1
ATOM 5689 C C . ASP A 1 725 ? -10.693 9.930 -25.987 1.00 77.94 725 ASP A C 1
ATOM 5691 O O . ASP A 1 725 ? -11.136 9.486 -27.044 1.00 77.94 725 ASP A O 1
ATOM 5695 N N . ASN A 1 726 ? -9.443 9.660 -25.587 1.00 71.00 726 ASN A N 1
ATOM 5696 C CA . ASN A 1 726 ? -8.504 8.721 -26.224 1.00 71.00 726 ASN A CA 1
ATOM 5697 C C . ASN A 1 726 ? -8.281 8.916 -27.745 1.00 71.00 726 ASN A C 1
ATOM 5699 O O . ASN A 1 726 ? -7.891 7.997 -28.463 1.00 71.00 726 ASN A O 1
ATOM 5703 N N . LYS A 1 727 ? -8.447 10.132 -28.277 1.00 80.94 727 LYS A N 1
ATOM 5704 C CA . LYS A 1 727 ? -8.189 10.431 -29.703 1.00 80.94 727 LYS A CA 1
ATOM 5705 C C . LYS A 1 727 ? -6.716 10.704 -30.028 1.00 80.94 727 LYS A C 1
ATOM 5707 O O . LYS A 1 727 ? -6.408 11.380 -31.011 1.00 80.94 727 LYS A O 1
ATOM 5712 N N . PHE A 1 728 ? -5.795 10.223 -29.192 1.00 89.38 728 PHE A N 1
ATOM 5713 C CA . PHE A 1 728 ? -4.364 10.445 -29.377 1.00 89.38 728 PHE A CA 1
ATOM 5714 C C . PHE A 1 728 ? -3.829 9.564 -30.509 1.00 89.38 728 PHE A C 1
ATOM 5716 O O . PHE A 1 728 ? -4.029 8.352 -30.524 1.00 89.38 728 PHE A O 1
ATOM 5723 N N . SER A 1 729 ? -3.087 10.160 -31.438 1.00 91.12 729 SER A N 1
ATOM 5724 C CA . SER A 1 729 ? -2.389 9.419 -32.493 1.00 91.12 729 SER A CA 1
ATOM 5725 C C . SER A 1 729 ? -0.952 9.898 -32.632 1.00 91.12 729 SER A C 1
ATOM 5727 O O . SER A 1 729 ? -0.651 11.066 -32.395 1.00 91.12 729 SER A O 1
ATOM 5729 N N . TRP A 1 730 ? -0.044 8.992 -32.999 1.00 94.75 730 TRP A N 1
ATOM 5730 C CA . TRP A 1 730 ? 1.364 9.330 -33.183 1.00 94.75 730 TRP A CA 1
ATOM 5731 C C . TRP A 1 730 ? 2.063 8.440 -34.210 1.00 94.75 730 TRP A C 1
ATOM 5733 O O . TRP A 1 730 ? 1.689 7.284 -34.441 1.00 94.75 730 TRP A O 1
ATOM 5743 N N . SER A 1 731 ? 3.102 8.994 -34.823 1.00 94.75 731 SER A N 1
ATOM 5744 C CA . SER A 1 731 ? 3.866 8.383 -35.904 1.00 94.75 731 SER A CA 1
ATOM 5745 C C . SER A 1 731 ? 5.361 8.644 -35.752 1.00 94.75 731 SER A C 1
ATOM 5747 O O . SER A 1 731 ? 5.780 9.633 -35.151 1.00 94.75 731 SER A O 1
ATOM 5749 N N . VAL A 1 732 ? 6.164 7.768 -36.357 1.00 95.25 732 VAL A N 1
ATOM 5750 C CA . VAL A 1 732 ? 7.604 7.959 -36.546 1.00 95.25 732 VAL A CA 1
ATOM 5751 C C . VAL A 1 732 ? 7.902 7.976 -38.042 1.00 95.25 732 VAL A C 1
ATOM 5753 O O . VAL A 1 732 ? 7.503 7.064 -38.764 1.00 95.25 732 VAL A O 1
ATOM 5756 N N . SER A 1 733 ? 8.591 9.014 -38.505 1.00 94.69 733 SER A N 1
ATOM 5757 C CA . SER A 1 733 ? 9.153 9.079 -39.854 1.00 94.69 733 SER A CA 1
ATOM 5758 C C . SER A 1 733 ? 10.639 8.759 -39.779 1.00 94.69 733 SER A C 1
ATOM 5760 O O . SER A 1 733 ? 11.363 9.392 -39.017 1.00 94.69 733 SER A O 1
ATOM 5762 N N . ASN A 1 734 ? 11.096 7.771 -40.549 1.00 95.12 734 ASN A N 1
ATOM 5763 C CA . ASN A 1 734 ? 12.484 7.307 -40.560 1.00 95.12 734 ASN A CA 1
ATOM 5764 C C . ASN A 1 734 ? 13.168 7.691 -41.879 1.00 95.12 734 ASN A C 1
ATOM 5766 O O . ASN A 1 734 ? 13.367 6.839 -42.742 1.00 95.12 734 ASN A O 1
ATOM 5770 N N . SER A 1 735 ? 13.492 8.975 -42.034 1.00 92.69 735 SER A N 1
ATOM 5771 C CA . SER A 1 735 ? 14.050 9.551 -43.270 1.00 92.69 735 SER A CA 1
ATOM 5772 C C . SER A 1 735 ? 15.468 10.087 -43.020 1.00 92.69 735 SER A C 1
ATOM 5774 O O . SER A 1 735 ? 16.173 9.550 -42.161 1.00 92.69 735 SER A O 1
ATOM 5776 N N . ASP A 1 736 ? 15.920 11.125 -43.738 1.00 92.44 736 ASP A N 1
ATOM 5777 C CA . ASP A 1 736 ? 17.212 11.778 -43.457 1.00 92.44 736 ASP A CA 1
ATOM 5778 C C . ASP A 1 736 ? 17.300 12.284 -42.016 1.00 92.44 736 ASP A C 1
ATOM 5780 O O . ASP A 1 736 ? 18.334 12.131 -41.371 1.00 92.44 736 ASP A O 1
ATOM 5784 N N . VAL A 1 737 ? 16.172 12.765 -41.495 1.00 94.88 737 VAL A N 1
ATOM 5785 C CA . VAL A 1 737 ? 15.934 13.044 -40.080 1.00 94.88 737 VAL A CA 1
ATOM 5786 C C . VAL A 1 737 ? 14.876 12.066 -39.571 1.00 94.88 737 VAL A C 1
ATOM 5788 O O . VAL A 1 737 ? 13.903 11.772 -40.276 1.00 94.88 737 VAL A O 1
ATOM 5791 N N . VAL A 1 738 ? 15.074 11.527 -38.368 1.00 95.88 738 VAL A N 1
ATOM 5792 C CA . VAL A 1 738 ? 14.093 10.657 -37.715 1.00 95.88 738 VAL A CA 1
ATOM 5793 C C . VAL A 1 738 ? 13.222 11.484 -36.787 1.00 95.88 738 VAL A C 1
ATOM 5795 O O . VAL A 1 738 ? 13.687 11.968 -35.759 1.00 95.88 738 VAL A O 1
ATOM 5798 N N . THR A 1 739 ? 11.949 11.616 -37.145 1.00 96.62 739 THR A N 1
ATOM 5799 C CA . THR A 1 739 ? 11.022 12.545 -36.493 1.00 96.62 739 THR A CA 1
ATOM 5800 C C . THR A 1 739 ? 9.860 11.794 -35.864 1.00 96.62 739 THR A C 1
ATOM 5802 O O . THR A 1 739 ? 9.183 11.005 -36.525 1.00 96.62 739 THR A O 1
ATOM 5805 N N . LEU A 1 740 ? 9.602 12.070 -34.589 1.00 96.75 740 LEU A N 1
ATOM 5806 C CA . LEU A 1 740 ? 8.359 11.708 -33.917 1.00 96.75 740 LEU A CA 1
ATOM 5807 C C . LEU A 1 740 ? 7.319 12.800 -34.159 1.00 96.75 740 LEU A C 1
ATOM 5809 O O . LEU A 1 740 ? 7.653 13.983 -34.169 1.00 96.75 740 LEU A O 1
ATOM 5813 N N . SER A 1 741 ? 6.060 12.428 -34.354 1.00 95.31 741 SER A N 1
ATOM 5814 C CA . SER A 1 741 ? 4.950 13.378 -34.493 1.00 95.31 741 SER A CA 1
ATOM 5815 C C . SER A 1 741 ? 3.708 12.837 -33.808 1.00 95.31 741 SER A C 1
ATOM 5817 O O . SER A 1 741 ? 3.473 11.629 -33.834 1.00 95.31 741 SER A O 1
ATOM 5819 N N . TRP A 1 742 ? 2.918 13.715 -33.199 1.00 94.19 742 TRP A N 1
ATOM 5820 C CA . TRP A 1 742 ? 1.706 13.336 -32.477 1.00 94.19 742 TRP A CA 1
ATOM 5821 C C . TRP A 1 742 ? 0.583 14.350 -32.673 1.00 94.19 742 TRP A C 1
ATOM 5823 O O . TRP A 1 742 ? 0.816 15.550 -32.810 1.00 94.19 742 TRP A O 1
ATOM 5833 N N . ASN A 1 743 ? -0.648 13.846 -32.653 1.00 91.62 743 ASN A N 1
ATOM 5834 C CA . ASN A 1 743 ? -1.873 14.623 -32.649 1.00 91.62 743 ASN A CA 1
ATOM 5835 C C . ASN A 1 743 ? -2.683 14.274 -31.395 1.00 91.62 743 ASN A C 1
ATOM 5837 O O . ASN A 1 743 ? -3.140 13.141 -31.231 1.00 91.62 743 ASN A O 1
ATOM 5841 N N . VAL A 1 744 ? -2.839 15.269 -30.523 1.00 87.62 744 VAL A N 1
ATOM 5842 C CA . VAL A 1 744 ? -3.581 15.180 -29.257 1.00 87.62 744 VAL A CA 1
ATOM 5843 C C . VAL A 1 744 ? -5.027 15.666 -29.420 1.00 87.62 744 VAL A C 1
ATOM 5845 O O . VAL A 1 744 ? -5.830 15.499 -28.518 1.00 87.62 744 VAL A O 1
ATOM 5848 N N . ASN A 1 745 ? -5.378 16.274 -30.562 1.00 83.88 745 ASN A N 1
ATOM 5849 C CA . ASN A 1 745 ? -6.682 16.905 -30.807 1.00 83.88 745 ASN A CA 1
ATOM 5850 C C . ASN A 1 745 ? -7.132 17.887 -29.702 1.00 83.88 745 ASN A C 1
ATOM 5852 O O . ASN A 1 745 ? -8.314 18.190 -29.597 1.00 83.88 745 ASN A O 1
ATOM 5856 N N . GLU A 1 746 ? -6.187 18.389 -28.904 1.00 83.31 746 GLU A N 1
ATOM 5857 C CA . GLU A 1 746 ? -6.377 19.295 -27.775 1.00 83.31 746 GLU A CA 1
ATOM 5858 C C . GLU A 1 746 ? -5.091 20.088 -27.526 1.00 83.31 746 GLU A C 1
ATOM 5860 O O . GLU A 1 746 ? -3.995 19.671 -27.925 1.00 83.31 746 GLU A O 1
ATOM 5865 N N . THR A 1 747 ? -5.213 21.215 -26.826 1.00 85.31 747 THR A N 1
ATOM 5866 C CA . THR A 1 747 ? -4.051 21.891 -26.237 1.00 85.31 747 THR A CA 1
ATOM 5867 C C . THR A 1 747 ? -3.489 21.004 -25.128 1.00 85.31 747 THR A C 1
ATOM 5869 O O . THR A 1 747 ? -4.221 20.595 -24.233 1.00 85.31 747 THR A O 1
ATOM 5872 N N . PHE A 1 748 ? -2.196 20.693 -25.180 1.00 91.44 748 PHE A N 1
ATOM 5873 C CA . PHE A 1 748 ? -1.531 19.827 -24.208 1.00 91.44 748 PHE A CA 1
ATOM 5874 C C . PHE A 1 748 ? -0.312 20.525 -23.611 1.00 91.44 748 PHE A C 1
ATOM 5876 O O . PHE A 1 748 ? 0.334 21.345 -24.264 1.00 91.44 748 PHE A O 1
ATOM 5883 N N . ASP A 1 749 ? 0.034 20.153 -22.383 1.00 93.75 749 ASP A N 1
ATOM 5884 C CA . ASP A 1 749 ? 1.166 20.729 -21.665 1.00 93.75 749 ASP A CA 1
ATOM 5885 C C . ASP A 1 749 ? 2.469 20.037 -22.057 1.00 93.75 749 ASP A C 1
ATOM 5887 O O . ASP A 1 749 ? 3.479 20.690 -22.312 1.00 93.75 749 ASP A O 1
ATOM 5891 N N . ARG A 1 750 ? 2.474 18.697 -22.076 1.00 94.75 750 ARG A N 1
ATOM 5892 C CA . ARG A 1 750 ? 3.652 17.886 -22.425 1.00 94.75 750 ARG A CA 1
ATOM 5893 C C . ARG A 1 750 ? 3.303 16.451 -22.813 1.00 94.75 750 ARG A C 1
ATOM 5895 O O . ARG A 1 750 ? 2.374 15.852 -22.279 1.00 94.75 750 ARG A O 1
ATOM 5902 N N . ILE A 1 751 ? 4.125 15.886 -23.688 1.00 95.31 751 ILE A N 1
ATOM 5903 C CA . ILE A 1 751 ? 4.177 14.472 -24.053 1.00 95.31 751 ILE A CA 1
ATOM 5904 C C . ILE A 1 751 ? 5.409 13.851 -23.415 1.00 95.31 751 ILE A C 1
ATOM 5906 O O . ILE A 1 751 ? 6.525 14.325 -23.637 1.00 95.31 751 ILE A O 1
ATOM 5910 N N . ASN A 1 752 ? 5.209 12.776 -22.658 1.00 97.06 752 ASN A N 1
ATOM 5911 C CA . ASN A 1 752 ? 6.284 12.014 -22.042 1.00 97.06 752 ASN A CA 1
ATOM 5912 C C . ASN A 1 752 ? 6.478 10.704 -22.802 1.00 97.06 752 ASN A C 1
ATOM 5914 O O . ASN A 1 752 ? 5.533 9.931 -22.970 1.00 97.06 752 ASN A O 1
ATOM 5918 N N . PHE A 1 753 ? 7.703 10.424 -23.231 1.00 97.06 753 PHE A N 1
ATOM 5919 C CA . PHE A 1 753 ? 8.038 9.200 -23.956 1.00 97.06 753 PHE A CA 1
ATOM 5920 C C . PHE A 1 753 ? 9.440 8.709 -23.601 1.00 97.06 753 PHE A C 1
ATOM 5922 O O . PHE A 1 753 ? 10.281 9.463 -23.110 1.00 97.06 753 PHE A O 1
ATOM 5929 N N . THR A 1 754 ? 9.683 7.431 -23.861 1.00 97.94 754 THR A N 1
ATOM 5930 C CA . THR A 1 754 ? 10.968 6.777 -23.641 1.00 97.94 754 THR A CA 1
ATOM 5931 C C . THR A 1 754 ? 11.499 6.212 -24.949 1.00 97.94 754 THR A C 1
ATOM 5933 O O . THR A 1 754 ? 10.779 5.531 -25.678 1.00 97.94 754 THR A O 1
ATOM 5936 N N . ILE A 1 755 ? 12.768 6.492 -25.236 1.00 97.75 755 ILE A N 1
ATOM 5937 C CA . ILE A 1 755 ? 13.535 5.898 -26.331 1.00 97.75 755 ILE A CA 1
ATOM 5938 C C . ILE A 1 755 ? 14.459 4.846 -25.722 1.00 97.75 755 ILE A C 1
ATOM 5940 O O . ILE A 1 755 ? 15.288 5.183 -24.883 1.00 97.75 755 ILE A O 1
ATOM 5944 N N . THR A 1 756 ? 14.355 3.594 -26.156 1.00 97.62 756 THR A N 1
ATOM 5945 C CA . THR A 1 756 ? 15.187 2.490 -25.666 1.00 97.62 756 THR A CA 1
ATOM 5946 C C . THR A 1 756 ? 15.917 1.823 -26.819 1.00 97.62 756 THR A C 1
ATOM 5948 O O . THR A 1 756 ? 15.312 1.407 -27.810 1.00 97.62 756 THR A O 1
ATOM 5951 N N . ASN A 1 757 ? 17.235 1.713 -26.686 1.00 95.62 757 ASN A N 1
ATOM 5952 C CA . ASN A 1 757 ? 18.104 1.051 -27.647 1.00 95.62 757 ASN A CA 1
ATOM 5953 C C . ASN A 1 757 ? 19.360 0.501 -26.955 1.00 95.62 757 ASN A C 1
ATOM 5955 O O . ASN A 1 757 ? 19.488 0.546 -25.734 1.00 95.62 757 ASN A O 1
ATOM 5959 N N . LYS A 1 758 ? 20.309 -0.022 -27.739 1.00 92.94 758 LYS A N 1
ATOM 5960 C CA . LYS A 1 758 ? 21.549 -0.604 -27.203 1.00 92.94 758 LYS A CA 1
ATOM 5961 C C . LYS A 1 758 ? 22.449 0.386 -26.440 1.00 92.94 758 LYS A C 1
ATOM 5963 O O . LYS A 1 758 ? 23.316 -0.062 -25.703 1.00 92.94 758 LYS A O 1
ATOM 5968 N N . ASN A 1 759 ? 22.288 1.699 -26.644 1.00 91.69 759 ASN A N 1
ATOM 5969 C CA . ASN A 1 759 ? 23.056 2.728 -25.938 1.00 91.69 759 ASN A CA 1
ATOM 5970 C C . ASN A 1 759 ? 22.431 3.073 -24.574 1.00 91.69 759 ASN A C 1
ATOM 5972 O O . ASN A 1 759 ? 23.074 3.750 -23.777 1.00 91.69 759 ASN A O 1
ATOM 5976 N N . GLY A 1 760 ? 21.196 2.633 -24.305 1.00 92.44 760 GLY A N 1
ATOM 5977 C CA . GLY A 1 760 ? 20.483 2.890 -23.057 1.00 92.44 760 GLY A CA 1
ATOM 5978 C C . GLY A 1 760 ? 19.023 3.293 -23.265 1.00 92.44 760 GLY A C 1
ATOM 5979 O O . GLY A 1 760 ? 18.430 3.077 -24.326 1.00 92.44 760 GLY A O 1
ATOM 5980 N N . SER A 1 761 ? 18.440 3.873 -22.215 1.00 96.62 761 SER A N 1
ATOM 5981 C CA . SER A 1 761 ? 17.056 4.347 -22.184 1.00 96.62 761 SER A CA 1
ATOM 5982 C C . SER A 1 761 ? 17.010 5.841 -21.865 1.00 96.62 761 SER A C 1
ATOM 5984 O O . SER A 1 761 ? 17.618 6.284 -20.892 1.00 96.62 761 SER A O 1
ATOM 5986 N N . TYR A 1 762 ? 16.288 6.615 -22.673 1.00 96.06 762 TYR A N 1
ATOM 5987 C CA . TYR A 1 762 ? 16.160 8.068 -22.555 1.00 96.06 762 TYR A CA 1
ATOM 5988 C C . TYR A 1 762 ? 14.693 8.430 -22.337 1.00 96.06 762 TYR A C 1
ATOM 5990 O O . TYR A 1 762 ? 13.876 8.230 -23.235 1.00 96.06 762 TYR A O 1
ATOM 5998 N N . THR A 1 763 ? 14.351 8.981 -21.173 1.00 96.88 763 THR A N 1
ATOM 5999 C CA . THR A 1 763 ? 12.998 9.481 -20.883 1.00 96.88 763 THR A CA 1
ATOM 6000 C C . THR A 1 763 ? 12.953 10.984 -21.115 1.00 96.88 763 THR A C 1
ATOM 6002 O O . THR A 1 763 ? 13.739 11.732 -20.538 1.00 96.88 763 THR A O 1
ATOM 6005 N N . LEU A 1 764 ? 12.044 11.426 -21.982 1.00 96.50 764 LEU A N 1
ATOM 6006 C CA . LEU A 1 764 ? 11.960 12.800 -22.461 1.00 96.50 764 LEU A CA 1
ATOM 6007 C C . LEU A 1 764 ? 10.543 13.346 -22.285 1.00 96.50 764 LEU A C 1
ATOM 6009 O O . LEU A 1 764 ? 9.563 12.605 -22.362 1.00 96.50 764 LEU A O 1
ATOM 6013 N N . SER A 1 765 ? 10.458 14.662 -22.090 1.00 96.81 765 SER A N 1
ATOM 6014 C CA . SER A 1 765 ? 9.208 15.414 -21.977 1.00 96.81 765 SER A CA 1
ATOM 6015 C C . SER A 1 765 ? 9.219 16.586 -22.959 1.00 96.81 765 SER A C 1
ATOM 6017 O O . SER A 1 765 ? 10.210 17.322 -23.020 1.00 96.81 765 SER A O 1
ATOM 6019 N N . LYS A 1 766 ? 8.170 16.731 -23.780 1.00 96.06 766 LYS A N 1
ATOM 6020 C CA . LYS A 1 766 ? 8.113 17.723 -24.870 1.00 96.06 766 LYS A CA 1
ATOM 6021 C C . LYS A 1 766 ? 6.750 18.402 -24.992 1.00 96.06 766 LYS A C 1
ATOM 6023 O O . LYS A 1 766 ? 5.730 17.728 -25.006 1.00 96.06 766 LYS A O 1
ATOM 6028 N N . SER A 1 767 ? 6.759 19.719 -25.188 1.00 94.44 767 SER A N 1
ATOM 6029 C CA . SER A 1 767 ? 5.568 20.578 -25.358 1.00 94.44 767 SER A CA 1
ATOM 6030 C C . SER A 1 767 ? 5.402 21.080 -26.802 1.00 94.44 767 SER A C 1
ATOM 6032 O O . SER A 1 767 ? 4.954 22.191 -27.048 1.00 94.44 767 SER A O 1
ATOM 6034 N N . ILE A 1 768 ? 5.850 20.284 -27.771 1.00 93.06 768 ILE A N 1
ATOM 6035 C CA . ILE A 1 768 ? 5.832 20.570 -29.219 1.00 93.06 768 ILE A CA 1
ATOM 6036 C C . ILE A 1 768 ? 5.103 19.432 -29.932 1.00 93.06 768 ILE A C 1
ATOM 6038 O O . ILE A 1 768 ? 4.910 18.399 -29.314 1.00 93.06 768 ILE A O 1
ATOM 6042 N N . THR A 1 769 ? 4.691 19.572 -31.193 1.00 92.00 769 THR A N 1
ATOM 6043 C CA . THR A 1 769 ? 3.921 18.537 -31.928 1.00 92.00 769 THR A CA 1
ATOM 6044 C C . THR A 1 769 ? 4.782 17.537 -32.706 1.00 92.00 769 THR A C 1
ATOM 6046 O O . THR A 1 769 ? 4.298 16.483 -33.125 1.00 92.00 769 THR A O 1
ATOM 6049 N N . SER A 1 770 ? 6.064 17.853 -32.905 1.00 94.62 770 SER A N 1
ATOM 6050 C CA . SER A 1 770 ? 7.039 16.970 -33.544 1.00 94.62 770 SER A CA 1
ATOM 6051 C C . SER A 1 770 ? 8.426 17.131 -32.928 1.00 94.62 770 SER A C 1
ATOM 6053 O O . SER A 1 770 ? 8.747 18.197 -32.406 1.00 94.62 770 SER A O 1
ATOM 6055 N N . PHE A 1 771 ? 9.245 16.078 -32.955 1.00 96.75 771 PHE A N 1
ATOM 6056 C CA . PHE A 1 771 ? 10.577 16.083 -32.347 1.00 96.75 771 PHE A CA 1
ATOM 6057 C C . PHE A 1 771 ? 11.572 15.217 -33.131 1.00 96.75 771 PHE A C 1
ATOM 6059 O O . PHE A 1 771 ? 11.295 14.049 -33.405 1.00 96.75 771 PHE A O 1
ATOM 6066 N N . ASP A 1 772 ? 12.729 15.793 -33.466 1.00 96.81 772 ASP A N 1
ATOM 6067 C CA . ASP A 1 772 ? 13.864 15.091 -34.077 1.00 96.81 772 ASP A CA 1
ATOM 6068 C C . ASP A 1 772 ? 14.596 14.246 -33.025 1.00 96.81 772 ASP A C 1
ATOM 6070 O O . ASP A 1 772 ? 15.074 14.761 -32.012 1.00 96.81 772 ASP A O 1
ATOM 6074 N N . ILE A 1 773 ? 14.680 12.941 -33.278 1.00 96.38 773 ILE A N 1
ATOM 6075 C CA . ILE A 1 773 ? 15.341 11.965 -32.410 1.00 96.38 773 ILE A CA 1
ATOM 6076 C C . ILE A 1 773 ? 16.607 11.360 -33.028 1.00 96.38 773 ILE A C 1
ATOM 6078 O O . ILE A 1 773 ? 17.148 10.397 -32.488 1.00 96.38 773 ILE A O 1
ATOM 6082 N N . THR A 1 774 ? 17.096 11.894 -34.147 1.00 95.12 774 THR A N 1
ATOM 6083 C CA . THR A 1 774 ? 18.205 11.310 -34.921 1.00 95.12 774 THR A CA 1
ATOM 6084 C C . THR A 1 774 ? 19.461 11.108 -34.072 1.00 95.12 774 THR A C 1
ATOM 6086 O O . THR A 1 774 ? 20.103 10.064 -34.169 1.00 95.12 774 THR A O 1
ATOM 6089 N N . SER A 1 775 ? 19.781 12.056 -33.186 1.00 94.75 775 SER A N 1
ATOM 6090 C CA . SER A 1 775 ? 20.941 11.987 -32.283 1.00 94.75 775 SER A CA 1
ATOM 6091 C C . SER A 1 775 ? 20.830 10.915 -31.192 1.00 94.75 775 SER A C 1
ATOM 6093 O O . SER A 1 775 ? 21.845 10.531 -30.613 1.00 94.75 775 SER A O 1
ATOM 6095 N N . TYR A 1 776 ? 19.625 10.406 -30.923 1.00 95.25 776 TYR A N 1
ATOM 6096 C CA . TYR A 1 776 ? 19.383 9.341 -29.948 1.00 95.25 776 TYR A CA 1
ATOM 6097 C C . TYR A 1 776 ? 19.494 7.941 -30.566 1.00 95.25 776 TYR A C 1
ATOM 6099 O O . TYR A 1 776 ? 19.470 6.948 -29.835 1.00 95.25 776 TYR A O 1
ATOM 6107 N N . LEU A 1 777 ? 19.609 7.835 -31.896 1.00 95.06 777 LEU A N 1
ATOM 6108 C CA . LEU A 1 777 ? 19.748 6.553 -32.582 1.00 95.06 777 LEU A CA 1
ATOM 6109 C C . LEU A 1 777 ? 21.204 6.061 -32.570 1.00 95.06 777 LEU A C 1
ATOM 6111 O O . LEU A 1 777 ? 22.129 6.832 -32.831 1.00 95.06 777 LEU A O 1
ATOM 6115 N N . PRO A 1 778 ? 21.441 4.759 -32.334 1.00 94.38 778 PRO A N 1
ATOM 6116 C CA . PRO A 1 778 ? 22.774 4.190 -32.451 1.00 94.38 778 PRO A CA 1
ATOM 6117 C C . PRO A 1 778 ? 23.322 4.240 -33.881 1.00 94.38 778 PRO A C 1
ATOM 6119 O O . PRO A 1 778 ? 22.608 4.014 -34.853 1.00 94.38 778 PRO A O 1
ATOM 6122 N N . THR A 1 779 ? 24.637 4.396 -34.014 1.00 91.38 779 THR A N 1
ATOM 6123 C CA . THR A 1 779 ? 25.351 4.374 -35.305 1.00 91.38 779 THR A CA 1
ATOM 6124 C C . THR A 1 779 ? 25.704 2.957 -35.789 1.00 91.38 779 THR A C 1
ATOM 6126 O O . THR A 1 779 ? 26.606 2.780 -36.611 1.00 91.38 779 THR A O 1
ATOM 6129 N N . SER A 1 780 ? 24.991 1.934 -35.302 1.00 92.88 780 SER A N 1
ATOM 6130 C CA . SER A 1 780 ? 25.151 0.525 -35.689 1.00 92.88 780 SER A CA 1
ATOM 6131 C C . SER A 1 780 ? 23.815 -0.138 -36.014 1.00 92.88 780 SER A C 1
ATOM 6133 O O . SER A 1 780 ? 22.754 0.359 -35.635 1.00 92.88 780 SER A O 1
ATOM 6135 N N . LEU A 1 781 ? 23.893 -1.334 -36.605 1.00 91.50 781 LEU A N 1
ATOM 6136 C CA . LEU A 1 781 ? 22.749 -2.220 -36.816 1.00 91.50 781 LEU A CA 1
ATOM 6137 C C . LEU A 1 781 ? 21.940 -2.446 -35.529 1.00 91.50 781 LEU A C 1
ATOM 6139 O O . LEU A 1 781 ? 22.484 -2.405 -34.420 1.00 91.50 781 LEU A O 1
ATOM 6143 N N . GLY A 1 782 ? 20.642 -2.678 -35.714 1.00 91.81 782 GLY A N 1
ATOM 6144 C CA . GLY A 1 782 ? 19.661 -2.890 -34.656 1.00 91.81 782 GLY A CA 1
ATOM 6145 C C . GLY A 1 782 ? 18.432 -1.999 -34.823 1.00 91.81 782 GLY A C 1
ATOM 6146 O O . GLY A 1 782 ? 18.281 -1.279 -35.815 1.00 91.81 782 GLY A O 1
ATOM 6147 N N . SER A 1 783 ? 17.563 -2.046 -33.823 1.00 94.31 783 SER A N 1
ATOM 6148 C CA . SER A 1 783 ? 16.350 -1.240 -33.754 1.00 94.31 783 SER A CA 1
ATOM 6149 C C . SER A 1 783 ? 16.282 -0.443 -32.458 1.00 94.31 783 SER A C 1
ATOM 6151 O O . SER A 1 783 ? 16.797 -0.867 -31.423 1.00 94.31 783 SER A O 1
ATOM 6153 N N . THR A 1 784 ? 15.600 0.692 -32.521 1.00 96.62 784 THR A N 1
ATOM 6154 C CA . THR A 1 784 ? 15.257 1.534 -31.380 1.00 96.62 784 THR A CA 1
ATOM 6155 C C . THR A 1 784 ? 13.752 1.468 -31.163 1.00 96.62 784 THR A C 1
ATOM 6157 O O . THR A 1 784 ? 12.979 1.638 -32.107 1.00 96.62 784 THR A O 1
ATOM 6160 N N . THR A 1 785 ? 13.336 1.226 -29.924 1.00 97.56 785 THR A N 1
ATOM 6161 C CA . THR A 1 785 ? 11.926 1.215 -29.525 1.00 97.56 785 THR A CA 1
ATOM 6162 C C . THR A 1 785 ? 11.582 2.539 -28.861 1.00 97.56 785 THR A C 1
ATOM 6164 O O . THR A 1 785 ? 12.299 3.004 -27.980 1.00 97.56 785 THR A O 1
ATOM 6167 N N . ILE A 1 786 ? 10.476 3.142 -29.276 1.00 97.19 786 ILE A N 1
ATOM 6168 C CA . ILE A 1 786 ? 9.912 4.350 -28.691 1.00 97.19 786 ILE A CA 1
ATOM 6169 C C . ILE A 1 786 ? 8.586 3.973 -28.037 1.00 97.19 786 ILE A C 1
ATOM 6171 O O . ILE A 1 786 ? 7.702 3.407 -28.686 1.00 97.19 786 ILE A O 1
ATOM 6175 N N . LYS A 1 787 ? 8.443 4.295 -26.754 1.00 96.56 787 LYS A N 1
ATOM 6176 C CA . LYS A 1 787 ? 7.232 4.071 -25.967 1.00 96.56 787 LYS A CA 1
ATOM 6177 C C . LYS A 1 787 ? 6.677 5.410 -25.506 1.00 96.56 787 LYS A C 1
ATOM 6179 O O . LYS A 1 787 ? 7.387 6.184 -24.871 1.00 96.56 787 LYS A O 1
ATOM 6184 N N . LEU A 1 788 ? 5.404 5.670 -25.787 1.00 95.69 788 LEU A N 1
ATOM 6185 C CA . LEU A 1 788 ? 4.682 6.752 -25.126 1.00 95.69 788 LEU A CA 1
ATOM 6186 C C . LEU A 1 788 ? 4.417 6.355 -23.669 1.00 95.69 788 LEU A C 1
ATOM 6188 O O . LEU A 1 788 ? 3.906 5.262 -23.416 1.00 95.69 788 LEU A O 1
ATOM 6192 N N . ASN A 1 789 ? 4.744 7.240 -22.732 1.00 96.06 789 ASN A N 1
ATOM 6193 C CA . ASN A 1 789 ? 4.515 7.024 -21.305 1.00 96.06 789 ASN A CA 1
ATOM 6194 C C . ASN A 1 789 ? 3.224 7.696 -20.852 1.00 96.06 789 ASN A C 1
ATOM 6196 O O . ASN A 1 789 ? 2.389 7.052 -20.225 1.00 96.06 789 ASN A O 1
ATOM 6200 N N . SER A 1 790 ? 3.057 8.979 -21.174 1.00 95.00 790 SER A N 1
ATOM 6201 C CA . SER A 1 790 ? 1.869 9.738 -20.798 1.00 95.00 790 SER A CA 1
ATOM 6202 C C . SER A 1 790 ? 1.716 11.022 -21.605 1.00 95.00 790 SER A C 1
ATOM 6204 O O . SER A 1 790 ? 2.669 11.524 -22.208 1.00 95.00 790 SER A O 1
ATOM 6206 N N . VAL A 1 791 ? 0.502 11.560 -21.582 1.00 93.19 791 VAL A N 1
ATOM 6207 C CA . VAL A 1 791 ? 0.146 12.877 -22.114 1.00 93.19 791 VAL A CA 1
ATOM 6208 C C . VAL A 1 791 ? -0.382 13.721 -20.963 1.00 93.19 791 VAL A C 1
ATOM 6210 O O . VAL A 1 791 ? -1.173 13.232 -20.162 1.00 93.19 791 VAL A O 1
ATOM 6213 N N . VAL A 1 792 ? 0.063 14.971 -20.856 1.00 93.25 792 VAL A N 1
ATOM 6214 C CA . VAL A 1 792 ? -0.412 15.907 -19.830 1.00 93.25 792 VAL A CA 1
ATOM 6215 C C . VAL A 1 792 ? -1.245 16.994 -20.494 1.00 93.25 792 VAL A C 1
ATOM 6217 O O . VAL A 1 792 ? -0.745 17.669 -21.394 1.00 93.25 792 VAL A O 1
ATOM 6220 N N . ILE A 1 793 ? -2.499 17.140 -20.070 1.00 91.06 793 ILE A N 1
ATOM 6221 C CA . ILE A 1 793 ? -3.455 18.139 -20.566 1.00 91.06 793 ILE A CA 1
ATOM 6222 C C . ILE A 1 793 ? -4.061 18.843 -19.353 1.00 91.06 793 ILE A C 1
ATOM 6224 O O . ILE A 1 793 ? -4.570 18.171 -18.455 1.00 91.06 793 ILE A O 1
ATOM 6228 N N . ASN A 1 794 ? -4.018 20.177 -19.322 1.00 88.56 794 ASN A N 1
ATOM 6229 C CA . ASN A 1 794 ? -4.527 21.000 -18.218 1.00 88.56 794 ASN A CA 1
ATOM 6230 C C . ASN A 1 794 ? -3.999 20.565 -16.832 1.00 88.56 794 ASN A C 1
ATOM 6232 O O . ASN A 1 794 ? -4.733 20.546 -15.847 1.00 88.56 794 ASN A O 1
ATOM 6236 N N . GLY A 1 795 ? -2.732 20.155 -16.750 1.00 88.12 795 GLY A N 1
ATOM 6237 C CA . GLY A 1 795 ? -2.085 19.662 -15.531 1.00 88.12 795 GLY A CA 1
ATOM 6238 C C . GLY A 1 795 ? -2.403 18.207 -15.162 1.00 88.12 795 GLY A C 1
ATOM 6239 O O . GLY A 1 795 ? -1.789 17.675 -14.237 1.00 88.12 795 GLY A O 1
ATOM 6240 N N . ILE A 1 796 ? -3.299 17.531 -15.888 1.00 89.00 796 ILE A N 1
ATOM 6241 C CA . ILE A 1 796 ? -3.711 16.147 -15.616 1.00 89.00 796 ILE A CA 1
ATOM 6242 C C . ILE A 1 796 ? -2.913 15.184 -16.479 1.00 89.00 796 ILE A C 1
ATOM 6244 O O . ILE A 1 796 ? -2.793 15.365 -17.688 1.00 89.00 796 ILE A O 1
ATOM 6248 N N . THR A 1 797 ? -2.377 14.137 -15.851 1.00 92.19 797 THR A N 1
ATOM 6249 C CA . THR A 1 797 ? -1.551 13.129 -16.522 1.00 92.19 797 THR A CA 1
ATOM 6250 C C . THR A 1 797 ? -2.385 11.918 -16.927 1.00 92.19 797 THR A C 1
ATOM 6252 O O . THR A 1 797 ? -2.890 11.194 -16.075 1.00 92.19 797 THR A O 1
ATOM 6255 N N . PHE A 1 798 ? -2.455 11.658 -18.229 1.00 91.12 798 PHE A N 1
ATOM 6256 C CA . PHE A 1 798 ? -3.058 10.468 -18.821 1.00 91.12 798 PHE A CA 1
ATOM 6257 C C . PHE A 1 798 ? -1.961 9.459 -19.144 1.00 91.12 798 PHE A C 1
ATOM 6259 O O . PHE A 1 798 ? -1.160 9.674 -20.056 1.00 91.12 798 PHE A O 1
ATOM 6266 N N . ASN A 1 799 ? -1.886 8.379 -18.368 1.00 93.06 799 ASN A N 1
ATOM 6267 C CA . ASN A 1 799 ? -0.878 7.334 -18.547 1.00 93.06 799 ASN A CA 1
ATOM 6268 C C . ASN A 1 799 ? -1.248 6.397 -19.700 1.00 93.06 799 ASN A C 1
ATOM 6270 O O . ASN A 1 799 ? -2.410 6.027 -19.862 1.00 93.06 799 ASN A O 1
ATOM 6274 N N . ASN A 1 800 ? -0.249 5.991 -20.483 1.00 92.50 800 ASN A N 1
ATOM 6275 C CA . ASN A 1 800 ? -0.436 5.034 -21.566 1.00 92.50 800 ASN A CA 1
ATOM 6276 C C . ASN A 1 800 ? -0.717 3.625 -21.008 1.00 92.50 800 ASN A C 1
ATOM 6278 O O . ASN A 1 800 ? -0.031 3.180 -20.087 1.00 92.50 800 ASN A O 1
ATOM 6282 N N . GLY A 1 801 ? -1.685 2.921 -21.592 1.00 86.88 801 GLY A N 1
ATOM 6283 C CA . GLY A 1 801 ? -2.217 1.644 -21.105 1.00 86.88 801 GLY A CA 1
ATOM 6284 C C . GLY A 1 801 ? -3.473 1.778 -20.235 1.00 86.88 801 GLY A C 1
ATOM 6285 O O . GLY A 1 801 ? -3.856 0.809 -19.590 1.00 86.88 801 GLY A O 1
ATOM 6286 N N . THR A 1 802 ? -4.097 2.959 -20.205 1.00 88.06 802 THR A N 1
ATOM 6287 C CA . THR A 1 802 ? -5.380 3.211 -19.525 1.00 88.06 802 THR A CA 1
ATOM 6288 C C . THR A 1 802 ? -6.502 3.373 -20.549 1.00 88.06 802 THR A C 1
ATOM 6290 O O . THR A 1 802 ? -6.228 3.600 -21.729 1.00 88.06 802 THR A O 1
ATOM 6293 N N . ASP A 1 803 ? -7.763 3.337 -20.115 1.00 77.38 803 ASP A N 1
ATOM 6294 C CA . ASP A 1 803 ? -8.917 3.565 -21.006 1.00 77.38 803 ASP A CA 1
ATOM 6295 C C . ASP A 1 803 ? -8.888 4.953 -21.678 1.00 77.38 803 ASP A C 1
ATOM 6297 O O . ASP A 1 803 ? -9.435 5.149 -22.762 1.00 77.38 803 ASP A O 1
ATOM 6301 N N . PHE A 1 804 ? -8.172 5.906 -21.072 1.00 82.50 804 PHE A N 1
ATOM 6302 C CA . PHE A 1 804 ? -8.005 7.273 -21.569 1.00 82.50 804 PHE A CA 1
ATOM 6303 C C . PHE A 1 804 ? -6.889 7.426 -22.607 1.00 82.50 804 PHE A C 1
ATOM 6305 O O . PHE A 1 804 ? -6.900 8.377 -23.388 1.00 82.50 804 PHE A O 1
ATOM 6312 N N . LEU A 1 805 ? -5.888 6.544 -22.584 1.00 86.69 805 LEU A N 1
ATOM 6313 C CA . LEU A 1 805 ? -4.739 6.583 -23.483 1.00 86.69 805 LEU A CA 1
ATOM 6314 C C . LEU A 1 805 ? -4.153 5.181 -23.604 1.00 86.69 805 LEU A C 1
ATOM 6316 O O . LEU A 1 805 ? -3.520 4.687 -22.671 1.00 86.69 805 LEU A O 1
ATOM 6320 N N . ASN A 1 806 ? -4.305 4.560 -24.770 1.00 89.88 806 ASN A N 1
ATOM 6321 C CA . ASN A 1 806 ? -3.746 3.235 -25.019 1.00 89.88 806 ASN A CA 1
ATOM 6322 C C . ASN A 1 806 ? -3.216 3.115 -26.450 1.00 89.88 806 ASN A C 1
ATOM 6324 O O . ASN A 1 806 ? -3.958 2.831 -27.389 1.00 89.88 806 ASN A O 1
ATOM 6328 N N . VAL A 1 807 ? -1.915 3.348 -26.620 1.00 91.25 807 VAL A N 1
ATOM 6329 C CA . VAL A 1 807 ? -1.238 3.272 -27.918 1.00 91.25 807 VAL A CA 1
ATOM 6330 C C . VAL A 1 807 ? -0.008 2.376 -27.874 1.00 91.25 807 VAL A C 1
ATOM 6332 O O . VAL A 1 807 ? 0.761 2.354 -26.908 1.00 91.25 807 VAL A O 1
ATOM 6335 N N . SER A 1 808 ? 0.211 1.662 -28.979 1.00 94.06 808 SER A N 1
ATOM 6336 C CA . SER A 1 808 ? 1.353 0.767 -29.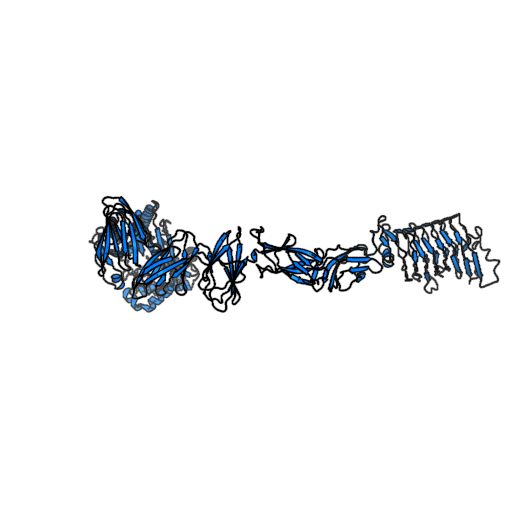134 1.00 94.06 808 SER A CA 1
ATOM 6337 C C . SER A 1 808 ? 2.673 1.537 -29.183 1.00 94.06 808 SER A C 1
ATOM 6339 O O . SER A 1 808 ? 2.745 2.663 -29.682 1.00 94.06 808 SER A O 1
ATOM 6341 N N . SER A 1 809 ? 3.749 0.878 -28.748 1.00 95.94 809 SER A N 1
ATOM 6342 C CA . SER A 1 809 ? 5.111 1.356 -29.008 1.00 95.94 809 SER A CA 1
ATOM 6343 C C . SER A 1 809 ? 5.403 1.367 -30.515 1.00 95.94 809 SER A C 1
ATOM 6345 O O . SER A 1 809 ? 4.760 0.651 -31.291 1.00 95.94 809 SER A O 1
ATOM 6347 N N . LYS A 1 810 ? 6.370 2.183 -30.939 1.00 95.38 810 LYS A N 1
ATOM 6348 C CA . LYS A 1 810 ? 6.882 2.214 -32.317 1.00 95.38 810 LYS A CA 1
ATOM 6349 C C . LYS A 1 810 ? 8.332 1.758 -32.325 1.00 95.38 810 LYS A C 1
ATOM 6351 O O . LYS A 1 810 ? 9.078 2.050 -31.397 1.00 95.38 810 LYS A O 1
ATOM 6356 N N . THR A 1 811 ? 8.738 1.082 -33.389 1.00 95.06 811 THR A N 1
ATOM 6357 C CA . THR A 1 811 ? 10.117 0.626 -33.568 1.00 95.06 811 THR A CA 1
ATOM 6358 C C . THR A 1 811 ? 10.670 1.215 -34.851 1.00 95.06 811 THR A C 1
ATOM 6360 O O . THR A 1 811 ? 9.991 1.233 -35.876 1.00 95.06 811 THR A O 1
ATOM 6363 N N . VAL A 1 812 ? 11.906 1.698 -34.790 1.00 95.38 812 VAL A N 1
ATOM 6364 C CA . VAL A 1 812 ? 12.622 2.261 -35.930 1.00 95.38 812 VAL A CA 1
ATOM 6365 C C . VAL A 1 812 ? 13.953 1.538 -36.103 1.00 95.38 812 VAL A C 1
ATOM 6367 O O . VAL A 1 812 ? 14.642 1.253 -35.123 1.00 95.38 812 VAL A O 1
ATOM 6370 N N . ASN A 1 813 ? 14.314 1.195 -37.339 1.00 95.56 813 ASN A N 1
ATOM 6371 C CA . ASN A 1 813 ? 15.642 0.659 -37.626 1.00 95.56 813 ASN A CA 1
ATOM 6372 C C . ASN A 1 813 ? 16.665 1.799 -37.513 1.00 95.56 813 ASN A C 1
ATOM 6374 O O . ASN A 1 813 ? 16.452 2.894 -38.033 1.00 95.56 813 ASN A O 1
ATOM 6378 N N . ASN A 1 814 ? 17.765 1.539 -36.807 1.00 95.50 814 ASN A N 1
ATOM 6379 C CA . ASN A 1 814 ? 18.743 2.567 -36.454 1.00 95.50 814 ASN A CA 1
ATOM 6380 C C . ASN A 1 814 ? 19.384 3.221 -37.689 1.00 95.50 814 ASN A C 1
ATOM 6382 O O . ASN A 1 814 ? 19.639 4.426 -37.702 1.00 95.50 814 ASN A O 1
ATOM 6386 N N . LEU A 1 815 ? 19.643 2.427 -38.731 1.00 95.75 815 LEU A N 1
ATOM 6387 C CA . LEU A 1 815 ? 20.455 2.837 -39.876 1.00 95.75 815 LEU A CA 1
ATOM 6388 C C . LEU A 1 815 ? 19.673 2.964 -41.185 1.00 95.75 815 LEU A C 1
ATOM 6390 O O . LEU A 1 815 ? 20.068 3.761 -42.036 1.00 95.75 815 LEU A O 1
ATOM 6394 N N . PHE A 1 816 ? 18.592 2.206 -41.349 1.00 96.88 816 PHE A N 1
ATOM 6395 C CA . PHE A 1 816 ? 17.876 2.041 -42.619 1.00 96.88 816 PHE A CA 1
ATOM 6396 C C . PHE A 1 816 ? 16.372 2.248 -42.435 1.00 96.88 816 PHE A C 1
ATOM 6398 O O . PHE A 1 816 ? 15.901 2.272 -41.301 1.00 96.88 816 PHE A O 1
ATOM 6405 N N . ALA A 1 817 ? 15.598 2.364 -43.519 1.00 95.31 817 ALA A N 1
ATOM 6406 C CA . ALA A 1 817 ? 14.143 2.535 -43.427 1.00 95.31 817 ALA A CA 1
ATOM 6407 C C . ALA A 1 817 ? 13.456 1.317 -42.781 1.00 95.31 817 ALA A C 1
ATOM 6409 O O . ALA A 1 817 ? 12.450 1.461 -42.088 1.00 95.31 817 ALA A O 1
ATOM 6410 N N . GLY A 1 818 ? 14.028 0.126 -42.974 1.00 94.69 818 GLY A N 1
ATOM 6411 C CA . GLY A 1 818 ? 13.532 -1.149 -42.467 1.00 94.69 818 GLY A CA 1
ATOM 6412 C C . GLY A 1 818 ? 14.365 -2.320 -42.994 1.00 94.69 818 GLY A C 1
ATOM 6413 O O . GLY A 1 818 ? 15.458 -2.117 -43.525 1.00 94.69 818 GLY A O 1
ATOM 6414 N N . GLY A 1 819 ? 13.839 -3.538 -42.851 1.00 93.88 819 GLY A N 1
ATOM 6415 C CA . GLY A 1 819 ? 14.495 -4.776 -43.283 1.00 93.88 819 GLY A CA 1
ATOM 6416 C C . GLY A 1 819 ? 15.502 -5.340 -42.274 1.00 93.88 819 GLY A C 1
ATOM 6417 O O . GLY A 1 819 ? 15.908 -4.660 -41.328 1.00 93.88 819 GLY A O 1
ATOM 6418 N N . SER A 1 820 ? 15.892 -6.601 -42.477 1.00 94.00 820 SER A N 1
ATOM 6419 C CA . SER A 1 820 ? 16.855 -7.334 -41.642 1.00 94.00 820 SER A CA 1
ATOM 6420 C C . SER A 1 820 ? 18.211 -7.541 -42.321 1.00 94.00 820 SER A C 1
ATOM 6422 O O . SER A 1 820 ? 19.116 -8.091 -41.701 1.00 94.00 820 SER A O 1
ATOM 6424 N N . GLY A 1 821 ? 18.366 -7.090 -43.570 1.00 95.25 821 GLY A N 1
ATOM 6425 C CA . GLY A 1 821 ? 19.604 -7.221 -44.340 1.00 95.25 821 GLY A CA 1
ATOM 6426 C C . GLY A 1 821 ? 19.798 -8.595 -44.974 1.00 95.25 821 GLY A C 1
ATOM 6427 O O . GLY A 1 821 ? 20.857 -8.854 -45.527 1.00 95.25 821 GLY A O 1
ATOM 6428 N N . THR A 1 822 ? 18.794 -9.468 -44.907 1.00 96.56 822 THR A N 1
ATOM 6429 C CA . THR A 1 822 ? 18.801 -10.792 -45.546 1.00 96.56 822 THR A CA 1
ATOM 6430 C C . THR A 1 822 ? 18.296 -10.701 -46.983 1.00 96.56 822 THR A C 1
ATOM 6432 O O . THR A 1 822 ? 17.624 -9.739 -47.341 1.00 96.56 822 THR A O 1
ATOM 6435 N N . ASN A 1 823 ? 18.550 -11.717 -47.808 1.00 94.75 823 ASN A N 1
ATOM 6436 C CA . ASN A 1 823 ? 18.070 -11.727 -49.194 1.00 94.75 823 ASN A CA 1
ATOM 6437 C C . ASN A 1 823 ? 16.534 -11.597 -49.297 1.00 94.75 823 ASN A C 1
ATOM 6439 O O . ASN A 1 823 ? 16.021 -10.859 -50.132 1.00 94.75 823 ASN A O 1
ATOM 6443 N N . SER A 1 824 ? 15.791 -12.269 -48.410 1.00 96.44 824 SER A N 1
ATOM 6444 C CA . SER A 1 824 ? 14.322 -12.203 -48.367 1.00 96.44 824 SER A CA 1
ATOM 6445 C C . SER A 1 824 ? 13.781 -10.924 -47.721 1.00 96.44 824 SER A C 1
ATOM 6447 O O . SER A 1 824 ? 12.613 -10.596 -47.905 1.00 96.44 824 SER A O 1
ATOM 6449 N N . SER A 1 825 ? 14.601 -10.204 -46.953 1.00 96.75 825 SER A N 1
ATOM 6450 C CA . SER A 1 825 ? 14.228 -8.950 -46.296 1.00 96.75 825 SER A CA 1
ATOM 6451 C C . SER A 1 825 ? 15.416 -7.975 -46.294 1.00 96.75 825 SER A C 1
ATOM 6453 O O . SER A 1 825 ? 15.982 -7.694 -45.225 1.00 96.75 825 SER A O 1
ATOM 6455 N N . PRO A 1 826 ? 15.802 -7.446 -47.470 1.00 97.88 826 PRO A N 1
ATOM 6456 C CA . PRO A 1 826 ? 16.951 -6.558 -47.600 1.00 97.88 826 PRO A CA 1
ATOM 6457 C C . PRO A 1 826 ? 16.741 -5.277 -46.794 1.00 97.88 826 PRO A C 1
ATOM 6459 O O . PRO A 1 826 ? 15.607 -4.873 -46.534 1.00 97.88 826 PRO A O 1
ATOM 6462 N N . TYR A 1 827 ? 17.829 -4.621 -46.400 1.00 98.12 827 TYR A N 1
ATOM 6463 C CA . TYR A 1 827 ? 17.739 -3.291 -45.814 1.00 98.12 827 TYR A CA 1
ATOM 6464 C C . TYR A 1 827 ? 17.201 -2.302 -46.845 1.00 98.12 827 TYR A C 1
ATOM 6466 O O . TYR A 1 827 ? 17.742 -2.168 -47.945 1.00 98.12 827 TYR A O 1
ATOM 6474 N N . THR A 1 828 ? 16.132 -1.609 -46.468 1.00 97.81 828 THR A N 1
ATOM 6475 C CA . THR A 1 828 ? 15.440 -0.664 -47.342 1.00 97.81 828 THR A CA 1
ATOM 6476 C C . THR A 1 828 ? 16.134 0.692 -47.316 1.00 97.81 828 THR A C 1
ATOM 6478 O O . THR A 1 828 ? 16.313 1.283 -46.248 1.00 97.81 828 THR A O 1
ATOM 6481 N N . ILE A 1 829 ? 16.491 1.193 -48.496 1.00 98.00 829 ILE A N 1
ATOM 6482 C CA . ILE A 1 829 ? 17.206 2.455 -48.685 1.00 98.00 829 ILE A CA 1
ATOM 6483 C C . ILE A 1 829 ? 16.285 3.437 -49.403 1.00 98.00 829 ILE A C 1
ATOM 6485 O O . ILE A 1 829 ? 15.919 3.220 -50.558 1.00 98.00 829 ILE A O 1
ATOM 6489 N N . ASN A 1 830 ? 15.896 4.513 -48.719 1.00 96.25 830 ASN A N 1
ATOM 6490 C CA . ASN A 1 830 ? 15.013 5.518 -49.309 1.00 96.25 830 ASN A CA 1
ATOM 6491 C C . ASN A 1 830 ? 15.538 6.956 -49.183 1.00 96.25 830 ASN A C 1
ATOM 6493 O O . ASN A 1 830 ? 15.042 7.833 -49.874 1.00 96.25 830 ASN A O 1
ATOM 6497 N N . CYS A 1 831 ? 16.553 7.225 -48.366 1.00 95.44 831 CYS A N 1
ATOM 6498 C CA . CYS A 1 831 ? 17.112 8.568 -48.223 1.00 95.44 831 CYS A CA 1
ATOM 6499 C C . CYS A 1 831 ? 18.646 8.557 -48.204 1.00 95.44 831 CYS A C 1
ATOM 6501 O O . CYS A 1 831 ? 19.277 7.495 -48.118 1.00 95.44 831 CYS A O 1
ATOM 6503 N N . TYR A 1 832 ? 19.256 9.744 -48.265 1.00 94.81 832 TYR A N 1
ATOM 6504 C CA . TYR A 1 832 ? 20.711 9.895 -48.268 1.00 94.81 832 TYR A CA 1
ATOM 6505 C C . TYR A 1 832 ? 21.346 9.311 -47.001 1.00 94.81 832 TYR A C 1
ATOM 6507 O O . TYR A 1 832 ? 22.362 8.618 -47.085 1.00 94.81 832 TYR A O 1
ATOM 6515 N N . ARG A 1 833 ? 20.730 9.508 -45.826 1.00 94.12 833 ARG A N 1
ATOM 6516 C CA . ARG A 1 833 ? 21.215 8.923 -44.564 1.00 94.12 833 ARG A CA 1
ATOM 6517 C C . ARG A 1 833 ? 21.314 7.398 -44.645 1.00 94.12 833 ARG A C 1
ATOM 6519 O O . ARG A 1 833 ? 22.339 6.841 -44.256 1.00 94.12 833 ARG A O 1
ATOM 6526 N N . HIS A 1 834 ? 20.285 6.720 -45.160 1.00 96.81 834 HIS A N 1
ATOM 6527 C CA . HIS A 1 834 ? 20.294 5.257 -45.300 1.00 96.81 834 HIS A CA 1
ATOM 6528 C C . HIS A 1 834 ? 21.363 4.796 -46.287 1.00 96.81 834 HIS A C 1
ATOM 6530 O O . HIS A 1 834 ? 22.103 3.862 -45.985 1.00 96.81 834 HIS A O 1
ATOM 6536 N N . LEU A 1 835 ? 21.481 5.477 -47.432 1.00 96.25 835 LEU A N 1
ATOM 6537 C CA . LEU A 1 835 ? 22.500 5.187 -48.441 1.00 96.25 835 LEU A CA 1
ATOM 6538 C C . LEU A 1 835 ? 23.907 5.320 -47.848 1.00 96.25 835 LEU A C 1
ATOM 6540 O O . LEU A 1 835 ? 24.736 4.419 -47.967 1.00 96.25 835 LEU A O 1
ATOM 6544 N N . ASN A 1 836 ? 24.163 6.420 -47.140 1.00 94.81 836 ASN A N 1
ATOM 6545 C CA . ASN A 1 836 ? 25.443 6.659 -46.491 1.00 94.81 836 ASN A CA 1
ATOM 6546 C C . ASN A 1 836 ? 25.744 5.624 -45.394 1.00 94.81 836 ASN A C 1
ATOM 6548 O O . ASN A 1 836 ? 26.910 5.309 -45.161 1.00 94.81 836 ASN A O 1
ATOM 6552 N N . ASN A 1 837 ? 24.719 5.062 -44.747 1.00 96.19 837 ASN A N 1
ATOM 6553 C CA . ASN A 1 837 ? 24.863 4.046 -43.706 1.00 96.19 837 ASN A CA 1
ATOM 6554 C C . ASN A 1 837 ? 25.233 2.649 -44.227 1.00 96.19 837 ASN A C 1
ATOM 6556 O O . ASN A 1 837 ? 25.655 1.819 -43.421 1.00 96.19 837 ASN A O 1
ATOM 6560 N N . ILE A 1 838 ? 25.169 2.381 -45.538 1.00 96.31 838 ILE A N 1
ATOM 6561 C CA . ILE A 1 838 ? 25.622 1.099 -46.117 1.00 96.31 838 ILE A CA 1
ATOM 6562 C C . ILE A 1 838 ? 27.075 0.803 -45.716 1.00 96.31 838 ILE A C 1
ATOM 6564 O O . ILE A 1 838 ? 27.415 -0.328 -45.389 1.00 96.31 838 ILE A O 1
ATOM 6568 N N . ARG A 1 839 ? 27.928 1.830 -45.594 1.00 95.31 839 ARG A N 1
ATOM 6569 C CA . ARG A 1 839 ? 29.329 1.670 -45.159 1.00 95.31 839 ARG A CA 1
ATOM 6570 C C . ARG A 1 839 ? 29.504 1.077 -43.752 1.00 95.31 839 ARG A C 1
ATOM 6572 O O . ARG A 1 839 ? 30.628 0.781 -43.363 1.00 95.31 839 ARG A O 1
ATOM 6579 N N . LYS A 1 840 ? 28.430 0.956 -42.963 1.00 94.81 840 LYS A N 1
ATOM 6580 C CA . LYS A 1 840 ? 28.446 0.357 -41.619 1.00 94.81 840 LYS A CA 1
ATOM 6581 C C . LYS A 1 840 ? 28.327 -1.169 -41.642 1.00 94.81 840 LYS A C 1
ATOM 6583 O O . LYS A 1 840 ? 28.587 -1.791 -40.616 1.00 94.81 840 LYS A O 1
ATOM 6588 N N . SER A 1 841 ? 27.941 -1.774 -42.767 1.00 94.19 841 SER A N 1
ATOM 6589 C CA . SER A 1 841 ? 27.885 -3.228 -42.924 1.00 94.19 841 SER A CA 1
ATOM 6590 C C . SER A 1 841 ? 28.059 -3.610 -44.392 1.00 94.19 841 SER A C 1
ATOM 6592 O O . SER A 1 841 ? 27.258 -3.246 -45.240 1.00 94.19 841 SER A O 1
ATOM 6594 N N . THR A 1 842 ? 29.144 -4.306 -44.719 1.00 96.31 842 THR A N 1
ATOM 6595 C CA . THR A 1 842 ? 29.533 -4.537 -46.119 1.00 96.31 842 THR A CA 1
ATOM 6596 C C . THR A 1 842 ? 29.868 -5.998 -46.428 1.00 96.31 842 THR A C 1
ATOM 6598 O O . THR A 1 842 ? 30.447 -6.288 -47.475 1.00 96.31 842 THR A O 1
ATOM 6601 N N . SER A 1 843 ? 29.516 -6.926 -45.530 1.00 95.31 843 SER A N 1
ATOM 6602 C CA . SER A 1 843 ? 29.794 -8.360 -45.672 1.00 95.31 843 SER A CA 1
ATOM 6603 C C . SER A 1 843 ? 28.998 -9.012 -46.806 1.00 95.31 843 SER A C 1
ATOM 6605 O O . SER A 1 843 ? 27.965 -8.516 -47.241 1.00 95.31 843 SER A O 1
ATOM 6607 N N . SER A 1 844 ? 29.444 -10.182 -47.259 1.00 95.06 844 SER A N 1
ATOM 6608 C CA . SER A 1 844 ? 28.759 -10.966 -48.299 1.00 95.06 844 SER A CA 1
ATOM 6609 C C . SER A 1 844 ? 27.349 -11.434 -47.930 1.00 95.06 844 SER A C 1
ATOM 6611 O O . SER A 1 844 ? 26.559 -11.771 -48.806 1.00 95.06 844 SER A O 1
ATOM 6613 N N . SER A 1 845 ? 27.013 -11.435 -46.642 1.00 95.06 845 SER A N 1
ATOM 6614 C CA . SER A 1 845 ? 25.703 -11.829 -46.128 1.00 95.06 845 SER A CA 1
ATOM 6615 C C . SER A 1 845 ? 24.649 -10.719 -46.143 1.00 95.06 845 SER A C 1
ATOM 6617 O O . SER A 1 845 ? 23.493 -11.019 -45.843 1.00 95.06 845 SER A O 1
ATOM 6619 N N . VAL A 1 846 ? 25.011 -9.465 -46.457 1.00 97.19 846 VAL A N 1
ATOM 6620 C CA . VAL A 1 846 ? 24.070 -8.335 -46.396 1.00 97.19 846 VAL A CA 1
ATOM 6621 C C . VAL A 1 846 ? 23.504 -7.928 -47.752 1.00 97.19 846 VAL A C 1
ATOM 6623 O O . VAL A 1 846 ? 24.209 -7.872 -48.761 1.00 97.19 846 VAL A O 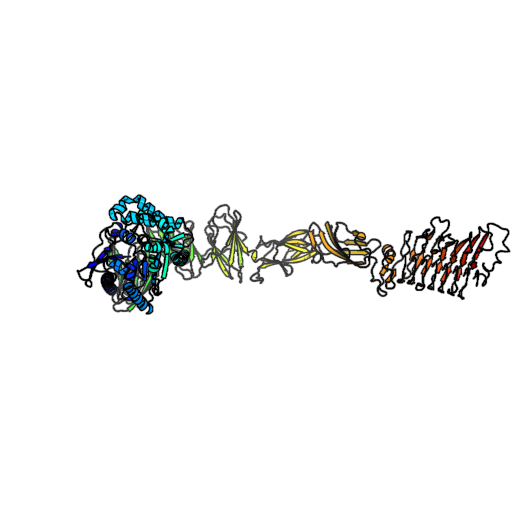1
ATOM 6626 N N . TYR A 1 847 ? 22.212 -7.602 -47.746 1.00 98.50 847 TYR A N 1
ATOM 6627 C CA . TYR A 1 847 ? 21.427 -7.238 -48.920 1.00 98.50 847 TYR A CA 1
ATOM 6628 C C . TYR A 1 847 ? 20.744 -5.889 -48.706 1.00 98.50 847 TYR A C 1
ATOM 6630 O O . TYR A 1 847 ? 20.113 -5.655 -47.673 1.00 98.50 847 TYR A O 1
ATOM 6638 N N . TYR A 1 848 ? 20.832 -5.024 -49.711 1.00 98.62 848 TYR A N 1
ATOM 6639 C CA . TYR A 1 848 ? 20.242 -3.690 -49.744 1.00 98.62 848 TYR A CA 1
ATOM 6640 C C . TYR A 1 848 ? 19.309 -3.559 -50.936 1.00 98.62 848 TYR A C 1
ATOM 6642 O O . TYR A 1 848 ? 19.615 -4.052 -52.024 1.00 98.62 848 TYR A O 1
ATOM 6650 N N . LYS A 1 849 ? 18.190 -2.862 -50.743 1.00 98.62 849 LYS A N 1
ATOM 6651 C CA . LYS A 1 849 ? 17.254 -2.547 -51.818 1.00 98.62 849 LYS A CA 1
ATOM 6652 C C . LYS A 1 849 ? 16.829 -1.088 -51.746 1.00 98.62 849 LYS A C 1
ATOM 6654 O O . LYS A 1 849 ? 16.308 -0.646 -50.721 1.00 98.62 849 LYS A O 1
ATOM 6659 N N . LEU A 1 850 ? 17.034 -0.353 -52.834 1.00 98.50 850 LEU A N 1
ATOM 6660 C CA . LEU A 1 850 ? 16.496 0.997 -52.960 1.00 98.50 850 LEU A CA 1
ATOM 6661 C C . LEU A 1 850 ? 14.990 0.932 -53.233 1.00 98.50 850 LEU A C 1
ATOM 6663 O O . LEU A 1 850 ? 14.517 0.044 -53.942 1.00 98.50 850 LEU A O 1
ATOM 6667 N N . THR A 1 851 ? 14.239 1.876 -52.671 1.00 97.56 851 THR A N 1
ATOM 6668 C CA . THR A 1 851 ? 12.791 2.024 -52.930 1.00 97.56 851 THR A CA 1
ATOM 6669 C C . THR A 1 851 ? 12.416 3.363 -53.549 1.00 97.56 851 THR A C 1
ATOM 6671 O O . THR A 1 851 ? 11.245 3.592 -53.835 1.00 97.56 851 THR A O 1
ATOM 6674 N N . GLN A 1 852 ? 13.388 4.258 -53.715 1.00 97.00 852 GLN A N 1
ATOM 6675 C CA . GLN A 1 852 ? 13.252 5.495 -54.473 1.00 97.00 852 GLN A CA 1
ATOM 6676 C C . GLN A 1 852 ? 14.628 5.997 -54.915 1.00 97.00 852 GLN A C 1
ATOM 6678 O O . GLN A 1 852 ? 15.653 5.572 -54.377 1.00 97.00 852 GLN A O 1
ATOM 6683 N N . SER A 1 853 ? 14.639 6.904 -55.890 1.00 97.69 853 SER A N 1
ATOM 6684 C CA . SER A 1 853 ? 15.843 7.620 -56.316 1.00 97.69 853 SER A CA 1
ATOM 6685 C C . SER A 1 853 ? 16.326 8.571 -55.219 1.00 97.69 853 SER A C 1
ATOM 6687 O O . SER A 1 853 ? 15.519 9.130 -54.476 1.00 97.69 853 SER A O 1
ATOM 6689 N N . ILE A 1 854 ? 17.642 8.757 -55.109 1.00 97.38 854 ILE A N 1
ATOM 6690 C CA . ILE A 1 854 ? 18.273 9.498 -54.011 1.00 97.38 854 ILE A CA 1
ATOM 6691 C C . ILE A 1 854 ? 19.169 10.593 -54.579 1.00 97.38 854 ILE A C 1
ATOM 6693 O O . ILE A 1 854 ? 20.103 10.325 -55.335 1.00 97.38 854 ILE A O 1
ATOM 6697 N N . ASN A 1 855 ? 18.903 11.829 -54.158 1.00 94.75 855 ASN A N 1
ATOM 6698 C CA . ASN A 1 855 ? 19.768 12.970 -54.426 1.00 94.75 855 ASN A CA 1
ATOM 6699 C C . ASN A 1 855 ? 20.934 12.974 -53.438 1.00 94.75 855 ASN A C 1
ATOM 6701 O O . ASN A 1 855 ? 20.715 13.011 -52.226 1.00 94.75 855 ASN A O 1
ATOM 6705 N N . LEU A 1 856 ? 22.167 13.009 -53.932 1.00 93.44 856 LEU A N 1
ATOM 6706 C CA . LEU A 1 856 ? 23.348 13.197 -53.087 1.00 93.44 856 LEU A CA 1
ATOM 6707 C C . LEU A 1 856 ? 23.655 14.687 -52.847 1.00 93.44 856 LEU A C 1
ATOM 6709 O O . LEU A 1 856 ? 24.639 15.016 -52.185 1.00 93.44 856 LEU A O 1
ATOM 6713 N N . ASN A 1 857 ? 22.808 15.591 -53.359 1.00 85.69 857 ASN A N 1
ATOM 6714 C CA . ASN A 1 857 ? 22.861 17.047 -53.188 1.00 85.69 857 ASN A CA 1
ATOM 6715 C C . ASN A 1 857 ? 24.216 17.678 -53.564 1.00 85.69 857 ASN A C 1
ATOM 6717 O O . ASN A 1 857 ? 24.555 18.758 -53.084 1.00 85.69 857 ASN A O 1
ATOM 6721 N N . GLY A 1 858 ? 25.023 17.013 -54.398 1.00 75.44 858 GLY A N 1
ATOM 6722 C CA . GLY A 1 858 ? 26.364 17.480 -54.752 1.00 75.44 858 GLY A CA 1
ATOM 6723 C C . GLY A 1 858 ? 27.380 17.426 -53.605 1.00 75.44 858 GLY A C 1
ATOM 6724 O O . GLY A 1 858 ? 28.492 17.944 -53.766 1.00 75.44 858 GLY A O 1
ATOM 6725 N N . TYR A 1 859 ? 27.035 16.817 -52.461 1.00 85.75 859 TYR A N 1
ATOM 6726 C CA . TYR A 1 859 ? 27.985 16.579 -51.378 1.00 85.75 859 TYR A CA 1
ATOM 6727 C C . TYR A 1 859 ? 29.121 15.676 -51.862 1.00 85.75 859 TYR A C 1
ATOM 6729 O O . TYR A 1 859 ? 28.928 14.802 -52.710 1.00 85.75 859 TYR A O 1
ATOM 6737 N N . ILE A 1 860 ? 30.320 15.887 -51.310 1.00 91.31 860 ILE A N 1
ATOM 6738 C CA . ILE A 1 860 ? 31.472 15.039 -51.619 1.00 91.31 860 ILE A CA 1
ATOM 6739 C C . ILE A 1 860 ? 31.187 13.640 -51.067 1.00 91.31 860 ILE A C 1
ATOM 6741 O O . ILE A 1 860 ? 31.161 13.426 -49.856 1.00 91.31 860 ILE A O 1
ATOM 6745 N N . TRP A 1 861 ? 30.970 12.691 -51.970 1.00 94.50 861 TRP A N 1
ATOM 6746 C CA . TRP A 1 861 ? 30.802 11.290 -51.649 1.00 94.50 861 TRP A CA 1
ATOM 6747 C C . TRP A 1 861 ? 32.151 10.685 -51.280 1.00 94.50 861 TRP A C 1
ATOM 6749 O O . TRP A 1 861 ? 33.094 10.684 -52.071 1.00 94.50 861 TRP A O 1
ATOM 6759 N N . THR A 1 862 ? 32.233 10.138 -50.071 1.00 93.56 862 THR A N 1
ATOM 6760 C CA . THR A 1 862 ? 33.353 9.290 -49.667 1.00 93.56 862 THR A CA 1
ATOM 6761 C C . THR A 1 862 ? 33.079 7.856 -50.126 1.00 93.56 862 THR A C 1
ATOM 6763 O O . THR A 1 862 ? 32.116 7.257 -49.617 1.00 93.56 862 THR A O 1
ATOM 6766 N N . PRO A 1 863 ? 33.911 7.280 -51.019 1.00 94.44 863 PRO A N 1
ATOM 6767 C CA . PRO A 1 863 ? 33.739 5.912 -51.501 1.00 94.44 863 PRO A CA 1
ATOM 6768 C C . PRO A 1 863 ? 33.569 4.904 -50.358 1.00 94.44 863 PRO A C 1
ATOM 6770 O O . PRO A 1 863 ? 34.198 5.020 -49.301 1.00 94.44 863 PRO A O 1
ATOM 6773 N N . ILE A 1 864 ? 32.716 3.896 -50.545 1.00 96.81 864 ILE A N 1
ATOM 6774 C CA . ILE A 1 864 ? 32.641 2.769 -49.605 1.00 96.81 864 ILE A CA 1
ATOM 6775 C C . ILE A 1 864 ? 33.908 1.931 -49.778 1.00 96.81 864 ILE A C 1
ATOM 6777 O O . ILE A 1 864 ? 34.146 1.395 -50.855 1.00 96.81 864 ILE A O 1
ATOM 6781 N N . GLN A 1 865 ? 34.718 1.812 -48.723 1.00 95.25 865 GLN A N 1
ATOM 6782 C CA . GLN A 1 865 ? 36.072 1.251 -48.809 1.00 95.25 865 GLN A CA 1
ATOM 6783 C C . GLN A 1 865 ? 36.127 -0.153 -49.427 1.00 95.25 865 GLN A C 1
ATOM 6785 O O . GLN A 1 865 ? 36.978 -0.427 -50.263 1.00 95.25 865 GLN A O 1
ATOM 6790 N N . SER A 1 866 ? 35.251 -1.060 -49.011 1.00 96.50 866 SER A N 1
ATOM 6791 C CA . SER A 1 866 ? 35.139 -2.395 -49.594 1.00 96.50 866 SER A CA 1
ATOM 6792 C C . SER A 1 866 ? 33.719 -2.903 -49.400 1.00 96.50 866 SER A C 1
ATOM 6794 O O . SER A 1 866 ? 33.162 -2.752 -48.307 1.00 96.50 866 SER A O 1
ATOM 6796 N N . PHE A 1 867 ? 33.134 -3.482 -50.447 1.00 98.31 867 PHE A N 1
ATOM 6797 C CA . PHE A 1 867 ? 31.766 -3.981 -50.432 1.00 98.31 867 PHE A CA 1
ATOM 6798 C C . PHE A 1 867 ? 31.664 -5.394 -51.003 1.00 98.31 867 PHE A C 1
ATOM 6800 O O . PHE A 1 867 ? 31.988 -5.620 -52.164 1.00 98.31 867 PHE A O 1
ATOM 6807 N N . SER A 1 868 ? 31.207 -6.344 -50.186 1.00 98.31 868 SER A N 1
ATOM 6808 C CA . SER A 1 868 ? 31.059 -7.763 -50.549 1.00 98.31 868 SER A CA 1
ATOM 6809 C C . SER A 1 868 ? 29.602 -8.234 -50.626 1.00 98.31 868 SER A C 1
ATOM 6811 O O . SER A 1 868 ? 29.362 -9.335 -51.109 1.00 98.31 868 SER A O 1
ATOM 6813 N N . GLY A 1 869 ? 28.642 -7.435 -50.147 1.00 98.00 869 GLY A N 1
ATOM 6814 C CA . GLY A 1 869 ? 27.213 -7.773 -50.132 1.00 98.00 869 GLY A CA 1
ATOM 6815 C C . GLY A 1 869 ? 26.510 -7.574 -51.477 1.00 98.00 869 GLY A C 1
ATOM 6816 O O . GLY A 1 869 ? 27.145 -7.532 -52.529 1.00 98.00 869 GLY A O 1
ATOM 6817 N N . THR A 1 870 ? 25.188 -7.399 -51.443 1.00 98.50 870 THR A N 1
ATOM 6818 C CA . THR A 1 870 ? 24.378 -7.084 -52.634 1.00 98.50 870 THR A CA 1
ATOM 6819 C C . THR A 1 870 ? 23.664 -5.745 -52.478 1.00 98.50 870 THR A C 1
ATOM 6821 O O . THR A 1 870 ? 22.914 -5.556 -51.523 1.00 98.50 870 THR A O 1
ATOM 6824 N N . ILE A 1 871 ? 23.848 -4.829 -53.429 1.00 98.62 871 ILE A N 1
ATOM 6825 C CA . ILE A 1 871 ? 23.042 -3.609 -53.568 1.00 98.62 871 ILE A CA 1
ATOM 6826 C C . ILE A 1 871 ? 22.172 -3.768 -54.805 1.00 98.62 871 ILE A C 1
ATOM 6828 O O . ILE A 1 871 ? 22.674 -3.782 -55.924 1.00 98.62 871 ILE A O 1
ATOM 6832 N N . ASN A 1 872 ? 20.863 -3.875 -54.598 1.00 98.50 872 ASN A N 1
ATOM 6833 C CA . ASN A 1 872 ? 19.879 -3.841 -55.668 1.00 98.50 872 ASN A CA 1
ATOM 6834 C C . ASN A 1 872 ? 19.270 -2.438 -55.739 1.00 98.50 872 ASN A C 1
ATOM 6836 O O . ASN A 1 872 ? 18.493 -2.036 -54.869 1.00 98.50 872 ASN A O 1
ATOM 6840 N N . GLY A 1 873 ? 19.619 -1.691 -56.779 1.00 98.00 873 GLY A N 1
ATOM 6841 C CA . GLY A 1 873 ? 19.079 -0.364 -57.032 1.00 98.00 873 GLY A CA 1
ATOM 6842 C C . GLY A 1 873 ? 17.600 -0.361 -57.389 1.00 98.00 873 GLY A C 1
ATOM 6843 O O . GLY A 1 873 ? 16.966 0.683 -57.286 1.00 98.00 873 GLY A O 1
ATOM 6844 N N . ASN A 1 874 ? 17.026 -1.515 -57.755 1.00 98.06 874 ASN A N 1
ATOM 6845 C CA . ASN A 1 874 ? 15.625 -1.635 -58.154 1.00 98.06 874 ASN A CA 1
ATOM 6846 C C . ASN A 1 874 ? 15.238 -0.602 -59.235 1.00 98.06 874 ASN A C 1
ATOM 6848 O O . ASN A 1 874 ? 14.137 -0.060 -59.212 1.00 98.06 874 ASN A O 1
ATOM 6852 N N . TYR A 1 875 ? 16.171 -0.324 -60.152 1.00 97.38 875 TYR A N 1
ATOM 6853 C CA . TYR A 1 875 ? 16.086 0.665 -61.231 1.00 97.38 875 TYR A CA 1
ATOM 6854 C C . TYR A 1 875 ? 15.929 2.123 -60.766 1.00 97.38 875 TYR A C 1
ATOM 6856 O O . TYR A 1 875 ? 15.552 2.996 -61.547 1.00 97.38 875 TYR A O 1
ATOM 6864 N N . HIS A 1 876 ? 16.221 2.415 -59.496 1.00 98.50 876 HIS A N 1
ATOM 6865 C CA . HIS A 1 876 ? 16.290 3.781 -58.986 1.00 98.50 876 HIS A CA 1
ATOM 6866 C C . HIS A 1 876 ? 17.639 4.434 -59.290 1.00 98.50 876 HIS A C 1
ATOM 6868 O O . HIS A 1 876 ? 18.638 3.763 -59.557 1.00 98.50 876 HIS A O 1
ATOM 6874 N N . THR A 1 877 ? 17.659 5.764 -59.208 1.00 98.12 877 THR A N 1
ATOM 6875 C CA . THR A 1 877 ? 18.816 6.582 -59.580 1.00 98.12 877 THR A CA 1
ATOM 6876 C C . THR A 1 877 ? 19.471 7.218 -58.360 1.00 98.12 877 THR A C 1
ATOM 6878 O O . THR A 1 877 ? 18.797 7.845 -57.542 1.00 98.12 877 THR A O 1
ATOM 6881 N N . LEU A 1 878 ? 20.795 7.128 -58.267 1.00 97.81 878 LEU A N 1
ATOM 6882 C CA . LEU A 1 878 ? 21.628 7.994 -57.438 1.00 97.81 878 LEU A CA 1
ATOM 6883 C C . LEU A 1 878 ? 22.097 9.167 -58.294 1.00 97.81 878 LEU A C 1
ATOM 6885 O O . LEU A 1 878 ? 22.789 8.964 -59.287 1.00 97.81 878 LEU A O 1
ATOM 6889 N N . TYR A 1 879 ? 21.722 10.392 -57.939 1.00 96.75 879 TYR A N 1
ATOM 6890 C CA . TYR A 1 879 ? 22.024 11.554 -58.777 1.00 96.75 879 TYR A CA 1
ATOM 6891 C C . TYR A 1 879 ? 22.749 12.666 -58.023 1.00 96.75 879 TYR A C 1
ATOM 6893 O O . TYR A 1 879 ? 22.657 12.768 -56.796 1.00 96.75 879 TYR A O 1
ATOM 6901 N N . ASN A 1 880 ? 23.502 13.481 -58.770 1.00 95.62 880 ASN A N 1
ATOM 6902 C CA . ASN A 1 880 ? 24.387 14.533 -58.257 1.00 95.62 880 ASN A CA 1
ATOM 6903 C C . ASN A 1 880 ? 25.503 14.008 -57.333 1.00 95.62 880 ASN A C 1
ATOM 6905 O O . ASN A 1 880 ? 25.846 14.647 -56.332 1.00 95.62 880 ASN A O 1
ATOM 6909 N N . MET A 1 881 ? 26.064 12.832 -57.629 1.00 95.56 881 MET A N 1
ATOM 6910 C CA . MET A 1 881 ? 27.205 12.303 -56.878 1.00 95.56 881 MET A CA 1
ATOM 6911 C C . MET A 1 881 ? 28.482 13.063 -57.246 1.00 95.56 881 MET A C 1
ATOM 6913 O O . MET A 1 881 ? 28.870 13.087 -58.412 1.00 95.56 881 MET A O 1
ATOM 6917 N N . LYS A 1 882 ? 29.188 13.622 -56.257 1.00 95.50 882 LYS A N 1
ATOM 6918 C CA . LYS A 1 882 ? 30.480 14.286 -56.465 1.00 95.50 882 LYS A CA 1
ATOM 6919 C C . LYS A 1 882 ? 31.608 13.508 -55.798 1.00 95.50 882 LYS A C 1
ATOM 6921 O O . LYS A 1 882 ? 31.554 13.278 -54.598 1.00 95.50 882 LYS A O 1
ATOM 6926 N N . VAL A 1 883 ? 32.660 13.170 -56.535 1.00 93.19 883 VAL A N 1
ATOM 6927 C CA . VAL A 1 883 ? 33.861 12.508 -56.008 1.00 93.19 883 VAL A CA 1
ATOM 6928 C C . VAL A 1 883 ? 35.080 13.385 -56.280 1.00 93.19 883 VAL A C 1
ATOM 6930 O O . VAL A 1 883 ? 35.298 13.833 -57.406 1.00 93.19 883 VAL A O 1
ATOM 6933 N N . LEU A 1 884 ? 35.869 13.643 -55.236 1.00 90.88 884 LEU A N 1
ATOM 6934 C CA . LEU A 1 884 ? 37.119 14.395 -55.332 1.00 90.88 884 LEU A CA 1
ATOM 6935 C C . LEU A 1 884 ? 38.304 13.426 -55.242 1.00 90.88 884 LEU A C 1
ATOM 6937 O O . LEU A 1 884 ? 38.485 12.764 -54.223 1.00 90.88 884 LEU A O 1
ATOM 6941 N N . VAL A 1 885 ? 39.090 13.356 -56.313 1.00 88.19 885 VAL A N 1
ATOM 6942 C CA . VAL A 1 885 ? 40.303 12.539 -56.437 1.00 88.19 885 VAL A CA 1
ATOM 6943 C C . VAL A 1 885 ? 41.491 13.335 -55.888 1.00 88.19 885 VAL A C 1
ATOM 6945 O O . VAL A 1 885 ? 41.763 14.442 -56.364 1.00 88.19 885 VAL A O 1
ATOM 6948 N N . THR A 1 886 ? 42.186 12.778 -54.893 1.00 84.12 886 THR A N 1
ATOM 6949 C CA . THR A 1 886 ? 43.321 13.395 -54.178 1.00 84.12 886 THR A CA 1
ATOM 6950 C C . THR A 1 886 ? 44.626 12.622 -54.426 1.00 84.12 886 THR A C 1
ATOM 6952 O O . THR A 1 886 ? 44.615 11.526 -54.982 1.00 84.12 886 THR A O 1
ATOM 6955 N N . THR A 1 887 ? 45.772 13.191 -54.035 1.00 65.56 887 THR A N 1
ATOM 6956 C CA . THR A 1 887 ? 47.124 12.608 -54.209 1.00 65.56 887 THR A CA 1
ATOM 6957 C C . THR A 1 887 ? 47.437 11.402 -53.340 1.00 65.56 887 THR A C 1
ATOM 6959 O O . THR A 1 887 ? 48.486 10.794 -53.524 1.00 65.56 887 THR A O 1
ATOM 6962 N N . ASP A 1 888 ? 46.556 11.025 -52.417 1.00 66.44 888 ASP A N 1
ATOM 6963 C CA . ASP A 1 888 ? 46.837 9.985 -51.419 1.00 66.44 888 ASP A CA 1
ATOM 6964 C C . ASP A 1 888 ? 46.859 8.560 -52.018 1.00 66.44 888 ASP A C 1
ATOM 6966 O O . ASP A 1 888 ? 46.932 7.573 -51.286 1.00 66.44 888 ASP A O 1
ATOM 6970 N N . GLY A 1 889 ? 46.779 8.435 -53.351 1.00 65.75 889 GLY A N 1
ATOM 6971 C CA . GLY A 1 889 ? 46.915 7.173 -54.077 1.00 65.75 889 GLY A CA 1
ATOM 6972 C C . GLY A 1 889 ? 45.727 6.224 -53.905 1.00 65.75 889 GLY A C 1
ATOM 6973 O O . GLY A 1 889 ? 45.908 5.008 -53.915 1.00 65.75 889 GLY A O 1
ATOM 6974 N N . GLY A 1 890 ? 44.524 6.761 -53.679 1.00 80.38 890 GLY A N 1
ATOM 6975 C CA . GLY A 1 890 ? 43.297 5.983 -53.505 1.00 80.38 890 GLY A CA 1
ATOM 6976 C C . GLY A 1 890 ? 42.629 5.554 -54.818 1.00 80.38 890 GLY A C 1
ATOM 6977 O O . GLY A 1 890 ? 42.892 6.111 -55.876 1.00 80.38 890 GLY A O 1
ATOM 6978 N N . ASP A 1 891 ? 41.697 4.604 -54.722 1.00 92.06 891 ASP A N 1
ATOM 6979 C CA . ASP A 1 891 ? 40.761 4.273 -55.807 1.00 92.06 891 ASP A CA 1
ATOM 6980 C C . ASP A 1 891 ? 39.412 4.920 -55.500 1.00 92.06 891 ASP A C 1
ATOM 6982 O O . ASP A 1 891 ? 39.054 5.109 -54.330 1.00 92.06 891 ASP A O 1
ATOM 6986 N N . TYR A 1 892 ? 38.664 5.264 -56.542 1.00 93.69 892 TYR A N 1
ATOM 6987 C CA . TYR A 1 892 ? 37.511 6.145 -56.427 1.00 93.69 892 TYR A CA 1
ATOM 6988 C C . TYR A 1 892 ? 36.307 5.629 -57.212 1.00 93.69 892 TYR A C 1
ATOM 6990 O O . TYR A 1 892 ? 36.426 5.159 -58.339 1.00 93.69 892 TYR A O 1
ATOM 6998 N N . GLY A 1 893 ? 35.139 5.778 -56.593 1.00 94.62 893 GLY A N 1
ATOM 6999 C CA . GLY A 1 893 ? 33.827 5.493 -57.159 1.00 94.62 893 GLY A CA 1
ATOM 7000 C C . GLY A 1 893 ? 32.753 5.520 -56.082 1.00 94.62 893 GLY A C 1
ATOM 7001 O O . GLY A 1 893 ? 33.012 5.951 -54.954 1.00 94.62 893 GLY A O 1
ATOM 7002 N N . PHE A 1 894 ? 31.551 5.037 -56.395 1.00 97.19 894 PHE A N 1
ATOM 7003 C CA . PHE A 1 894 ? 30.536 4.795 -55.372 1.00 97.19 894 PHE A CA 1
ATOM 7004 C C . PHE A 1 894 ? 31.074 3.822 -54.308 1.00 97.19 894 PHE A C 1
ATOM 7006 O O . PHE A 1 894 ? 30.992 4.097 -53.102 1.00 97.19 894 PHE A O 1
ATOM 7013 N N . VAL A 1 895 ? 31.751 2.759 -54.756 1.00 97.75 895 VAL A N 1
ATOM 7014 C CA . VAL A 1 895 ? 32.597 1.893 -53.926 1.00 97.75 895 VAL A CA 1
ATOM 7015 C C . VAL A 1 895 ? 34.052 1.914 -54.405 1.00 97.75 895 VAL A C 1
ATOM 7017 O O . VAL A 1 895 ? 34.336 2.059 -55.590 1.00 97.75 895 VAL A O 1
ATOM 7020 N N . LYS A 1 896 ? 34.999 1.761 -53.480 1.00 96.62 896 LYS A N 1
ATOM 7021 C CA . LYS A 1 896 ? 36.425 1.664 -53.798 1.00 96.62 896 LYS A CA 1
ATOM 7022 C C . LYS A 1 896 ? 36.757 0.273 -54.347 1.00 96.62 896 LYS A C 1
ATOM 7024 O O . LYS A 1 896 ? 37.199 0.155 -55.486 1.00 96.62 896 LYS A O 1
ATOM 7029 N N . TYR A 1 897 ? 36.479 -0.766 -53.559 1.00 97.69 897 TYR A N 1
ATOM 7030 C CA . TYR A 1 897 ? 36.636 -2.168 -53.953 1.00 97.69 897 TYR A CA 1
ATOM 7031 C C . TYR A 1 897 ? 35.294 -2.901 -53.905 1.00 97.69 897 TYR A C 1
ATOM 7033 O O . TYR A 1 897 ? 34.658 -2.975 -52.850 1.00 97.69 897 TYR A O 1
ATOM 7041 N N . LEU A 1 898 ? 34.875 -3.471 -55.031 1.00 98.44 898 LEU A N 1
ATOM 7042 C CA . LEU A 1 898 ? 33.679 -4.299 -55.129 1.00 98.44 898 LEU A CA 1
ATOM 7043 C C . LEU A 1 898 ? 34.058 -5.781 -55.191 1.00 98.44 898 LEU A C 1
ATOM 7045 O O . LEU A 1 898 ? 34.647 -6.228 -56.165 1.00 98.44 898 LEU A O 1
ATOM 7049 N N . TYR A 1 899 ? 33.668 -6.547 -54.179 1.00 98.38 899 TYR A N 1
ATOM 7050 C CA . TYR A 1 899 ? 33.765 -8.013 -54.136 1.00 98.38 899 TYR A CA 1
ATOM 7051 C C . TYR A 1 899 ? 32.389 -8.693 -54.135 1.00 98.38 899 TYR A C 1
ATOM 7053 O O . TYR A 1 899 ? 32.308 -9.919 -54.148 1.00 98.38 899 TYR A O 1
ATOM 7061 N N . GLY A 1 900 ? 31.319 -7.901 -54.073 1.00 98.00 900 GLY A N 1
ATOM 7062 C CA . GLY A 1 900 ? 29.930 -8.342 -54.080 1.00 98.00 900 GLY A CA 1
ATOM 7063 C C . GLY A 1 900 ? 29.217 -7.976 -55.375 1.00 98.00 900 GLY A C 1
ATOM 7064 O O . GLY A 1 900 ? 29.830 -7.905 -56.434 1.00 98.00 900 GLY A O 1
ATOM 7065 N N . THR A 1 901 ? 27.916 -7.708 -55.290 1.00 98.62 901 THR A N 1
ATOM 7066 C CA . THR A 1 901 ? 27.085 -7.348 -56.448 1.00 98.62 901 THR A CA 1
ATOM 7067 C C . THR A 1 901 ? 26.474 -5.961 -56.277 1.00 98.62 901 THR A C 1
ATOM 7069 O O . THR A 1 901 ? 25.844 -5.679 -55.258 1.00 98.62 901 THR A O 1
ATOM 7072 N N . ILE A 1 902 ? 26.619 -5.103 -57.283 1.00 98.75 902 ILE A N 1
ATOM 7073 C CA . ILE A 1 902 ? 25.797 -3.902 -57.457 1.00 98.75 902 ILE A CA 1
ATOM 7074 C C . ILE A 1 902 ? 24.989 -4.127 -58.726 1.00 98.75 902 ILE A C 1
ATOM 7076 O O . ILE A 1 902 ? 25.563 -4.442 -59.770 1.00 98.75 902 ILE A O 1
ATOM 7080 N N . GLN A 1 903 ? 23.665 -4.032 -58.615 1.00 98.56 903 GLN A N 1
ATOM 7081 C CA . GLN A 1 903 ? 22.780 -4.321 -59.733 1.00 98.56 903 GLN A CA 1
ATOM 7082 C C . GLN A 1 903 ? 21.576 -3.395 -59.835 1.00 98.56 903 GLN A C 1
ATOM 7084 O O . GLN A 1 903 ? 21.068 -2.933 -58.811 1.00 98.56 903 GLN A O 1
ATOM 7089 N N . ASN A 1 904 ? 21.063 -3.223 -61.054 1.00 98.56 904 ASN A N 1
ATOM 7090 C CA . ASN A 1 904 ? 19.851 -2.456 -61.361 1.00 98.56 904 ASN A CA 1
ATOM 7091 C C . ASN A 1 904 ? 19.894 -1.048 -60.751 1.00 98.56 904 ASN A C 1
ATOM 7093 O O . ASN A 1 904 ? 18.933 -0.635 -60.099 1.00 98.56 904 ASN A O 1
ATOM 7097 N N . LEU A 1 905 ? 21.031 -0.360 -60.842 1.00 98.44 905 LEU A N 1
ATOM 7098 C CA . LEU A 1 905 ? 21.268 0.911 -60.159 1.00 98.44 905 LEU A CA 1
ATOM 7099 C C . LEU A 1 905 ? 21.788 1.952 -61.138 1.00 98.44 905 LEU A C 1
ATOM 7101 O O . LEU A 1 905 ? 22.885 1.807 -61.666 1.00 98.44 905 LEU A O 1
ATOM 7105 N N . ASN A 1 906 ? 21.039 3.038 -61.285 1.00 97.56 906 ASN A N 1
ATOM 7106 C CA . ASN A 1 906 ? 21.404 4.110 -62.195 1.00 97.56 906 ASN A CA 1
ATOM 7107 C C . ASN A 1 906 ? 22.153 5.212 -61.450 1.00 97.56 906 ASN A C 1
ATOM 7109 O O . ASN A 1 906 ? 21.829 5.555 -60.312 1.00 97.56 906 ASN A O 1
ATOM 7113 N N . PHE A 1 907 ? 23.115 5.821 -62.119 1.00 98.12 907 PHE A N 1
ATOM 7114 C CA . PHE A 1 907 ? 23.842 6.995 -61.679 1.00 98.12 907 PHE A CA 1
ATOM 7115 C C . PHE A 1 907 ? 23.587 8.122 -62.683 1.00 98.12 907 PHE A C 1
ATOM 7117 O O . PHE A 1 907 ? 23.696 7.916 -63.888 1.00 98.12 907 PHE A O 1
ATOM 7124 N N . SER A 1 908 ? 23.232 9.317 -62.210 1.00 96.81 908 SER A N 1
ATOM 7125 C CA . SER A 1 908 ? 23.036 10.494 -63.074 1.00 96.81 908 SER A CA 1
ATOM 7126 C C . SER A 1 908 ? 23.833 11.681 -62.562 1.00 96.81 908 SER A C 1
ATOM 7128 O O . SER A 1 908 ? 23.943 11.891 -61.352 1.00 96.81 908 SER A O 1
ATOM 7130 N N . ASP A 1 909 ? 24.369 12.474 -63.487 1.00 95.88 909 ASP A N 1
ATOM 7131 C CA . ASP A 1 909 ? 25.079 13.720 -63.178 1.00 95.88 909 ASP A CA 1
ATOM 7132 C C . ASP A 1 909 ? 26.233 13.494 -62.183 1.00 95.88 909 ASP A C 1
ATOM 7134 O O . ASP A 1 909 ? 26.426 14.227 -61.207 1.00 95.88 909 ASP A O 1
ATOM 7138 N N . VAL A 1 910 ? 26.992 12.418 -62.415 1.00 96.50 910 VAL A N 1
ATOM 7139 C CA . VAL A 1 910 ? 28.185 12.075 -61.643 1.00 96.50 910 VAL A CA 1
ATOM 7140 C C . VAL A 1 910 ? 29.294 13.059 -61.981 1.00 96.50 910 VAL A C 1
ATOM 7142 O O . VAL A 1 910 ? 29.583 13.315 -63.145 1.00 96.50 910 VAL A O 1
ATOM 7145 N N . LYS A 1 911 ? 29.961 13.591 -60.960 1.00 96.38 911 LYS A N 1
ATOM 7146 C CA . LYS A 1 911 ? 31.072 14.527 -61.113 1.00 96.38 911 LYS A CA 1
ATOM 7147 C C . LYS A 1 911 ? 32.309 14.005 -60.402 1.00 96.38 911 LYS A C 1
ATOM 7149 O O . LYS A 1 911 ? 32.405 14.108 -59.180 1.00 96.38 911 LYS A O 1
ATOM 7154 N N . ILE A 1 912 ? 33.265 13.480 -61.160 1.00 94.69 912 ILE A N 1
ATOM 7155 C CA . ILE A 1 912 ? 34.564 13.035 -60.644 1.00 94.69 912 ILE A CA 1
ATOM 7156 C C . ILE A 1 912 ? 35.623 14.047 -61.068 1.00 94.69 912 ILE A C 1
ATOM 7158 O O . ILE A 1 912 ? 35.784 14.303 -62.256 1.00 94.69 912 ILE A O 1
ATOM 7162 N N . GLN A 1 913 ? 36.334 14.648 -60.116 1.00 91.81 913 GLN A N 1
ATOM 7163 C CA . GLN A 1 913 ? 37.331 15.685 -60.406 1.00 91.81 913 GLN A CA 1
ATOM 7164 C C . GLN A 1 913 ? 38.600 15.499 -59.588 1.00 91.81 913 GLN A C 1
ATOM 7166 O O . GLN A 1 913 ? 38.534 15.093 -58.431 1.00 91.81 913 GLN A O 1
ATOM 7171 N N . THR A 1 914 ? 39.744 15.874 -60.149 1.00 85.69 914 THR A N 1
ATOM 7172 C CA . THR A 1 914 ? 41.023 15.955 -59.427 1.00 85.69 914 THR A CA 1
ATOM 7173 C C . THR A 1 914 ? 41.228 17.315 -58.764 1.00 85.69 914 THR A C 1
ATOM 7175 O O . THR A 1 914 ? 40.911 18.346 -59.356 1.00 85.69 914 THR A O 1
ATOM 7178 N N . SER A 1 915 ? 41.816 17.352 -57.568 1.00 70.81 915 SER A N 1
ATOM 7179 C CA . SER A 1 915 ? 42.154 18.600 -56.868 1.00 70.81 915 SER A CA 1
ATOM 7180 C C . SER A 1 915 ? 43.540 19.145 -57.266 1.00 70.81 915 SER A C 1
ATOM 7182 O O . SER A 1 915 ? 44.487 18.920 -56.528 1.00 70.81 915 SER A O 1
ATOM 7184 N N . ASN A 1 916 ? 43.681 19.849 -58.402 1.00 60.53 916 ASN A N 1
ATOM 7185 C CA . ASN A 1 916 ? 44.927 20.527 -58.842 1.00 60.53 916 ASN A CA 1
ATOM 7186 C C . ASN A 1 916 ? 46.223 19.712 -58.618 1.00 60.53 916 ASN A C 1
ATOM 7188 O O . ASN A 1 916 ? 47.034 20.047 -57.757 1.00 60.53 916 ASN A O 1
ATOM 7192 N N . LEU A 1 917 ? 46.423 18.641 -59.391 1.00 61.78 917 LEU A N 1
ATOM 7193 C CA . LEU A 1 917 ? 47.530 17.699 -59.192 1.00 61.78 917 LEU A CA 1
ATOM 7194 C C . LEU A 1 917 ? 48.492 17.695 -60.389 1.00 61.78 917 LEU A C 1
ATOM 7196 O O . LEU A 1 917 ? 48.046 17.609 -61.530 1.00 61.78 917 LEU A O 1
ATOM 7200 N N . SER A 1 918 ? 49.803 17.775 -60.127 1.00 56.09 918 SER A N 1
ATOM 7201 C CA . SER A 1 918 ? 50.863 17.821 -61.151 1.00 56.09 918 SER A CA 1
ATOM 7202 C C . SER A 1 918 ? 51.445 16.452 -61.536 1.00 56.09 918 SER A C 1
ATOM 7204 O O . SER A 1 918 ? 52.002 16.340 -62.622 1.00 56.09 918 SER A O 1
ATOM 7206 N N . ALA A 1 919 ? 51.280 15.407 -60.718 1.00 59.88 919 ALA A N 1
ATOM 7207 C CA . ALA A 1 919 ? 51.457 13.992 -61.078 1.00 59.88 919 ALA A CA 1
ATOM 7208 C C . ALA A 1 919 ? 51.028 13.105 -59.894 1.00 59.88 919 ALA A C 1
ATOM 7210 O O . ALA A 1 919 ? 51.273 13.463 -58.746 1.00 59.88 919 ALA A O 1
ATOM 7211 N N . ALA A 1 920 ? 50.400 11.955 -60.150 1.00 61.38 920 ALA A N 1
ATOM 7212 C CA . ALA A 1 920 ? 50.197 10.921 -59.131 1.00 61.38 920 ALA A CA 1
ATOM 7213 C C . ALA A 1 920 ? 51.356 9.910 -59.175 1.00 61.38 920 ALA A C 1
ATOM 7215 O O . ALA A 1 920 ? 51.731 9.459 -60.262 1.00 61.38 920 ALA A O 1
ATOM 7216 N N . ASP A 1 921 ? 51.896 9.526 -58.014 1.00 66.56 921 ASP A N 1
ATOM 7217 C CA . ASP A 1 921 ? 53.014 8.573 -57.922 1.00 66.56 921 ASP A CA 1
ATOM 7218 C C . ASP A 1 921 ? 52.570 7.106 -58.025 1.00 66.56 921 ASP A C 1
ATOM 7220 O O . ASP A 1 921 ? 53.351 6.258 -58.472 1.00 66.56 921 ASP A O 1
ATOM 7224 N N . THR A 1 922 ? 51.309 6.800 -57.716 1.00 79.88 922 THR A N 1
ATOM 7225 C CA . THR A 1 922 ? 50.722 5.453 -57.775 1.00 79.88 922 THR A CA 1
ATOM 7226 C C . THR A 1 922 ? 49.619 5.351 -58.825 1.00 79.88 922 THR A C 1
ATOM 7228 O O . THR A 1 922 ? 49.054 6.353 -59.266 1.00 79.88 922 THR A O 1
ATOM 7231 N N . VAL A 1 923 ? 49.338 4.120 -59.261 1.00 87.31 923 VAL A N 1
ATOM 7232 C CA . VAL A 1 923 ? 48.208 3.841 -60.152 1.00 87.31 923 VAL A CA 1
ATOM 7233 C C . VAL A 1 923 ? 46.907 3.918 -59.358 1.00 87.31 923 VAL A C 1
ATOM 7235 O O . VAL A 1 923 ? 46.813 3.293 -58.307 1.00 87.31 923 VAL A O 1
ATOM 7238 N N . MET A 1 924 ? 45.920 4.654 -59.868 1.00 90.50 924 MET A N 1
ATOM 7239 C CA . MET A 1 924 ? 44.605 4.818 -59.238 1.00 90.50 924 MET A CA 1
ATOM 7240 C C . MET A 1 924 ? 43.497 4.283 -60.137 1.00 90.50 924 MET A C 1
ATOM 7242 O O . MET A 1 924 ? 43.461 4.604 -61.327 1.00 90.50 924 MET A O 1
ATOM 7246 N N . TYR A 1 925 ? 42.569 3.514 -59.573 1.00 95.19 925 TYR A N 1
ATOM 7247 C CA . TYR A 1 925 ? 41.413 2.996 -60.300 1.00 95.19 925 TYR A CA 1
ATOM 7248 C C . TYR A 1 925 ? 40.186 3.865 -60.045 1.00 95.19 925 TYR A C 1
ATOM 7250 O O . TYR A 1 925 ? 39.818 4.128 -58.900 1.00 95.19 925 TYR A O 1
ATOM 7258 N N . ILE A 1 926 ? 39.559 4.353 -61.110 1.00 96.19 926 ILE A N 1
ATOM 7259 C CA . ILE A 1 926 ? 38.505 5.357 -61.011 1.00 96.19 926 ILE A CA 1
ATOM 7260 C C . ILE A 1 926 ? 37.339 4.963 -61.915 1.00 96.19 926 ILE A C 1
ATOM 7262 O O . ILE A 1 926 ? 37.524 4.716 -63.102 1.00 96.19 926 ILE A O 1
ATOM 7266 N N . GLY A 1 927 ? 36.134 4.933 -61.355 1.00 96.62 927 GLY A N 1
ATOM 7267 C CA . GLY A 1 927 ? 34.890 4.761 -62.102 1.00 96.62 927 GLY A CA 1
ATOM 7268 C C . GLY A 1 927 ? 33.698 5.273 -61.308 1.00 96.62 927 GLY A C 1
ATOM 7269 O O . GLY A 1 927 ? 33.804 5.455 -60.098 1.00 96.62 927 GLY A O 1
ATOM 7270 N N . ALA A 1 928 ? 32.559 5.544 -61.952 1.00 96.88 928 ALA A N 1
ATOM 7271 C CA . ALA A 1 928 ? 31.380 6.005 -61.217 1.00 96.88 928 ALA A CA 1
ATOM 7272 C C . ALA A 1 928 ? 30.870 4.957 -60.221 1.00 96.88 928 ALA A C 1
ATOM 7274 O O . ALA A 1 928 ? 30.576 5.288 -59.074 1.00 96.88 928 ALA A O 1
ATOM 7275 N N . VAL A 1 929 ? 30.809 3.688 -60.624 1.00 97.94 929 VAL A N 1
ATOM 7276 C CA . VAL A 1 929 ? 30.266 2.613 -59.786 1.00 97.94 929 VAL A CA 1
ATOM 7277 C C . VAL A 1 929 ? 31.345 2.052 -58.868 1.00 97.94 929 VAL A C 1
ATOM 7279 O O . VAL A 1 929 ? 31.152 1.985 -57.652 1.00 97.94 929 VAL A O 1
ATOM 7282 N N . ALA A 1 930 ? 32.500 1.685 -59.424 1.00 98.00 930 ALA A N 1
ATOM 7283 C CA . ALA A 1 930 ? 33.594 1.113 -58.651 1.00 98.00 930 ALA A CA 1
ATOM 7284 C C . ALA A 1 930 ? 34.964 1.605 -59.122 1.00 98.00 930 ALA A C 1
ATOM 7286 O O . ALA A 1 930 ? 35.231 1.674 -60.321 1.00 98.00 930 ALA A O 1
ATOM 7287 N N . GLY A 1 931 ? 35.869 1.849 -58.173 1.00 97.50 931 GLY A N 1
ATOM 7288 C CA . GLY A 1 931 ? 37.290 1.985 -58.491 1.00 97.50 931 GLY A CA 1
ATOM 7289 C C . GLY A 1 931 ? 37.821 0.670 -59.059 1.00 97.50 931 GLY A C 1
ATOM 7290 O O . GLY A 1 931 ? 38.221 0.594 -60.218 1.00 97.50 931 GLY A O 1
ATOM 7291 N N . CYS A 1 932 ? 37.733 -0.402 -58.273 1.00 97.69 932 CYS A N 1
ATOM 7292 C CA . CYS A 1 932 ? 38.096 -1.753 -58.686 1.00 97.69 932 CYS A CA 1
ATOM 7293 C C . CYS A 1 932 ? 36.942 -2.737 -58.453 1.00 97.69 932 CYS A C 1
ATOM 7295 O O . CYS A 1 932 ? 36.447 -2.887 -57.333 1.00 97.69 932 CYS A O 1
ATOM 7297 N N . CYS A 1 933 ? 36.541 -3.436 -59.513 1.00 98.25 933 CYS A N 1
ATOM 7298 C CA . CYS A 1 933 ? 35.703 -4.626 -59.450 1.00 98.25 933 CYS A CA 1
ATOM 7299 C C . CYS A 1 933 ? 36.619 -5.846 -59.269 1.00 98.25 933 CYS A C 1
ATOM 7301 O O . CYS A 1 933 ? 37.367 -6.211 -60.174 1.00 98.25 933 CYS A O 1
ATOM 7303 N N . GLY A 1 934 ? 36.637 -6.426 -58.070 1.00 97.50 934 GLY A N 1
ATOM 7304 C CA . GLY A 1 934 ? 37.451 -7.591 -57.722 1.00 97.50 934 GLY A CA 1
ATOM 7305 C C . GLY A 1 934 ? 36.968 -8.874 -58.403 1.00 97.50 934 GLY A C 1
ATOM 7306 O O . GLY A 1 934 ? 35.945 -8.883 -59.075 1.00 97.50 934 GLY A O 1
ATOM 7307 N N . THR A 1 935 ? 37.677 -9.985 -58.201 1.00 96.62 935 THR A N 1
ATOM 7308 C CA . THR A 1 935 ? 37.403 -11.269 -58.883 1.00 96.62 935 THR A CA 1
ATOM 7309 C C . THR A 1 935 ? 36.008 -11.844 -58.621 1.00 96.62 935 THR A C 1
ATOM 7311 O O . THR A 1 935 ? 35.447 -12.514 -59.480 1.00 96.62 935 THR A O 1
ATOM 7314 N N . SER A 1 936 ? 35.422 -11.572 -57.452 1.00 96.38 936 SER A N 1
ATOM 7315 C CA . SER A 1 936 ? 34.035 -11.929 -57.117 1.00 96.38 936 SER A CA 1
ATOM 7316 C C . SER A 1 936 ? 33.034 -10.790 -57.354 1.00 96.38 936 SER A C 1
ATOM 7318 O O . SER A 1 936 ? 31.835 -10.975 -57.140 1.00 96.38 936 SER A O 1
ATOM 7320 N N . GLY A 1 937 ? 33.522 -9.617 -57.762 1.00 98.19 937 GLY A N 1
ATOM 7321 C CA . GLY A 1 937 ? 32.734 -8.416 -57.992 1.00 98.19 937 GLY A CA 1
ATOM 7322 C C . GLY A 1 937 ? 31.858 -8.523 -59.238 1.00 98.19 937 GLY A C 1
ATOM 7323 O O . GLY A 1 937 ? 32.272 -9.062 -60.267 1.00 98.19 937 GLY A O 1
ATOM 7324 N N . LYS A 1 938 ? 30.637 -7.995 -59.141 1.00 98.62 938 LYS A N 1
ATOM 7325 C CA . LYS A 1 938 ? 29.654 -7.966 -60.226 1.00 98.62 938 LYS A CA 1
ATOM 7326 C C . LYS A 1 938 ? 28.988 -6.599 -60.311 1.00 98.62 938 LYS A C 1
ATOM 7328 O O . LYS A 1 938 ? 28.357 -6.160 -59.349 1.00 98.62 938 LYS A O 1
ATOM 7333 N N . VAL A 1 939 ? 29.104 -5.959 -61.467 1.00 98.75 939 VAL A N 1
ATOM 7334 C CA . VAL A 1 939 ? 28.363 -4.752 -61.840 1.00 98.75 939 VAL A CA 1
ATOM 7335 C C . VAL A 1 939 ? 27.392 -5.160 -62.939 1.00 98.75 939 VAL A C 1
ATOM 7337 O O . VAL A 1 939 ? 27.824 -5.489 -64.039 1.00 98.75 939 VAL A O 1
ATOM 7340 N N . LEU A 1 940 ? 26.104 -5.241 -62.606 1.00 98.75 940 LEU A N 1
ATOM 7341 C CA . LEU A 1 940 ? 25.082 -5.824 -63.481 1.00 98.75 940 LEU A CA 1
ATOM 7342 C C . LEU A 1 940 ? 23.967 -4.809 -63.717 1.00 98.75 940 LEU A C 1
ATOM 7344 O O . LEU A 1 940 ? 23.291 -4.452 -62.756 1.00 98.75 940 LEU A O 1
ATOM 7348 N N . ASN A 1 941 ? 23.719 -4.370 -64.948 1.00 98.19 941 ASN A N 1
ATOM 7349 C CA . ASN A 1 941 ? 22.643 -3.409 -65.205 1.00 98.19 941 ASN A CA 1
ATOM 7350 C C . ASN A 1 941 ? 22.774 -2.142 -64.335 1.00 98.19 941 ASN A C 1
ATOM 7352 O O . ASN A 1 941 ? 21.901 -1.806 -63.529 1.00 98.19 941 ASN A O 1
ATOM 7356 N N . CYS A 1 942 ? 23.956 -1.521 -64.393 1.00 98.44 942 CYS A N 1
ATOM 7357 C CA . CYS A 1 942 ? 24.269 -0.298 -63.662 1.00 98.44 942 CYS A CA 1
ATOM 7358 C C . CYS A 1 942 ? 24.665 0.818 -64.624 1.00 98.44 942 CYS A C 1
ATOM 7360 O O . CYS A 1 942 ? 25.823 0.887 -65.040 1.00 98.44 942 CYS A O 1
ATOM 7362 N N . ASP A 1 943 ? 23.731 1.719 -64.906 1.00 98.19 943 ASP A N 1
ATOM 7363 C CA . ASP A 1 943 ? 23.944 2.745 -65.918 1.00 98.19 943 ASP A CA 1
ATOM 7364 C C . ASP A 1 943 ? 24.492 4.037 -65.328 1.00 98.19 943 ASP A C 1
ATOM 7366 O O . ASP A 1 943 ? 24.147 4.440 -64.218 1.00 98.19 943 ASP A O 1
ATOM 7370 N N . VAL A 1 944 ? 25.303 4.739 -66.107 1.00 98.19 944 VAL A N 1
ATOM 7371 C CA . VAL A 1 944 ? 25.732 6.108 -65.843 1.00 98.19 944 VAL A CA 1
ATOM 7372 C C . VAL A 1 944 ? 25.197 7.006 -66.946 1.00 98.19 944 VAL A C 1
ATOM 7374 O O . VAL A 1 944 ? 25.400 6.744 -68.125 1.00 98.19 944 VAL A O 1
ATOM 7377 N N . SER A 1 945 ? 24.503 8.074 -66.573 1.00 95.56 945 SER A N 1
ATOM 7378 C CA . SER A 1 945 ? 23.800 8.952 -67.509 1.00 95.56 945 SER A CA 1
ATOM 7379 C C . SER A 1 945 ? 23.814 10.417 -67.051 1.00 95.56 945 SER A C 1
ATOM 7381 O O . SER A 1 945 ? 24.562 10.802 -66.141 1.00 95.56 945 SER A O 1
ATOM 7383 N N . GLY A 1 946 ? 23.005 11.258 -67.697 1.00 89.12 946 GLY A N 1
ATOM 7384 C CA . GLY A 1 946 ? 22.935 12.693 -67.422 1.00 89.12 946 GLY A CA 1
ATOM 7385 C C . GLY A 1 946 ? 24.172 13.446 -67.913 1.00 89.12 946 GLY A C 1
ATOM 7386 O O . GLY A 1 946 ? 24.925 12.960 -68.752 1.00 89.12 946 GLY A O 1
ATOM 7387 N N . SER A 1 947 ? 24.404 14.641 -67.372 1.00 89.50 947 SER A N 1
ATOM 7388 C CA . SER A 1 947 ? 25.579 15.466 -67.696 1.00 89.50 947 SER A CA 1
ATOM 7389 C C . SER A 1 947 ? 26.794 15.049 -66.859 1.00 89.50 947 SER A C 1
ATOM 7391 O O . SER A 1 947 ? 27.434 15.876 -66.203 1.00 89.50 947 SER A O 1
ATOM 7393 N N . SER A 1 948 ? 27.080 13.744 -66.823 1.00 96.12 948 SER A N 1
ATOM 7394 C CA . SER A 1 948 ? 28.176 13.187 -66.027 1.00 96.12 948 SER A CA 1
ATOM 7395 C C . SER A 1 948 ? 29.535 13.654 -66.564 1.00 96.12 948 SER A C 1
ATOM 7397 O O . SER A 1 948 ? 29.805 13.611 -67.764 1.00 96.12 948 SER A O 1
ATOM 7399 N N . THR A 1 949 ? 30.404 14.122 -65.669 1.00 96.44 949 THR A N 1
ATOM 7400 C CA . THR A 1 949 ? 31.703 14.723 -65.995 1.00 96.44 949 THR A CA 1
ATOM 7401 C C . THR A 1 949 ? 32.830 14.073 -65.203 1.00 96.44 949 THR A C 1
ATOM 7403 O O . THR A 1 949 ? 32.803 14.008 -63.972 1.00 96.44 949 THR A O 1
ATOM 7406 N N . TYR A 1 950 ? 33.861 13.637 -65.919 1.00 96.06 950 TYR A N 1
ATOM 7407 C CA . TYR A 1 950 ? 35.089 13.085 -65.360 1.00 96.06 950 TYR A CA 1
ATOM 7408 C C . TYR A 1 950 ? 36.230 14.005 -65.766 1.00 96.06 950 TYR A C 1
ATOM 7410 O O . TYR A 1 950 ? 36.554 14.099 -66.942 1.00 96.06 950 TYR A O 1
ATOM 7418 N N . ASP A 1 951 ? 36.834 14.704 -64.814 1.00 93.38 951 ASP A N 1
ATOM 7419 C CA . ASP A 1 951 ? 38.014 15.537 -65.039 1.00 93.38 951 ASP A CA 1
ATOM 7420 C C . ASP A 1 951 ? 39.187 14.960 -64.251 1.00 93.38 951 ASP A C 1
ATOM 7422 O O . ASP A 1 951 ? 39.445 15.330 -63.103 1.00 93.38 951 ASP A O 1
ATOM 7426 N N . VAL A 1 952 ? 39.833 13.963 -64.863 1.00 89.62 952 VAL A N 1
ATOM 7427 C CA . VAL A 1 952 ? 40.886 13.136 -64.267 1.00 89.62 952 VAL A CA 1
ATOM 7428 C C . VAL A 1 952 ? 42.093 13.112 -65.202 1.00 89.62 952 VAL A C 1
ATOM 7430 O O . VAL A 1 952 ? 42.398 12.127 -65.879 1.00 89.62 952 VAL A O 1
ATOM 7433 N N . ARG A 1 953 ? 42.821 14.227 -65.238 1.00 85.38 953 ARG A N 1
ATOM 7434 C CA . ARG A 1 953 ? 43.999 14.423 -66.104 1.00 85.38 953 ARG A CA 1
ATOM 7435 C C . ARG A 1 953 ? 45.275 13.887 -65.460 1.00 85.38 953 ARG A C 1
ATOM 7437 O O . ARG A 1 953 ? 46.279 14.580 -65.336 1.00 85.38 953 ARG A O 1
ATOM 7444 N N . LEU A 1 954 ? 45.211 12.641 -65.001 1.00 84.69 954 LEU A N 1
ATOM 7445 C CA . LEU A 1 954 ? 46.306 11.957 -64.321 1.00 84.69 954 LEU A CA 1
ATOM 7446 C C . LEU A 1 954 ? 46.811 10.807 -65.180 1.00 84.69 954 LEU A C 1
ATOM 7448 O O . LEU A 1 954 ? 46.049 9.911 -65.534 1.00 84.69 954 LEU A O 1
ATOM 7452 N N . PHE A 1 955 ? 48.108 10.812 -65.492 1.00 81.69 955 PHE A N 1
ATOM 7453 C CA . PHE A 1 955 ? 48.708 9.787 -66.348 1.00 81.69 955 PHE A CA 1
ATOM 7454 C C . PHE A 1 955 ? 48.652 8.379 -65.724 1.00 81.69 955 PHE A C 1
ATOM 7456 O O . PHE A 1 955 ? 48.439 7.394 -66.423 1.00 81.69 955 PHE A O 1
ATOM 7463 N N . LYS A 1 956 ? 48.775 8.270 -64.394 1.00 85.25 956 LYS A N 1
ATOM 7464 C CA . LYS A 1 956 ? 48.650 6.996 -63.664 1.00 85.25 956 LYS A CA 1
ATOM 7465 C C . LYS A 1 956 ? 47.208 6.681 -63.222 1.00 85.25 956 LYS A C 1
ATOM 7467 O O . LYS A 1 956 ? 47.011 5.995 -62.230 1.00 85.25 956 LYS A O 1
ATOM 7472 N N . ALA A 1 957 ? 46.186 7.172 -63.921 1.00 89.25 957 ALA A N 1
ATOM 7473 C CA . ALA A 1 957 ? 44.798 6.788 -63.652 1.00 89.25 957 ALA A CA 1
ATOM 7474 C C . ALA A 1 957 ? 44.313 5.719 -64.638 1.00 89.25 957 ALA A C 1
ATOM 7476 O O . ALA A 1 957 ? 44.562 5.828 -65.838 1.00 89.25 957 ALA A O 1
ATOM 7477 N N . TYR A 1 958 ? 43.594 4.716 -64.134 1.00 94.31 958 TYR A N 1
ATOM 7478 C CA . TYR A 1 958 ? 42.766 3.809 -64.928 1.00 94.31 958 TYR A CA 1
ATOM 7479 C C . TYR A 1 958 ? 41.316 4.239 -64.746 1.00 94.31 958 TYR A C 1
ATOM 7481 O O . TYR A 1 958 ? 40.708 3.971 -63.708 1.00 94.31 958 TYR A O 1
ATOM 7489 N N . LEU A 1 959 ? 40.794 4.960 -65.732 1.00 95.31 959 LEU A N 1
ATOM 7490 C CA . LEU A 1 959 ? 39.488 5.593 -65.669 1.00 95.31 959 LEU A CA 1
ATOM 7491 C C . LEU A 1 959 ? 38.492 4.885 -66.589 1.00 95.31 959 LEU A C 1
ATOM 7493 O O . LEU A 1 959 ? 38.582 4.985 -67.809 1.00 95.31 959 LEU A O 1
ATOM 7497 N N . GLY A 1 960 ? 37.511 4.208 -66.007 1.00 96.94 960 GLY A N 1
ATOM 7498 C CA . GLY A 1 960 ? 36.312 3.795 -66.731 1.00 96.94 960 GLY A CA 1
ATOM 7499 C C . GLY A 1 960 ? 35.163 4.750 -66.453 1.00 96.94 960 GLY A C 1
ATOM 7500 O O . GLY A 1 960 ? 35.083 5.310 -65.362 1.00 96.94 960 GLY A O 1
ATOM 7501 N N . GLY A 1 961 ? 34.232 4.906 -67.393 1.00 96.81 961 GLY A N 1
ATOM 7502 C CA . GLY A 1 961 ? 32.962 5.565 -67.074 1.00 96.81 961 GLY A CA 1
ATOM 7503 C C . GLY A 1 961 ? 32.229 4.852 -65.932 1.00 96.81 961 GLY A C 1
ATOM 7504 O O . GLY A 1 961 ? 31.674 5.492 -65.046 1.00 96.81 961 GLY A O 1
ATOM 7505 N N . ILE A 1 962 ? 32.314 3.521 -65.876 1.00 98.31 962 ILE A N 1
ATOM 7506 C CA . ILE A 1 962 ? 31.626 2.704 -64.870 1.00 98.31 962 ILE A CA 1
ATOM 7507 C C . ILE A 1 962 ? 32.620 2.119 -63.861 1.00 98.31 962 ILE A C 1
ATOM 7509 O O . ILE A 1 962 ? 32.434 2.291 -62.652 1.00 98.31 962 ILE A O 1
ATOM 7513 N N . VAL A 1 963 ? 33.692 1.468 -64.336 1.00 98.62 963 VAL A N 1
ATOM 7514 C CA . VAL A 1 963 ? 34.678 0.770 -63.488 1.00 98.62 963 VAL A CA 1
ATOM 7515 C C . VAL A 1 963 ? 36.115 1.122 -63.875 1.00 98.62 963 VAL A C 1
ATOM 7517 O O . VAL A 1 963 ? 36.492 1.002 -65.034 1.00 98.62 963 VAL A O 1
ATOM 7520 N N . GLY A 1 964 ? 36.970 1.472 -62.914 1.00 97.88 964 GLY A N 1
ATOM 7521 C CA . GLY A 1 964 ? 38.390 1.730 -63.194 1.00 97.88 964 GLY A CA 1
ATOM 7522 C C . GLY A 1 964 ? 39.164 0.481 -63.628 1.00 97.88 964 GLY A C 1
ATOM 7523 O O . GLY A 1 964 ? 39.670 0.408 -64.748 1.00 97.88 964 GLY A O 1
ATOM 7524 N N . LEU A 1 965 ? 39.229 -0.519 -62.747 1.00 98.25 965 LEU A N 1
ATOM 7525 C CA . LEU A 1 965 ? 39.833 -1.833 -62.998 1.00 98.25 965 LEU A CA 1
ATOM 7526 C C . LEU A 1 965 ? 38.790 -2.940 -62.820 1.00 98.25 965 LEU A C 1
ATOM 7528 O O . LEU A 1 965 ? 38.199 -3.060 -61.749 1.00 98.25 965 LEU A O 1
ATOM 7532 N N . ASN A 1 966 ? 38.609 -3.792 -63.827 1.00 98.50 966 ASN A N 1
ATOM 7533 C CA . ASN A 1 966 ? 37.730 -4.954 -63.753 1.00 98.50 966 ASN A CA 1
ATOM 7534 C C . ASN A 1 966 ? 38.523 -6.265 -63.696 1.00 98.50 966 ASN A C 1
ATOM 7536 O O . ASN A 1 966 ? 39.167 -6.630 -64.670 1.00 98.50 966 ASN A O 1
ATOM 7540 N N . ASN A 1 967 ? 38.435 -6.996 -62.588 1.00 98.38 967 ASN A N 1
ATOM 7541 C CA . ASN A 1 967 ? 38.865 -8.394 -62.458 1.00 98.38 967 ASN A CA 1
ATOM 7542 C C . ASN A 1 967 ? 37.671 -9.364 -62.355 1.00 98.38 967 ASN A C 1
ATOM 7544 O O . ASN A 1 967 ? 37.889 -10.569 -62.278 1.00 98.38 967 ASN A O 1
ATOM 7548 N N . GLY A 1 968 ? 36.442 -8.845 -62.284 1.00 97.88 968 GLY A N 1
ATOM 7549 C CA . GLY A 1 968 ? 35.205 -9.603 -62.100 1.00 97.88 968 GLY A CA 1
ATOM 7550 C C . GLY A 1 968 ? 34.323 -9.540 -63.342 1.00 97.88 968 GLY A C 1
ATOM 7551 O O . GLY A 1 968 ? 34.792 -9.787 -64.455 1.00 97.88 968 GLY A O 1
ATOM 7552 N N . TYR A 1 969 ? 33.045 -9.196 -63.157 1.00 98.38 969 TYR A N 1
ATOM 7553 C CA . TYR A 1 969 ? 32.068 -9.128 -64.247 1.00 98.38 969 TYR A CA 1
ATOM 7554 C C . TYR A 1 969 ? 31.375 -7.767 -64.326 1.00 98.38 969 TYR A C 1
ATOM 7556 O O . TYR A 1 969 ? 30.777 -7.313 -63.348 1.00 98.38 969 TYR A O 1
ATOM 7564 N N . VAL A 1 970 ? 31.432 -7.140 -65.499 1.00 98.75 970 VAL A N 1
ATOM 7565 C CA . VAL A 1 970 ? 30.618 -5.984 -65.883 1.00 98.75 970 VAL A CA 1
ATOM 7566 C C . VAL A 1 970 ? 29.678 -6.445 -66.991 1.00 98.75 970 VAL A C 1
ATOM 7568 O O . VAL A 1 970 ? 30.138 -6.925 -68.026 1.00 98.75 970 VAL A O 1
ATOM 7571 N N . TYR A 1 971 ? 28.377 -6.347 -66.750 1.00 98.56 971 TYR A N 1
ATOM 7572 C CA . TYR A 1 971 ? 27.346 -6.857 -67.649 1.00 98.56 971 TYR A CA 1
ATOM 7573 C C . TYR A 1 971 ? 26.227 -5.835 -67.808 1.00 98.56 971 TYR A C 1
ATOM 7575 O O . TYR A 1 971 ? 25.750 -5.309 -66.796 1.00 98.56 971 TYR A O 1
ATOM 7583 N N . ASP A 1 972 ? 25.801 -5.588 -69.048 1.00 98.12 972 ASP A N 1
ATOM 7584 C CA . ASP A 1 972 ? 24.619 -4.768 -69.377 1.00 98.12 972 ASP A CA 1
ATOM 7585 C C . ASP A 1 972 ? 24.643 -3.404 -68.682 1.00 98.12 972 ASP A C 1
ATOM 7587 O O . ASP A 1 972 ? 23.655 -2.948 -68.143 1.00 98.12 972 ASP A O 1
ATOM 7591 N N . SER A 1 973 ? 25.832 -2.823 -68.528 1.00 98.44 973 SER A N 1
ATOM 7592 C CA . SER A 1 973 ? 26.031 -1.587 -67.768 1.00 98.44 973 SER A CA 1
ATOM 7593 C C . SER A 1 973 ? 26.495 -0.498 -68.713 1.00 98.44 973 SER A C 1
ATOM 7595 O O . SER A 1 973 ? 27.595 -0.614 -69.271 1.00 98.44 973 SER A O 1
ATOM 7597 N N . ASP A 1 974 ? 25.679 0.537 -68.873 1.00 98.38 974 ASP A N 1
ATOM 7598 C CA . ASP A 1 974 ? 25.859 1.526 -69.928 1.00 98.38 974 ASP A CA 1
ATOM 7599 C C . ASP A 1 974 ? 26.405 2.851 -69.410 1.00 98.38 974 ASP A C 1
ATOM 7601 O O . ASP A 1 974 ? 26.143 3.283 -68.291 1.00 98.38 974 ASP A O 1
ATOM 7605 N N . ASN A 1 975 ? 27.184 3.533 -70.243 1.00 98.00 975 ASN A N 1
ATOM 7606 C CA . ASN A 1 975 ? 27.593 4.907 -70.001 1.00 98.00 975 ASN A CA 1
ATOM 7607 C C . ASN A 1 975 ? 27.060 5.782 -71.131 1.00 98.00 975 ASN A C 1
ATOM 7609 O O . ASN A 1 975 ? 27.499 5.666 -72.274 1.00 98.00 975 ASN A O 1
ATOM 7613 N N . TYR A 1 976 ? 26.127 6.669 -70.807 1.00 96.44 976 TYR A N 1
ATOM 7614 C CA . TYR A 1 976 ? 25.419 7.502 -71.762 1.00 96.44 976 TYR A CA 1
ATOM 7615 C C . TYR A 1 976 ? 25.702 8.990 -71.538 1.00 96.44 976 TYR A C 1
ATOM 7617 O O . TYR A 1 976 ? 25.456 9.526 -70.461 1.00 96.44 976 TYR A O 1
ATOM 7625 N N . GLY A 1 977 ? 26.169 9.687 -72.577 1.00 94.31 977 GLY A N 1
ATOM 7626 C CA . GLY A 1 977 ? 26.268 11.153 -72.578 1.00 94.31 977 GLY A CA 1
ATOM 7627 C C . GLY A 1 977 ? 27.365 11.751 -71.686 1.00 94.31 977 GLY A C 1
ATOM 7628 O O . GLY A 1 977 ? 27.394 12.964 -71.491 1.00 94.31 977 GLY A O 1
ATOM 7629 N N . SER A 1 978 ? 28.271 10.931 -71.147 1.00 96.44 978 SER A N 1
ATOM 7630 C CA . SER A 1 978 ? 29.357 11.401 -70.280 1.00 96.44 978 SER A CA 1
ATOM 7631 C C . SER A 1 978 ? 30.442 12.174 -71.034 1.00 96.44 978 SER A C 1
ATOM 7633 O O . SER A 1 978 ? 30.835 11.810 -72.144 1.00 96.44 978 SER A O 1
ATOM 7635 N N . GLN A 1 979 ? 31.019 13.180 -70.374 1.00 96.94 979 GLN A N 1
ATOM 7636 C CA . GLN A 1 979 ? 32.238 13.861 -70.813 1.00 96.94 979 GLN A CA 1
ATOM 7637 C C . GLN A 1 979 ? 33.428 13.431 -69.948 1.00 96.94 979 GLN A C 1
ATOM 7639 O O . GLN A 1 979 ? 33.433 13.633 -68.734 1.00 96.94 979 GLN A O 1
ATOM 7644 N N . MET A 1 980 ? 34.460 12.870 -70.573 1.00 95.88 980 MET A N 1
ATOM 7645 C CA . MET A 1 980 ? 35.635 12.319 -69.903 1.00 95.88 980 MET A CA 1
ATOM 7646 C C . MET A 1 980 ? 36.906 13.036 -70.360 1.00 95.88 980 MET A C 1
ATOM 7648 O O . MET A 1 980 ? 37.348 12.856 -71.485 1.00 95.88 980 MET A O 1
ATOM 7652 N N . ASN A 1 981 ? 37.519 13.828 -69.486 1.00 93.62 981 ASN A N 1
ATOM 7653 C CA . ASN A 1 981 ? 38.790 14.520 -69.698 1.00 93.62 981 ASN A CA 1
ATOM 7654 C C . ASN A 1 981 ? 39.906 13.741 -68.990 1.00 93.62 981 ASN A C 1
ATOM 7656 O O . ASN A 1 981 ? 39.946 13.699 -67.757 1.00 93.62 981 ASN A O 1
ATOM 7660 N N . VAL A 1 982 ? 40.784 13.091 -69.758 1.00 90.44 982 VAL A N 1
ATOM 7661 C CA . VAL A 1 982 ? 41.648 12.013 -69.246 1.00 90.44 982 VAL A CA 1
ATOM 7662 C C . VAL A 1 982 ? 43.080 12.105 -69.785 1.00 90.44 982 VAL A C 1
ATOM 7664 O O . VAL A 1 982 ? 43.295 12.606 -70.885 1.00 90.44 982 VAL A O 1
ATOM 7667 N N . SER A 1 983 ? 44.067 11.610 -69.028 1.00 87.62 983 SER A N 1
ATOM 7668 C CA . SER A 1 983 ? 45.480 11.519 -69.476 1.00 87.62 983 SER A CA 1
ATOM 7669 C C . SER A 1 983 ? 46.113 10.130 -69.304 1.00 87.62 983 SER A C 1
ATOM 7671 O O . SER A 1 983 ? 47.163 9.863 -69.888 1.00 87.62 983 SER A O 1
ATOM 7673 N N . GLY A 1 984 ? 45.488 9.244 -68.521 1.00 88.94 984 GLY A N 1
ATOM 7674 C CA . GLY A 1 984 ? 45.942 7.871 -68.277 1.00 88.94 984 GLY A CA 1
ATOM 7675 C C . GLY A 1 984 ? 45.270 6.837 -69.179 1.00 88.94 984 GLY A C 1
ATOM 7676 O O . GLY A 1 984 ? 44.978 7.110 -70.341 1.00 88.94 984 GLY A O 1
ATOM 7677 N N . TYR A 1 985 ? 45.034 5.633 -68.655 1.00 93.81 985 TYR A N 1
ATOM 7678 C CA . TYR A 1 985 ? 44.271 4.611 -69.377 1.00 93.81 985 TYR A CA 1
ATOM 7679 C C . TYR A 1 985 ? 42.789 4.900 -69.210 1.00 93.81 985 TYR A C 1
ATOM 7681 O O . TYR A 1 985 ? 42.345 5.144 -68.087 1.00 93.81 985 TYR A O 1
ATOM 7689 N N . ALA A 1 986 ? 42.028 4.876 -70.301 1.00 94.75 986 ALA A N 1
ATOM 7690 C CA . ALA A 1 986 ? 40.616 5.205 -70.223 1.00 94.75 986 ALA A CA 1
ATOM 7691 C C . ALA A 1 986 ? 39.732 4.381 -71.154 1.00 94.75 986 ALA A C 1
ATOM 7693 O O . ALA A 1 986 ? 40.095 4.082 -72.287 1.00 94.75 986 ALA A O 1
ATOM 7694 N N . GLY A 1 987 ? 38.550 4.037 -70.658 1.00 96.44 987 GLY A N 1
ATOM 7695 C CA . GLY A 1 987 ? 37.493 3.411 -71.438 1.00 96.44 987 GLY A CA 1
ATOM 7696 C C . GLY A 1 987 ? 36.152 4.049 -71.129 1.00 96.44 987 GLY A C 1
ATOM 7697 O O . GLY A 1 987 ? 35.898 4.432 -69.986 1.00 96.44 987 GLY A O 1
ATOM 7698 N N . GLY A 1 988 ? 35.265 4.136 -72.121 1.00 96.88 988 GLY A N 1
ATOM 7699 C CA . GLY A 1 988 ? 33.900 4.607 -71.883 1.00 96.88 988 GLY A CA 1
ATOM 7700 C C . GLY A 1 988 ? 33.166 3.772 -70.829 1.00 96.88 988 GLY A C 1
ATOM 7701 O O . GLY A 1 988 ? 32.348 4.324 -70.100 1.00 96.88 988 GLY A O 1
ATOM 7702 N N . ILE A 1 989 ? 33.519 2.489 -70.670 1.00 98.25 989 ILE A N 1
ATOM 7703 C CA . ILE A 1 989 ? 32.978 1.591 -69.639 1.00 98.25 989 ILE A CA 1
ATOM 7704 C C . ILE A 1 989 ? 34.045 1.228 -68.603 1.00 98.25 989 ILE A C 1
ATOM 7706 O O . ILE A 1 989 ? 33.854 1.503 -67.415 1.00 98.25 989 ILE A O 1
ATOM 7710 N N . VAL A 1 990 ? 35.175 0.655 -69.041 1.00 98.56 990 VAL A N 1
ATOM 7711 C CA . VAL A 1 990 ? 36.229 0.141 -68.148 1.00 98.56 990 VAL A CA 1
ATOM 7712 C C . VAL A 1 990 ? 37.606 0.709 -68.492 1.00 98.56 990 VAL A C 1
ATOM 7714 O O . VAL A 1 990 ? 38.024 0.674 -69.643 1.00 98.56 990 VAL A O 1
ATOM 7717 N N . GLY A 1 991 ? 38.371 1.172 -67.501 1.00 97.62 991 GLY A N 1
ATOM 7718 C CA . GLY A 1 991 ? 39.756 1.609 -67.725 1.00 97.62 991 GLY A CA 1
ATOM 7719 C C . GLY A 1 991 ? 40.676 0.448 -68.129 1.00 97.62 991 GLY A C 1
ATOM 7720 O O .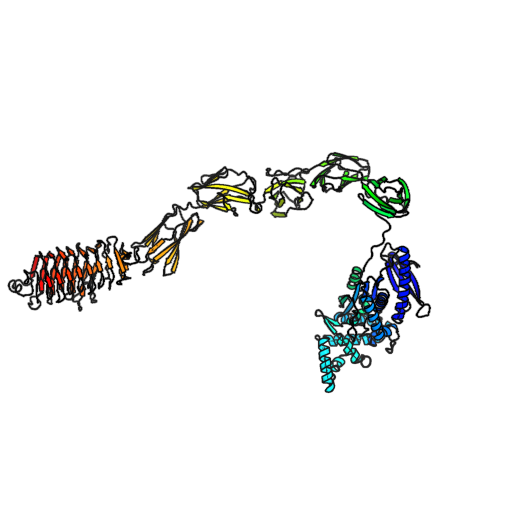 GLY A 1 991 ? 41.267 0.455 -69.210 1.00 97.62 991 GLY A O 1
ATOM 7721 N N . VAL A 1 992 ? 40.769 -0.575 -67.275 1.00 98.19 992 VAL A N 1
ATOM 7722 C CA . VAL A 1 992 ? 41.524 -1.816 -67.525 1.00 98.19 992 VAL A CA 1
ATOM 7723 C C . VAL A 1 992 ? 40.657 -3.038 -67.246 1.00 98.19 992 VAL A C 1
ATOM 7725 O O . VAL A 1 992 ? 40.065 -3.145 -66.174 1.00 98.19 992 VAL A O 1
ATOM 7728 N N . ASN A 1 993 ? 40.622 -3.986 -68.178 1.00 98.38 993 ASN A N 1
ATOM 7729 C CA . ASN A 1 993 ? 39.878 -5.232 -68.062 1.00 98.38 993 ASN A CA 1
ATOM 7730 C C . ASN A 1 993 ? 40.807 -6.449 -67.939 1.00 98.38 993 ASN A C 1
ATOM 7732 O O . ASN A 1 993 ? 41.704 -6.649 -68.752 1.00 98.38 993 ASN A O 1
ATOM 7736 N N . ARG A 1 994 ? 40.555 -7.272 -66.924 1.00 98.31 994 ARG A N 1
ATOM 7737 C CA . ARG A 1 994 ? 41.144 -8.593 -66.650 1.00 98.31 994 ARG A CA 1
ATOM 7738 C C . ARG A 1 994 ? 40.072 -9.668 -66.425 1.00 98.31 994 ARG A C 1
ATOM 7740 O O . ARG A 1 994 ? 40.431 -10.825 -66.236 1.00 98.31 994 ARG A O 1
ATOM 7747 N N . GLY A 1 995 ? 38.797 -9.279 -66.402 1.00 97.62 995 GLY A N 1
ATOM 7748 C CA . GLY A 1 995 ? 37.640 -10.161 -66.272 1.00 97.62 995 GLY A CA 1
ATOM 7749 C C . GLY A 1 995 ? 36.743 -10.059 -67.503 1.00 97.62 995 GLY A C 1
ATOM 7750 O O . GLY A 1 995 ? 37.228 -10.007 -68.632 1.00 97.62 995 GLY A O 1
ATOM 7751 N N . ASN A 1 996 ? 35.432 -9.989 -67.300 1.00 98.19 996 ASN A N 1
ATOM 7752 C CA . ASN A 1 996 ? 34.448 -9.973 -68.381 1.00 98.19 996 ASN A CA 1
ATOM 7753 C C . ASN A 1 996 ? 33.742 -8.612 -68.477 1.00 98.19 996 ASN A C 1
ATOM 7755 O O . ASN A 1 996 ? 33.287 -8.084 -67.460 1.00 98.19 996 ASN A O 1
ATOM 7759 N N . VAL A 1 997 ? 33.633 -8.077 -69.694 1.00 98.50 997 VAL A N 1
ATOM 7760 C CA . VAL A 1 997 ? 32.784 -6.930 -70.050 1.00 98.50 997 VAL 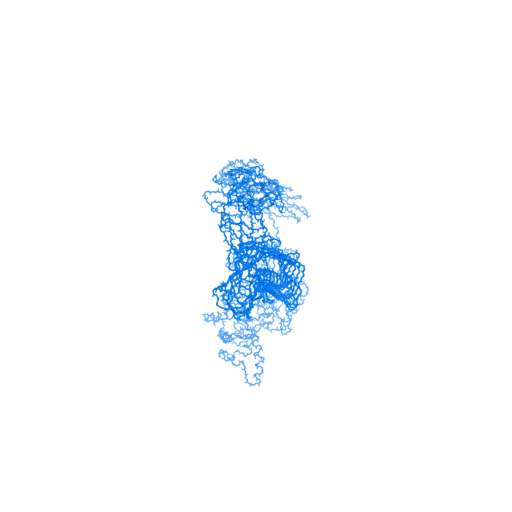A CA 1
ATOM 7761 C C . VAL A 1 997 ? 31.853 -7.374 -71.173 1.00 98.50 997 VAL A C 1
ATOM 7763 O O . VAL A 1 997 ? 32.322 -7.711 -72.261 1.00 98.50 997 VAL A O 1
ATOM 7766 N N . GLU A 1 998 ? 30.549 -7.423 -70.914 1.00 98.25 998 GLU A N 1
ATOM 7767 C CA . GLU A 1 998 ? 29.579 -7.966 -71.866 1.00 98.25 998 GLU A CA 1
ATOM 7768 C C . GLU A 1 998 ? 28.290 -7.138 -71.933 1.00 98.25 998 GLU A C 1
ATOM 7770 O O . GLU A 1 998 ? 27.827 -6.643 -70.912 1.00 98.25 998 GLU A O 1
ATOM 7775 N N . TYR A 1 999 ? 27.702 -7.002 -73.127 1.00 98.06 999 TYR A N 1
ATOM 7776 C CA . TYR A 1 999 ? 26.445 -6.264 -73.359 1.00 98.06 999 TYR A CA 1
ATOM 7777 C C . TYR A 1 999 ? 26.458 -4.802 -72.881 1.00 98.06 999 TYR A C 1
ATOM 7779 O O . TYR A 1 999 ? 25.413 -4.233 -72.623 1.00 98.06 999 TYR A O 1
ATOM 7787 N N . SER A 1 1000 ? 27.631 -4.180 -72.766 1.00 98.12 1000 SER A N 1
ATOM 7788 C CA . SER A 1 1000 ? 27.759 -2.799 -72.289 1.00 98.12 1000 SER A CA 1
ATOM 7789 C C . SER A 1 1000 ? 27.916 -1.796 -73.431 1.00 98.12 1000 SER A C 1
ATOM 7791 O O . SER A 1 1000 ? 28.649 -2.029 -74.404 1.00 98.12 1000 SER A O 1
ATOM 7793 N N . HIS A 1 1001 ? 27.302 -0.627 -73.273 1.00 97.88 1001 HIS A N 1
ATOM 7794 C CA . HIS A 1 1001 ? 27.274 0.422 -74.280 1.00 97.88 1001 HIS A CA 1
ATOM 7795 C C . HIS A 1 1001 ? 27.824 1.754 -73.764 1.00 97.88 1001 HIS A C 1
ATOM 7797 O O . HIS A 1 1001 ? 27.300 2.352 -72.827 1.00 97.88 1001 HIS A O 1
ATOM 7803 N N . ALA A 1 1002 ? 28.870 2.268 -74.416 1.00 97.31 1002 ALA A N 1
ATOM 7804 C CA . ALA A 1 1002 ? 29.343 3.637 -74.212 1.00 97.31 1002 ALA A CA 1
ATOM 7805 C C . ALA A 1 1002 ? 28.738 4.523 -75.302 1.00 97.31 1002 ALA A C 1
ATOM 7807 O O . ALA A 1 1002 ? 29.288 4.631 -76.396 1.00 97.31 1002 ALA A O 1
ATOM 7808 N N . SER A 1 1003 ? 27.587 5.126 -75.029 1.00 96.19 1003 SER A N 1
ATOM 7809 C CA . SER A 1 1003 ? 26.779 5.819 -76.031 1.00 96.19 1003 SER A CA 1
ATOM 7810 C C . SER A 1 1003 ? 26.829 7.334 -75.880 1.00 96.19 1003 SER A C 1
ATOM 7812 O O . SER A 1 1003 ? 26.622 7.873 -74.796 1.00 96.19 1003 SER A O 1
ATOM 7814 N N . ASN A 1 1004 ? 27.080 8.046 -76.980 1.00 95.31 1004 ASN A N 1
ATOM 7815 C CA . ASN A 1 1004 ? 27.260 9.502 -76.981 1.00 95.31 1004 ASN A CA 1
ATOM 7816 C C . ASN A 1 1004 ? 28.305 9.992 -75.946 1.00 95.31 1004 ASN A C 1
ATOM 7818 O O . ASN A 1 1004 ? 28.173 11.071 -75.370 1.00 95.31 1004 ASN A O 1
ATOM 7822 N N . VAL A 1 1005 ? 29.333 9.181 -75.675 1.00 95.75 1005 VAL A N 1
ATOM 7823 C CA . VAL A 1 1005 ? 30.399 9.525 -74.725 1.00 95.75 1005 VAL A CA 1
ATOM 7824 C C . VAL A 1 1005 ? 31.450 10.363 -75.446 1.00 95.75 1005 VAL A C 1
ATOM 7826 O O . VAL A 1 1005 ? 31.902 10.012 -76.537 1.00 95.75 1005 VAL A O 1
ATOM 7829 N N . THR A 1 1006 ? 31.853 11.477 -74.833 1.00 96.12 1006 THR A N 1
ATOM 7830 C CA . THR A 1 1006 ? 32.965 12.298 -75.325 1.00 96.12 1006 THR A CA 1
ATOM 7831 C C . THR A 1 1006 ? 34.209 12.033 -74.493 1.00 96.12 1006 THR A C 1
ATOM 7833 O O . THR A 1 1006 ? 34.244 12.397 -73.318 1.00 96.12 1006 THR A O 1
ATOM 7836 N N . ILE A 1 1007 ? 35.240 11.439 -75.092 1.00 94.81 1007 ILE A N 1
ATOM 7837 C CA . ILE A 1 1007 ? 36.532 11.207 -74.434 1.00 94.81 1007 ILE A CA 1
ATOM 7838 C C . ILE A 1 1007 ? 37.536 12.226 -74.970 1.00 94.81 1007 ILE A C 1
ATOM 7840 O O . ILE A 1 1007 ? 37.938 12.146 -76.124 1.00 94.81 1007 ILE A O 1
ATOM 7844 N N . ASN A 1 1008 ? 37.941 13.179 -74.133 1.00 93.56 1008 ASN A N 1
ATOM 7845 C CA . ASN A 1 1008 ? 39.005 14.141 -74.399 1.00 93.56 1008 ASN A CA 1
ATOM 7846 C C . ASN A 1 1008 ? 40.310 13.624 -73.781 1.00 93.56 1008 ASN A C 1
ATOM 7848 O O . ASN A 1 1008 ? 40.518 13.719 -72.567 1.00 93.56 1008 ASN A O 1
ATOM 7852 N N . TYR A 1 1009 ? 41.175 13.054 -74.613 1.00 90.44 1009 TYR A N 1
ATOM 7853 C CA . TYR A 1 1009 ? 42.468 12.525 -74.210 1.00 90.44 1009 TYR A CA 1
ATOM 7854 C C . TYR A 1 1009 ? 43.574 13.574 -74.354 1.00 90.44 1009 TYR A C 1
ATOM 7856 O O . TYR A 1 1009 ? 43.860 14.036 -75.459 1.00 90.44 1009 TYR A O 1
ATOM 7864 N N . TYR A 1 1010 ? 44.223 13.912 -73.239 1.00 86.44 1010 TYR A N 1
ATOM 7865 C CA . TYR A 1 1010 ? 45.337 14.857 -73.173 1.00 86.44 1010 TYR A CA 1
ATOM 7866 C C . TYR A 1 1010 ? 46.653 14.106 -72.990 1.00 86.44 1010 TYR A C 1
ATOM 7868 O O . TYR A 1 1010 ? 46.933 13.579 -71.906 1.00 86.44 1010 TYR A O 1
ATOM 7876 N N . TRP A 1 1011 ? 47.469 14.082 -74.042 1.00 77.31 1011 TRP A N 1
ATOM 7877 C CA . TRP A 1 1011 ? 48.712 13.317 -74.097 1.00 77.31 1011 TRP A CA 1
ATOM 7878 C C . TRP A 1 1011 ? 49.947 14.217 -73.948 1.00 77.31 1011 TRP A C 1
ATOM 7880 O O . TRP A 1 1011 ? 50.112 15.181 -74.702 1.00 77.31 1011 TRP A O 1
ATOM 7890 N N . ASN A 1 1012 ? 50.824 13.915 -72.978 1.00 69.38 1012 ASN A N 1
ATOM 7891 C CA . ASN A 1 1012 ? 52.013 14.738 -72.708 1.00 69.38 1012 ASN A CA 1
ATOM 7892 C C . ASN A 1 1012 ? 53.300 13.984 -72.306 1.00 69.38 1012 ASN A C 1
ATOM 7894 O O . ASN A 1 1012 ? 54.379 14.485 -72.609 1.00 69.38 1012 ASN A O 1
ATOM 7898 N N . THR A 1 1013 ? 53.240 12.817 -71.646 1.00 70.12 1013 THR A N 1
ATOM 7899 C CA . THR A 1 1013 ? 54.428 12.259 -70.953 1.00 70.12 1013 THR A CA 1
ATOM 7900 C C . THR A 1 1013 ? 54.713 10.767 -71.171 1.00 70.12 1013 THR A C 1
ATOM 7902 O O . THR A 1 1013 ? 55.874 10.380 -71.059 1.00 70.12 1013 THR A O 1
ATOM 7905 N N . ALA A 1 1014 ? 53.731 9.923 -71.513 1.00 74.38 1014 ALA A N 1
ATOM 7906 C CA . ALA A 1 1014 ? 53.946 8.488 -71.766 1.00 74.38 1014 ALA A CA 1
ATOM 7907 C C . ALA A 1 1014 ? 52.784 7.836 -72.559 1.00 74.38 1014 ALA A C 1
ATOM 7909 O O . ALA A 1 1014 ? 51.797 8.501 -72.873 1.00 74.38 1014 ALA A O 1
ATOM 7910 N N . ASN A 1 1015 ? 52.914 6.549 -72.915 1.00 76.56 1015 ASN A N 1
ATOM 7911 C CA . ASN A 1 1015 ? 51.909 5.794 -73.683 1.00 76.56 1015 ASN A CA 1
ATOM 7912 C C . ASN A 1 1015 ? 50.676 5.470 -72.820 1.00 76.56 1015 ASN A C 1
ATOM 7914 O O . ASN A 1 1015 ? 50.766 4.676 -71.879 1.00 76.56 1015 ASN A O 1
ATOM 7918 N N . GLY A 1 1016 ? 49.535 6.089 -73.138 1.00 86.00 1016 GLY A N 1
ATOM 7919 C CA . GLY A 1 1016 ? 48.225 5.754 -72.574 1.00 86.00 1016 GLY A CA 1
ATOM 7920 C C . GLY A 1 1016 ? 47.440 4.779 -73.448 1.00 86.00 1016 GLY A C 1
ATOM 7921 O O . GLY A 1 1016 ? 47.642 4.714 -74.651 1.00 86.00 1016 GLY A O 1
ATOM 7922 N N . ARG A 1 1017 ? 46.516 4.020 -72.860 1.00 92.69 1017 ARG A N 1
ATOM 7923 C CA . ARG A 1 1017 ? 45.677 3.040 -73.563 1.00 92.69 1017 ARG A CA 1
ATOM 7924 C C . ARG A 1 1017 ? 44.234 3.504 -73.471 1.00 92.69 1017 ARG A C 1
ATOM 7926 O O . ARG A 1 1017 ? 43.696 3.569 -72.365 1.00 92.69 1017 ARG A O 1
ATOM 7933 N N . VAL A 1 1018 ? 43.642 3.884 -74.597 1.00 93.56 1018 VAL A N 1
ATOM 7934 C CA . VAL A 1 1018 ? 42.335 4.537 -74.608 1.00 93.56 1018 VAL A CA 1
ATOM 7935 C C . VAL A 1 1018 ? 41.406 3.893 -75.622 1.00 93.56 1018 VAL A C 1
ATOM 7937 O O . VAL A 1 1018 ? 41.716 3.833 -76.809 1.00 93.56 1018 VAL A O 1
ATOM 7940 N N . GLY A 1 1019 ? 40.267 3.406 -75.137 1.00 94.69 1019 GLY A N 1
ATOM 7941 C CA . GLY A 1 1019 ? 39.246 2.759 -75.950 1.00 94.69 1019 GLY A CA 1
ATOM 7942 C C . GLY A 1 1019 ? 37.874 3.394 -75.775 1.00 94.69 1019 GLY A C 1
ATOM 7943 O O . GLY A 1 1019 ? 37.575 3.953 -74.721 1.00 94.69 1019 GLY A O 1
ATOM 7944 N N . GLY A 1 1020 ? 36.998 3.263 -76.769 1.00 95.56 1020 GLY A N 1
ATOM 7945 C CA . GLY A 1 1020 ? 35.597 3.663 -76.602 1.00 95.56 1020 GLY A CA 1
ATOM 7946 C C . GLY A 1 1020 ? 34.860 2.844 -75.534 1.00 95.56 1020 GLY A C 1
ATOM 7947 O O . GLY A 1 1020 ? 34.027 3.395 -74.824 1.00 95.56 1020 GLY A O 1
ATOM 7948 N N . ILE A 1 1021 ? 35.206 1.563 -75.350 1.00 97.62 1021 ILE A N 1
ATOM 7949 C CA . ILE A 1 1021 ? 34.660 0.683 -74.298 1.00 97.62 1021 ILE A CA 1
ATOM 7950 C C . ILE A 1 1021 ? 35.704 0.404 -73.219 1.00 97.62 1021 ILE A C 1
ATOM 7952 O O . ILE A 1 1021 ? 35.455 0.699 -72.047 1.00 97.62 1021 ILE A O 1
ATOM 7956 N N . VAL A 1 1022 ? 36.867 -0.136 -73.604 1.00 98.19 1022 VAL A N 1
ATOM 7957 C CA . VAL A 1 1022 ? 37.936 -0.535 -72.674 1.00 98.19 1022 VAL A CA 1
ATOM 7958 C C . VAL A 1 1022 ? 39.269 0.106 -73.048 1.00 98.19 1022 VAL A C 1
ATOM 7960 O O . VAL A 1 1022 ? 39.713 -0.012 -74.185 1.00 98.19 1022 VAL A O 1
ATOM 7963 N N . GLY A 1 1023 ? 39.961 0.718 -72.086 1.00 96.75 1023 GLY A N 1
ATOM 7964 C CA . GLY A 1 1023 ? 41.307 1.255 -72.317 1.00 96.75 1023 GLY A CA 1
ATOM 7965 C C . GLY A 1 1023 ? 42.330 0.159 -72.618 1.00 96.75 1023 GLY A C 1
ATOM 7966 O O . GLY A 1 1023 ? 42.916 0.120 -73.698 1.00 96.75 1023 GLY A O 1
ATOM 7967 N N . HIS A 1 1024 ? 42.519 -0.768 -71.678 1.00 97.25 1024 HIS A N 1
ATOM 7968 C CA . HIS A 1 1024 ? 43.399 -1.933 -71.831 1.00 97.25 1024 HIS A CA 1
ATOM 7969 C C . HIS A 1 1024 ? 42.667 -3.230 -71.501 1.00 97.25 1024 HIS A C 1
ATOM 7971 O O . HIS A 1 1024 ? 42.243 -3.417 -70.365 1.00 97.25 1024 HIS A O 1
ATOM 7977 N N . ASN A 1 1025 ? 42.559 -4.135 -72.466 1.00 97.75 1025 ASN A N 1
ATOM 7978 C CA . ASN A 1 1025 ? 42.129 -5.506 -72.239 1.00 97.75 1025 ASN A CA 1
ATOM 7979 C C . ASN A 1 1025 ? 43.366 -6.393 -72.058 1.00 97.75 1025 ASN A C 1
ATOM 7981 O O . ASN A 1 1025 ? 44.120 -6.597 -73.005 1.00 97.75 1025 ASN A O 1
ATOM 7985 N N . ALA A 1 1026 ? 43.604 -6.870 -70.840 1.00 96.81 1026 ALA A N 1
ATOM 7986 C CA . ALA A 1 1026 ? 44.723 -7.751 -70.515 1.00 96.81 1026 ALA A CA 1
ATOM 7987 C C . ALA A 1 1026 ? 44.478 -9.188 -71.013 1.00 96.81 1026 ALA A C 1
ATOM 7989 O O . ALA A 1 1026 ? 43.366 -9.520 -71.411 1.00 96.81 1026 ALA A O 1
ATOM 7990 N N . GLU A 1 1027 ? 45.493 -10.050 -70.925 1.00 96.25 1027 GLU A N 1
ATOM 7991 C CA . GLU A 1 1027 ? 45.466 -11.448 -71.403 1.00 96.25 1027 GLU A CA 1
ATOM 7992 C C . GLU A 1 1027 ? 44.255 -12.263 -70.914 1.00 96.25 1027 GLU A C 1
ATOM 7994 O O . GLU A 1 1027 ? 43.683 -13.053 -71.658 1.00 96.25 1027 GLU A O 1
ATOM 7999 N N . THR A 1 1028 ? 43.821 -12.052 -69.668 1.00 95.44 1028 THR A N 1
ATOM 8000 C CA . THR A 1 1028 ? 42.666 -12.752 -69.077 1.00 95.44 1028 THR A CA 1
ATOM 8001 C C . THR A 1 1028 ? 41.323 -12.080 -69.372 1.00 95.44 1028 THR A C 1
ATOM 8003 O O . THR A 1 1028 ? 40.274 -12.593 -68.986 1.00 95.44 1028 THR A O 1
ATOM 8006 N N . GLY A 1 1029 ? 41.340 -10.909 -70.006 1.00 96.88 1029 GLY A N 1
ATOM 8007 C CA . GLY A 1 1029 ? 40.167 -10.085 -70.240 1.00 96.88 1029 GLY A CA 1
ATOM 8008 C C . GLY A 1 1029 ? 39.346 -10.547 -71.443 1.00 96.88 1029 GLY A C 1
ATOM 8009 O O . GLY A 1 1029 ? 39.878 -10.829 -72.516 1.00 96.88 1029 GLY A O 1
ATOM 8010 N N . THR A 1 1030 ? 38.026 -10.577 -71.279 1.00 97.81 1030 THR A N 1
ATOM 8011 C CA . THR A 1 1030 ? 37.058 -10.814 -72.356 1.00 97.81 1030 THR A CA 1
ATOM 8012 C C . THR A 1 1030 ? 36.145 -9.608 -72.527 1.00 97.81 1030 THR A C 1
ATOM 8014 O O . THR A 1 1030 ? 35.588 -9.108 -71.548 1.00 97.81 1030 THR A O 1
ATOM 8017 N N . ILE A 1 1031 ? 35.969 -9.170 -73.771 1.00 97.94 1031 ILE A N 1
ATOM 8018 C CA . ILE A 1 1031 ? 35.027 -8.125 -74.171 1.00 97.94 1031 ILE A CA 1
ATOM 8019 C C . ILE A 1 1031 ? 34.095 -8.712 -75.229 1.00 97.94 1031 ILE A C 1
ATOM 8021 O O . ILE A 1 1031 ? 34.557 -9.217 -76.252 1.00 97.94 1031 ILE A O 1
ATOM 8025 N N . SER A 1 1032 ? 32.785 -8.657 -75.021 1.00 97.88 1032 SER A N 1
ATOM 8026 C CA . SER A 1 1032 ? 31.850 -9.161 -76.029 1.00 97.88 1032 SER A CA 1
ATOM 8027 C C . SER A 1 1032 ? 30.547 -8.387 -76.106 1.00 97.88 1032 SER A C 1
ATOM 8029 O O . SER A 1 1032 ? 30.054 -7.889 -75.099 1.00 97.88 1032 SER A O 1
ATOM 8031 N N . ARG A 1 1033 ? 29.964 -8.291 -77.307 1.00 98.06 1033 ARG A N 1
ATOM 8032 C CA . ARG A 1 1033 ? 28.630 -7.689 -77.522 1.00 98.06 1033 ARG A CA 1
ATOM 8033 C C . ARG A 1 1033 ? 28.505 -6.255 -77.007 1.00 98.06 1033 ARG A C 1
ATOM 8035 O O . ARG A 1 1033 ? 27.449 -5.843 -76.544 1.00 98.06 1033 ARG A O 1
ATOM 8042 N N . CYS A 1 1034 ? 29.596 -5.499 -77.067 1.00 98.12 1034 CYS A N 1
ATOM 8043 C CA . CYS A 1 1034 ? 29.640 -4.110 -76.620 1.00 98.12 1034 CYS A CA 1
ATOM 8044 C C . CYS A 1 1034 ? 29.488 -3.142 -77.803 1.00 98.12 1034 CYS A C 1
ATOM 8046 O O . CYS A 1 1034 ? 29.819 -3.478 -78.945 1.00 98.12 1034 CYS A O 1
ATOM 8048 N N . TYR A 1 1035 ? 29.023 -1.920 -77.533 1.00 97.56 1035 TYR A N 1
ATOM 8049 C CA . TYR A 1 1035 ? 28.896 -0.883 -78.567 1.00 97.56 1035 TYR A CA 1
ATOM 8050 C C . TYR A 1 1035 ? 29.333 0.492 -78.076 1.00 97.56 1035 TYR A C 1
ATOM 8052 O O . TYR A 1 1035 ? 28.897 0.939 -77.018 1.00 97.56 1035 TYR A O 1
ATOM 8060 N N . SER A 1 1036 ? 30.179 1.173 -78.852 1.00 96.94 1036 SER A N 1
ATOM 8061 C CA . SER A 1 1036 ? 30.623 2.542 -78.561 1.00 96.94 1036 SER A CA 1
ATOM 8062 C C . SER A 1 1036 ? 30.121 3.551 -79.595 1.00 96.94 1036 SER A C 1
ATOM 8064 O O . SER A 1 1036 ? 30.116 3.301 -80.798 1.00 96.94 1036 SER A O 1
ATOM 8066 N N . SER A 1 1037 ? 29.730 4.738 -79.142 1.00 96.12 1037 SER A N 1
ATOM 8067 C CA . SER A 1 1037 ? 29.397 5.885 -79.989 1.00 96.12 1037 SER A CA 1
ATOM 8068 C C . SER A 1 1037 ? 29.654 7.204 -79.263 1.00 96.12 1037 SER A C 1
ATOM 8070 O O . SER A 1 1037 ? 29.747 7.252 -78.037 1.00 96.12 1037 SER A O 1
ATOM 8072 N N . GLY A 1 1038 ? 29.757 8.294 -80.021 1.00 92.38 1038 GLY A N 1
ATOM 8073 C CA . GLY A 1 1038 ? 30.119 9.611 -79.501 1.00 92.38 1038 GLY A CA 1
ATOM 8074 C C . GLY A 1 1038 ? 31.365 10.144 -80.193 1.00 92.38 1038 GLY A C 1
ATOM 8075 O O . GLY A 1 1038 ? 31.537 9.925 -81.393 1.00 92.38 1038 GLY A O 1
ATOM 8076 N N . MET A 1 1039 ? 32.219 10.842 -79.446 1.00 93.25 1039 MET A N 1
ATOM 8077 C CA . MET A 1 1039 ? 33.380 11.536 -80.002 1.00 93.25 1039 MET A CA 1
ATOM 8078 C C . MET A 1 1039 ? 34.643 11.258 -79.192 1.00 93.25 1039 MET A C 1
ATOM 8080 O O . MET A 1 1039 ? 34.683 11.446 -77.977 1.00 93.25 1039 MET A O 1
ATOM 8084 N N . PHE A 1 1040 ? 35.703 10.866 -79.882 1.00 90.06 1040 PHE A N 1
ATOM 8085 C CA . PHE A 1 1040 ? 37.039 10.747 -79.332 1.00 90.06 1040 PHE A CA 1
ATOM 8086 C C . PHE A 1 1040 ? 37.880 11.956 -79.743 1.00 90.06 1040 PHE A C 1
ATOM 8088 O O . PHE A 1 1040 ? 38.261 12.083 -80.902 1.00 90.06 1040 PHE A O 1
ATOM 8095 N N . ASN A 1 1041 ? 38.187 12.848 -78.808 1.00 90.56 1041 ASN A N 1
ATOM 8096 C CA . ASN A 1 1041 ? 39.051 13.992 -79.063 1.00 90.56 1041 ASN A CA 1
ATOM 8097 C C . ASN A 1 1041 ? 40.434 13.721 -78.487 1.00 90.56 1041 ASN A C 1
ATOM 8099 O O . ASN A 1 1041 ? 40.581 13.500 -77.287 1.00 90.56 1041 ASN A O 1
ATOM 8103 N N . TRP A 1 1042 ? 41.455 13.786 -79.325 1.00 85.38 1042 TRP A N 1
ATOM 8104 C CA . TRP A 1 1042 ? 42.838 13.674 -78.891 1.00 85.38 1042 TRP A CA 1
ATOM 8105 C C . TRP A 1 1042 ? 43.548 15.006 -79.072 1.00 85.38 1042 TRP A C 1
ATOM 8107 O O . TRP A 1 1042 ? 43.635 15.517 -80.188 1.00 85.38 1042 TRP A O 1
ATOM 8117 N N . ASP A 1 1043 ? 44.074 15.538 -77.972 1.00 82.25 1043 ASP A N 1
ATOM 8118 C CA . ASP A 1 1043 ? 44.959 16.695 -77.972 1.00 82.25 1043 ASP A CA 1
ATOM 8119 C C . ASP A 1 1043 ? 46.370 16.254 -77.567 1.00 82.25 1043 ASP A C 1
ATOM 8121 O O . ASP A 1 1043 ? 46.602 15.724 -76.469 1.00 82.25 1043 ASP A O 1
ATOM 8125 N N . SER A 1 1044 ? 47.314 16.430 -78.492 1.00 74.62 1044 SER A N 1
ATOM 8126 C CA . SER A 1 1044 ? 48.723 16.153 -78.250 1.00 74.62 1044 SER A CA 1
ATOM 8127 C C . SER A 1 1044 ? 49.522 17.436 -78.070 1.00 74.62 1044 SER A C 1
ATOM 8129 O O . SER A 1 1044 ? 49.593 18.281 -78.968 1.00 74.62 1044 SER A O 1
ATOM 8131 N N . THR A 1 1045 ? 50.258 17.493 -76.960 1.00 73.06 1045 THR A N 1
ATOM 8132 C CA . THR A 1 1045 ? 51.312 18.494 -76.730 1.00 73.06 1045 THR A CA 1
ATOM 8133 C C . THR A 1 1045 ? 52.727 17.925 -76.915 1.00 73.06 1045 THR A C 1
ATOM 8135 O O . THR A 1 1045 ? 53.700 18.670 -76.826 1.00 73.06 1045 THR A O 1
ATOM 8138 N N . SER A 1 1046 ? 52.859 16.623 -77.216 1.00 70.69 1046 SER A N 1
ATOM 8139 C CA . SER A 1 1046 ? 54.136 15.929 -77.449 1.00 70.69 1046 SER A CA 1
ATOM 8140 C C . SER A 1 1046 ? 54.308 15.503 -78.913 1.00 70.69 1046 SER A C 1
ATOM 8142 O O . SER A 1 1046 ? 53.346 15.164 -79.601 1.00 70.69 1046 SER A O 1
ATOM 8144 N N . ASN A 1 1047 ? 55.551 15.491 -79.400 1.00 70.94 1047 ASN A N 1
ATOM 8145 C CA . ASN A 1 1047 ? 55.917 15.019 -80.743 1.00 70.94 1047 ASN A CA 1
ATOM 8146 C C . ASN A 1 1047 ? 56.713 13.696 -80.734 1.00 70.94 1047 ASN A C 1
ATOM 8148 O O . ASN A 1 1047 ? 57.228 13.290 -81.774 1.00 70.94 1047 ASN A O 1
ATOM 8152 N N . ASN A 1 1048 ? 56.835 13.026 -79.581 1.00 75.12 1048 ASN A N 1
ATOM 8153 C CA . ASN A 1 1048 ? 57.644 11.814 -79.438 1.00 75.12 1048 ASN A CA 1
ATOM 8154 C C . ASN A 1 1048 ? 56.863 10.544 -79.833 1.00 75.12 1048 ASN A C 1
ATOM 8156 O O . ASN A 1 1048 ? 55.889 10.170 -79.183 1.00 75.12 1048 ASN A O 1
ATOM 8160 N N . ARG A 1 1049 ? 57.337 9.831 -80.864 1.00 70.62 1049 ARG A N 1
ATOM 8161 C CA . ARG A 1 1049 ? 56.721 8.593 -81.372 1.00 70.62 1049 ARG A CA 1
ATOM 8162 C C . ARG A 1 1049 ? 56.654 7.466 -80.343 1.00 70.62 1049 ARG A C 1
ATOM 8164 O O . ARG A 1 1049 ? 55.684 6.709 -80.328 1.00 70.62 1049 ARG A O 1
ATOM 8171 N N . ASP A 1 1050 ? 57.674 7.326 -79.504 1.00 74.75 1050 ASP A N 1
ATOM 8172 C CA . ASP A 1 1050 ? 57.837 6.144 -78.650 1.00 74.75 1050 ASP A CA 1
ATOM 8173 C C . ASP A 1 1050 ? 56.762 6.083 -77.564 1.00 74.75 1050 ASP A C 1
ATOM 8175 O O . ASP A 1 1050 ? 56.308 5.002 -77.177 1.00 74.75 1050 ASP A O 1
ATOM 8179 N N . ILE A 1 1051 ? 56.245 7.248 -77.180 1.00 75.94 1051 ILE A N 1
ATOM 8180 C CA . ILE A 1 1051 ? 55.210 7.394 -76.164 1.00 75.94 1051 ILE A CA 1
ATOM 8181 C C . ILE A 1 1051 ? 53.781 7.504 -76.723 1.00 75.94 1051 ILE A C 1
ATOM 8183 O O . ILE A 1 1051 ? 52.887 7.796 -75.935 1.00 75.94 1051 ILE A O 1
ATOM 8187 N N . LEU A 1 1052 ? 53.538 7.300 -78.033 1.00 79.56 1052 LEU A N 1
ATOM 8188 C CA . LEU A 1 1052 ? 52.184 7.396 -78.623 1.00 79.56 1052 LEU A CA 1
ATOM 8189 C C . LEU A 1 1052 ? 51.179 6.500 -77.886 1.00 79.56 1052 LEU A C 1
ATOM 8191 O O . LEU A 1 1052 ? 51.531 5.359 -77.574 1.00 79.56 1052 LEU A O 1
ATOM 8195 N N . PRO A 1 1053 ? 49.950 6.981 -77.630 1.00 85.44 1053 PRO A N 1
ATOM 8196 C CA . PRO A 1 1053 ? 48.925 6.169 -76.996 1.00 85.44 1053 PRO A CA 1
ATOM 8197 C C . PRO A 1 1053 ? 48.475 5.016 -77.899 1.00 85.44 1053 PRO A C 1
ATOM 8199 O O . PRO A 1 1053 ? 48.676 5.046 -79.108 1.00 85.44 1053 PRO A O 1
ATOM 8202 N N . SER A 1 1054 ? 47.844 4.008 -77.301 1.00 89.88 1054 SER A N 1
ATOM 8203 C CA . SER A 1 1054 ? 47.102 2.981 -78.028 1.00 89.88 1054 SER A CA 1
ATOM 8204 C C . SER A 1 1054 ? 45.630 3.388 -78.083 1.00 89.88 1054 SER A C 1
ATOM 8206 O O . SER A 1 1054 ? 44.974 3.396 -77.039 1.00 89.88 1054 SER A O 1
ATOM 8208 N N . LEU A 1 1055 ? 45.139 3.799 -79.254 1.00 89.94 1055 LEU A N 1
ATOM 8209 C CA . LEU A 1 1055 ? 43.801 4.371 -79.438 1.00 89.94 1055 LEU A CA 1
ATOM 8210 C C . LEU A 1 1055 ? 42.925 3.450 -80.275 1.00 89.94 1055 LEU A C 1
ATOM 8212 O O . LEU A 1 1055 ? 43.252 3.200 -81.429 1.00 89.94 1055 LEU A O 1
ATOM 8216 N N . GLY A 1 1056 ? 41.800 2.994 -79.735 1.00 92.50 1056 GLY A N 1
ATOM 8217 C CA . GLY A 1 1056 ? 40.823 2.212 -80.493 1.00 92.50 1056 GLY A CA 1
ATOM 8218 C C . GLY A 1 1056 ? 39.404 2.693 -80.250 1.00 92.50 1056 GLY A C 1
ATOM 8219 O O . GLY A 1 1056 ? 39.048 3.116 -79.153 1.00 92.50 1056 GLY A O 1
ATOM 8220 N N . LEU A 1 1057 ? 38.557 2.615 -81.270 1.00 94.50 1057 LEU A N 1
ATOM 8221 C CA . LEU A 1 1057 ? 37.157 3.023 -81.147 1.00 94.50 1057 LEU A CA 1
ATOM 8222 C C . LEU A 1 1057 ? 36.370 2.113 -80.189 1.00 94.50 1057 LEU A C 1
ATOM 8224 O O . LEU A 1 1057 ? 35.351 2.528 -79.647 1.00 94.50 1057 LEU A O 1
ATOM 8228 N N . VAL A 1 1058 ? 36.861 0.903 -79.911 1.00 95.12 1058 VAL A N 1
ATOM 8229 C CA . VAL A 1 1058 ? 36.312 -0.039 -78.923 1.00 95.12 1058 VAL A CA 1
ATOM 8230 C C . VAL A 1 1058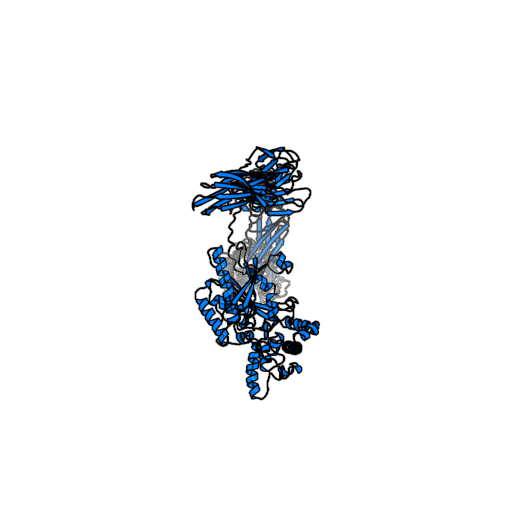 ? 37.350 -0.353 -77.840 1.00 95.12 1058 VAL A C 1
ATOM 8232 O O . VAL A 1 1058 ? 37.067 -0.140 -76.659 1.00 95.12 1058 VAL A O 1
ATOM 8235 N N . VAL A 1 1059 ? 38.553 -0.806 -78.212 1.00 96.69 1059 VAL A N 1
ATOM 8236 C CA . VAL A 1 1059 ? 39.616 -1.208 -77.271 1.00 96.69 1059 VAL A CA 1
ATOM 8237 C C . VAL A 1 1059 ? 40.921 -0.481 -77.578 1.00 96.69 1059 VAL A C 1
ATOM 8239 O O . VAL A 1 1059 ? 41.420 -0.559 -78.695 1.00 96.69 1059 VAL A O 1
ATOM 8242 N N . GLY A 1 1060 ? 41.520 0.188 -76.592 1.00 94.75 1060 GLY A N 1
ATOM 8243 C CA . GLY A 1 1060 ? 42.795 0.887 -76.795 1.00 94.75 1060 GLY A CA 1
ATOM 8244 C C . GLY A 1 1060 ? 43.960 -0.070 -77.052 1.00 94.75 1060 GLY A C 1
ATOM 8245 O O . GLY A 1 1060 ? 44.636 0.019 -78.072 1.00 94.75 1060 GLY A O 1
ATOM 8246 N N . HIS A 1 1061 ? 44.170 -1.017 -76.142 1.00 95.06 1061 HIS A N 1
ATOM 8247 C CA . HIS A 1 1061 ? 45.161 -2.088 -76.270 1.00 95.06 1061 HIS A CA 1
ATOM 8248 C C . HIS A 1 1061 ? 44.522 -3.425 -75.894 1.00 95.06 1061 HIS A C 1
ATOM 8250 O O . HIS A 1 1061 ? 43.990 -3.543 -74.790 1.00 95.06 1061 HIS A O 1
ATOM 8256 N N . ASN A 1 1062 ? 44.585 -4.417 -76.780 1.00 95.81 1062 ASN A N 1
ATOM 8257 C CA . ASN A 1 1062 ? 44.051 -5.751 -76.556 1.00 95.81 1062 ASN A CA 1
ATOM 8258 C C . ASN A 1 1062 ? 45.150 -6.830 -76.490 1.00 95.81 1062 ASN A C 1
ATOM 8260 O O . ASN A 1 1062 ? 45.922 -6.988 -77.426 1.00 95.81 1062 ASN A O 1
ATOM 8264 N N . GLN A 1 1063 ? 45.160 -7.594 -75.397 1.00 96.06 1063 GLN A N 1
ATOM 8265 C CA . GLN A 1 1063 ? 45.940 -8.825 -75.191 1.00 96.06 1063 GLN A CA 1
ATOM 8266 C C . GLN A 1 1063 ? 45.030 -10.040 -74.921 1.00 96.06 1063 GLN A C 1
ATOM 8268 O O . GLN A 1 1063 ? 45.499 -11.172 -74.868 1.00 96.06 1063 GLN A O 1
ATOM 8273 N N . GLY A 1 1064 ? 43.734 -9.806 -74.692 1.00 94.81 1064 GLY A N 1
ATOM 8274 C CA . GLY A 1 1064 ? 42.736 -10.834 -74.400 1.00 94.81 1064 GLY A CA 1
ATOM 8275 C C . GLY A 1 1064 ? 41.781 -11.075 -75.569 1.00 94.81 1064 GLY A C 1
ATOM 8276 O O . GLY A 1 1064 ? 42.090 -10.807 -76.732 1.00 94.81 1064 GLY A O 1
ATOM 8277 N N . VAL A 1 1065 ? 40.575 -11.551 -75.260 1.00 95.06 1065 VAL A N 1
ATOM 8278 C CA . VAL A 1 1065 ? 39.537 -11.840 -76.261 1.00 95.06 1065 VAL A CA 1
ATOM 8279 C C . VAL A 1 1065 ? 38.612 -10.635 -76.419 1.00 95.06 1065 VAL A C 1
ATOM 8281 O O . VAL A 1 1065 ? 38.050 -10.160 -75.433 1.00 95.06 1065 VAL A O 1
ATOM 8284 N N . TYR A 1 1066 ? 38.391 -10.174 -77.652 1.00 93.88 1066 TYR A N 1
ATOM 8285 C CA . TYR A 1 1066 ? 37.258 -9.303 -77.975 1.00 93.88 1066 TYR A CA 1
ATOM 8286 C C . TYR A 1 1066 ? 36.455 -9.878 -79.152 1.00 93.88 1066 TYR A C 1
ATOM 8288 O O . TYR A 1 1066 ? 37.032 -10.410 -80.097 1.00 93.88 1066 TYR A O 1
ATOM 8296 N N . SER A 1 1067 ? 35.122 -9.836 -79.074 1.00 95.31 1067 SER A N 1
ATOM 8297 C CA . SER A 1 1067 ? 34.225 -10.407 -80.097 1.00 95.31 1067 SER A CA 1
ATOM 8298 C C . SER A 1 1067 ? 32.875 -9.690 -80.151 1.00 95.31 1067 SER A C 1
ATOM 8300 O O . SER A 1 1067 ? 32.477 -9.040 -79.189 1.00 95.31 1067 SER A O 1
ATOM 8302 N N . ASP A 1 1068 ? 32.156 -9.779 -81.270 1.00 95.06 1068 ASP A N 1
ATOM 8303 C CA . ASP A 1 1068 ? 30.791 -9.244 -81.430 1.00 95.06 1068 ASP A CA 1
ATOM 8304 C C . ASP A 1 1068 ? 30.619 -7.756 -81.032 1.00 95.06 1068 ASP A C 1
ATOM 8306 O O . ASP A 1 1068 ? 29.543 -7.343 -80.609 1.00 95.06 1068 ASP A O 1
ATOM 8310 N N . CYS A 1 1069 ? 31.672 -6.935 -81.125 1.00 96.44 1069 CYS A N 1
ATOM 8311 C CA . CYS A 1 1069 ? 31.622 -5.516 -80.758 1.00 96.44 1069 CYS A CA 1
ATOM 8312 C C . CYS A 1 1069 ? 31.461 -4.618 -81.989 1.00 96.44 1069 CYS A C 1
ATOM 8314 O O . CYS A 1 1069 ? 32.012 -4.894 -83.055 1.00 96.44 1069 CYS A O 1
ATOM 8316 N N . SER A 1 1070 ? 30.743 -3.507 -81.832 1.00 95.25 1070 SER A N 1
ATOM 8317 C CA . SER A 1 1070 ? 30.514 -2.528 -82.904 1.00 95.25 1070 SER A CA 1
ATOM 8318 C C . SER A 1 1070 ? 30.768 -1.098 -82.432 1.00 95.25 1070 SER A C 1
ATOM 8320 O O . SER A 1 1070 ? 30.848 -0.826 -81.234 1.00 95.25 1070 SER A O 1
ATOM 8322 N N . THR A 1 1071 ? 30.948 -0.167 -83.368 1.00 96.00 1071 THR A N 1
ATOM 8323 C CA . THR A 1 1071 ? 31.201 1.234 -83.029 1.00 96.00 1071 THR A CA 1
ATOM 8324 C C . THR A 1 1071 ? 30.684 2.186 -84.099 1.00 96.00 1071 THR A C 1
ATOM 8326 O O . THR A 1 1071 ? 30.798 1.905 -85.287 1.00 96.00 1071 THR A O 1
ATOM 8329 N N . ASN A 1 1072 ? 30.142 3.319 -83.655 1.00 94.56 1072 ASN A N 1
ATOM 8330 C CA . ASN A 1 1072 ? 29.888 4.524 -84.451 1.00 94.56 1072 ASN A CA 1
ATOM 8331 C C . ASN A 1 1072 ? 30.619 5.733 -83.840 1.00 94.56 1072 ASN A C 1
ATOM 8333 O O . ASN A 1 1072 ? 30.174 6.876 -83.962 1.00 94.56 1072 ASN A O 1
ATOM 8337 N N . MET A 1 1073 ? 31.687 5.490 -83.079 1.00 90.88 1073 MET A N 1
ATOM 8338 C CA . MET A 1 1073 ? 32.440 6.554 -82.431 1.00 90.88 1073 MET A CA 1
ATOM 8339 C C . MET A 1 1073 ? 33.239 7.333 -83.480 1.00 90.88 1073 MET A C 1
ATOM 8341 O O . MET A 1 1073 ? 34.044 6.762 -84.211 1.00 90.88 1073 MET A O 1
ATOM 8345 N N . GLY A 1 1074 ? 33.003 8.642 -83.565 1.00 88.69 1074 GLY A N 1
ATOM 8346 C CA . GLY A 1 1074 ? 33.832 9.543 -84.359 1.00 88.69 1074 GLY A CA 1
ATOM 8347 C C . GLY A 1 1074 ? 35.112 9.898 -83.611 1.00 88.69 1074 GLY A C 1
ATOM 8348 O O . GLY A 1 1074 ? 35.188 9.742 -82.391 1.00 88.69 1074 GLY A O 1
ATOM 8349 N N . TYR A 1 1075 ? 36.111 10.416 -84.319 1.00 86.88 1075 TYR A N 1
ATOM 8350 C CA . TYR A 1 1075 ? 37.318 10.936 -83.691 1.00 86.88 1075 TYR A CA 1
ATOM 8351 C C . TYR A 1 1075 ? 37.777 12.245 -84.332 1.00 86.88 1075 TYR A C 1
ATOM 8353 O O . TYR A 1 1075 ? 37.625 12.464 -85.533 1.00 86.88 1075 TYR A O 1
ATOM 8361 N N . ASN A 1 1076 ? 38.359 13.112 -83.512 1.00 85.50 1076 ASN A N 1
ATOM 8362 C CA . ASN A 1 1076 ? 39.023 14.339 -83.916 1.00 85.50 1076 ASN A CA 1
ATOM 8363 C C . ASN A 1 1076 ? 40.402 14.381 -83.259 1.00 85.50 1076 ASN A C 1
ATOM 8365 O O . ASN A 1 1076 ? 40.536 14.201 -82.048 1.00 85.50 1076 ASN A O 1
ATOM 8369 N N . ILE A 1 1077 ? 41.434 14.621 -84.060 1.00 77.25 1077 ILE A N 1
ATOM 8370 C CA . ILE A 1 1077 ? 42.810 14.671 -83.586 1.00 77.25 1077 ILE A CA 1
ATOM 8371 C C . ILE A 1 1077 ? 43.355 16.067 -83.849 1.00 77.25 1077 ILE A C 1
ATOM 8373 O O . ILE A 1 1077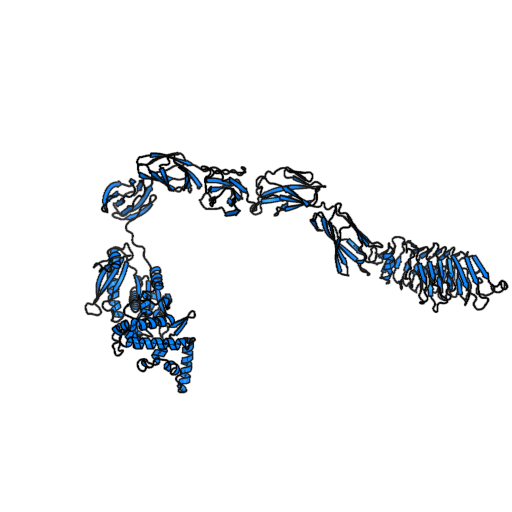 ? 43.471 16.499 -84.995 1.00 77.25 1077 ILE A O 1
ATOM 8377 N N . SER A 1 1078 ? 43.686 16.769 -82.770 1.00 72.50 1078 SER A N 1
ATOM 8378 C CA . SER A 1 1078 ? 44.248 18.114 -82.799 1.00 72.50 1078 SER A CA 1
ATOM 8379 C C . SER A 1 1078 ? 45.722 18.070 -82.393 1.00 72.50 1078 SER A C 1
ATOM 8381 O O . SER A 1 1078 ? 46.084 17.537 -81.345 1.00 72.50 1078 SER A O 1
ATOM 8383 N N . TYR A 1 1079 ? 46.582 18.632 -83.246 1.00 66.12 1079 TYR A N 1
ATOM 8384 C CA . TYR A 1 1079 ? 48.028 18.686 -83.036 1.00 66.12 1079 TYR A CA 1
ATOM 8385 C C . TYR A 1 1079 ? 48.496 20.135 -82.923 1.00 66.12 1079 TYR A C 1
ATOM 8387 O O . TYR A 1 1079 ? 48.233 20.951 -83.807 1.00 66.12 1079 TYR A O 1
ATOM 8395 N N . TYR A 1 1080 ? 49.288 20.438 -81.896 1.00 62.78 1080 TYR A N 1
ATOM 8396 C CA . TYR A 1 1080 ? 49.956 21.739 -81.784 1.00 62.78 1080 TYR A CA 1
ATOM 8397 C C . TYR A 1 1080 ? 51.097 21.934 -82.809 1.00 62.78 1080 TYR A C 1
ATOM 8399 O O . TYR A 1 1080 ? 51.509 23.065 -83.058 1.00 62.78 1080 TYR A O 1
ATOM 8407 N N . TYR A 1 1081 ? 51.566 20.866 -83.472 1.00 60.19 1081 TYR A N 1
ATOM 8408 C CA . TYR A 1 1081 ? 52.635 20.903 -84.482 1.00 60.19 1081 TYR A CA 1
ATOM 8409 C C . TYR A 1 1081 ? 52.156 20.316 -85.827 1.00 60.19 1081 TYR A C 1
ATOM 8411 O O . TYR A 1 1081 ? 52.155 19.105 -86.031 1.00 60.19 1081 TYR A O 1
ATOM 8419 N N . TRP A 1 1082 ? 51.756 21.180 -86.767 1.00 48.81 1082 TRP A N 1
ATOM 8420 C CA . TRP A 1 1082 ? 50.990 20.845 -87.988 1.00 48.81 1082 TRP A CA 1
ATOM 8421 C C . TRP A 1 1082 ? 51.747 20.078 -89.102 1.00 48.81 1082 TRP A C 1
ATOM 8423 O O . TRP A 1 1082 ? 51.177 19.808 -90.155 1.00 48.81 1082 TRP A O 1
ATOM 8433 N N . HIS A 1 1083 ? 53.014 19.693 -88.909 1.00 52.41 1083 HIS A N 1
ATOM 8434 C CA . HIS A 1 1083 ? 53.873 19.176 -89.995 1.00 52.41 1083 HIS A CA 1
ATOM 8435 C C . HIS A 1 1083 ? 53.971 17.636 -90.110 1.00 52.41 1083 HIS A C 1
ATOM 8437 O O . HIS A 1 1083 ? 54.711 17.146 -90.956 1.00 52.41 1083 HIS A O 1
ATOM 8443 N N . PHE A 1 1084 ? 53.237 16.854 -89.308 1.00 51.50 1084 PHE A N 1
ATOM 8444 C CA . PHE A 1 1084 ? 53.460 15.397 -89.171 1.00 51.50 1084 PHE A CA 1
ATOM 8445 C C . PHE A 1 1084 ? 52.220 14.503 -89.414 1.00 51.50 1084 PHE A C 1
ATOM 8447 O O . PHE A 1 1084 ? 52.187 13.345 -88.999 1.00 51.50 1084 PHE A O 1
ATOM 8454 N N . ILE A 1 1085 ? 51.202 15.019 -90.112 1.00 49.34 1085 ILE A N 1
ATOM 8455 C CA . ILE A 1 1085 ? 49.858 14.410 -90.231 1.00 49.34 1085 ILE A CA 1
ATOM 8456 C C . ILE A 1 1085 ? 49.842 13.045 -90.958 1.00 49.34 1085 ILE A C 1
ATOM 8458 O O . ILE A 1 1085 ? 48.968 12.230 -90.694 1.00 49.34 1085 ILE A O 1
ATOM 8462 N N . GLY A 1 1086 ? 50.817 12.740 -91.822 1.00 52.62 1086 GLY A N 1
ATOM 8463 C CA . GLY A 1 1086 ? 50.827 11.487 -92.598 1.00 52.62 1086 GLY A CA 1
ATOM 8464 C C . GLY A 1 1086 ? 51.607 10.309 -91.996 1.00 52.62 1086 GLY A C 1
ATOM 8465 O O . GLY A 1 1086 ? 51.488 9.198 -92.503 1.00 52.62 1086 GLY A O 1
ATOM 8466 N N . TRP A 1 1087 ? 52.438 10.522 -90.966 1.00 48.59 1087 TRP A N 1
ATOM 8467 C CA . TRP A 1 1087 ? 53.410 9.511 -90.496 1.00 48.59 1087 TRP A CA 1
ATOM 8468 C C . TRP A 1 1087 ? 53.046 8.834 -89.169 1.00 48.59 1087 TRP A C 1
ATOM 8470 O O . TRP A 1 1087 ? 53.561 7.757 -88.884 1.00 48.59 1087 TRP A O 1
ATOM 8480 N N . TYR A 1 1088 ? 52.175 9.431 -88.350 1.00 53.06 1088 TYR A N 1
ATOM 8481 C CA . TYR A 1 1088 ? 51.841 8.884 -87.024 1.00 53.06 1088 TYR A CA 1
ATOM 8482 C C . TYR A 1 1088 ? 50.544 8.076 -86.981 1.00 53.06 1088 TYR A C 1
ATOM 8484 O O . TYR A 1 1088 ? 50.463 7.124 -86.204 1.00 53.06 1088 TYR A O 1
ATOM 8492 N N . ASP A 1 1089 ? 49.624 8.316 -87.919 1.00 55.41 1089 ASP A N 1
ATOM 8493 C CA . ASP A 1 1089 ? 48.587 7.353 -88.324 1.00 55.41 1089 ASP A CA 1
ATOM 8494 C C . ASP A 1 1089 ? 49.204 6.148 -89.081 1.00 55.41 1089 ASP A C 1
ATOM 8496 O O . ASP A 1 1089 ? 48.629 5.595 -90.003 1.00 55.41 1089 ASP A O 1
ATOM 8500 N N . GLN A 1 1090 ? 50.435 5.753 -88.760 1.00 51.62 1090 GLN A N 1
ATOM 8501 C CA . GLN A 1 1090 ? 51.092 4.529 -89.235 1.00 51.62 1090 GLN A CA 1
ATOM 8502 C C . GLN A 1 1090 ? 51.737 3.748 -88.084 1.00 51.62 1090 GLN A C 1
ATOM 8504 O O . GLN A 1 1090 ? 52.358 2.720 -88.322 1.00 51.62 1090 GLN A O 1
ATOM 8509 N N . SER A 1 1091 ? 51.620 4.214 -86.832 1.00 62.91 1091 SER A N 1
ATOM 8510 C CA . SER A 1 1091 ? 51.970 3.353 -85.702 1.00 62.91 1091 SER A CA 1
ATOM 8511 C C . SER A 1 1091 ? 50.910 2.261 -85.580 1.00 62.91 1091 SER A C 1
ATOM 8513 O O . SER A 1 1091 ? 49.722 2.583 -85.623 1.00 62.91 1091 SER A O 1
ATOM 8515 N N . ASP A 1 1092 ? 51.313 1.007 -85.360 1.00 66.69 1092 ASP A N 1
ATOM 8516 C CA . ASP A 1 1092 ? 50.409 -0.139 -85.136 1.00 66.69 1092 ASP A CA 1
ATOM 8517 C C . ASP A 1 1092 ? 49.515 0.012 -83.885 1.00 66.69 1092 ASP A C 1
ATOM 8519 O O . ASP A 1 1092 ? 48.894 -0.949 -83.450 1.00 66.69 1092 ASP A O 1
ATOM 8523 N N . ARG A 1 1093 ? 49.483 1.200 -83.260 1.00 74.31 1093 ARG A N 1
ATOM 8524 C CA . ARG A 1 1093 ? 48.862 1.477 -81.964 1.00 74.31 1093 ARG A CA 1
ATOM 8525 C C . ARG A 1 1093 ? 47.603 2.347 -82.029 1.00 74.31 1093 ARG A C 1
ATOM 8527 O O . ARG A 1 1093 ? 46.848 2.346 -81.064 1.00 74.31 1093 ARG A O 1
ATOM 8534 N N . CYS A 1 1094 ? 47.338 3.080 -83.112 1.00 83.94 1094 CYS A N 1
ATOM 8535 C CA . CYS A 1 1094 ? 46.184 3.991 -83.191 1.00 83.94 1094 CYS A CA 1
ATOM 8536 C C . CYS A 1 1094 ? 45.269 3.652 -84.370 1.00 83.94 1094 CYS A C 1
ATOM 8538 O O . CYS A 1 1094 ? 45.665 3.834 -85.515 1.00 83.94 1094 CYS A O 1
ATOM 8540 N N . PHE A 1 1095 ? 44.037 3.230 -84.085 1.00 81.88 1095 PHE A N 1
ATOM 8541 C CA . PHE A 1 1095 ? 42.955 2.994 -85.046 1.00 81.88 1095 PHE A CA 1
ATOM 8542 C C . PHE A 1 1095 ? 43.348 2.099 -86.233 1.00 81.88 1095 PHE A C 1
ATOM 8544 O O . PHE A 1 1095 ? 42.906 2.327 -87.359 1.00 81.88 1095 PHE A O 1
ATOM 8551 N N . LYS A 1 1096 ? 44.182 1.078 -85.999 1.00 79.31 1096 LYS A N 1
ATOM 8552 C CA . LYS A 1 1096 ? 44.711 0.224 -87.076 1.00 79.31 1096 LYS A CA 1
ATOM 8553 C C . LYS A 1 1096 ? 44.107 -1.164 -87.153 1.00 79.31 1096 LYS A C 1
ATOM 8555 O O . LYS A 1 1096 ? 44.035 -1.720 -88.246 1.00 79.31 1096 LYS A O 1
ATOM 8560 N N . VAL A 1 1097 ? 43.676 -1.726 -86.032 1.00 85.50 1097 VAL A N 1
ATOM 8561 C CA . VAL A 1 1097 ? 43.229 -3.118 -85.971 1.00 85.50 1097 VAL A CA 1
ATOM 8562 C C . VAL A 1 1097 ? 41.699 -3.171 -86.025 1.00 85.50 1097 VAL A C 1
ATOM 8564 O O . VAL A 1 1097 ? 41.026 -2.375 -85.371 1.00 85.50 1097 VAL A O 1
ATOM 8567 N N . ASP A 1 1098 ? 41.163 -4.092 -86.837 1.00 88.06 1098 ASP A N 1
ATOM 8568 C CA . ASP A 1 1098 ? 39.718 -4.306 -87.062 1.00 88.06 1098 ASP A CA 1
ATOM 8569 C C . ASP A 1 1098 ? 38.958 -3.001 -87.349 1.00 88.06 1098 ASP A C 1
ATOM 8571 O O . ASP A 1 1098 ? 38.139 -2.538 -86.555 1.00 88.06 1098 ASP A O 1
ATOM 8575 N N . GLU A 1 1099 ? 39.299 -2.359 -88.473 1.00 89.00 1099 GLU A N 1
ATOM 8576 C CA . GLU A 1 1099 ? 38.652 -1.120 -88.943 1.00 89.00 1099 GLU A CA 1
ATOM 8577 C C . GLU A 1 1099 ? 38.719 0.031 -87.918 1.00 89.00 1099 GLU A C 1
ATOM 8579 O O . GLU A 1 1099 ? 37.852 0.900 -87.855 1.00 89.00 1099 GLU A O 1
ATOM 8584 N N . GLY A 1 1100 ? 39.766 0.032 -87.088 1.00 87.06 1100 GLY A N 1
ATOM 8585 C CA . GLY A 1 1100 ? 40.005 1.036 -86.056 1.00 87.06 1100 GLY A CA 1
ATOM 8586 C C . GLY A 1 1100 ? 39.308 0.766 -84.725 1.00 87.06 1100 GLY A C 1
ATOM 8587 O O . GLY A 1 1100 ? 39.473 1.548 -83.785 1.00 87.06 1100 GLY A O 1
ATOM 8588 N N . LYS A 1 1101 ? 38.580 -0.351 -84.587 1.00 92.69 1101 LYS A N 1
ATOM 8589 C CA . LYS A 1 1101 ? 37.986 -0.774 -83.309 1.00 92.69 1101 LYS A CA 1
ATOM 8590 C C . LYS A 1 1101 ? 39.051 -1.061 -82.258 1.00 92.69 1101 LYS A C 1
ATOM 8592 O O . LYS A 1 1101 ? 38.827 -0.753 -81.087 1.00 92.69 1101 LYS A O 1
ATOM 8597 N N . VAL A 1 1102 ? 40.205 -1.588 -82.658 1.00 93.12 1102 VAL A N 1
ATOM 8598 C CA . VAL A 1 1102 ? 41.327 -1.872 -81.761 1.00 93.12 1102 VAL A CA 1
ATOM 8599 C C . VAL A 1 1102 ? 42.527 -0.994 -82.116 1.00 93.12 1102 VAL A C 1
ATOM 8601 O O . VAL A 1 1102 ? 42.885 -0.832 -83.284 1.00 93.12 1102 VAL A O 1
ATOM 8604 N N . GLY A 1 1103 ? 43.138 -0.395 -81.093 1.00 88.94 1103 GLY A N 1
ATOM 8605 C CA . GLY A 1 1103 ? 44.327 0.436 -81.260 1.00 88.94 1103 GLY A CA 1
ATOM 8606 C C . GLY A 1 1103 ? 45.581 -0.390 -81.490 1.00 88.94 1103 GLY A C 1
ATOM 8607 O O . GLY A 1 1103 ? 46.154 -0.322 -82.572 1.00 88.94 1103 GLY A O 1
ATOM 8608 N N . TYR A 1 1104 ? 45.972 -1.172 -80.482 1.00 89.94 1104 TYR A N 1
ATOM 8609 C CA . TYR A 1 1104 ? 47.110 -2.095 -80.512 1.00 89.94 1104 TYR A CA 1
ATOM 8610 C C . TYR A 1 1104 ? 46.667 -3.509 -80.113 1.00 89.94 1104 TYR A C 1
ATOM 8612 O O . TYR A 1 1104 ? 45.845 -3.657 -79.204 1.00 89.94 1104 TYR A O 1
ATOM 8620 N N . GLN A 1 1105 ? 47.223 -4.529 -80.763 1.00 88.25 1105 GLN A N 1
ATOM 8621 C CA . GLN A 1 1105 ? 46.936 -5.944 -80.520 1.00 88.25 1105 GLN A CA 1
ATOM 8622 C C . GLN A 1 1105 ? 48.252 -6.714 -80.362 1.00 88.25 1105 GLN A C 1
ATOM 8624 O O . GLN A 1 1105 ? 49.117 -6.596 -81.230 1.00 88.25 1105 GLN A O 1
ATOM 8629 N N . GLU A 1 1106 ? 48.371 -7.503 -79.291 1.00 79.94 1106 GLU A N 1
ATOM 8630 C CA . GLU A 1 1106 ? 49.417 -8.534 -79.139 1.00 79.94 1106 GLU A CA 1
ATOM 8631 C C . GLU A 1 1106 ? 48.929 -9.920 -79.563 1.00 79.94 1106 GLU A C 1
ATOM 8633 O O . GLU A 1 1106 ? 47.705 -10.188 -79.430 1.00 79.94 1106 GLU A O 1
#

Foldseek 3Di:
DWEKEWEKDDPPDLQDIDTWIFTDDPVCVVVVHGGHTDPADDDLLDDYHYHYHYPPVLAALSSSLNRVLVRLVVRQVRVCVVPVDGAADAQEAAASSLLSVLLCCLVVVQSHAEREYEQYQLQAWLLLVQLLLCLLVVQADPVSHGDGNHNVNSNPRVNSVVSLVSSQVSVVVPRNHHYEFEFEWEFLQQLVLLLVCCVVCVVLSCVPRNCSSVLVSLLSVLLSVLCVVPVPQALVVLVVVVVVQVVCVVVVDRPCVVSVVSRDPVCVPVDDPVSSSSQSSQWHADPNTIIRCHLSIHGRCSSQQQDDPVRDGRPNYDYHYDYQHNVLFDCDWQDNSRGRGSSGSVVVDPVNVVVSVVVDDDDNRPDQEAEDDQWDKDKDWDFFKGKYKYAAQAWAKKKKFWAQWKKWKWWADPVRDTDTDDIDHGMDIDTDAHPIMMMIMIGHNGGDTIIITMHTDAADEAFKDKDKAFFQHKHKHKYADQFWAKKKKFKADQQKDKPQFADADRRITMHTHHHPDIGMMMIGGNDRGMDIIMMHIGHAAEDDLLDQKDFFASSRQKYKYWDQFQAKFKKKKKKAADDDDDDKFKAWSNGDTFWDWDDDPRMIITIGMDGGRTMMMIHGPHRDRRMMMHMATDLVQKWKAKQNDTDPDLEEEDEAPAKIQIDIFGDDPNDTGDDDFDWDFDDDPQWGDDPRMIHGHNPHAQQDWDWTATPRCRVSIHIYGHAANQPKDWDWDDAPWIKIFIDSVAQFQWWWKWKQDPVGIDIDIDNDGMDTCLVVFDLAWDKIKMGTAWTGHPNDTDGAPDSRYDDDIDMQTRQARDFDQAPVTAGEHEEPSNLLSCLRDAAQRGEYEYPAAYEPVLPAQDASAEHAHEYEDVLHEYENHEHEDELPQAEDENHAEFLHEYENYEYEQYHYAYDDDPAHPAAYQYEHAYSEQAANGEYYNYEYDYAHEAHEAYQRYQYEPHISEYNHDYYLYEYEQYEHEYAHQYEPGYREFLYEHYNYESYQYEHEYEYDDAAHQYEPHYRYYAANGEYEQYEGAHEYEYEYPDDDLHRYYQYAPGTSEYNYYYYHYYYPYYYDYDYPDPPCVPPNVPPCRALNPPNRRTRHYD

Radius of gyration: 65.0 Å; chains: 1; bounding box: 115×67×183 Å

pLDDT: mean 85.52, std 11.23, range [44.09, 98.75]

Secondary structure (DSSP, 8-state):
-EEEEEEEEE-SSTT-EEEEEEEEPHHHHHTTPPPEEESS----SS-EEEEEE-TTTTS-HHHHHHHHHHHHHHHHHHHHHHHSS---EEEEEETHHHHHHHHHHHH-TTSEEEEEEES--BTB-SSTT-HHHHHHHT-B-TT--B--HHHHHHH-HHHHHHHHHHHHHHHTTT---EEEEEEEEEEHHHHHHHHHHHHHTHHHHHHHHTTHHHHHHHHHHHHHHHHHH-TT--HHHHHHHHHHHHHHHTTT--TTHHHHTTS-GGGBTTB-HHHHHHHHHTEEEETTEEEESBSSSSBHHHHTT---TT--PPTTEEEEEEEE-GGG--S--SSTTS---HHHHGGG-HHHHHHHHHH--PPPP----EE--TEEEEEEEESS-EEEEE--SSBEEEEEEEEEEEEEEEEE-TTS-EEEEEEEEEEEEEEEPTT--EEEEEE-SSSEEEEEEEEE--EE-SEEEEEEE-TT-EEEEEE-BSS-EEEEEEES-TTEEEESSEEEETTEEEEEE-BT--EEEEEEE-SSS-EEEEEEEEPPEEPPTT-S-EEP-GGGSEEEEE--SSS-EEEEEEEE-SS-S---EEEETTS-B--EEEEETTEEEEEEEE-TT-EEEEE-S---TT-EEEEEE-GGGEEEEETTEEES-SEEEEETT-EEEEEEEEEETTEEE-----B--EE-SSEEEETTEEEE-TTPPTT-EEEE-BTT-TTS-EEEEEEP-S--EEEEEESSSEEEEEE-SS--SEEEEEEEETTEEEEEEE-SSEEE-GGGS-SSSSEEEEEEEEEEETTEEEETTBTTB----EEEESSSSB--SBTTBPEEE-SHHHHHHGGG--STT-EEEESS-EE-TT-BPPPEEEE-SEEEEEEEEEES-EEEE-TT---BSSEEEESSEEEEEEEES-EEEE-S-S--SS-EEE-SSEEEE-TT-EEES--EESS-EEEE--TTEEEESSEEEESSEEES--EES-EEEESSEEESSEEEESSEEES-EEEEEEEEEEESSS--EEESSEEEE-TT-EEES-EEEEEEEEEE----GGG--EEESSEEEESSEEES-EEEEEEEEEESSTT-TTTSTTSTTBS-BTTTTEEEE-

Sequence (1106 aa):
MTLYLAEGVDKGSSVDFDFELKKYSYEDYINSNDGKPTSVIDDVSKHIVIAFNSSVADSSNYTVYNEFHTILDNISAQYKNLTGVLPRFNLVGHSRGGITNIMYAAEHPYNVASVFSLGTPYSGSALGELEILLGMMGYTDENYVVDNEGVESIMNEEELQNIRDAWNSAYTADVNMNVVAYGSMTSIHLLEALIEDMDINYEKYERDYGTFVNDYSDLINSVINVIEDCPGLTSTTLNFVDGLAKIFNDFGIDLFDVLFTKIDPNLEGKITYKEVSDVLGLVNVINNEVVIMDDLFIDLNSQLGYGFEDGISYNGFKRYTKIFGAEDYTENRAIPTQPGIVHNLEIMNETYMNDIANSLVFGTPTSAIVGLSDDFNGSYLFNLGKAFSFTPTHKGTRKFTANGCTIKLYQYDANNCLQVIETVQNSLTYEYVSSIRYLLIVEADSINNVGISFSLEDKMELGDNTVEVGSGDKRIYKLTASVSGYYLISVSNTKISLSGATYITSGKYYVHLKANTAKYIYLTNSAAYSITVNVEVYTPNEIDLNQTTQIINSNQKVMKFTNPYNSSMAYKLDISWPSGSKYASVYNSNGSYIGSVTTSGTNKTYSFTLSARQTCYVIYSSTDSSITSNLYINPTQLRWRIDGTLYDTNRIQLPRGDSYTIELVVLYNGTIVDYTSPYVNTSSANFVFSNNKLSIDKKALIGYDITIYPTLAPDYLLTVQVGYDNKFSWSVSNSDVVTLSWNVNETFDRINFTITNKNGSYTLSKSITSFDITSYLPTSLGSTTIKLNSVVINGITFNNGTDFLNVSSKTVNNLFAGGSGTNSSPYTINCYRHLNNIRKSTSSSVYYKLTQSINLNGYIWTPIQSFSGTINGNYHTLYNMKVLVTTDGGDYGFVKYLYGTIQNLNFSDVKIQTSNLSAADTVMYIGAVAGCCGTSGKVLNCDVSGSSTYDVRLFKAYLGGIVGLNNGYVYDSDNYGSQMNVSGYAGGIVGVNRGNVEYSHASNVTINYYWNTANGRVGGIVGHNAETGTISRCYSSGMFNWDSTSNNRDILPSLGLVVGHNQGVYSDCSTNMGYNISYYYWHFIGWYDQSDRCFKVDEGKVGYQE

=== Feature glossary ===
A reading guide for the features in this record.

Start from the sequence.

  · Sequence gives the chain of amino acids in standard one-letter code (A=alanine, C=cysteine, …, Y=tyrosine), read N→C. It is the only feature that is directly encoded by the gene; all structural features are derived from the folded form of this sequence.

Fold it, and you get atomic coordinates and the backbone conformation that goes with them.

  · Structure coordinates are given as an mmCIF _atom_site loop: one row per atom with element, residue name, chain id, sequence number, and x/y/z position in Å. Only the four main-chain atoms per residue are included here; side chains are omitted to keep the record compact.

  · Backbone dihedral angles. Every residue except chain termini has a φ (preceding-C → N → Cα → C) and a ψ (N → Cα → C → next-N). They are reported in degrees following the IUPAC sign convention. Secondary structure is essentially a statement about which (φ, ψ) basin each residue occupies.

  · Eight-state secondary structure (DSSP): H is the canonical α-helix, G the tighter 3₁₀-helix, I the wider π-helix; E/B are β-structure, T and S are turns and bends, and '-' is everything else. DSSP derives these from the pattern of main-chain N–H···O=C hydrogen bonds, not from the sequence.

  · SS3 is a coarse helix/strand/coil call (letters a/b/c) made by the P-SEA algorithm from inter-Cα distances and dihedrals. It is less detailed than DSSP but needs only Cα positions.

Summarize the fold with a handful of shape descriptors and a per-residue structural alphabet.

  · Radius of gyration (Rg) is the root-mean-square distance of Cα atoms from their centroid — a single number for overall size and compactness. A globular domain of N residues has Rg ≈ 2.2·N^0.38 Å; an extended or disordered chain has a much larger Rg. The Cα contact count is the number of residue pairs whose Cα atoms are within 8 Å and are more than four positions apart in sequence — a standard proxy for tertiary packing density. The bounding box is the smallest axis-aligned box enclosing all Cα atoms.

  · 3Di is Foldseek's structural alphabet. Each residue is assigned one of twenty discrete states based on how its Cα sits relative to its spatial (not sequential) neighbors. Aligning 3Di strings finds structural homologs roughly as well as full 3D superposition, but orders of magnitude faster.

  · Solvent-accessible surface area (SASA) is the area in Å² traced out by the centre of a 1.4 Å probe sphere (a water molecule) rolled over the protein's van der Waals surface (Shrake–Rupley / Lee–Richards construction). Buried residues have near-zero SASA; fully exposed residues can exceed 200 Å². The total SASA scales roughly with the number of surface residues.

Ask how reliable the model is.

  · For AlphaFold models, the B-factor field carries pLDDT — the model's own estimate of local accuracy on a 0–100 scale. Regions with pLDDT<50 should be treated as essentially unmodeled; they often correspond to intrinsically disordered segments.

  · For experimental (PDB) structures, the B-factor (temperature factor) quantifies the positional spread of each atom in the crystal — a combination of thermal vibration and static disorder — in units of Å². High B-factors mark flexible loops or poorly resolved regions; low B-factors mark the rigid, well-ordered core.

  · Predicted Aligned Error (PAE) is an AlphaFold confidence matrix: entry (i, j) is the expected error in the position of residue j, in ångströms, when the prediction is superimposed on the true structure at residue i. Low PAE within a block of residues means that block is internally rigid and well-predicted; high PAE between two blocks means their relative placement is uncertain even if each block individually is confident.

Place it in context: what it resembles, what it is annotated as, and how it looks.

  · Structural nearest neighbors (via Foldseek easy-search vs the PDB). Reported per hit: target PDB id, E-value, and alignment TM-score. A TM-score above ~0.5 is the conventional threshold for 'same fold'.

  · Functional annotations link the protein to curated databases. InterPro entries identify conserved domains and families by matching the sequence against member-database signatures (Pfam, PROSITE, CDD, …). Gene Ontology (GO) terms describe molecular function, biological process, and cellular component in a controlled vocabulary. CATH places the structure in a hierarchical fold classification (Class/Architecture/Topology/Homologous-superfamily). The organism is the source species.

  · The contact map is a binary N×N matrix image: pixel (i, j) is dark where Cα_i and Cα_j are within 8 Å and |i−j|>4. Because the |i−j|>4 filter removes local helical contacts, off-diagonal stripes parallel to the main diagonal indicate parallel β-sheets; stripes perpendicular to it indicate antiparallel β-sheets. The Ramachandran plot scatters every residue's (φ, ψ) pair against the sterically allowed regions. The PAE heatmap renders the predicted-aligned-error matrix.

  · Six rendered views show the 3D structure from the faces of a cube — i.e. along ±x, ±y, ±z. Rendering representation is drawn randomly per protein from cartoon (secondary-structure ribbons), sticks (backbone bonds), or molecular surface; coloring is either N→C rainbow (blue at the N-terminus through red at the C-terminus) or one color per chain.